Protein AF-0000000077467930 (afdb_homodimer)

Sequence (1572 aa):
MHQNDVQASVYETAEYVPNAPSHGHGEDPEKQPGQSLIQRGPMRLKGYAHIFAPYTNAKWGFPNFYRKPGLGYQKLGHYRHRDCLDREWEGDYDDRYISSWDGKVSKLVVQAVDDIYEHNTGSTYRRTFIRNVSPVYMRIANWPFAHLDYTSNRQPSSQDYMMLGLKWFLASCVITFCISSPSPAETASRNNGNYDGLPYKYFGYPKVAKNMLETSNNTGIVSSQANPVAERILLPRYLCFLRDGGPAVITKVDDWLAQQPSGQPLSYVFVAYTAEQFNTPEDFKVLHQLADDAARRAGVMAYWVGCSCMPDNQLQEDVYRICDVIRGAHSMAIAVGSPSNNKSEINTPELMLQQWGRRVWTFPEVLLAPAGRDISVYVRDSELPQPILVSKNQFPAQVWLDDAHVARQLIDHYEGNLILSQLELVTLALECLHKRDTTQYLPGDHSYALMGLLRIRPQIDPTDSAFQAFARLSLANGSDQLLERLICMLPKSPSQPWHSMDDAYNAKLWDILPQDVGIAGVGEDDSIILDGCRAANIRWKSFTPVAYVRREAWKRLLPKLALRLSGVVWLITIALLVFPGPIRTAGVILLIYSLVLTALSPWLLRLLYLGKFWDQQCWFFGFEGYMDIETIERQIFGARLGRMKWTAAGSPLSRHYRNAKNECTPIDPTSDPAVAALVEKAKSAGPGEQRVFTLVDTGSMTATLFLAERPPVCFLMAGSEGGMKRLIGCSYDWTTETMYRETVLRIGTEFEDKMSRVGRVKIGFKRKQHPFGELAQVGEPVGRQVMHQNDVQASVYETAEYVPNAPSHGHGEDPEKQPGQSLIQRGPMRLKGYAHIFAPYTNAKWGFPNFYRKPGLGYQKLGHYRHRDCLDREWEGDYDDRYISSWDGKVSKLVVQAVDDIYEHNTGSTYRRTFIRNVSPVYMRIANWPFAHLDYTSNRQPSSQDYMMLGLKWFLASCVITFCISSPSPAETASRNNGNYDGLPYKYFGYPKVAKNMLETSNNTGIVSSQANPVAERILLPRYLCFLRDGGPAVITKVDDWLAQQPSGQPLSYVFVAYTAEQFNTPEDFKVLHQLADDAARRAGVMAYWVGCSCMPDNQLQEDVYRICDVIRGAHSMAIAVGSPSNNKSEINTPELMLQQWGRRVWTFPEVLLAPAGRDISVYVRDSELPQPILVSKNQFPAQVWLDDAHVARQLIDHYEGNLILSQLELVTLALECLHKRDTTQYLPGDHSYALMGLLRIRPQIDPTDSAFQAFARLSLANGSDQLLERLICMLPKSPSQPWHSMDDAYNAKLWDILPQDVGIAGVGEDDSIILDGCRAANIRWKSFTPVAYVRREAWKRLLPKLALRLSGVVWLITIALLVFPGPIRTAGVILLIYSLVLTALSPWLLRLLYLGKFWDQQCWFFGFEGYMDIETIERQIFGARLGRMKWTAAGSPLSRHYRNAKNECTPIDPTSDPAVAALVEKAKSAGPGEQRVFTLVDTGSMTATLFLAERPPVCFLMAGSEGGMKRLIGCSYDWTTETMYRETVLRIGTEFEDKMSRVGRVKIGFKRKQHPFGELAQVGEPVGRQV

Radius of gyration: 41.19 Å; Cα contacts (8 Å, |Δi|>4): 3010; chains: 2; bounding box: 100×138×141 Å

Secondary structure (DSSP, 8-state):
----------------------S-S---TT--TT--SS-SS-----GGGGGGSTT-EE-SSSS-EEB--SEEE----EEEEE-TT--EEEEE---EEE-TTT--EEE-EEEE-HHHHHH----SSEEEE----S-HHHHHHHGGGTT--SSS--PPPHHHHHHHHHHHHHHHHHHHHHTTS----SPPPSGGGPPPP------S--SEESSGGGS--SSSS--S-SS-BPPPPSS-SEEEEEETTEEEEEEEHHHHHHHS-TT----EEEEE--TTT--SHHHHHHHHHHHHHHHHHHT-SEEEEHHHHS-GGGHHHHHTTHHHHHHT-SEEEEEE---SS-TTT--SHHHHHHHHHTBTTHHHHHHTSPTT-PEEEEETT---SSPEEE-GGGHHHHH-GGGHHHHHHHHHHHHTSSPPPHHHHHHHHHHHHTTSB---SSTTHHHHHHHTTSS--BPP-TT--HHHHHHHHHHHH-TTSHHHHHTT---SSTT--GGG---TT---GGG-B-TT-EEEEE-SSSEEEEES-EEEE-B-S---PPPEE----HHHHHHHHHHHHHHHHHHHHHHHHHS-THHHHHHHHHHHHHHHHHHHHHHHHHHHH-S--SEE---EEEEES---HHHHHHHHTSS--S--EE-SSSSTT-EEEE-TTS-EEEE-GGGSHHHHHHHHHHTT--TTS-EEEEEEETTTTEEEEEEESS--SEEEEEEEETTEEEEEEEEEETTTTEEEEEEEEEEEGGGGGGSEE---EEEES-PPPPPEEEHHHH----EEE-/------------------------S---TT--TT--SS-SS-----GGGGGGSTT-EE-SSSS-EEB--SEEE-----EEEE-TT--EEEE----EEE-TTT--EEE-EEEE-HHHHHH----SSEEEE----S-HHHHHHHGGGTT--SSS--PPPHHHHHHHHHHHHHHHHHHHHHTTS----SPPPSGGGPPPP------S--SEESSGGGS--TTSS--S-SS-BPPPPSS-SEEEEEETTEEEEEEEHHHHHHHS-TT----EEEEE--TTT--SHHHHHHHHHHHHHHHHHHT-SEEEEHHHHS-GGGHHHHHTTHHHHHHT-SEEEEEE---SS-TTT--SHHHHHHHHHTBTTHHHHHHTSPTT-PEEEEETT---SSPEEE-GGGHHHHH-GGGHHHHHHHHHHHHTSSPPPHHHHHHHHHHHHTTSB---SSTTHHHHHHHTTSS--BPP-TT--HHHHHHHHHHHH-TTSHHHHHTTPPPSSTT--TTS---TT---GGGEE-TT-EEEEE-SSSEEEEES-EEEE-B-S---PPPEE----HHHHHHHHHHHHHHHHHHHHHHHHHS-THHHHHHHHHHHHHHHHHHHHHHHHHHHH-S--SEE---EEEEES---HHHHHHHHTSS--S--EE-SSSSTT-EEEE-TTS-EEEE-GGGSHHHHHHHHHHTT--TTS-EEEEEEETTTTEEEEEEESS--SEEEEEEEETTEEEEEEEEEETTTTEEEEEEEEEEEGGGGGGSEE---EEEES-PPPPPEEEHHHH----EEE-

Structure (mmCIF, N/CA/C/O backbone):
data_AF-0000000077467930-model_v1
#
loop_
_entity.id
_entity.type
_entity.pdbx_description
1 polymer '3-hydroxyisobutyrate dehydrogenase protein'
#
loop_
_atom_site.group_PDB
_atom_site.id
_atom_site.type_symbol
_atom_site.label_atom_id
_atom_site.label_alt_id
_atom_site.label_comp_id
_atom_site.label_asym_id
_atom_site.label_entity_id
_atom_site.label_seq_id
_atom_site.pdbx_PDB_ins_code
_atom_site.Cartn_x
_atom_site.Cartn_y
_atom_site.Cartn_z
_atom_site.occupancy
_atom_site.B_iso_or_equiv
_atom_site.auth_seq_id
_atom_site.auth_comp_id
_atom_site.auth_asym_id
_atom_site.auth_atom_id
_atom_site.pdbx_PDB_model_num
ATOM 1 N N . MET A 1 1 ? 3.875 -32.062 -73.625 1 19.39 1 MET A N 1
ATOM 2 C CA . MET A 1 1 ? 4.867 -30.984 -73.562 1 19.39 1 MET A CA 1
ATOM 3 C C . MET A 1 1 ? 4.254 -29.656 -73.938 1 19.39 1 MET A C 1
ATOM 5 O O . MET A 1 1 ? 4.961 -28.641 -74.062 1 19.39 1 MET A O 1
ATOM 9 N N . HIS A 1 2 ? 3.229 -29.766 -74.5 1 20.22 2 HIS A N 1
ATOM 10 C CA . HIS A 1 2 ? 2.639 -28.641 -75.188 1 20.22 2 HIS A CA 1
ATOM 11 C C . HIS A 1 2 ? 2.498 -27.422 -74.312 1 20.22 2 HIS A C 1
ATOM 13 O O . HIS A 1 2 ? 2.236 -27.578 -73.125 1 20.22 2 HIS A O 1
ATOM 19 N N . GLN A 1 3 ? 3.131 -26.328 -74.625 1 19.59 3 GLN A N 1
ATOM 20 C CA . GLN A 1 3 ? 3.711 -25.094 -74.125 1 19.59 3 GLN A CA 1
ATOM 21 C C . GLN A 1 3 ? 2.625 -24.125 -73.688 1 19.59 3 GLN A C 1
ATOM 23 O O . GLN A 1 3 ? 2.746 -22.906 -73.875 1 19.59 3 GLN A O 1
ATOM 28 N N . ASN A 1 4 ? 1.519 -24.672 -73.5 1 20.61 4 ASN A N 1
ATOM 29 C CA . ASN A 1 4 ? 0.322 -23.844 -73.625 1 20.61 4 ASN A CA 1
ATOM 30 C C . ASN A 1 4 ? 0.352 -22.672 -72.688 1 20.61 4 ASN A C 1
ATOM 32 O O . ASN A 1 4 ? 0.718 -22.828 -71.5 1 20.61 4 ASN A O 1
ATOM 36 N N . ASP A 1 5 ? 0.397 -21.469 -73.125 1 21.08 5 ASP A N 1
ATOM 37 C CA . ASP A 1 5 ? 0.688 -20.062 -72.938 1 21.08 5 ASP A CA 1
ATOM 38 C C . ASP A 1 5 ? -0.285 -19.438 -71.938 1 21.08 5 ASP A C 1
ATOM 40 O O . ASP A 1 5 ? -1.448 -19.188 -72.312 1 21.08 5 ASP A O 1
ATOM 44 N N . VAL A 1 6 ? -0.469 -20.094 -70.938 1 22.36 6 VAL A N 1
ATOM 45 C CA . VAL A 1 6 ? -1.672 -19.875 -70.125 1 22.36 6 VAL A CA 1
ATOM 46 C C . VAL A 1 6 ? -1.763 -18.406 -69.688 1 22.36 6 VAL A C 1
ATOM 48 O O . VAL A 1 6 ? -0.861 -17.875 -69.062 1 22.36 6 VAL A O 1
ATOM 51 N N . GLN A 1 7 ? -2.295 -17.547 -70.5 1 19.28 7 GLN A N 1
ATOM 52 C CA . GLN A 1 7 ? -2.338 -16.094 -70.562 1 19.28 7 GLN A CA 1
ATOM 53 C C . GLN A 1 7 ? -2.916 -15.453 -69.312 1 19.28 7 GLN A C 1
ATOM 55 O O . GLN A 1 7 ? -4.129 -15.25 -69.25 1 19.28 7 GLN A O 1
ATOM 60 N N . ALA A 1 8 ? -2.727 -16.062 -68.25 1 20.75 8 ALA A N 1
ATOM 61 C CA . ALA A 1 8 ? -3.676 -15.805 -67.188 1 20.75 8 ALA A CA 1
ATOM 62 C C . ALA A 1 8 ? -3.814 -14.305 -66.938 1 20.75 8 ALA A C 1
ATOM 64 O O . ALA A 1 8 ? -2.818 -13.578 -66.938 1 20.75 8 ALA A O 1
ATOM 65 N N . SER A 1 9 ? -4.863 -13.742 -67.188 1 20.53 9 SER A N 1
ATOM 66 C CA . SER A 1 9 ? -5.398 -12.383 -67.25 1 20.53 9 SER A CA 1
ATOM 67 C C . SER A 1 9 ? -5.031 -11.609 -65.938 1 20.53 9 SER A C 1
ATOM 69 O O . SER A 1 9 ? -5.141 -12.133 -64.875 1 20.53 9 SER A O 1
ATOM 71 N N . VAL A 1 10 ? -4.066 -10.789 -66 1 21.17 10 VAL A N 1
ATOM 72 C CA . VAL A 1 10 ? -3.277 -9.867 -65.188 1 21.17 10 VAL A CA 1
ATOM 73 C C . VAL A 1 10 ? -4.203 -8.914 -64.438 1 21.17 10 VAL A C 1
ATOM 75 O O . VAL A 1 10 ? -4.781 -8 -65 1 21.17 10 VAL A O 1
ATOM 78 N N . TYR A 1 11 ? -5.316 -9.539 -63.969 1 22.11 11 TYR A N 1
ATOM 79 C CA . TYR A 1 11 ? -6.344 -8.562 -63.625 1 22.11 11 TYR A CA 1
ATOM 80 C C . TYR A 1 11 ? -5.746 -7.387 -62.875 1 22.11 11 TYR A C 1
ATOM 82 O O . TYR A 1 11 ? -4.824 -7.566 -62.062 1 22.11 11 TYR A O 1
ATOM 90 N N . GLU A 1 12 ? -5.801 -6.281 -63.406 1 20.84 12 GLU A N 1
ATOM 91 C CA . GLU A 1 12 ? -5.336 -4.926 -63.125 1 20.84 12 GLU A CA 1
ATOM 92 C C . GLU A 1 12 ? -5.688 -4.504 -61.719 1 20.84 12 GLU A C 1
ATOM 94 O O . GLU A 1 12 ? -6.859 -4.469 -61.344 1 20.84 12 GLU A O 1
ATOM 99 N N . THR A 1 13 ? -5.051 -5.004 -60.75 1 21.73 13 THR A N 1
ATOM 100 C CA . THR A 1 13 ? -5.203 -4.77 -59.312 1 21.73 13 THR A CA 1
ATOM 101 C C . THR A 1 13 ? -5.301 -3.275 -59.031 1 21.73 13 THR A C 1
ATOM 103 O O . THR A 1 13 ? -4.332 -2.537 -59.188 1 21.73 13 THR A O 1
ATOM 106 N N . ALA A 1 14 ? -6.438 -2.674 -59.344 1 22.28 14 ALA A N 1
ATOM 107 C CA . ALA A 1 14 ? -6.676 -1.232 -59.344 1 22.28 14 ALA A CA 1
ATOM 108 C C . ALA A 1 14 ? -6.109 -0.604 -58.062 1 22.28 14 ALA A C 1
ATOM 110 O O . ALA A 1 14 ? -6.188 -1.191 -56.969 1 22.28 14 ALA A O 1
ATOM 111 N N . GLU A 1 15 ? -5.215 0.301 -58.219 1 23.19 15 GLU A N 1
ATOM 112 C CA . GLU A 1 15 ? -4.379 1.095 -57.312 1 23.19 15 GLU A CA 1
ATOM 113 C C . GLU A 1 15 ? -5.223 1.814 -56.25 1 23.19 15 GLU A C 1
ATOM 115 O O . GLU A 1 15 ? -5.883 2.812 -56.562 1 23.19 15 GLU A O 1
ATOM 120 N N . TYR A 1 16 ? -6.199 1.149 -55.688 1 23.84 16 TYR A N 1
ATOM 121 C CA . TYR A 1 16 ? -7.156 1.943 -54.938 1 23.84 16 TYR A CA 1
ATOM 122 C C . TYR A 1 16 ? -6.441 2.93 -54.031 1 23.84 16 TYR A C 1
ATOM 124 O O . TYR A 1 16 ? -5.703 2.525 -53.125 1 23.84 16 TYR A O 1
ATOM 132 N N . VAL A 1 17 ? -6.195 4.102 -54.531 1 26.3 17 VAL A N 1
ATOM 133 C CA . VAL A 1 17 ? -5.508 5.266 -53.969 1 26.3 17 VAL A CA 1
ATOM 134 C C . VAL A 1 17 ? -6.125 5.645 -52.625 1 26.3 17 VAL A C 1
ATOM 136 O O . VAL A 1 17 ? -7.309 5.992 -52.562 1 26.3 17 VAL A O 1
ATOM 139 N N . PRO A 1 18 ? -5.82 4.941 -51.656 1 25.56 18 PRO A N 1
ATOM 140 C CA . PRO A 1 18 ? -6.59 5.043 -50.406 1 25.56 18 PRO A CA 1
ATOM 141 C C . PRO A 1 18 ? -6.871 6.488 -50.031 1 25.56 18 PRO A C 1
ATOM 143 O O . PRO A 1 18 ? -5.98 7.34 -50.094 1 25.56 18 PRO A O 1
ATOM 146 N N . ASN A 1 19 ? -8.062 7.031 -50.344 1 23.72 19 ASN A N 1
ATOM 147 C CA . ASN A 1 19 ? -8.523 8.391 -50.125 1 23.72 19 ASN A CA 1
ATOM 148 C C . ASN A 1 19 ? -8 8.938 -48.781 1 23.72 19 ASN A C 1
ATOM 150 O O . ASN A 1 19 ? -8.172 8.312 -47.75 1 23.72 19 ASN A O 1
ATOM 154 N N . ALA A 1 20 ? -7 9.766 -48.812 1 26.59 20 ALA A N 1
ATOM 155 C CA . ALA A 1 20 ? -6.285 10.656 -47.906 1 26.59 20 ALA A CA 1
ATOM 156 C C . ALA A 1 20 ? -7.262 11.484 -47.062 1 26.59 20 ALA A C 1
ATOM 158 O O . ALA A 1 20 ? -7.926 12.383 -47.594 1 26.59 20 ALA A O 1
ATOM 159 N N . PRO A 1 21 ? -8.172 10.75 -46.375 1 27.09 21 PRO A N 1
ATOM 160 C CA . PRO A 1 21 ? -9.242 11.617 -45.875 1 27.09 21 PRO A CA 1
ATOM 161 C C . PRO A 1 21 ? -8.75 13.023 -45.562 1 27.09 21 PRO A C 1
ATOM 163 O O . PRO A 1 21 ? -7.574 13.211 -45.25 1 27.09 21 PRO A O 1
ATOM 166 N N . SER A 1 22 ? -9.25 14.031 -46.188 1 24.75 22 SER A N 1
ATOM 167 C CA . SER A 1 22 ? -8.992 15.461 -46.031 1 24.75 22 SER A CA 1
ATOM 168 C C . SER A 1 22 ? -8.75 15.82 -44.562 1 24.75 22 SER A C 1
ATOM 170 O O . SER A 1 22 ? -9.547 15.477 -43.688 1 24.75 22 SER A O 1
ATOM 172 N N . HIS A 1 23 ? -7.566 15.914 -44.156 1 27.44 23 HIS A N 1
ATOM 173 C CA . HIS A 1 23 ? -6.828 16.312 -42.969 1 27.44 23 HIS A CA 1
ATOM 174 C C . HIS A 1 23 ? -7.43 17.562 -42.344 1 27.44 23 HIS A C 1
ATOM 176 O O . HIS A 1 23 ? -6.824 18.172 -41.438 1 27.44 23 HIS A O 1
ATOM 182 N N . GLY A 1 24 ? -8.297 18.234 -43.156 1 25.34 24 GLY A N 1
ATOM 183 C CA . GLY A 1 24 ? -8.805 19.547 -42.781 1 25.34 24 GLY A CA 1
ATOM 184 C C . GLY A 1 24 ? -9.633 19.516 -41.5 1 25.34 24 GLY A C 1
ATOM 185 O O . GLY A 1 24 ? -10.43 20.422 -41.25 1 25.34 24 GLY A O 1
ATOM 186 N N . HIS A 1 25 ? -10.031 18.328 -41.188 1 27.84 25 HIS A N 1
ATOM 187 C CA . HIS A 1 25 ? -10.922 18.641 -40.094 1 27.84 25 HIS A CA 1
ATOM 188 C C . HIS A 1 25 ? -10.234 19.562 -39.062 1 27.84 25 HIS A C 1
ATOM 190 O O . HIS A 1 25 ? -9.188 19.203 -38.531 1 27.84 25 HIS A O 1
ATOM 196 N N . GLY A 1 26 ? -10.227 20.812 -39.375 1 27.39 26 GLY A N 1
ATOM 197 C CA . GLY A 1 26 ? -9.742 21.859 -38.5 1 27.39 26 GLY A CA 1
ATOM 198 C C . GLY A 1 26 ? -9.867 21.516 -37.031 1 27.39 26 GLY A C 1
ATOM 199 O O . GLY A 1 26 ? -10.906 21.016 -36.594 1 27.39 26 GLY A O 1
ATOM 200 N N . GLU A 1 27 ? -8.797 20.984 -36.562 1 31.58 27 GLU A N 1
ATOM 201 C CA . GLU A 1 27 ? -8.703 20.938 -35.094 1 31.58 27 GLU A CA 1
ATOM 202 C C . GLU A 1 27 ? -9.5 22.062 -34.469 1 31.58 27 GLU A C 1
ATOM 204 O O . GLU A 1 27 ? -9.211 23.25 -34.688 1 31.58 27 GLU A O 1
ATOM 209 N N . ASP A 1 28 ? -10.773 21.953 -34.625 1 31.95 28 ASP A N 1
ATOM 210 C CA . ASP A 1 28 ? -11.398 23.016 -33.844 1 31.95 28 ASP A CA 1
ATOM 211 C C . ASP A 1 28 ? -10.539 23.422 -32.656 1 31.95 28 ASP A C 1
ATOM 213 O O . ASP A 1 28 ? -10.227 22.594 -31.797 1 31.95 28 ASP A O 1
ATOM 217 N N . PRO A 1 29 ? -9.562 24.328 -32.812 1 34.5 29 PRO A N 1
ATOM 218 C CA . PRO A 1 29 ? -8.594 24.812 -31.828 1 34.5 29 PRO A CA 1
ATOM 219 C C . PRO A 1 29 ? -9.102 24.719 -30.391 1 34.5 29 PRO A C 1
ATOM 221 O O . PRO A 1 29 ? -8.312 24.547 -29.453 1 34.5 29 PRO A O 1
ATOM 224 N N . GLU A 1 30 ? -10.328 25.344 -30.062 1 36.28 30 GLU A N 1
ATOM 225 C CA . GLU A 1 30 ? -10.672 25.828 -28.734 1 36.28 30 GLU A CA 1
ATOM 226 C C . GLU A 1 30 ? -11.109 24.688 -27.812 1 36.28 30 GLU A C 1
ATOM 228 O O . GLU A 1 30 ? -11.648 24.922 -26.734 1 36.28 30 GLU A O 1
ATOM 233 N N . LYS A 1 31 ? -11.43 23.484 -28.219 1 43.56 31 LYS A N 1
ATOM 234 C CA . LYS A 1 31 ? -11.992 22.656 -27.141 1 43.56 31 LYS A CA 1
ATOM 235 C C . LYS A 1 31 ? -10.93 22.344 -26.078 1 43.56 31 LYS A C 1
ATOM 237 O O . LYS A 1 31 ? -9.922 21.703 -26.375 1 43.56 31 LYS A O 1
ATOM 242 N N . GLN A 1 32 ? -10.789 23.062 -25.141 1 54.19 32 GLN A N 1
ATOM 243 C CA . GLN A 1 32 ? -9.977 22.812 -23.953 1 54.19 32 GLN A CA 1
ATOM 244 C C . GLN A 1 32 ? -10.219 21.406 -23.406 1 54.19 32 GLN A C 1
ATOM 246 O O . GLN A 1 32 ? -11.367 20.984 -23.25 1 54.19 32 GLN A O 1
ATOM 251 N N . PRO A 1 33 ? -9.312 20.438 -23.484 1 65.56 33 PRO A N 1
ATOM 252 C CA . PRO A 1 33 ? -9.445 19.109 -22.875 1 65.56 33 PRO A CA 1
ATOM 253 C C . PRO A 1 33 ? -10.07 19.172 -21.484 1 65.56 33 PRO A C 1
ATOM 255 O O . PRO A 1 33 ? -9.758 20.078 -20.703 1 65.56 33 PRO A O 1
ATOM 258 N N . GLY A 1 34 ? -11.391 18.578 -21.312 1 73.62 34 GLY A N 1
ATOM 259 C CA . GLY A 1 34 ? -11.961 18.438 -19.969 1 73.62 34 GLY A CA 1
ATOM 260 C C . GLY A 1 34 ? -13.359 19 -19.859 1 73.62 34 GLY A C 1
ATOM 261 O O . GLY A 1 34 ? -13.938 19.047 -18.766 1 73.62 34 GLY A O 1
ATOM 262 N N . GLN A 1 35 ? -13.844 19.5 -21.078 1 79.81 35 GLN A N 1
ATOM 263 C CA . GLN A 1 35 ? -15.18 20.078 -20.953 1 79.81 35 GLN A CA 1
ATOM 264 C C . GLN A 1 35 ? -16.25 19 -21.031 1 79.81 35 GLN A C 1
ATOM 266 O O . GLN A 1 35 ? -16.172 18.078 -21.844 1 79.81 35 GLN A O 1
ATOM 271 N N . SER A 1 36 ? -17.266 19.172 -20.25 1 87.25 36 SER A N 1
ATOM 272 C CA . SER A 1 36 ? -18.344 18.188 -20.172 1 87.25 36 SER A CA 1
ATOM 273 C C . SER A 1 36 ? -19.172 18.188 -21.438 1 87.25 36 SER A C 1
ATOM 275 O O . SER A 1 36 ? -19.406 19.234 -22.047 1 87.25 36 SER A O 1
ATOM 277 N N . LEU A 1 37 ? -19.609 17.047 -21.906 1 85.38 37 LEU A N 1
ATOM 278 C CA . LEU A 1 37 ? -20.438 16.891 -23.094 1 85.38 37 LEU A CA 1
ATOM 279 C C . LEU A 1 37 ? -21.922 16.969 -22.734 1 85.38 37 LEU A C 1
ATOM 281 O O . LEU A 1 37 ? -22.781 17.031 -23.609 1 85.38 37 LEU A O 1
ATOM 285 N N . ILE A 1 38 ? -22.219 16.969 -21.531 1 84.31 38 ILE A N 1
ATOM 286 C CA . ILE A 1 38 ? -23.609 17.016 -21.078 1 84.31 38 ILE A CA 1
ATOM 287 C C . ILE A 1 38 ? -24.062 18.453 -20.938 1 84.31 38 ILE A C 1
ATOM 289 O O . ILE A 1 38 ? -25.188 18.812 -21.312 1 84.31 38 ILE A O 1
ATOM 293 N N . GLN A 1 39 ? -23.266 19.203 -20.344 1 78.5 39 GLN A N 1
ATOM 294 C CA . GLN A 1 39 ? -23.641 20.594 -20.078 1 78.5 39 GLN A CA 1
ATOM 295 C C . GLN A 1 39 ? -22.422 21.5 -20.156 1 78.5 39 GLN A C 1
ATOM 297 O O . GLN A 1 39 ? -21.344 21.156 -19.688 1 78.5 39 GLN A O 1
ATOM 302 N N . ARG A 1 40 ? -22.828 22.609 -20.906 1 74.69 40 ARG A N 1
ATOM 303 C CA . ARG A 1 40 ? -21.766 23.609 -20.984 1 74.69 40 ARG A CA 1
ATOM 304 C C . ARG A 1 40 ? -21.938 24.688 -19.922 1 74.69 40 ARG A C 1
ATOM 306 O O . ARG A 1 40 ? -22.922 25.422 -19.938 1 74.69 40 ARG A O 1
ATOM 313 N N . GLY A 1 41 ? -21.172 24.688 -18.812 1 72.56 41 GLY A N 1
ATOM 314 C CA . GLY A 1 41 ? -21.188 25.688 -17.766 1 72.56 41 GLY A CA 1
ATOM 315 C C . GLY A 1 41 ? -21.891 25.234 -16.5 1 72.56 41 GLY A C 1
ATOM 316 O O . GLY A 1 41 ? -22.328 24.078 -16.422 1 72.56 41 GLY A O 1
ATOM 317 N N . PRO A 1 42 ? -22.047 26.141 -15.547 1 80.56 42 PRO A N 1
ATOM 318 C CA . PRO A 1 42 ? -22.672 25.781 -14.273 1 80.56 42 PRO A CA 1
ATOM 319 C C . PRO A 1 42 ? -24.188 25.594 -14.383 1 80.56 42 PRO A C 1
ATOM 321 O O . PRO A 1 42 ? -24.844 26.328 -15.133 1 80.56 42 PRO A O 1
ATOM 324 N N . MET A 1 43 ? -24.672 24.641 -13.719 1 83.31 43 MET A N 1
ATOM 325 C CA . MET A 1 43 ? -26.094 24.312 -13.734 1 83.31 43 MET A CA 1
ATOM 326 C C . MET A 1 43 ? -26.859 25.172 -12.75 1 83.31 43 MET A C 1
ATOM 328 O O . MET A 1 43 ? -26.375 25.453 -11.648 1 83.31 43 MET A O 1
ATOM 332 N N . ARG A 1 44 ? -28.016 25.641 -13.203 1 82.25 44 ARG A N 1
ATOM 333 C CA . ARG A 1 44 ? -28.922 26.344 -12.289 1 82.25 44 ARG A CA 1
ATOM 334 C C . ARG A 1 44 ? -29.906 25.359 -11.648 1 82.25 44 ARG A C 1
ATOM 336 O O . ARG A 1 44 ? -30.734 24.766 -12.336 1 82.25 44 ARG A O 1
ATOM 343 N N . LEU A 1 45 ? -29.75 25.234 -10.383 1 90.62 45 LEU A N 1
ATOM 344 C CA . LEU A 1 45 ? -30.609 24.312 -9.648 1 90.62 45 LEU A CA 1
ATOM 345 C C . LEU A 1 45 ? -31.844 25.016 -9.125 1 90.62 45 LEU A C 1
ATOM 347 O O . LEU A 1 45 ? -31.781 26.172 -8.703 1 90.62 45 LEU A O 1
ATOM 351 N N . LYS A 1 46 ? -32.906 24.344 -9.133 1 90.38 46 LYS A N 1
ATOM 352 C CA . LYS A 1 46 ? -34.188 24.906 -8.656 1 90.38 46 LYS A CA 1
ATOM 353 C C . LYS A 1 46 ? -34.219 24.969 -7.137 1 90.38 46 LYS A C 1
ATOM 355 O O . LYS A 1 46 ? -34.844 25.859 -6.562 1 90.38 46 LYS A O 1
ATOM 360 N N . GLY A 1 47 ? -33.594 24.078 -6.48 1 91.75 47 GLY A N 1
ATOM 361 C CA . GLY A 1 47 ? -33.5 24.078 -5.027 1 91.75 47 GLY A CA 1
ATOM 362 C C . GLY A 1 47 ? -34.875 24.062 -4.352 1 91.75 47 GLY A C 1
ATOM 363 O O . GLY A 1 47 ? -35.688 23.188 -4.641 1 91.75 47 GLY A O 1
ATOM 364 N N . TYR A 1 48 ? -35.219 25.109 -3.615 1 91.06 48 TYR A N 1
ATOM 365 C CA . TYR A 1 48 ? -36.438 25.156 -2.816 1 91.06 48 TYR A CA 1
ATOM 366 C C . TYR A 1 48 ? -37.656 25.453 -3.691 1 91.06 48 TYR A C 1
ATOM 368 O O . TYR A 1 48 ? -38.781 25.312 -3.246 1 91.06 48 TYR A O 1
ATOM 376 N N . ALA A 1 49 ? -37.5 25.75 -4.914 1 90.31 49 ALA A N 1
ATOM 377 C CA . ALA A 1 49 ? -38.625 25.969 -5.82 1 90.31 49 ALA A CA 1
ATOM 378 C C . ALA A 1 49 ? -39.438 24.688 -6.027 1 90.31 49 ALA A C 1
ATOM 380 O O . ALA A 1 49 ? -40.594 24.734 -6.426 1 90.31 49 ALA A O 1
ATOM 381 N N . HIS A 1 50 ? -38.812 23.625 -5.723 1 93.44 50 HIS A N 1
ATOM 382 C CA . HIS A 1 50 ? -39.469 22.328 -5.883 1 93.44 50 HIS A CA 1
ATOM 383 C C . HIS A 1 50 ? -40.594 22.156 -4.859 1 93.44 50 HIS A C 1
ATOM 385 O O . HIS A 1 50 ? -41.438 21.266 -5 1 93.44 50 HIS A O 1
ATOM 391 N N . ILE A 1 51 ? -40.656 22.953 -3.852 1 92.88 51 ILE A N 1
ATOM 392 C CA . ILE A 1 51 ? -41.656 22.844 -2.801 1 92.88 51 ILE A CA 1
ATOM 393 C C . ILE A 1 51 ? -43.031 23.062 -3.393 1 92.88 51 ILE A C 1
ATOM 395 O O . ILE A 1 51 ? -44.031 22.5 -2.91 1 92.88 51 ILE A O 1
ATOM 399 N N . PHE A 1 52 ? -43.094 23.766 -4.496 1 92.12 52 PHE A N 1
ATOM 400 C CA . PHE A 1 52 ? -44.375 24.125 -5.09 1 92.12 52 PHE A CA 1
ATOM 401 C C . PHE A 1 52 ? -44.812 23.094 -6.125 1 92.12 52 PHE A C 1
ATOM 403 O O . PHE A 1 52 ? -45.906 23.188 -6.699 1 92.12 52 PHE A O 1
ATOM 410 N N . ALA A 1 53 ? -44 22.141 -6.332 1 92.88 53 ALA A N 1
ATOM 411 C CA . ALA A 1 53 ? -44.375 21.078 -7.258 1 92.88 53 ALA A CA 1
ATOM 412 C C . ALA A 1 53 ? -45.344 20.094 -6.605 1 92.88 53 ALA A C 1
ATOM 414 O O . ALA A 1 53 ? -45.219 19.797 -5.414 1 92.88 53 ALA A O 1
ATOM 415 N N . PRO A 1 54 ? -46.312 19.5 -7.332 1 90.94 54 PRO A N 1
ATOM 416 C CA . PRO A 1 54 ? -47.344 18.641 -6.758 1 90.94 54 PRO A CA 1
ATOM 417 C C . PRO A 1 54 ? -46.781 17.297 -6.281 1 90.94 54 PRO A C 1
ATOM 419 O O . PRO A 1 54 ? -47.406 16.625 -5.449 1 90.94 54 PRO A O 1
ATOM 422 N N . TYR A 1 55 ? -45.719 16.938 -6.777 1 92.06 55 TYR A N 1
ATOM 423 C CA . TYR A 1 55 ? -45.188 15.625 -6.402 1 92.06 55 TYR A CA 1
ATOM 424 C C . TYR A 1 55 ? -44.312 15.727 -5.164 1 92.06 55 TYR A C 1
ATOM 426 O O . TYR A 1 55 ? -43.812 14.711 -4.66 1 92.06 55 TYR A O 1
ATOM 434 N N . THR A 1 56 ? -44.031 16.875 -4.66 1 94.81 56 THR A N 1
ATOM 435 C CA . THR A 1 56 ? -43.219 17.047 -3.463 1 94.81 56 THR A CA 1
ATOM 436 C C . THR A 1 56 ? -44.094 16.969 -2.207 1 94.81 56 THR A C 1
ATOM 438 O O . THR A 1 56 ? -45.094 17.656 -2.102 1 94.81 56 THR A O 1
ATOM 441 N N . ASN A 1 57 ? -43.719 16.094 -1.311 1 94.5 57 ASN A N 1
ATOM 442 C CA . ASN A 1 57 ? -44.406 15.93 -0.034 1 94.5 57 ASN A CA 1
ATOM 443 C C . ASN A 1 57 ? -43.656 16.594 1.104 1 94.5 57 ASN A C 1
ATOM 445 O O . ASN A 1 57 ? -42.438 16.875 0.975 1 94.5 57 ASN A O 1
ATOM 449 N N . ALA A 1 58 ? -44.312 16.828 2.213 1 94.38 58 ALA A N 1
ATOM 450 C CA . ALA A 1 58 ? -43.688 17.469 3.371 1 94.38 58 ALA A CA 1
ATOM 451 C C . ALA A 1 58 ? -43.781 16.578 4.605 1 94.38 58 ALA A C 1
ATOM 453 O O . ALA A 1 58 ? -44.75 15.844 4.777 1 94.38 58 ALA A O 1
ATOM 454 N N . LYS A 1 59 ? -42.75 16.625 5.34 1 91.44 59 LYS A N 1
ATOM 455 C CA . LYS A 1 59 ? -42.719 15.938 6.625 1 91.44 59 LYS A CA 1
ATOM 456 C C . LYS A 1 59 ? -42.031 16.781 7.695 1 91.44 59 LYS A C 1
ATOM 458 O O . LYS A 1 59 ? -41.406 17.781 7.379 1 91.44 59 LYS A O 1
ATOM 463 N N . TRP A 1 60 ? -42.125 16.438 9 1 89.88 60 TRP A N 1
ATOM 464 C CA . TRP A 1 60 ? -41.562 17.203 10.109 1 89.88 60 TRP A CA 1
ATOM 465 C C . TRP A 1 60 ? -40.062 16.922 10.258 1 89.88 60 TRP A C 1
ATOM 467 O O . TRP A 1 60 ? -39.281 17.828 10.602 1 89.88 60 TRP A O 1
ATOM 477 N N . GLY A 1 61 ? -39.625 15.828 9.984 1 89.75 61 GLY A N 1
ATOM 478 C CA . GLY A 1 61 ? -38.188 15.516 10.117 1 89.75 61 GLY A CA 1
ATOM 479 C C . GLY A 1 61 ? -37.375 15.945 8.914 1 89.75 61 GLY A C 1
ATOM 480 O O . GLY A 1 61 ? -37.875 16.016 7.797 1 89.75 61 GLY A O 1
ATOM 481 N N . PHE A 1 62 ? -36.125 16.25 9.172 1 90.69 62 PHE A N 1
ATOM 482 C CA . PHE A 1 62 ? -35.25 16.609 8.07 1 90.69 62 PHE A CA 1
ATOM 483 C C . PHE A 1 62 ? -34.875 15.391 7.242 1 90.69 62 PHE A C 1
ATOM 485 O O . PHE A 1 62 ? -34.562 14.336 7.789 1 90.69 62 PHE A O 1
ATOM 492 N N . PRO A 1 63 ? -34.875 15.5 6.023 1 92.69 63 PRO A N 1
ATOM 493 C CA . PRO A 1 63 ? -35.281 16.625 5.188 1 92.69 63 PRO A CA 1
ATOM 494 C C . PRO A 1 63 ? -36.781 16.812 5.145 1 92.69 63 PRO A C 1
ATOM 496 O O . PRO A 1 63 ? -37.531 15.852 4.949 1 92.69 63 PRO A O 1
ATOM 499 N N . ASN A 1 64 ? -37.25 18.016 5.191 1 93.81 64 ASN A N 1
ATOM 500 C CA . ASN A 1 64 ? -38.688 18.328 5.363 1 93.81 64 ASN A CA 1
ATOM 501 C C . ASN A 1 64 ? -39.469 18.094 4.074 1 93.81 64 ASN A C 1
ATOM 503 O O . ASN A 1 64 ? -40.688 17.875 4.113 1 93.81 64 ASN A O 1
ATOM 507 N N . PHE A 1 65 ? -38.844 18.188 2.992 1 95.62 65 PHE A N 1
ATOM 508 C CA . PHE A 1 65 ? -39.5 18.016 1.704 1 95.62 65 PHE A CA 1
ATOM 509 C C . PHE A 1 65 ? -38.875 16.844 0.933 1 95.62 65 PHE A C 1
ATOM 511 O O . PHE A 1 65 ? -37.656 16.75 0.833 1 95.62 65 PHE A O 1
ATOM 518 N N . TYR A 1 66 ? -39.688 15.969 0.457 1 95.75 66 TYR A N 1
ATOM 519 C CA . TYR A 1 66 ? -39.219 14.789 -0.254 1 95.75 66 TYR A CA 1
ATOM 520 C C . TYR A 1 66 ? -40.25 14.289 -1.245 1 95.75 66 TYR A C 1
ATOM 522 O O . TYR A 1 66 ? -41.406 14.766 -1.246 1 95.75 66 TYR A O 1
ATOM 530 N N . ARG A 1 67 ? -39.812 13.484 -2.162 1 95.44 67 ARG A N 1
ATOM 531 C CA . ARG A 1 67 ? -40.688 12.797 -3.109 1 95.44 67 ARG A CA 1
ATOM 532 C C . ARG A 1 67 ? -40.812 11.32 -2.768 1 95.44 67 ARG A C 1
ATOM 534 O O . ARG A 1 67 ? -39.812 10.633 -2.551 1 95.44 67 ARG A O 1
ATOM 541 N N . LYS A 1 68 ? -42.031 10.844 -2.656 1 94 68 LYS A N 1
ATOM 542 C CA . LYS A 1 68 ? -42.281 9.43 -2.4 1 94 68 LYS A CA 1
ATOM 543 C C . LYS A 1 68 ? -41.781 8.57 -3.559 1 94 68 LYS A C 1
ATOM 545 O O . LYS A 1 68 ? -41.75 9.016 -4.707 1 94 68 LYS A O 1
ATOM 550 N N . PRO A 1 69 ? -41.344 7.395 -3.154 1 94.12 69 PRO A N 1
ATOM 551 C CA . PRO A 1 69 ? -40.875 6.52 -4.23 1 94.12 69 PRO A CA 1
ATOM 552 C C . PRO A 1 69 ? -42 6.102 -5.18 1 94.12 69 PRO A C 1
ATOM 554 O O . PRO A 1 69 ? -43.156 5.969 -4.758 1 94.12 69 PRO A O 1
ATOM 557 N N . GLY A 1 70 ? -41.656 5.934 -6.469 1 92.06 70 GLY A N 1
ATOM 558 C CA . GLY A 1 70 ? -42.656 5.469 -7.438 1 92.06 70 GLY A CA 1
ATOM 559 C C . GLY A 1 70 ? -42.938 3.99 -7.316 1 92.06 70 GLY A C 1
ATOM 560 O O . GLY A 1 70 ? -44 3.529 -7.754 1 92.06 70 GLY A O 1
ATOM 561 N N . LEU A 1 71 ? -42 3.326 -6.789 1 95.25 71 LEU A N 1
ATOM 562 C CA . LEU A 1 71 ? -42.125 1.88 -6.652 1 95.25 71 LEU A CA 1
ATOM 563 C C . LEU A 1 71 ? -41.969 1.452 -5.199 1 95.25 71 LEU A C 1
ATOM 565 O O . LEU A 1 71 ? -41.219 2.074 -4.449 1 95.25 71 LEU A O 1
ATOM 569 N N . GLY A 1 72 ? -42.75 0.459 -4.801 1 94.19 72 GLY A N 1
ATOM 570 C CA . GLY A 1 72 ? -42.688 -0.106 -3.465 1 94.19 72 GLY A CA 1
ATOM 571 C C . GLY A 1 72 ? -42.562 -1.617 -3.463 1 94.19 72 GLY A C 1
ATOM 572 O O . GLY A 1 72 ? -42.906 -2.279 -4.441 1 94.19 72 GLY A O 1
ATOM 573 N N . TYR A 1 73 ? -42 -2.125 -2.373 1 95 73 TYR A N 1
ATOM 574 C CA . TYR A 1 73 ? -41.844 -3.568 -2.248 1 95 73 TYR A CA 1
ATOM 575 C C . TYR A 1 73 ? -43.125 -4.227 -1.824 1 95 73 TYR A C 1
ATOM 577 O O . TYR A 1 73 ? -43.906 -3.652 -1.042 1 95 73 TYR A O 1
ATOM 585 N N . GLN A 1 74 ? -43.25 -5.461 -2.338 1 93.62 74 GLN A N 1
ATOM 586 C CA . GLN A 1 74 ? -44.438 -6.234 -1.925 1 93.62 74 GLN A CA 1
ATOM 587 C C . GLN A 1 74 ? -44.312 -6.633 -0.456 1 93.62 74 GLN A C 1
ATOM 589 O O . GLN A 1 74 ? -43.25 -6.961 0.033 1 93.62 74 GLN A O 1
ATOM 594 N N . LYS A 1 75 ? -45.469 -6.582 0.173 1 92.62 75 LYS A N 1
ATOM 595 C CA . LYS A 1 75 ? -45.5 -6.902 1.597 1 92.62 75 LYS A CA 1
ATOM 596 C C . LYS A 1 75 ? -45.562 -8.414 1.818 1 92.62 75 LYS A C 1
ATOM 598 O O . LYS A 1 75 ? -46.625 -8.984 1.967 1 92.62 75 LYS A O 1
ATOM 603 N N . LEU A 1 76 ? -44.438 -9 1.876 1 87.94 76 LEU A N 1
ATOM 604 C CA . LEU A 1 76 ? -44.344 -10.453 1.998 1 87.94 76 LEU A CA 1
ATOM 605 C C . LEU A 1 76 ? -44.219 -10.867 3.461 1 87.94 76 LEU A C 1
ATOM 607 O O . LEU A 1 76 ? -44.531 -12.016 3.807 1 87.94 76 LEU A O 1
ATOM 611 N N . GLY A 1 77 ? -43.781 -10.016 4.305 1 88.31 77 GLY A N 1
ATOM 612 C CA . GLY A 1 77 ? -43.656 -10.359 5.711 1 88.31 77 GLY A CA 1
ATOM 613 C C . GLY A 1 77 ? -43.25 -9.18 6.578 1 88.31 77 GLY A C 1
ATOM 614 O O . GLY A 1 77 ? -43.125 -8.062 6.086 1 88.31 77 GLY A O 1
ATOM 615 N N . HIS A 1 78 ? -43.156 -9.531 7.891 1 91.75 78 HIS A N 1
ATOM 616 C CA . HIS A 1 78 ? -42.719 -8.57 8.891 1 91.75 78 HIS A CA 1
ATOM 617 C C . HIS A 1 78 ? -41.312 -8.906 9.398 1 91.75 78 HIS A C 1
ATOM 619 O O . HIS A 1 78 ? -41.031 -10.07 9.688 1 91.75 78 HIS A O 1
ATOM 625 N N . TYR A 1 79 ? -40.562 -7.914 9.367 1 95.19 79 TYR A N 1
ATOM 626 C CA . TYR A 1 79 ? -39.156 -8.141 9.703 1 95.19 79 TYR A CA 1
ATOM 627 C C . TYR A 1 79 ? -38.75 -7.34 10.938 1 95.19 79 TYR A C 1
ATOM 629 O O . TYR A 1 79 ? -39.469 -6.438 11.367 1 95.19 79 TYR A O 1
ATOM 637 N N . ARG A 1 80 ? -37.594 -7.75 11.484 1 95.88 80 ARG A N 1
ATOM 638 C CA . ARG A 1 80 ? -37.094 -7.145 12.711 1 95.88 80 ARG A CA 1
ATOM 639 C C . ARG A 1 80 ? -35.625 -6.762 12.57 1 95.88 80 ARG A C 1
ATOM 641 O O . ARG A 1 80 ? -34.844 -7.488 11.945 1 95.88 80 ARG A O 1
ATOM 648 N N . HIS A 1 81 ? -35.312 -5.555 13.148 1 96.12 81 HIS A N 1
ATOM 649 C CA . HIS A 1 81 ? -33.938 -5.078 13.172 1 96.12 81 HIS A CA 1
ATOM 650 C C . HIS A 1 81 ? -33.531 -4.602 14.562 1 96.12 81 HIS A C 1
ATOM 652 O O . HIS A 1 81 ? -34.312 -3.916 15.234 1 96.12 81 HIS A O 1
ATOM 658 N N . ARG A 1 82 ? -32.344 -5.027 15.039 1 95.94 82 ARG A N 1
ATOM 659 C CA . ARG A 1 82 ? -31.766 -4.586 16.297 1 95.94 82 ARG A CA 1
ATOM 660 C C . ARG A 1 82 ? -30.531 -3.725 16.062 1 95.94 82 ARG A C 1
ATOM 662 O O . ARG A 1 82 ? -29.609 -4.145 15.367 1 95.94 82 ARG A O 1
ATOM 669 N N . ASP A 1 83 ? -30.562 -2.531 16.609 1 94.94 83 ASP A N 1
ATOM 670 C CA . ASP A 1 83 ? -29.438 -1.627 16.375 1 94.94 83 ASP A CA 1
ATOM 671 C C . ASP A 1 83 ? -28.359 -1.809 17.438 1 94.94 83 ASP A C 1
ATOM 673 O O . ASP A 1 83 ? -28.438 -2.721 18.25 1 94.94 83 ASP A O 1
ATOM 677 N N . CYS A 1 84 ? -27.297 -1.018 17.391 1 93.12 84 CYS A N 1
ATOM 678 C CA . CYS A 1 84 ? -26.109 -1.18 18.234 1 93.12 84 CYS A CA 1
ATOM 679 C C . CYS A 1 84 ? -26.438 -0.857 19.688 1 93.12 84 CYS A C 1
ATOM 681 O O . CYS A 1 84 ? -25.703 -1.269 20.594 1 93.12 84 CYS A O 1
ATOM 683 N N . LEU A 1 85 ? -27.516 -0.121 19.984 1 94 85 LEU A N 1
ATOM 684 C CA . LEU A 1 85 ? -27.922 0.208 21.344 1 94 85 LEU A CA 1
ATOM 685 C C . LEU A 1 85 ? -29.047 -0.702 21.812 1 94 85 LEU A C 1
ATOM 687 O O . LEU A 1 85 ? -29.719 -0.411 22.812 1 94 85 LEU A O 1
ATOM 691 N N . ASP A 1 86 ? -29.375 -1.647 21.078 1 93.31 86 ASP A N 1
ATOM 692 C CA . ASP A 1 86 ? -30.312 -2.715 21.406 1 93.31 86 ASP A CA 1
ATOM 693 C C . ASP A 1 86 ? -31.75 -2.244 21.234 1 93.31 86 ASP A C 1
ATOM 695 O O . ASP A 1 86 ? -32.656 -2.736 21.906 1 93.31 86 ASP A O 1
ATOM 699 N N . ARG A 1 87 ? -32 -1.294 20.516 1 94.69 87 ARG A N 1
ATOM 700 C CA . ARG A 1 87 ? -33.344 -0.917 20.125 1 94.69 87 ARG A CA 1
ATOM 701 C C . ARG A 1 87 ? -33.844 -1.764 18.969 1 94.69 87 ARG A C 1
ATOM 703 O O . ARG A 1 87 ? -33.094 -2.074 18.047 1 94.69 87 ARG A O 1
ATOM 710 N N . GLU A 1 88 ? -35.125 -1.955 19.016 1 95.88 88 GLU A N 1
ATOM 711 C CA . GLU A 1 88 ? -35.688 -2.846 18 1 95.88 88 GLU A CA 1
ATOM 712 C C . GLU A 1 88 ? -36.719 -2.119 17.125 1 95.88 88 GLU A C 1
ATOM 714 O O . GLU A 1 88 ? -37.5 -1.329 17.625 1 95.88 88 GLU A O 1
ATOM 719 N N . TRP A 1 89 ? -36.531 -2.309 15.828 1 95.88 89 TRP A N 1
ATOM 720 C CA . TRP A 1 89 ? -37.469 -1.805 14.836 1 95.88 89 TRP A CA 1
ATOM 721 C C . TRP A 1 89 ? -38.156 -2.953 14.094 1 95.88 89 TRP A C 1
ATOM 723 O O . TRP A 1 89 ? -37.469 -3.877 13.625 1 95.88 89 TRP A O 1
ATOM 733 N N . GLU A 1 90 ? -39.531 -2.914 14.047 1 96.31 90 GLU A N 1
ATOM 734 C CA . GLU A 1 90 ? -40.312 -3.898 13.297 1 96.31 90 GLU A CA 1
ATOM 735 C C . GLU A 1 90 ? -41.156 -3.23 12.234 1 96.31 90 GLU A C 1
ATOM 737 O O . GLU A 1 90 ? -41.719 -2.156 12.461 1 96.31 90 GLU A O 1
ATOM 742 N N . GLY A 1 91 ? -41.125 -3.865 11.102 1 95.06 91 GLY A N 1
ATOM 743 C CA . GLY A 1 91 ? -41.938 -3.285 10.055 1 95.06 91 GLY A CA 1
ATOM 744 C C . GLY A 1 91 ? -41.844 -4.02 8.734 1 95.06 91 GLY A C 1
ATOM 745 O O . GLY A 1 91 ? -41.312 -5.133 8.672 1 95.06 91 GLY A O 1
ATOM 746 N N . ASP A 1 92 ? -42.531 -3.389 7.734 1 95.19 92 ASP A N 1
ATOM 747 C CA . ASP A 1 92 ? -42.469 -3.9 6.367 1 95.19 92 ASP A CA 1
ATOM 748 C C . ASP A 1 92 ? -41.094 -3.639 5.746 1 95.19 92 ASP A C 1
ATOM 750 O O . ASP A 1 92 ? -40.344 -2.752 6.188 1 95.19 92 ASP A O 1
ATOM 754 N N . TYR A 1 93 ? -40.844 -4.5 4.746 1 94.88 93 TYR A N 1
ATOM 755 C CA . TYR A 1 93 ? -39.562 -4.348 4.07 1 94.88 93 TYR A CA 1
ATOM 756 C C . TYR A 1 93 ? -39.531 -3.039 3.291 1 94.88 93 TYR A C 1
ATOM 758 O O . TYR A 1 93 ? -40.469 -2.678 2.604 1 94.88 93 TYR A O 1
ATOM 766 N N . ASP A 1 94 ? -38.531 -2.195 3.439 1 94.44 94 ASP A N 1
ATOM 767 C CA . ASP A 1 94 ? -38.25 -0.961 2.711 1 94.44 94 ASP A CA 1
ATOM 768 C C . ASP A 1 94 ? -36.781 -0.636 2.732 1 94.44 94 ASP A C 1
ATOM 770 O O . ASP A 1 94 ? -35.969 -1.398 3.279 1 94.44 94 ASP A O 1
ATOM 774 N N . ASP A 1 95 ? -36.375 0.391 1.985 1 95.44 95 ASP A N 1
ATOM 775 C CA . ASP A 1 95 ? -34.969 0.796 1.949 1 95.44 95 ASP A CA 1
ATOM 776 C C . ASP A 1 95 ? -34.625 1.693 3.137 1 95.44 95 ASP A C 1
ATOM 778 O O . ASP A 1 95 ? -35.25 2.754 3.314 1 95.44 95 ASP A O 1
ATOM 782 N N . ARG A 1 96 ? -33.688 1.236 3.951 1 95.75 96 ARG A N 1
ATOM 783 C CA . ARG A 1 96 ? -33.281 1.97 5.148 1 95.75 96 ARG A CA 1
ATOM 784 C C . ARG A 1 96 ? -31.766 2.031 5.277 1 95.75 96 ARG A C 1
ATOM 786 O O . ARG A 1 96 ? -31.047 1.382 4.516 1 95.75 96 ARG A O 1
ATOM 793 N N . TYR A 1 97 ? -31.281 2.928 6.059 1 96.62 97 TYR A N 1
ATOM 794 C CA . TYR A 1 97 ? -29.875 3.035 6.395 1 96.62 97 TYR A CA 1
ATOM 795 C C . TYR A 1 97 ? -29.688 3.277 7.887 1 96.62 97 TYR A C 1
ATOM 797 O O . TYR A 1 97 ? -30.641 3.57 8.602 1 96.62 97 TYR A O 1
ATOM 805 N N . ILE A 1 98 ? -28.469 3.096 8.367 1 96.75 98 ILE A N 1
ATOM 806 C CA . ILE A 1 98 ? -28.125 3.352 9.766 1 96.75 98 ILE A CA 1
ATOM 807 C C . ILE A 1 98 ? -27.625 4.785 9.914 1 96.75 98 ILE A C 1
ATOM 809 O O . ILE A 1 98 ? -26.609 5.16 9.328 1 96.75 98 ILE A O 1
ATOM 813 N N . SER A 1 99 ? -28.281 5.508 10.719 1 95.12 99 SER A N 1
ATOM 814 C CA . SER A 1 99 ? -27.906 6.902 10.922 1 95.12 99 SER A CA 1
ATOM 815 C C . SER A 1 99 ? -26.656 7.016 11.781 1 95.12 99 SER A C 1
ATOM 817 O O . SER A 1 99 ? -26.531 6.336 12.805 1 95.12 99 SER A O 1
ATOM 819 N N . SER A 1 100 ? -25.75 7.887 11.406 1 93.44 100 SER A N 1
ATOM 820 C CA . SER A 1 100 ? -24.531 8.094 12.164 1 93.44 100 SER A CA 1
ATOM 821 C C . SER A 1 100 ? -24.766 8.984 13.383 1 93.44 100 SER A C 1
ATOM 823 O O . SER A 1 100 ? -23.938 9.047 14.289 1 93.44 100 SER A O 1
ATOM 825 N N . TRP A 1 101 ? -25.859 9.602 13.445 1 90.25 101 TRP A N 1
ATOM 826 C CA . TRP A 1 101 ? -26.172 10.555 14.508 1 90.25 101 TRP A CA 1
ATOM 827 C C . TRP A 1 101 ? -26.672 9.82 15.758 1 90.25 101 TRP A C 1
ATOM 829 O O . TRP A 1 101 ? -26.25 10.133 16.875 1 90.25 101 TRP A O 1
ATOM 839 N N . ASP A 1 102 ? -27.547 8.852 15.57 1 92.44 102 ASP A N 1
ATOM 840 C CA . ASP A 1 102 ? -28.141 8.211 16.734 1 92.44 102 ASP A CA 1
ATOM 841 C C . ASP A 1 102 ? -28.062 6.691 16.641 1 92.44 102 ASP A C 1
ATOM 843 O O . ASP A 1 102 ? -28.438 5.98 17.578 1 92.44 102 ASP A O 1
ATOM 847 N N . GLY A 1 103 ? -27.641 6.188 15.531 1 93.56 103 GLY A N 1
ATOM 848 C CA . GLY A 1 103 ? -27.469 4.754 15.398 1 93.56 103 GLY A CA 1
ATOM 849 C C . GLY A 1 103 ? -28.75 4.027 15.031 1 93.56 103 GLY A C 1
ATOM 850 O O . GLY A 1 103 ? -28.766 2.803 14.891 1 93.56 103 GLY A O 1
ATOM 851 N N . LYS A 1 104 ? -29.859 4.797 14.852 1 94.25 104 LYS A N 1
ATOM 852 C CA . LYS A 1 104 ? -31.141 4.191 14.516 1 94.25 104 LYS A CA 1
ATOM 853 C C . LYS A 1 104 ? -31.234 3.896 13.016 1 94.25 104 LYS A C 1
ATOM 855 O O . LYS A 1 104 ? -30.516 4.496 12.219 1 94.25 104 LYS A O 1
ATOM 860 N N . VAL A 1 105 ? -32.062 2.922 12.703 1 95.12 105 VAL A N 1
ATOM 861 C CA . VAL A 1 105 ? -32.344 2.639 11.297 1 95.12 105 VAL A CA 1
ATOM 862 C C . VAL A 1 105 ? -33.438 3.598 10.781 1 95.12 105 VAL A C 1
ATOM 864 O O . VAL A 1 105 ? -34.5 3.693 11.352 1 95.12 105 VAL A O 1
ATOM 867 N N . SER A 1 106 ? -33.062 4.367 9.812 1 94 106 SER A N 1
ATOM 868 C CA . SER A 1 106 ? -33.938 5.375 9.266 1 94 106 SER A CA 1
ATOM 869 C C . SER A 1 106 ? -34.219 5.129 7.781 1 94 106 SER A C 1
ATOM 871 O O . SER A 1 106 ? -33.469 4.406 7.121 1 94 106 SER A O 1
ATOM 873 N N . LYS A 1 107 ? -35.375 5.707 7.285 1 94.88 107 LYS A N 1
ATOM 874 C CA . LYS A 1 107 ? -35.688 5.578 5.867 1 94.88 107 LYS A CA 1
ATOM 875 C C . LYS A 1 107 ? -34.656 6.258 4.992 1 94.88 107 LYS A C 1
ATOM 877 O O . LYS A 1 107 ? -34.156 7.332 5.34 1 94.88 107 LYS A O 1
ATOM 882 N N . LEU A 1 108 ? -34.312 5.598 3.947 1 96.62 108 LEU A N 1
ATOM 883 C CA . LEU A 1 108 ? -33.281 6.109 3.049 1 96.62 108 LEU A CA 1
ATOM 884 C C . LEU A 1 108 ? -33.844 7.207 2.15 1 96.62 108 LEU A C 1
ATOM 886 O O . LEU A 1 108 ? -34.812 6.996 1.435 1 96.62 108 LEU A O 1
ATOM 890 N N . VAL A 1 109 ? -33.344 8.438 2.26 1 97.38 109 VAL A N 1
ATOM 891 C CA . VAL A 1 109 ? -33.688 9.578 1.413 1 97.38 109 VAL A CA 1
ATOM 892 C C . VAL A 1 109 ? -32.438 10.031 0.644 1 97.38 109 VAL A C 1
ATOM 894 O O . VAL A 1 109 ? -31.422 10.344 1.244 1 97.38 109 VAL A O 1
ATOM 897 N N . VAL A 1 110 ? -32.5 10.047 -0.644 1 97.94 110 VAL A N 1
ATOM 898 C CA . VAL A 1 110 ? -31.328 10.359 -1.483 1 97.94 110 VAL A CA 1
ATOM 899 C C . VAL A 1 110 ? -31.578 11.664 -2.238 1 97.94 110 VAL A C 1
ATOM 901 O O . VAL A 1 110 ? -32.625 11.828 -2.883 1 97.94 110 VAL A O 1
ATOM 904 N N . GLN A 1 111 ? -30.688 12.641 -2.137 1 97.94 111 GLN A N 1
ATOM 905 C CA . GLN A 1 111 ? -30.812 13.859 -2.932 1 97.94 111 GLN A CA 1
ATOM 906 C C . GLN A 1 111 ? -30.453 13.602 -4.391 1 97.94 111 GLN A C 1
ATOM 908 O O . GLN A 1 111 ? -29.531 12.828 -4.684 1 97.94 111 GLN A O 1
ATOM 913 N N . ALA A 1 112 ? -31.219 14.164 -5.266 1 97.38 112 ALA A N 1
ATOM 914 C CA . ALA A 1 112 ? -31.031 13.953 -6.699 1 97.38 112 ALA A CA 1
ATOM 915 C C . ALA A 1 112 ? -31.062 15.281 -7.453 1 97.38 112 ALA A C 1
ATOM 917 O O . ALA A 1 112 ? -31.594 16.281 -6.953 1 97.38 112 ALA A O 1
ATOM 918 N N . VAL A 1 113 ? -30.453 15.305 -8.594 1 96.19 113 VAL A N 1
ATOM 919 C CA . VAL A 1 113 ? -30.469 16.484 -9.461 1 96.19 113 VAL A CA 1
ATOM 920 C C . VAL A 1 113 ? -31.875 16.719 -10 1 96.19 113 VAL A C 1
ATOM 922 O O . VAL A 1 113 ? -32.719 15.82 -9.984 1 96.19 113 VAL A O 1
ATOM 925 N N . ASP A 1 114 ? -32.156 17.859 -10.555 1 94.81 114 ASP A N 1
ATOM 926 C CA . ASP A 1 114 ? -33.5 18.297 -10.938 1 94.81 114 ASP A CA 1
ATOM 927 C C . ASP A 1 114 ? -34.094 17.391 -12 1 94.81 114 ASP A C 1
ATOM 929 O O . ASP A 1 114 ? -35.25 17 -11.906 1 94.81 114 ASP A O 1
ATOM 933 N N . ASP A 1 115 ? -33.344 17 -12.984 1 92.88 115 ASP A N 1
ATOM 934 C CA . ASP A 1 115 ? -33.844 16.172 -14.07 1 92.88 115 ASP A CA 1
ATOM 935 C C . ASP A 1 115 ? -34.312 14.82 -13.555 1 92.88 115 ASP A C 1
ATOM 937 O O . ASP A 1 115 ? -35.312 14.281 -14.047 1 92.88 115 ASP A O 1
ATOM 941 N N . ILE A 1 116 ? -33.625 14.266 -12.648 1 95.25 116 ILE A N 1
ATOM 942 C CA . ILE A 1 116 ? -33.969 12.969 -12.086 1 95.25 116 ILE A CA 1
ATOM 943 C C . ILE A 1 116 ? -35.094 13.133 -11.086 1 95.25 116 ILE A C 1
ATOM 945 O O . ILE A 1 116 ? -36.031 12.32 -11.055 1 95.25 116 ILE A O 1
ATOM 949 N N . TYR A 1 117 ? -35.094 14.164 -10.305 1 95.44 117 TYR A N 1
ATOM 950 C CA . TYR A 1 117 ? -36.125 14.422 -9.305 1 95.44 117 TYR A CA 1
ATOM 951 C C . TYR A 1 117 ? -37.469 14.648 -9.961 1 95.44 117 TYR A C 1
ATOM 953 O O . TYR A 1 117 ? -38.5 14.219 -9.438 1 95.44 117 TYR A O 1
ATOM 961 N N . GLU A 1 118 ? -37.531 15.242 -11.133 1 93.88 118 GLU A N 1
ATOM 962 C CA . GLU A 1 118 ? -38.781 15.617 -11.789 1 93.88 118 GLU A CA 1
ATOM 963 C C . GLU A 1 118 ? -39.312 14.484 -12.664 1 93.88 118 GLU A C 1
ATOM 965 O O . GLU A 1 118 ? -40.5 14.25 -12.734 1 93.88 118 GLU A O 1
ATOM 970 N N . HIS A 1 119 ? -38.406 13.734 -13.266 1 90.88 119 HIS A N 1
ATOM 971 C CA . HIS A 1 119 ? -38.875 12.914 -14.383 1 90.88 119 HIS A CA 1
ATOM 972 C C . HIS A 1 119 ? -38.75 11.43 -14.07 1 90.88 119 HIS A C 1
ATOM 974 O O . HIS A 1 119 ? -39.344 10.594 -14.758 1 90.88 119 HIS A O 1
ATOM 980 N N . ASN A 1 120 ? -38 11.062 -13.164 1 88.94 120 ASN A N 1
ATOM 981 C CA . ASN A 1 120 ? -37.75 9.641 -12.93 1 88.94 120 ASN A CA 1
ATOM 982 C C . ASN A 1 120 ? -38.469 9.156 -11.68 1 88.94 120 ASN A C 1
ATOM 984 O O . ASN A 1 120 ? -38.156 9.562 -10.562 1 88.94 120 ASN A O 1
ATOM 988 N N . THR A 1 121 ? -39.375 8.18 -11.844 1 90.25 121 THR A N 1
ATOM 989 C CA . THR A 1 121 ? -40.125 7.609 -10.719 1 90.25 121 THR A CA 1
ATOM 990 C C . THR A 1 121 ? -39.719 6.148 -10.508 1 90.25 121 THR A C 1
ATOM 992 O O . THR A 1 121 ? -40.406 5.422 -9.766 1 90.25 121 THR A O 1
ATOM 995 N N . GLY A 1 122 ? -38.688 5.766 -11.102 1 91.12 122 GLY A N 1
ATOM 996 C CA . GLY A 1 122 ? -38.281 4.363 -11.055 1 91.12 122 GLY A CA 1
ATOM 997 C C . GLY A 1 122 ? -37.406 4.031 -9.867 1 91.12 122 GLY A C 1
ATOM 998 O O . GLY A 1 122 ? -36.438 3.289 -10.008 1 91.12 122 GLY A O 1
ATOM 999 N N . SER A 1 123 ? -37.656 4.586 -8.711 1 93.5 123 SER A N 1
ATOM 1000 C CA . SER A 1 123 ? -36.844 4.289 -7.535 1 93.5 123 SER A CA 1
ATOM 1001 C C . SER A 1 123 ? -37.688 3.672 -6.426 1 93.5 123 SER A C 1
ATOM 1003 O O . SER A 1 123 ? -38.906 3.84 -6.406 1 93.5 123 SER A O 1
ATOM 1005 N N . THR A 1 124 ? -37.062 2.887 -5.555 1 94.81 124 THR A N 1
ATOM 1006 C CA . THR A 1 124 ? -37.719 2.285 -4.406 1 94.81 124 THR A CA 1
ATOM 1007 C C . THR A 1 124 ? -37.438 3.08 -3.137 1 94.81 124 THR A C 1
ATOM 1009 O O . THR A 1 124 ? -38.031 2.822 -2.088 1 94.81 124 THR A O 1
ATOM 1012 N N . TYR A 1 125 ? -36.562 3.986 -3.174 1 95.5 125 TYR A N 1
ATOM 1013 C CA . TYR A 1 125 ? -36.25 4.855 -2.045 1 95.5 125 TYR A CA 1
ATOM 1014 C C . TYR A 1 125 ? -36.75 6.27 -2.285 1 95.5 125 TYR A C 1
ATOM 1016 O O . TYR A 1 125 ? -37.094 6.625 -3.412 1 95.5 125 TYR A O 1
ATOM 1024 N N . ARG A 1 126 ? -36.812 7.059 -1.24 1 96.25 126 ARG A N 1
ATOM 1025 C CA . ARG A 1 126 ? -37.281 8.438 -1.33 1 96.25 126 ARG A CA 1
ATOM 1026 C C . ARG A 1 126 ? -36.188 9.344 -1.903 1 96.25 126 ARG A C 1
ATOM 1028 O O . ARG A 1 126 ? -35 9.086 -1.721 1 96.25 126 ARG A O 1
ATOM 1035 N N . ARG A 1 127 ? -36.625 10.328 -2.654 1 97.12 127 ARG A N 1
ATOM 1036 C CA . ARG A 1 127 ? -35.719 11.305 -3.213 1 97.12 127 ARG A CA 1
ATOM 1037 C C . ARG A 1 127 ? -36 12.703 -2.676 1 97.12 127 ARG A C 1
ATOM 1039 O O . ARG A 1 127 ? -37.125 12.992 -2.254 1 97.12 127 ARG A O 1
ATOM 1046 N N . THR A 1 128 ? -35.031 13.461 -2.555 1 96.94 128 THR A N 1
ATOM 1047 C CA . THR A 1 128 ? -35.125 14.883 -2.244 1 96.94 128 THR A CA 1
ATOM 1048 C C . THR A 1 128 ? -34.281 15.719 -3.191 1 96.94 128 THR A C 1
ATOM 1050 O O . THR A 1 128 ? -33.562 15.172 -4.027 1 96.94 128 THR A O 1
ATOM 1053 N N . PHE A 1 129 ? -34.531 17.047 -3.254 1 96.25 129 PHE A N 1
ATOM 1054 C CA . PHE A 1 129 ? -33.75 17.906 -4.16 1 96.25 129 PHE A CA 1
ATOM 1055 C C . PHE A 1 129 ? -32.531 18.453 -3.471 1 96.25 129 PHE A C 1
ATOM 1057 O O . PHE A 1 129 ? -32.406 18.406 -2.244 1 96.25 129 PHE A O 1
ATOM 1064 N N . ILE A 1 130 ? -31.562 18.922 -4.223 1 96.62 130 ILE A N 1
ATOM 1065 C CA . ILE A 1 130 ? -30.297 19.453 -3.709 1 96.62 130 ILE A CA 1
ATOM 1066 C C . ILE A 1 130 ? -30.5 20.875 -3.219 1 96.62 130 ILE A C 1
ATOM 1068 O O . ILE A 1 130 ? -31.078 21.703 -3.922 1 96.62 130 ILE A O 1
ATOM 1072 N N . ARG A 1 131 ? -30.016 21.109 -2.012 1 94.44 131 ARG A N 1
ATOM 1073 C CA . ARG A 1 131 ? -30.141 22.422 -1.392 1 94.44 131 ARG A CA 1
ATOM 1074 C C . ARG A 1 131 ? -28.797 23.109 -1.287 1 94.44 131 ARG A C 1
ATOM 1076 O O . ARG A 1 131 ? -27.766 22.469 -1.091 1 94.44 131 ARG A O 1
ATOM 1083 N N . ASN A 1 132 ? -28.828 24.422 -1.419 1 91.75 132 ASN A N 1
ATOM 1084 C CA . ASN A 1 132 ? -27.625 25.234 -1.226 1 91.75 132 ASN A CA 1
ATOM 1085 C C . ASN A 1 132 ? -27.328 25.438 0.256 1 91.75 132 ASN A C 1
ATOM 1087 O O . ASN A 1 132 ? -28.125 26.016 0.987 1 91.75 132 ASN A O 1
ATOM 1091 N N . VAL A 1 133 ? -26.203 24.938 0.673 1 92.44 133 VAL A N 1
ATOM 1092 C CA . VAL A 1 133 ? -25.875 25 2.09 1 92.44 133 VAL A CA 1
ATOM 1093 C C . VAL A 1 133 ? -24.703 25.969 2.291 1 92.44 133 VAL A C 1
ATOM 1095 O O . VAL A 1 133 ? -24.078 26 3.357 1 92.44 133 VAL A O 1
ATOM 1098 N N . SER A 1 134 ? -24.391 26.781 1.379 1 89.69 134 SER A N 1
ATOM 1099 C CA . SER A 1 134 ? -23.297 27.75 1.516 1 89.69 134 SER A CA 1
ATOM 1100 C C . SER A 1 134 ? -23.578 28.75 2.643 1 89.69 134 SER A C 1
ATOM 1102 O O . SER A 1 134 ? -24.734 28.969 3.004 1 89.69 134 SER A O 1
ATOM 1104 N N . PRO A 1 135 ? -22.5 29.219 3.225 1 85.62 135 PRO A N 1
ATOM 1105 C CA . PRO A 1 135 ? -22.703 30.188 4.312 1 85.62 135 PRO A CA 1
ATOM 1106 C C . PRO A 1 135 ? -23.562 31.375 3.889 1 85.62 135 PRO A C 1
ATOM 1108 O O . PRO A 1 135 ? -23.391 31.906 2.785 1 85.62 135 PRO A O 1
ATOM 1111 N N . VAL A 1 136 ? -24.406 31.828 4.797 1 83.44 136 VAL A N 1
ATOM 1112 C CA . VAL A 1 136 ? -25.391 32.875 4.504 1 83.44 136 VAL A CA 1
ATOM 1113 C C . VAL A 1 136 ? -24.672 34.188 4.164 1 83.44 136 VAL A C 1
ATOM 1115 O O . VAL A 1 136 ? -25.094 34.906 3.277 1 83.44 136 VAL A O 1
ATOM 1118 N N . TYR A 1 137 ? -23.594 34.438 4.824 1 83 137 TYR A N 1
ATOM 1119 C CA . TYR A 1 137 ? -22.875 35.688 4.578 1 83 137 TYR A CA 1
ATOM 1120 C C . TYR A 1 137 ? -22.266 35.688 3.178 1 83 137 TYR A C 1
ATOM 1122 O O . TYR A 1 137 ? -22.188 36.75 2.537 1 83 137 TYR A O 1
ATOM 1130 N N . MET A 1 138 ? -21.859 34.562 2.738 1 85.25 138 MET A N 1
ATOM 1131 C CA . MET A 1 138 ? -21.328 34.5 1.381 1 85.25 138 MET A CA 1
ATOM 1132 C C . MET A 1 138 ? -22.438 34.625 0.351 1 85.25 138 MET A C 1
ATOM 1134 O O . MET A 1 138 ? -22.219 35.188 -0.732 1 85.25 138 MET A O 1
ATOM 1138 N N . ARG A 1 139 ? -23.547 34.188 0.676 1 85.75 139 ARG A N 1
ATOM 1139 C CA . ARG A 1 139 ? -24.672 34.312 -0.233 1 85.75 139 ARG A CA 1
ATOM 1140 C C . ARG A 1 139 ? -25.109 35.75 -0.374 1 85.75 139 ARG A C 1
ATOM 1142 O O . ARG A 1 139 ? -25.438 36.219 -1.472 1 85.75 139 ARG A O 1
ATOM 1149 N N . ILE A 1 140 ? -25.047 36.438 0.737 1 85.19 140 ILE A N 1
ATOM 1150 C CA . ILE A 1 140 ? -25.422 37.844 0.72 1 85.19 140 ILE A CA 1
ATOM 1151 C C . ILE A 1 140 ? -24.375 38.656 -0.049 1 85.19 140 ILE A C 1
ATOM 1153 O O . ILE A 1 140 ? -24.703 39.562 -0.821 1 85.19 140 ILE A O 1
ATOM 1157 N N . ALA A 1 141 ? -23.156 38.281 0.178 1 85.38 141 ALA A N 1
ATOM 1158 C CA . ALA A 1 141 ? -22.078 39 -0.492 1 85.38 141 ALA A CA 1
ATOM 1159 C C . ALA A 1 141 ? -22.109 38.75 -1.997 1 85.38 141 ALA A C 1
ATOM 1161 O O . ALA A 1 141 ? -21.719 39.625 -2.783 1 85.38 141 ALA A O 1
ATOM 1162 N N . ASN A 1 142 ? -22.547 37.625 -2.42 1 86.12 142 ASN A N 1
ATOM 1163 C CA . ASN A 1 142 ? -22.562 37.25 -3.836 1 86.12 142 ASN A CA 1
ATOM 1164 C C . ASN A 1 142 ? -23.891 37.594 -4.492 1 86.12 142 ASN A C 1
ATOM 1166 O O . ASN A 1 142 ? -24.031 37.531 -5.715 1 86.12 142 ASN A O 1
ATOM 1170 N N . TRP A 1 143 ? -24.828 37.969 -3.785 1 84.69 143 TRP A N 1
ATOM 1171 C CA . TRP A 1 143 ? -26.172 38.219 -4.273 1 84.69 143 TRP A CA 1
ATOM 1172 C C . TRP A 1 143 ? -26.172 39.312 -5.336 1 84.69 143 TRP A C 1
ATOM 1174 O O . TRP A 1 143 ? -26.891 39.25 -6.328 1 84.69 143 TRP A O 1
ATOM 1184 N N . PRO A 1 144 ? -25.312 40.281 -5.195 1 84.88 144 PRO A N 1
ATOM 1185 C CA . PRO A 1 144 ? -25.312 41.312 -6.219 1 84.88 144 PRO A CA 1
ATOM 1186 C C . PRO A 1 144 ? -24.859 40.812 -7.586 1 84.88 144 PRO A C 1
ATOM 1188 O O . PRO A 1 144 ? -25.25 41.375 -8.617 1 84.88 144 PRO A O 1
ATOM 1191 N N . PHE A 1 145 ? -24.125 39.719 -7.605 1 79.88 145 PHE A N 1
ATOM 1192 C CA . PHE A 1 145 ? -23.594 39.188 -8.859 1 79.88 145 PHE A CA 1
ATOM 1193 C C . PHE A 1 145 ? -24.469 38.031 -9.359 1 79.88 145 PHE A C 1
ATOM 1195 O O . PHE A 1 145 ? -24.219 37.5 -10.438 1 79.88 145 PHE A O 1
ATOM 1202 N N . ALA A 1 146 ? -25.453 37.656 -8.688 1 75.75 146 ALA A N 1
ATOM 1203 C CA . ALA A 1 146 ? -26.203 36.438 -8.969 1 75.75 146 ALA A CA 1
ATOM 1204 C C . ALA A 1 146 ? -26.953 36.562 -10.297 1 75.75 146 ALA A C 1
ATOM 1206 O O . ALA A 1 146 ? -27.203 35.531 -10.961 1 75.75 146 ALA A O 1
ATOM 1207 N N . HIS A 1 147 ? -27.234 37.75 -10.695 1 72.38 147 HIS A N 1
ATOM 1208 C CA . HIS A 1 147 ? -28.016 37.906 -11.914 1 72.38 147 HIS A CA 1
ATOM 1209 C C . HIS A 1 147 ? -27.125 37.969 -13.148 1 72.38 147 HIS A C 1
ATOM 1211 O O . HIS A 1 147 ? -27.609 37.812 -14.273 1 72.38 147 HIS A O 1
ATOM 1217 N N . LEU A 1 148 ? -25.812 38.094 -12.852 1 70.31 148 LEU A N 1
ATOM 1218 C CA . LEU A 1 148 ? -24.891 38.188 -13.984 1 70.31 148 LEU A CA 1
ATOM 1219 C C . LEU A 1 148 ? -24.562 36.812 -14.539 1 70.31 148 LEU A C 1
ATOM 1221 O O . LEU A 1 148 ? -24.219 35.906 -13.781 1 70.31 148 LEU A O 1
ATOM 1225 N N . ASP A 1 149 ? -25.125 36.406 -15.641 1 61.31 149 ASP A N 1
ATOM 1226 C CA . ASP A 1 149 ? -24.812 35.156 -16.312 1 61.31 149 ASP A CA 1
ATOM 1227 C C . ASP A 1 149 ? -23.422 35.188 -16.938 1 61.31 149 ASP A C 1
ATOM 1229 O O . ASP A 1 149 ? -23.219 35.844 -17.953 1 61.31 149 ASP A O 1
ATOM 1233 N N . TYR A 1 150 ? -22.391 34.75 -16.203 1 55.44 150 TYR A N 1
ATOM 1234 C CA . TYR A 1 150 ? -21.031 34.812 -16.703 1 55.44 150 TYR A CA 1
ATOM 1235 C C . TYR A 1 150 ? -20.828 33.781 -17.812 1 55.44 150 TYR A C 1
ATOM 1237 O O . TYR A 1 150 ? -19.797 33.781 -18.5 1 55.44 150 TYR A O 1
ATOM 1245 N N . THR A 1 151 ? -21.547 32.75 -17.922 1 54.72 151 THR A N 1
ATOM 1246 C CA . THR A 1 151 ? -21.312 31.766 -18.969 1 54.72 151 THR A CA 1
ATOM 1247 C C . THR A 1 151 ? -21.578 32.344 -20.359 1 54.72 151 THR A C 1
ATOM 1249 O O . THR A 1 151 ? -21.031 31.875 -21.359 1 54.72 151 THR A O 1
ATOM 1252 N N . SER A 1 152 ? -22.641 33.281 -20.438 1 53.28 152 SER A N 1
ATOM 1253 C CA . SER A 1 152 ? -22.953 33.812 -21.766 1 53.28 152 SER A CA 1
ATOM 1254 C C . SER A 1 152 ? -22.031 34.969 -22.141 1 53.28 152 SER A C 1
ATOM 1256 O O . SER A 1 152 ? -21.625 35.75 -21.266 1 53.28 152 SER A O 1
ATOM 1258 N N . ASN A 1 153 ? -21.141 34.75 -23.078 1 51.47 153 ASN A N 1
ATOM 1259 C CA . ASN A 1 153 ? -20.297 35.781 -23.656 1 51.47 153 ASN A CA 1
ATOM 1260 C C . ASN A 1 153 ? -21.016 37.125 -23.75 1 51.47 153 ASN A C 1
ATOM 1262 O O . ASN A 1 153 ? -20.641 38 -24.531 1 51.47 153 ASN A O 1
ATOM 1266 N N . ARG A 1 154 ? -22.125 37.281 -23.219 1 59.06 154 ARG A N 1
ATOM 1267 C CA . ARG A 1 154 ? -22.828 38.531 -23.453 1 59.06 154 ARG A CA 1
ATOM 1268 C C . ARG A 1 154 ? -22.406 39.594 -22.422 1 59.06 154 ARG A C 1
ATOM 1270 O O . ARG A 1 154 ? -22.297 39.312 -21.234 1 59.06 154 ARG A O 1
ATOM 1277 N N . GLN A 1 155 ? -21.766 40.594 -22.859 1 67 155 GLN A N 1
ATOM 1278 C CA . GLN A 1 155 ? -21.406 41.75 -22.047 1 67 155 GLN A CA 1
ATOM 1279 C C . GLN A 1 155 ? -22.594 42.25 -21.219 1 67 155 GLN A C 1
ATOM 1281 O O . GLN A 1 155 ? -23.719 42.281 -21.703 1 67 155 GLN A O 1
ATOM 1286 N N . PRO A 1 156 ? -22.438 42.344 -19.859 1 75.81 156 PRO A N 1
ATOM 1287 C CA . PRO A 1 156 ? -23.531 42.812 -19 1 75.81 156 PRO A CA 1
ATOM 1288 C C . PRO A 1 156 ? -24.188 44.094 -19.516 1 75.81 156 PRO A C 1
ATOM 1290 O O . PRO A 1 156 ? -23.5 44.969 -20 1 75.81 156 PRO A O 1
ATOM 1293 N N . SER A 1 157 ? -25.469 44.219 -19.797 1 79.94 157 SER A N 1
ATOM 1294 C CA . SER A 1 157 ? -26.25 45.344 -20.25 1 79.94 157 SER A CA 1
ATOM 1295 C C . SER A 1 157 ? -26.297 46.438 -19.188 1 79.94 157 SER A C 1
ATOM 1297 O O . SER A 1 157 ? -25.891 46.219 -18.047 1 79.94 157 SER A O 1
ATOM 1299 N N . SER A 1 158 ? -26.562 47.688 -19.578 1 82 158 SER A N 1
ATOM 1300 C CA . SER A 1 158 ? -26.688 48.812 -18.672 1 82 158 SER A CA 1
ATOM 1301 C C . SER A 1 158 ? -27.703 48.531 -17.547 1 82 158 SER A C 1
ATOM 1303 O O . SER A 1 158 ? -27.516 48.969 -16.422 1 82 158 SER A O 1
ATOM 1305 N N . GLN A 1 159 ? -28.703 47.781 -17.844 1 82.81 159 GLN A N 1
ATOM 1306 C CA . GLN A 1 159 ? -29.672 47.406 -16.828 1 82.81 159 GLN A CA 1
ATOM 1307 C C . GLN A 1 159 ? -29.047 46.469 -15.797 1 82.81 159 GLN A C 1
ATOM 1309 O O . GLN A 1 159 ? -29.391 46.5 -14.617 1 82.81 159 GLN A O 1
ATOM 1314 N N . ASP A 1 160 ? -28.156 45.719 -16.25 1 85.69 160 ASP A N 1
ATOM 1315 C CA . ASP A 1 160 ? -27.484 44.781 -15.344 1 85.69 160 ASP A CA 1
ATOM 1316 C C . ASP A 1 160 ? -26.625 45.531 -14.336 1 85.69 160 ASP A C 1
ATOM 1318 O O . ASP A 1 160 ? -26.547 45.156 -13.172 1 85.69 160 ASP A O 1
ATOM 1322 N N . TYR A 1 161 ? -26.094 46.562 -14.781 1 86.06 161 TYR A N 1
ATOM 1323 C CA . TYR A 1 161 ? -25.25 47.344 -13.883 1 86.06 161 TYR A CA 1
ATOM 1324 C C . TYR A 1 161 ? -26.078 48.125 -12.867 1 86.06 161 TYR A C 1
ATOM 1326 O O . TYR A 1 161 ? -25.672 48.281 -11.719 1 86.06 161 TYR A O 1
ATOM 1334 N N . MET A 1 162 ? -27.234 48.625 -13.305 1 85.38 162 MET A N 1
ATOM 1335 C CA . MET A 1 162 ? -28.125 49.312 -12.367 1 85.38 162 MET A CA 1
ATOM 1336 C C . MET A 1 162 ? -28.625 48.344 -11.297 1 85.38 162 MET A C 1
ATOM 1338 O O . MET A 1 162 ? -28.688 48.719 -10.125 1 85.38 162 MET A O 1
ATOM 1342 N N . MET A 1 163 ? -28.922 47.219 -11.789 1 86.81 163 MET A N 1
ATOM 1343 C CA . MET A 1 163 ? -29.391 46.219 -10.828 1 86.81 163 MET A CA 1
ATOM 1344 C C . MET A 1 163 ? -28.266 45.812 -9.883 1 86.81 163 MET A C 1
ATOM 1346 O O . MET A 1 163 ? -28.5 45.562 -8.703 1 86.81 163 MET A O 1
ATOM 1350 N N . LEU A 1 164 ? -27.094 45.75 -10.352 1 87.12 164 LEU A N 1
ATOM 1351 C CA . LEU A 1 164 ? -25.938 45.438 -9.523 1 87.12 164 LEU A CA 1
ATOM 1352 C C . LEU A 1 164 ? -25.75 46.5 -8.438 1 87.12 164 LEU A C 1
ATOM 1354 O O . LEU A 1 164 ? -25.469 46.156 -7.285 1 87.12 164 LEU A O 1
ATOM 1358 N N . GLY A 1 165 ? -25.953 47.719 -8.812 1 87.62 165 GLY A N 1
ATOM 1359 C CA . GLY A 1 165 ? -25.844 48.812 -7.855 1 87.62 165 GLY A CA 1
ATOM 1360 C C . GLY A 1 165 ? -26.906 48.781 -6.773 1 87.62 165 GLY A C 1
ATOM 1361 O O . GLY A 1 165 ? -26.594 48.969 -5.594 1 87.62 165 GLY A O 1
ATOM 1362 N N . LEU A 1 166 ? -28.109 48.5 -7.219 1 88.62 166 LEU A N 1
ATOM 1363 C CA . LEU A 1 166 ? -29.203 48.438 -6.262 1 88.62 166 LEU A CA 1
ATOM 1364 C C . LEU A 1 166 ? -29.016 47.281 -5.289 1 88.62 166 LEU A C 1
ATOM 1366 O O . LEU A 1 166 ? -29.188 47.438 -4.078 1 88.62 166 LEU A O 1
ATOM 1370 N N . LYS A 1 167 ? -28.688 46.188 -5.797 1 90.38 167 LYS A N 1
ATOM 1371 C CA . LYS A 1 167 ? -28.484 45 -4.941 1 90.38 167 LYS A CA 1
ATOM 1372 C C . LYS A 1 167 ? -27.281 45.188 -4.031 1 90.38 167 LYS A C 1
ATOM 1374 O O . LYS A 1 167 ? -27.281 44.719 -2.893 1 90.38 167 LYS A O 1
ATOM 1379 N N . TRP A 1 168 ? -26.297 45.844 -4.543 1 89.94 168 TRP A N 1
ATOM 1380 C CA . TRP A 1 168 ? -25.109 46.125 -3.75 1 89.94 168 TRP A CA 1
ATOM 1381 C C . TRP A 1 168 ? -25.453 47 -2.553 1 89.94 168 TRP A C 1
ATOM 1383 O O . TRP A 1 168 ? -24.969 46.75 -1.441 1 89.94 168 TRP A O 1
ATOM 1393 N N . PHE A 1 169 ? -26.297 48 -2.832 1 88.62 169 PHE A N 1
ATOM 1394 C CA . PHE A 1 169 ? -26.719 48.938 -1.775 1 88.62 169 PHE A CA 1
ATOM 1395 C C . PHE A 1 169 ? -27.5 48.188 -0.699 1 88.62 169 PHE A C 1
ATOM 1397 O O . PHE A 1 169 ? -27.234 48.344 0.493 1 88.62 169 PHE A O 1
ATOM 1404 N N . LEU A 1 170 ? -28.359 47.312 -1.115 1 88 170 LEU A N 1
ATOM 1405 C CA . LEU A 1 170 ? -29.172 46.562 -0.159 1 88 170 LEU A CA 1
ATOM 1406 C C . LEU A 1 170 ? -28.312 45.594 0.628 1 88 170 LEU A C 1
ATOM 1408 O O . LEU A 1 170 ? -28.516 45.406 1.831 1 88 170 LEU A O 1
ATOM 1412 N N . ALA A 1 171 ? -27.422 44.938 -0.055 1 90.19 171 ALA A N 1
ATOM 1413 C CA . ALA A 1 171 ? -26.531 43.969 0.612 1 90.19 171 ALA A CA 1
ATOM 1414 C C . ALA A 1 171 ? -25.656 44.688 1.64 1 90.19 171 ALA A C 1
ATOM 1416 O O . ALA A 1 171 ? -25.422 44.156 2.729 1 90.19 171 ALA A O 1
ATOM 1417 N N . SER A 1 172 ? -25.203 45.844 1.312 1 88.38 172 SER A N 1
ATOM 1418 C CA . SER A 1 172 ? -24.359 46.625 2.223 1 88.38 172 SER A CA 1
ATOM 1419 C C . SER A 1 172 ? -25.109 47 3.492 1 88.38 172 SER A C 1
ATOM 1421 O O . SER A 1 172 ? -24.547 46.969 4.59 1 88.38 172 SER A O 1
ATOM 1423 N N . CYS A 1 173 ? -26.344 47.281 3.338 1 84.19 173 CYS A N 1
ATOM 1424 C CA . CYS A 1 173 ? -27.156 47.625 4.492 1 84.19 173 CYS A CA 1
ATOM 1425 C C . CYS A 1 173 ? -27.391 46.406 5.383 1 84.19 173 CYS A C 1
ATOM 1427 O O . CYS A 1 173 ? -27.297 46.5 6.605 1 84.19 173 CYS A O 1
ATOM 1429 N N . VAL A 1 174 ? -27.594 45.312 4.727 1 85.38 174 VAL A N 1
ATOM 1430 C CA . VAL A 1 174 ? -27.891 44.094 5.48 1 85.38 174 VAL A CA 1
ATOM 1431 C C . VAL A 1 174 ? -26.656 43.625 6.234 1 85.38 174 VAL A C 1
ATOM 1433 O O . VAL A 1 174 ? -26.734 43.219 7.391 1 85.38 174 VAL A O 1
ATOM 1436 N N . ILE A 1 175 ? -25.516 43.719 5.637 1 85.06 175 ILE A N 1
ATOM 1437 C CA . ILE A 1 175 ? -24.266 43.281 6.234 1 85.06 175 ILE A CA 1
ATOM 1438 C C . ILE A 1 175 ? -23.922 44.156 7.449 1 85.06 175 ILE A C 1
ATOM 1440 O O . ILE A 1 175 ? -23.484 43.625 8.477 1 85.06 175 ILE A O 1
ATOM 1444 N N . THR A 1 176 ? -24.109 45.375 7.336 1 76.88 176 THR A N 1
ATOM 1445 C CA . THR A 1 176 ? -23.781 46.281 8.422 1 76.88 176 THR A CA 1
ATOM 1446 C C . THR A 1 176 ? -24.641 45.969 9.656 1 76.88 176 THR A C 1
ATOM 1448 O O . THR A 1 176 ? -24.141 46.031 10.781 1 76.88 176 THR A O 1
ATOM 1451 N N . PHE A 1 177 ? -25.781 45.562 9.422 1 73.44 177 PHE A N 1
ATOM 1452 C CA . PHE A 1 177 ? -26.688 45.312 10.547 1 73.44 177 PHE A CA 1
ATOM 1453 C C . PHE A 1 177 ? -26.5 43.906 11.086 1 73.44 177 PHE A C 1
ATOM 1455 O O . PHE A 1 177 ? -26.641 43.656 12.289 1 73.44 177 PHE A O 1
ATOM 1462 N N . CYS A 1 178 ? -26.078 42.906 10.266 1 74.75 178 CYS A N 1
ATOM 1463 C CA . CYS A 1 178 ? -26.078 41.531 10.664 1 74.75 178 CYS A CA 1
ATOM 1464 C C . CYS A 1 178 ? -24.703 41.094 11.188 1 74.75 178 CYS A C 1
ATOM 1466 O O . CYS A 1 178 ? -24.609 40.25 12.062 1 74.75 178 CYS A O 1
ATOM 1468 N N . ILE A 1 179 ? -23.641 41.562 10.68 1 70.38 179 ILE A N 1
ATOM 1469 C CA . ILE A 1 179 ? -22.328 41.031 10.984 1 70.38 179 ILE A CA 1
ATOM 1470 C C . ILE A 1 179 ? -21.891 41.5 12.375 1 70.38 179 ILE A C 1
ATOM 1472 O O . ILE A 1 179 ? -21.094 40.812 13.039 1 70.38 179 ILE A O 1
ATOM 1476 N N . SER A 1 180 ? -22.438 42.562 12.914 1 63.31 180 SER A N 1
ATOM 1477 C CA . SER A 1 180 ? -22.016 43 14.234 1 63.31 180 SER A CA 1
ATOM 1478 C C . SER A 1 180 ? -22.484 42.031 15.32 1 63.31 180 SER A C 1
ATOM 1480 O O . SER A 1 180 ? -22.062 42.156 16.484 1 63.31 180 SER A O 1
ATOM 1482 N N . SER A 1 181 ? -23.219 41.031 14.891 1 58.75 181 SER A N 1
ATOM 1483 C CA . SER A 1 181 ? -23.641 40.062 15.906 1 58.75 181 SER A CA 1
ATOM 1484 C C . SER A 1 181 ? -22.625 38.969 16.078 1 58.75 181 SER A C 1
ATOM 1486 O O . SER A 1 181 ? -22 38.531 15.109 1 58.75 181 SER A O 1
ATOM 1488 N N . PRO A 1 182 ? -22.109 38.719 17.375 1 57.03 182 PRO A N 1
ATOM 1489 C CA . PRO A 1 182 ? -21.078 37.75 17.703 1 57.03 182 PRO A CA 1
ATOM 1490 C C . PRO A 1 182 ? -21.422 36.312 17.25 1 57.03 182 PRO A C 1
ATOM 1492 O O . PRO A 1 182 ? -21.016 35.344 17.891 1 57.03 182 PRO A O 1
ATOM 1495 N N . SER A 1 183 ? -22.062 36.125 16.281 1 58.19 183 SER A N 1
ATOM 1496 C CA . SER A 1 183 ? -22.375 34.719 15.961 1 58.19 183 SER A CA 1
ATOM 1497 C C . SER A 1 183 ? -21.172 34.031 15.312 1 58.19 183 SER A C 1
ATOM 1499 O O . SER A 1 183 ? -20.438 34.656 14.539 1 58.19 183 SER A O 1
ATOM 1501 N N . PRO A 1 184 ? -20.797 32.906 16.016 1 59.75 184 PRO A N 1
ATOM 1502 C CA . PRO A 1 184 ? -19.672 32.188 15.43 1 59.75 184 PRO A CA 1
ATOM 1503 C C . PRO A 1 184 ? -19.906 31.797 13.977 1 59.75 184 PRO A C 1
ATOM 1505 O O . PRO A 1 184 ? -20.984 31.281 13.633 1 59.75 184 PRO A O 1
ATOM 1508 N N . ALA A 1 185 ? -19.438 32.531 13.07 1 61.97 185 ALA A N 1
ATOM 1509 C CA . ALA A 1 185 ? -19.594 32.281 11.633 1 61.97 185 ALA A CA 1
ATOM 1510 C C . ALA A 1 185 ? -19.141 30.891 11.25 1 61.97 185 ALA A C 1
ATOM 1512 O O . ALA A 1 185 ? -19.531 30.375 10.203 1 61.97 185 ALA A O 1
ATOM 1513 N N . GLU A 1 186 ? -18.344 30.234 12.156 1 68.69 186 GLU A N 1
ATOM 1514 C CA . GLU A 1 186 ? -17.781 28.938 11.75 1 68.69 186 GLU A CA 1
ATOM 1515 C C . GLU A 1 186 ? -18.438 27.797 12.523 1 68.69 186 GLU A C 1
ATOM 1517 O O . GLU A 1 186 ? -18.781 27.938 13.703 1 68.69 186 GLU A O 1
ATOM 1522 N N . THR A 1 187 ? -18.969 26.781 11.719 1 76.75 187 THR A N 1
ATOM 1523 C CA . THR A 1 187 ? -19.531 25.578 12.305 1 76.75 187 THR A CA 1
ATOM 1524 C C . THR A 1 187 ? -18.469 24.781 13.047 1 76.75 187 THR A C 1
ATOM 1526 O O . THR A 1 187 ? -17.297 24.781 12.648 1 76.75 187 THR A O 1
ATOM 1529 N N . ALA A 1 188 ? -18.906 24.219 14.125 1 80 188 ALA A N 1
ATOM 1530 C CA . ALA A 1 188 ? -17.984 23.406 14.93 1 80 188 ALA A CA 1
ATOM 1531 C C . ALA A 1 188 ? -17.656 22.109 14.219 1 80 188 ALA A C 1
ATOM 1533 O O . ALA A 1 188 ? -18.453 21.594 13.438 1 80 188 ALA A O 1
ATOM 1534 N N . SER A 1 189 ? -16.406 21.656 14.445 1 85.62 189 SER A N 1
ATOM 1535 C CA . SER A 1 189 ? -15.977 20.391 13.859 1 85.62 189 SER A CA 1
ATOM 1536 C C . SER A 1 189 ? -16.656 19.203 14.531 1 85.62 189 SER A C 1
ATOM 1538 O O . SER A 1 189 ? -16.953 19.25 15.727 1 85.62 189 SER A O 1
ATOM 1540 N N . ARG A 1 190 ? -16.984 18.266 13.711 1 87.12 190 ARG A N 1
ATOM 1541 C CA . ARG A 1 190 ? -17.578 17.031 14.188 1 87.12 190 ARG A CA 1
ATOM 1542 C C . ARG A 1 190 ? -16.547 15.898 14.195 1 87.12 190 ARG A C 1
ATOM 1544 O O . ARG A 1 190 ? -15.727 15.797 13.281 1 87.12 190 ARG A O 1
ATOM 1551 N N . ASN A 1 191 ? -16.609 14.984 15.211 1 90.12 191 ASN A N 1
ATOM 1552 C CA . ASN A 1 191 ? -15.719 13.836 15.32 1 90.12 191 ASN A CA 1
ATOM 1553 C C . ASN A 1 191 ? -14.258 14.242 15.133 1 90.12 191 ASN A C 1
ATOM 1555 O O . ASN A 1 191 ? -13.508 13.562 14.43 1 90.12 191 ASN A O 1
ATOM 1559 N N . ASN A 1 192 ? -13.875 15.398 15.633 1 86.44 192 ASN A N 1
ATOM 1560 C CA . ASN A 1 192 ? -12.508 15.914 15.547 1 86.44 192 ASN A CA 1
ATOM 1561 C C . ASN A 1 192 ? -12.062 16.062 14.094 1 86.44 192 ASN A C 1
ATOM 1563 O O . ASN A 1 192 ? -10.898 15.789 13.766 1 86.44 192 ASN A O 1
ATOM 1567 N N . GLY A 1 193 ? -13.023 16.344 13.234 1 91.38 193 GLY A N 1
ATOM 1568 C CA . GLY A 1 193 ? -12.68 16.594 11.844 1 91.38 193 GLY A CA 1
ATOM 1569 C C . GLY A 1 193 ? -12.641 15.328 11.008 1 91.38 193 GLY A C 1
ATOM 1570 O O . GLY A 1 193 ? -12.367 15.375 9.805 1 91.38 193 GLY A O 1
ATOM 1571 N N . ASN A 1 194 ? -12.906 14.125 11.586 1 95.12 194 ASN A N 1
ATOM 1572 C CA . ASN A 1 194 ? -12.875 12.844 10.883 1 95.12 194 ASN A CA 1
ATOM 1573 C C . ASN A 1 194 ? -14.227 12.516 10.25 1 95.12 194 ASN A C 1
ATOM 1575 O O . ASN A 1 194 ? -15.203 13.242 10.461 1 95.12 194 ASN A O 1
ATOM 1579 N N . TYR A 1 195 ? -14.25 11.508 9.375 1 97.25 195 TYR A N 1
ATOM 1580 C CA . TYR A 1 195 ? -15.492 11.078 8.75 1 97.25 195 TYR A CA 1
ATOM 1581 C C . TYR A 1 195 ? -16.469 10.547 9.781 1 97.25 195 TYR A C 1
ATOM 1583 O O . TYR A 1 195 ? -16.078 10.117 10.867 1 97.25 195 TYR A O 1
ATOM 1591 N N . ASP A 1 196 ? -17.734 10.539 9.445 1 95.88 196 ASP A N 1
ATOM 1592 C CA . ASP A 1 196 ? -18.75 9.953 10.312 1 95.88 196 ASP A CA 1
ATOM 1593 C C . ASP A 1 196 ? -18.609 8.438 10.383 1 95.88 196 ASP A C 1
ATOM 1595 O O . ASP A 1 196 ? -18.5 7.77 9.352 1 95.88 196 ASP A O 1
ATOM 1599 N N . GLY A 1 197 ? -18.609 7.934 11.555 1 94.81 197 GLY A N 1
ATOM 1600 C CA . GLY A 1 197 ? -18.453 6.496 11.742 1 94.81 197 GLY A CA 1
ATOM 1601 C C . GLY A 1 197 ? -19.719 5.719 11.43 1 94.81 197 GLY A C 1
ATOM 1602 O O . GLY A 1 197 ? -20.781 6.305 11.211 1 94.81 197 GLY A O 1
ATOM 1603 N N . LEU A 1 198 ? -19.609 4.414 11.305 1 96.25 198 LEU A N 1
ATOM 1604 C CA . LEU A 1 198 ? -20.703 3.492 11.062 1 96.25 198 LEU A CA 1
ATOM 1605 C C . LEU A 1 198 ? -21.078 2.736 12.336 1 96.25 198 LEU A C 1
ATOM 1607 O O . LEU A 1 198 ? -20.375 1.801 12.734 1 96.25 198 LEU A O 1
ATOM 1611 N N . PRO A 1 199 ? -22.172 3.121 12.977 1 96.12 199 PRO A N 1
ATOM 1612 C CA . PRO A 1 199 ? -22.609 2.389 14.164 1 96.12 199 PRO A CA 1
ATOM 1613 C C . PRO A 1 199 ? -23.312 1.078 13.828 1 96.12 199 PRO A C 1
ATOM 1615 O O . PRO A 1 199 ? -24.516 0.94 14.062 1 96.12 199 PRO A O 1
ATOM 1618 N N . TYR A 1 200 ? -22.625 0.119 13.312 1 96.69 200 TYR A N 1
ATOM 1619 C CA . TYR A 1 200 ? -23.094 -1.197 12.891 1 96.69 200 TYR A CA 1
ATOM 1620 C C . TYR A 1 200 ? -22.625 -2.277 13.852 1 96.69 200 TYR A C 1
ATOM 1622 O O . TYR A 1 200 ? -21.516 -2.205 14.391 1 96.69 200 TYR A O 1
ATOM 1630 N N . LYS A 1 201 ? -23.516 -3.156 14.234 1 94.19 201 LYS A N 1
ATOM 1631 C CA . LYS A 1 201 ? -23.188 -4.34 15.023 1 94.19 201 LYS A CA 1
ATOM 1632 C C . LYS A 1 201 ? -23.875 -5.582 14.469 1 94.19 201 LYS A C 1
ATOM 1634 O O . LYS A 1 201 ? -25.062 -5.543 14.133 1 94.19 201 LYS A O 1
ATOM 1639 N N . TYR A 1 202 ? -23.125 -6.617 14.273 1 94.5 202 TYR A N 1
ATOM 1640 C CA . TYR A 1 202 ? -23.656 -7.891 13.828 1 94.5 202 TYR A CA 1
ATOM 1641 C C . TYR A 1 202 ? -23.984 -8.797 15.008 1 94.5 202 TYR A C 1
ATOM 1643 O O . TYR A 1 202 ? -23.109 -9.094 15.828 1 94.5 202 TYR A O 1
ATOM 1651 N N . PHE A 1 203 ? -25.219 -9.344 15.078 1 93.31 203 PHE A N 1
ATOM 1652 C CA . PHE A 1 203 ? -25.656 -10.125 16.234 1 93.31 203 PHE A CA 1
ATOM 1653 C C . PHE A 1 203 ? -25.812 -11.594 15.852 1 93.31 203 PHE A C 1
ATOM 1655 O O . PHE A 1 203 ? -26.031 -12.445 16.719 1 93.31 203 PHE A O 1
ATOM 1662 N N . GLY A 1 204 ? -25.609 -11.969 14.641 1 91 204 GLY A N 1
ATOM 1663 C CA . GLY A 1 204 ? -25.922 -13.32 14.195 1 91 204 GLY A CA 1
ATOM 1664 C C . GLY A 1 204 ? -24.734 -14.273 14.305 1 91 204 GLY A C 1
ATOM 1665 O O . GLY A 1 204 ? -23.688 -13.898 14.812 1 91 204 GLY A O 1
ATOM 1666 N N . TYR A 1 205 ? -25.031 -15.633 13.969 1 90.5 205 TYR A N 1
ATOM 1667 C CA . TYR A 1 205 ? -24.016 -16.688 13.898 1 90.5 205 TYR A CA 1
ATOM 1668 C C . TYR A 1 205 ? -23.609 -16.938 12.453 1 90.5 205 TYR A C 1
ATOM 1670 O O . TYR A 1 205 ? -24.438 -16.906 11.547 1 90.5 205 TYR A O 1
ATOM 1678 N N . PRO A 1 206 ? -22.344 -17.094 12.258 1 91.62 206 PRO A N 1
ATOM 1679 C CA . PRO A 1 206 ? -21.938 -17.562 10.93 1 91.62 206 PRO A CA 1
ATOM 1680 C C . PRO A 1 206 ? -22.234 -19.047 10.711 1 91.62 206 PRO A C 1
ATOM 1682 O O . PRO A 1 206 ? -22.453 -19.797 11.672 1 91.62 206 PRO A O 1
ATOM 1685 N N . LYS A 1 207 ? -22.375 -19.469 9.469 1 91 207 LYS A N 1
ATOM 1686 C CA . LYS A 1 207 ? -22.516 -20.891 9.172 1 91 207 LYS A CA 1
ATOM 1687 C C . LYS A 1 207 ? -21.297 -21.672 9.656 1 91 207 LYS A C 1
ATOM 1689 O O . LYS A 1 207 ? -21.438 -22.719 10.273 1 91 207 LYS A O 1
ATOM 1694 N N . VAL A 1 208 ? -20.141 -21.141 9.305 1 91.62 208 VAL A N 1
ATOM 1695 C CA . VAL A 1 208 ? -18.875 -21.688 9.766 1 91.62 208 VAL A CA 1
ATOM 1696 C C . VAL A 1 208 ? -18 -20.562 10.336 1 91.62 208 VAL A C 1
ATOM 1698 O O . VAL A 1 208 ? -17.75 -19.562 9.656 1 91.62 208 VAL A O 1
ATOM 1701 N N . ALA A 1 209 ? -17.625 -20.734 11.586 1 91.5 209 ALA A N 1
ATOM 1702 C CA . ALA A 1 209 ? -16.75 -19.75 12.227 1 91.5 209 ALA A CA 1
ATOM 1703 C C . ALA A 1 209 ? -15.289 -20.141 12.117 1 91.5 209 ALA A C 1
ATOM 1705 O O . ALA A 1 209 ? -14.961 -21.328 12.07 1 91.5 209 ALA A O 1
ATOM 1706 N N . LYS A 1 210 ? -14.477 -19.188 12.016 1 89.88 210 LYS A N 1
ATOM 1707 C CA . LYS A 1 210 ? -13.047 -19.469 11.984 1 89.88 210 LYS A CA 1
ATOM 1708 C C . LYS A 1 210 ? -12.562 -20.016 13.32 1 89.88 210 LYS A C 1
ATOM 1710 O O . LYS A 1 210 ? -11.727 -20.922 13.367 1 89.88 210 LYS A O 1
ATOM 1715 N N . ASN A 1 211 ? -13.102 -19.375 14.422 1 88.31 211 ASN A N 1
ATOM 1716 C CA . ASN A 1 211 ? -12.844 -19.875 15.766 1 88.31 211 ASN A CA 1
ATOM 1717 C C . ASN A 1 211 ? -13.945 -20.828 16.234 1 88.31 211 ASN A C 1
ATOM 1719 O O . ASN A 1 211 ? -15.117 -20.453 16.281 1 88.31 211 ASN A O 1
ATOM 1723 N N . MET A 1 212 ? -13.602 -22.031 16.703 1 85.62 212 MET A N 1
ATOM 1724 C CA . MET A 1 212 ? -14.547 -23.094 17.047 1 85.62 212 MET A CA 1
ATOM 1725 C C . MET A 1 212 ? -15.461 -22.656 18.188 1 85.62 212 MET A C 1
ATOM 1727 O O . MET A 1 212 ? -16.609 -23.094 18.281 1 85.62 212 MET A O 1
ATOM 1731 N N . LEU A 1 213 ? -14.961 -21.75 18.984 1 85.31 213 LEU A N 1
ATOM 1732 C CA . LEU A 1 213 ? -15.734 -21.328 20.141 1 85.31 213 LEU A CA 1
ATOM 1733 C C . LEU A 1 213 ? -16.891 -20.422 19.734 1 85.31 213 LEU A C 1
ATOM 1735 O O . LEU A 1 213 ? -17.812 -20.172 20.516 1 85.31 213 LEU A O 1
ATOM 1739 N N . GLU A 1 214 ? -16.875 -19.984 18.547 1 87.94 214 GLU A N 1
ATOM 1740 C CA . GLU A 1 214 ? -17.906 -19.062 18.062 1 87.94 214 GLU A CA 1
ATOM 1741 C C . GLU A 1 214 ? -18.953 -19.797 17.25 1 87.94 214 GLU A C 1
ATOM 1743 O O . GLU A 1 214 ? -19.906 -19.188 16.75 1 87.94 214 GLU A O 1
ATOM 1748 N N . THR A 1 215 ? -18.766 -21.078 17.125 1 86 215 THR A N 1
ATOM 1749 C CA . THR A 1 215 ? -19.719 -21.891 16.375 1 86 215 THR A CA 1
ATOM 1750 C C . THR A 1 215 ? -20.984 -22.109 17.188 1 86 215 THR A C 1
ATOM 1752 O O . THR A 1 215 ? -20.938 -22.219 18.406 1 86 215 THR A O 1
ATOM 1755 N N . SER A 1 216 ? -22.172 -22.062 16.375 1 82.31 216 SER A N 1
ATOM 1756 C CA . SER A 1 216 ? -23.453 -22.25 17.016 1 82.31 216 SER A CA 1
ATOM 1757 C C . SER A 1 216 ? -23.594 -23.656 17.594 1 82.31 216 SER A C 1
ATOM 1759 O O . SER A 1 216 ? -23.094 -24.625 17 1 82.31 216 SER A O 1
ATOM 1761 N N . ASN A 1 217 ? -23.922 -23.75 18.891 1 73.88 217 ASN A N 1
ATOM 1762 C CA . ASN A 1 217 ? -24.219 -25.047 19.5 1 73.88 217 ASN A CA 1
ATOM 1763 C C . ASN A 1 217 ? -25.656 -25.078 20.047 1 73.88 217 ASN A C 1
ATOM 1765 O O . ASN A 1 217 ? -26.047 -24.188 20.812 1 73.88 217 ASN A O 1
ATOM 1769 N N . ASN A 1 218 ? -26.438 -25.859 19.391 1 64.19 218 ASN A N 1
ATOM 1770 C CA . ASN A 1 218 ? -27.812 -25.953 19.875 1 64.19 218 ASN A CA 1
ATOM 1771 C C . ASN A 1 218 ? -27.875 -26.391 21.328 1 64.19 218 ASN A C 1
ATOM 1773 O O . ASN A 1 218 ? -28.781 -26.031 22.062 1 64.19 218 ASN A O 1
ATOM 1777 N N . THR A 1 219 ? -26.969 -27.375 21.656 1 61.53 219 THR A N 1
ATOM 1778 C CA . THR A 1 219 ? -27.094 -27.922 23 1 61.53 219 THR A CA 1
ATOM 1779 C C . THR A 1 219 ? -26.312 -27.078 24 1 61.53 219 THR A C 1
ATOM 1781 O O . THR A 1 219 ? -26.422 -27.281 25.203 1 61.53 219 THR A O 1
ATOM 1784 N N . GLY A 1 220 ? -25.781 -25.828 23.5 1 61.53 220 GLY A N 1
ATOM 1785 C CA . GLY A 1 220 ? -25.016 -24.953 24.375 1 61.53 220 GLY A CA 1
ATOM 1786 C C . GLY A 1 220 ? -23.625 -25.484 24.672 1 61.53 220 GLY A C 1
ATOM 1787 O O . GLY A 1 220 ? -22.812 -24.812 25.297 1 61.53 220 GLY A O 1
ATOM 1788 N N . ILE A 1 221 ? -23.391 -26.844 24.375 1 58.84 221 ILE A N 1
ATOM 1789 C CA . ILE A 1 221 ? -22.094 -27.438 24.656 1 58.84 221 ILE A CA 1
ATOM 1790 C C . ILE A 1 221 ? -21.172 -27.281 23.453 1 58.84 221 ILE A C 1
ATOM 1792 O O . ILE A 1 221 ? -21.641 -27.234 22.312 1 58.84 221 ILE A O 1
ATOM 1796 N N . VAL A 1 222 ? -19.875 -26.953 23.734 1 59.59 222 VAL A N 1
ATOM 1797 C CA . VAL A 1 222 ? -18.844 -26.609 22.766 1 59.59 222 VAL A CA 1
ATOM 1798 C C . VAL A 1 222 ? -18.844 -27.625 21.625 1 59.59 222 VAL A C 1
ATOM 1800 O O . VAL A 1 222 ? -18.891 -28.828 21.859 1 59.59 222 VAL A O 1
ATOM 1803 N N . SER A 1 223 ? -19.297 -27.141 20.422 1 61.12 223 SER A N 1
ATOM 1804 C CA . SER A 1 223 ? -19.234 -27.953 19.203 1 61.12 223 SER A CA 1
ATOM 1805 C C . SER A 1 223 ? -17.828 -28.516 18.984 1 61.12 223 SER A C 1
ATOM 1807 O O . SER A 1 223 ? -16.844 -27.891 19.375 1 61.12 223 SER A O 1
ATOM 1809 N N . SER A 1 224 ? -17.688 -29.719 18.641 1 62.03 224 SER A N 1
ATOM 1810 C CA . SER A 1 224 ? -16.422 -30.438 18.516 1 62.03 224 SER A CA 1
ATOM 1811 C C . SER A 1 224 ? -15.594 -29.875 17.359 1 62.03 224 SER A C 1
ATOM 1813 O O . SER A 1 224 ? -14.367 -29.844 17.438 1 62.03 224 SER A O 1
ATOM 1815 N N . GLN A 1 225 ? -16.266 -29.391 16.188 1 70.94 225 GLN A N 1
ATOM 1816 C CA . GLN A 1 225 ? -15.375 -28.859 15.156 1 70.94 225 GLN A CA 1
ATOM 1817 C C . GLN A 1 225 ? -16.078 -27.781 14.336 1 70.94 225 GLN A C 1
ATOM 1819 O O . GLN A 1 225 ? -17.25 -27.906 14.008 1 70.94 225 GLN A O 1
ATOM 1824 N N . ALA A 1 226 ? -15.555 -26.625 14.188 1 74.5 226 ALA A N 1
ATOM 1825 C CA . ALA A 1 226 ? -16.094 -25.531 13.383 1 74.5 226 ALA A CA 1
ATOM 1826 C C . ALA A 1 226 ? -16.047 -25.875 11.898 1 74.5 226 ALA A C 1
ATOM 1828 O O . ALA A 1 226 ? -17.047 -25.75 11.195 1 74.5 226 ALA A O 1
ATOM 1829 N N . ASN A 1 227 ? -14.992 -26.297 11.367 1 81.81 227 ASN A N 1
ATOM 1830 C CA . ASN A 1 227 ? -14.758 -26.719 9.984 1 81.81 227 ASN A CA 1
ATOM 1831 C C . ASN A 1 227 ? -14.055 -28.078 9.922 1 81.81 227 ASN A C 1
ATOM 1833 O O . ASN A 1 227 ? -12.852 -28.141 9.68 1 81.81 227 ASN A O 1
ATOM 1837 N N . PRO A 1 228 ? -14.914 -29.125 10.078 1 82.12 228 PRO A N 1
ATOM 1838 C CA . PRO A 1 228 ? -14.281 -30.438 10.148 1 82.12 228 PRO A CA 1
ATOM 1839 C C . PRO A 1 228 ? -13.406 -30.734 8.938 1 82.12 228 PRO A C 1
ATOM 1841 O O . PRO A 1 228 ? -13.734 -30.344 7.816 1 82.12 228 PRO A O 1
ATOM 1844 N N . VAL A 1 229 ? -12.297 -31.438 9.172 1 84.31 229 VAL A N 1
ATOM 1845 C CA . VAL A 1 229 ? -11.297 -31.703 8.148 1 84.31 229 VAL A CA 1
ATOM 1846 C C . VAL A 1 229 ? -11.266 -33.188 7.816 1 84.31 229 VAL A C 1
ATOM 1848 O O . VAL A 1 229 ? -11.352 -34.031 8.719 1 84.31 229 VAL A O 1
ATOM 1851 N N . ALA A 1 230 ? -11.227 -33.469 6.512 1 81.88 230 ALA A N 1
ATOM 1852 C CA . ALA A 1 230 ? -11.086 -34.844 6.039 1 81.88 230 ALA A CA 1
ATOM 1853 C C . ALA A 1 230 ? -9.625 -35.281 6.008 1 81.88 230 ALA A C 1
ATOM 1855 O O . ALA A 1 230 ? -8.766 -34.562 5.496 1 81.88 230 ALA A O 1
ATOM 1856 N N . GLU A 1 231 ? -9.391 -36.438 6.609 1 82.25 231 GLU A N 1
ATOM 1857 C CA . GLU A 1 231 ? -8.008 -36.938 6.656 1 82.25 231 GLU A CA 1
ATOM 1858 C C . GLU A 1 231 ? -7.578 -37.5 5.309 1 82.25 231 GLU A C 1
ATOM 1860 O O . GLU A 1 231 ? -8.406 -38.031 4.562 1 82.25 231 GLU A O 1
ATOM 1865 N N . ARG A 1 232 ? -6.324 -37.406 4.984 1 85.12 232 ARG A N 1
ATOM 1866 C CA . ARG A 1 232 ? -5.742 -37.969 3.768 1 85.12 232 ARG A CA 1
ATOM 1867 C C . ARG A 1 232 ? -5.516 -39.469 3.9 1 85.12 232 ARG A C 1
ATOM 1869 O O . ARG A 1 232 ? -5.219 -39.969 4.988 1 85.12 232 ARG A O 1
ATOM 1876 N N . ILE A 1 233 ? -5.68 -40.125 2.783 1 84.69 233 ILE A N 1
ATOM 1877 C CA . ILE A 1 233 ? -5.445 -41.594 2.822 1 84.69 233 ILE A CA 1
ATOM 1878 C C . ILE A 1 233 ? -3.998 -41.875 2.43 1 84.69 233 ILE A C 1
ATOM 1880 O O . ILE A 1 233 ? -3.438 -41.219 1.557 1 84.69 233 ILE A O 1
ATOM 1884 N N . LEU A 1 234 ? -3.471 -42.812 3.043 1 84.88 234 LEU A N 1
ATOM 1885 C CA . LEU A 1 234 ? -2.084 -43.188 2.781 1 84.88 234 LEU A CA 1
ATOM 1886 C C . LEU A 1 234 ? -1.994 -44.219 1.646 1 84.88 234 LEU A C 1
ATOM 1888 O O . LEU A 1 234 ? -1.071 -44.156 0.831 1 84.88 234 LEU A O 1
ATOM 1892 N N . LEU A 1 235 ? -2.945 -45.125 1.578 1 88 235 LEU A N 1
ATOM 1893 C CA . LEU A 1 235 ? -3.035 -46.125 0.536 1 88 235 LEU A CA 1
ATOM 1894 C C . LEU A 1 235 ? -4.465 -46.25 0.016 1 88 235 LEU A C 1
ATOM 1896 O O . LEU A 1 235 ? -5.422 -45.969 0.747 1 88 235 LEU A O 1
ATOM 1900 N N . PRO A 1 236 ? -4.484 -46.594 -1.312 1 90.94 236 PRO A N 1
ATOM 1901 C CA . PRO A 1 236 ? -5.848 -46.812 -1.81 1 90.94 236 PRO A CA 1
ATOM 1902 C C . PRO A 1 236 ? -6.57 -47.938 -1.085 1 90.94 236 PRO A C 1
ATOM 1904 O O . PRO A 1 236 ? -5.93 -48.875 -0.596 1 90.94 236 PRO A O 1
ATOM 1907 N N . ARG A 1 237 ? -7.82 -47.812 -0.977 1 89.81 237 ARG A N 1
ATOM 1908 C CA . ARG A 1 237 ? -8.609 -48.844 -0.292 1 89.81 237 ARG A CA 1
ATOM 1909 C C . ARG A 1 237 ? -8.609 -50.125 -1.077 1 89.81 237 ARG A C 1
ATOM 1911 O O . ARG A 1 237 ? -8.523 -51.219 -0.491 1 89.81 237 ARG A O 1
ATOM 1918 N N . TYR A 1 238 ? -8.773 -50 -2.393 1 92.19 238 TYR A N 1
ATOM 1919 C CA . TYR A 1 238 ? -8.812 -51.156 -3.273 1 92.19 238 TYR A CA 1
ATOM 1920 C C . TYR A 1 238 ? -7.812 -51 -4.418 1 92.19 238 TYR A C 1
ATOM 1922 O O . TYR A 1 238 ? -7.512 -49.875 -4.84 1 92.19 238 TYR A O 1
ATOM 1930 N N . LEU A 1 239 ? -7.273 -52.125 -4.844 1 95.12 239 LEU A N 1
ATOM 1931 C CA . LEU A 1 239 ? -6.422 -52.188 -6.027 1 95.12 239 LEU A CA 1
ATOM 1932 C C . LEU A 1 239 ? -6.715 -53.438 -6.832 1 95.12 239 LEU A C 1
ATOM 1934 O O . LEU A 1 239 ? -7.273 -54.406 -6.301 1 95.12 239 LEU A O 1
ATOM 1938 N N . CYS A 1 240 ? -6.5 -53.344 -8.078 1 96.38 240 CYS A N 1
ATOM 1939 C CA . CYS A 1 240 ? -6.562 -54.531 -8.938 1 96.38 240 CYS A CA 1
ATOM 1940 C C . CYS A 1 240 ? -5.191 -55.188 -9.07 1 96.38 240 CYS A C 1
ATOM 1942 O O . CYS A 1 240 ? -4.324 -54.688 -9.789 1 96.38 240 CYS A O 1
ATOM 1944 N N . PHE A 1 241 ? -5.039 -56.344 -8.453 1 95 241 PHE A N 1
ATOM 1945 C CA . PHE A 1 241 ? -3.75 -57 -8.438 1 95 241 PHE A CA 1
ATOM 1946 C C . PHE A 1 241 ? -3.631 -57.969 -9.625 1 95 241 PHE A C 1
ATOM 1948 O O . PHE A 1 241 ? -4.562 -58.719 -9.922 1 95 241 PHE A O 1
ATOM 1955 N N . LEU A 1 242 ? -2.484 -57.875 -10.25 1 94.62 242 LEU A N 1
ATOM 1956 C CA . LEU A 1 242 ? -2.234 -58.688 -11.438 1 94.62 242 LEU A CA 1
ATOM 1957 C C . LEU A 1 242 ? -2.076 -60.156 -11.062 1 94.62 242 LEU A C 1
ATOM 1959 O O . LEU A 1 242 ? -1.572 -60.469 -9.984 1 94.62 242 LEU A O 1
ATOM 1963 N N . ARG A 1 243 ? -2.639 -61 -11.922 1 90 243 ARG A N 1
ATOM 1964 C CA . ARG A 1 243 ? -2.486 -62.438 -11.789 1 90 243 ARG A CA 1
ATOM 1965 C C . ARG A 1 243 ? -1.871 -63.031 -13.047 1 90 243 ARG A C 1
ATOM 1967 O O . ARG A 1 243 ? -2.031 -62.5 -14.141 1 90 243 ARG A O 1
ATOM 1974 N N . ASP A 1 244 ? -1.016 -64.125 -12.734 1 84.75 244 ASP A N 1
ATOM 1975 C CA . ASP A 1 244 ? -0.435 -64.812 -13.883 1 84.75 244 ASP A CA 1
ATOM 1976 C C . ASP A 1 244 ? -1.509 -65.562 -14.672 1 84.75 244 ASP A C 1
ATOM 1978 O O . ASP A 1 244 ? -2.227 -66.375 -14.125 1 84.75 244 ASP A O 1
ATOM 1982 N N . GLY A 1 245 ? -1.699 -65.312 -15.875 1 76.75 245 GLY A N 1
ATOM 1983 C CA . GLY A 1 245 ? -2.545 -66.062 -16.797 1 76.75 245 GLY A CA 1
ATOM 1984 C C . GLY A 1 245 ? -4.016 -65.688 -16.672 1 76.75 245 GLY A C 1
ATOM 1985 O O . GLY A 1 245 ? -4.875 -66.375 -17.234 1 76.75 245 GLY A O 1
ATOM 1986 N N . GLY A 1 246 ? -4.48 -64.688 -15.852 1 80.19 246 GLY A N 1
ATOM 1987 C CA . GLY A 1 246 ? -5.879 -64.312 -15.688 1 80.19 246 GLY A CA 1
ATOM 1988 C C . GLY A 1 246 ? -6.098 -62.844 -15.43 1 80.19 246 GLY A C 1
ATOM 1989 O O . GLY A 1 246 ? -5.145 -62.062 -15.453 1 80.19 246 GLY A O 1
ATOM 1990 N N . PRO A 1 247 ? -7.48 -62.5 -15.406 1 85.62 247 PRO A N 1
ATOM 1991 C CA . PRO A 1 247 ? -7.801 -61.094 -15.133 1 85.62 247 PRO A CA 1
ATOM 1992 C C . PRO A 1 247 ? -7.406 -60.656 -13.727 1 85.62 247 PRO A C 1
ATOM 1994 O O . PRO A 1 247 ? -7.309 -61.5 -12.82 1 85.62 247 PRO A O 1
ATOM 1997 N N . ALA A 1 248 ? -7.059 -59.406 -13.531 1 91.5 248 ALA A N 1
ATOM 1998 C CA . ALA A 1 248 ? -6.672 -58.844 -12.234 1 91.5 248 ALA A CA 1
ATOM 1999 C C . ALA A 1 248 ? -7.777 -59.062 -11.195 1 91.5 248 ALA A C 1
ATOM 2001 O O . ALA A 1 248 ? -8.953 -59.156 -11.555 1 91.5 248 ALA A O 1
ATOM 2002 N N . VAL A 1 249 ? -7.469 -59.219 -9.984 1 92.25 249 VAL A N 1
ATOM 2003 C CA . VAL A 1 249 ? -8.422 -59.438 -8.898 1 92.25 249 VAL A CA 1
ATOM 2004 C C . VAL A 1 249 ? -8.492 -58.188 -8.039 1 92.25 249 VAL A C 1
ATOM 2006 O O . VAL A 1 249 ? -7.465 -57.656 -7.613 1 92.25 249 VAL A O 1
ATOM 2009 N N . ILE A 1 250 ? -9.672 -57.719 -7.898 1 93.69 250 ILE A N 1
ATOM 2010 C CA . ILE A 1 250 ? -9.898 -56.562 -7.027 1 93.69 250 ILE A CA 1
ATOM 2011 C C . ILE A 1 250 ? -9.766 -57 -5.566 1 93.69 250 ILE A C 1
ATOM 2013 O O . ILE A 1 250 ? -10.508 -57.875 -5.098 1 93.69 250 ILE A O 1
ATOM 2017 N N . THR A 1 251 ? -8.812 -56.438 -4.871 1 92.75 251 THR A N 1
ATOM 2018 C CA . THR A 1 251 ? -8.562 -56.781 -3.482 1 92.75 251 THR A CA 1
ATOM 2019 C C . THR A 1 251 ? -8.438 -55.562 -2.604 1 92.75 251 THR A C 1
ATOM 2021 O O . THR A 1 251 ? -7.957 -54.5 -3.057 1 92.75 251 THR A O 1
ATOM 2024 N N . LYS A 1 252 ? -8.906 -55.75 -1.438 1 92.12 252 LYS A N 1
ATOM 2025 C CA . LYS A 1 252 ? -8.672 -54.719 -0.444 1 92.12 252 LYS A CA 1
ATOM 2026 C C . LYS A 1 252 ? -7.195 -54.625 -0.064 1 92.12 252 LYS A C 1
ATOM 2028 O O . LYS A 1 252 ? -6.586 -55.656 0.277 1 92.12 252 LYS A O 1
ATOM 2033 N N . VAL A 1 253 ? -6.668 -53.469 -0.175 1 92 253 VAL A N 1
ATOM 2034 C CA . VAL A 1 253 ? -5.234 -53.281 0.02 1 92 253 VAL A CA 1
ATOM 2035 C C . VAL A 1 253 ? -4.844 -53.719 1.434 1 92 253 VAL A C 1
ATOM 2037 O O . VAL A 1 253 ? -3.803 -54.344 1.634 1 92 253 VAL A O 1
ATOM 2040 N N . ASP A 1 254 ? -5.699 -53.438 2.422 1 88.06 254 ASP A N 1
ATOM 2041 C CA . ASP A 1 254 ? -5.418 -53.812 3.805 1 88.06 254 ASP A CA 1
ATOM 2042 C C . ASP A 1 254 ? -5.332 -55.344 3.951 1 88.06 254 ASP A C 1
ATOM 2044 O O . ASP A 1 254 ? -4.484 -55.844 4.695 1 88.06 254 ASP A O 1
ATOM 2048 N N . ASP A 1 255 ? -6.184 -55.969 3.258 1 88.62 255 ASP A N 1
ATOM 2049 C CA . ASP A 1 255 ? -6.184 -57.438 3.291 1 88.62 255 ASP A CA 1
ATOM 2050 C C . ASP A 1 255 ? -4.945 -58 2.594 1 88.62 255 ASP A C 1
ATOM 2052 O O . ASP A 1 255 ? -4.363 -59 3.055 1 88.62 255 ASP A O 1
ATOM 2056 N N . TRP A 1 256 ? -4.652 -57.375 1.541 1 88.62 256 TRP A N 1
ATOM 2057 C CA . TRP A 1 256 ? -3.467 -57.812 0.808 1 88.62 256 TRP A CA 1
ATOM 2058 C C . TRP A 1 256 ? -2.207 -57.625 1.645 1 88.62 256 TRP A C 1
ATOM 2060 O O . TRP A 1 256 ? -1.335 -58.5 1.68 1 88.62 256 TRP A O 1
ATOM 2070 N N . LEU A 1 257 ? -2.068 -56.562 2.326 1 87.56 257 LEU A N 1
ATOM 2071 C CA . LEU A 1 257 ? -0.901 -56.25 3.146 1 87.56 257 LEU A CA 1
ATOM 2072 C C . LEU A 1 257 ? -0.778 -57.25 4.301 1 87.56 257 LEU A C 1
ATOM 2074 O O . LEU A 1 257 ? 0.332 -57.594 4.707 1 87.56 257 LEU A O 1
ATOM 2078 N N . ALA A 1 258 ? -1.913 -57.625 4.785 1 85.81 258 ALA A N 1
ATOM 2079 C CA . ALA A 1 258 ? -1.925 -58.562 5.898 1 85.81 258 ALA A CA 1
ATOM 2080 C C . ALA A 1 258 ? -1.44 -59.938 5.453 1 85.81 258 ALA A C 1
ATOM 2082 O O . ALA A 1 258 ? -0.86 -60.688 6.246 1 85.81 258 ALA A O 1
ATOM 2083 N N . GLN A 1 259 ? -1.639 -60.281 4.211 1 84.81 259 GLN A N 1
ATOM 2084 C CA . GLN A 1 259 ? -1.305 -61.594 3.699 1 84.81 259 GLN A CA 1
ATOM 2085 C C . GLN A 1 259 ? 0.123 -61.625 3.16 1 84.81 259 GLN A C 1
ATOM 2087 O O . GLN A 1 259 ? 0.71 -62.719 3.02 1 84.81 259 GLN A O 1
ATOM 2092 N N . GLN A 1 260 ? 0.657 -60.531 2.711 1 75.94 260 GLN A N 1
ATOM 2093 C CA . GLN A 1 260 ? 1.971 -60.5 2.078 1 75.94 260 GLN A CA 1
ATOM 2094 C C . GLN A 1 260 ? 3.084 -60.5 3.121 1 75.94 260 GLN A C 1
ATOM 2096 O O . GLN A 1 260 ? 2.938 -59.875 4.188 1 75.94 260 GLN A O 1
ATOM 2101 N N . PRO A 1 261 ? 4.074 -61.438 2.939 1 65.19 261 PRO A N 1
ATOM 2102 C CA . PRO A 1 261 ? 5.234 -61.406 3.834 1 65.19 261 PRO A CA 1
ATOM 2103 C C . PRO A 1 261 ? 5.883 -60.031 3.902 1 65.19 261 PRO A C 1
ATOM 2105 O O . PRO A 1 261 ? 5.73 -59.219 2.98 1 65.19 261 PRO A O 1
ATOM 2108 N N . SER A 1 262 ? 6.59 -59.656 5.023 1 60.38 262 SER A N 1
ATOM 2109 C CA . SER A 1 262 ? 7.238 -58.406 5.398 1 60.38 262 SER A CA 1
ATOM 2110 C C . SER A 1 262 ? 8.234 -57.938 4.332 1 60.38 262 SER A C 1
ATOM 2112 O O . SER A 1 262 ? 9.031 -58.75 3.848 1 60.38 262 SER A O 1
ATOM 2114 N N . GLY A 1 263 ? 8.016 -56.875 3.531 1 62.91 263 GLY A N 1
ATOM 2115 C CA . GLY A 1 263 ? 9.133 -56.281 2.816 1 62.91 263 GLY A CA 1
ATOM 2116 C C . GLY A 1 263 ? 8.773 -55.844 1.405 1 62.91 263 GLY A C 1
ATOM 2117 O O . GLY A 1 263 ? 9.562 -55.188 0.729 1 62.91 263 GLY A O 1
ATOM 2118 N N . GLN A 1 264 ? 7.625 -56.469 0.77 1 66.62 264 GLN A N 1
ATOM 2119 C CA . GLN A 1 264 ? 7.484 -56.062 -0.625 1 66.62 264 GLN A CA 1
ATOM 2120 C C . GLN A 1 264 ? 6.785 -54.719 -0.737 1 66.62 264 GLN A C 1
ATOM 2122 O O . GLN A 1 264 ? 5.68 -54.562 -0.22 1 66.62 264 GLN A O 1
ATOM 2127 N N . PRO A 1 265 ? 7.492 -53.781 -1.275 1 79.94 265 PRO A N 1
ATOM 2128 C CA . PRO A 1 265 ? 6.875 -52.469 -1.407 1 79.94 265 PRO A CA 1
ATOM 2129 C C . PRO A 1 265 ? 5.738 -52.438 -2.43 1 79.94 265 PRO A C 1
ATOM 2131 O O . PRO A 1 265 ? 5.852 -53.031 -3.494 1 79.94 265 PRO A O 1
ATOM 2134 N N . LEU A 1 266 ? 4.523 -52 -2.037 1 88.62 266 LEU A N 1
ATOM 2135 C CA . LEU A 1 266 ? 3.346 -51.906 -2.891 1 88.62 266 LEU A CA 1
ATOM 2136 C C . LEU A 1 266 ? 3.488 -50.781 -3.889 1 88.62 266 LEU A C 1
ATOM 2138 O O . LEU A 1 266 ? 3.781 -49.625 -3.502 1 88.62 266 LEU A O 1
ATOM 2142 N N . SER A 1 267 ? 3.613 -51.094 -5.168 1 92.62 267 SER A N 1
ATOM 2143 C CA . SER A 1 267 ? 3.629 -50.125 -6.254 1 92.62 267 SER A CA 1
ATOM 2144 C C . SER A 1 267 ? 2.506 -50.406 -7.25 1 92.62 267 SER A C 1
ATOM 2146 O O . SER A 1 267 ? 2.15 -51.531 -7.5 1 92.62 267 SER A O 1
ATOM 2148 N N . TYR A 1 268 ? 1.854 -49.375 -7.645 1 95.88 268 TYR A N 1
ATOM 2149 C CA . TYR A 1 268 ? 0.721 -49.531 -8.555 1 95.88 268 TYR A CA 1
ATOM 2150 C C . TYR A 1 268 ? 0.703 -48.406 -9.586 1 95.88 268 TYR A C 1
ATOM 2152 O O . TYR A 1 268 ? 1.387 -47.375 -9.422 1 95.88 268 TYR A O 1
ATOM 2160 N N . VAL A 1 269 ? -0.027 -48.625 -10.688 1 97.25 269 VAL A N 1
ATOM 2161 C CA . VAL A 1 269 ? -0.252 -47.625 -11.719 1 97.25 269 VAL A CA 1
ATOM 2162 C C . VAL A 1 269 ? -1.666 -47.062 -11.594 1 97.25 269 VAL A C 1
ATOM 2164 O O . VAL A 1 269 ? -2.613 -47.781 -11.312 1 97.25 269 VAL A O 1
ATOM 2167 N N . PHE A 1 270 ? -1.756 -45.75 -11.617 1 97.5 270 PHE A N 1
ATOM 2168 C CA . PHE A 1 270 ? -3.053 -45.094 -11.641 1 97.5 270 PHE A CA 1
ATOM 2169 C C . PHE A 1 270 ? -3.586 -44.969 -13.07 1 97.5 270 PHE A C 1
ATOM 2171 O O . PHE A 1 270 ? -2.951 -44.375 -13.93 1 97.5 270 PHE A O 1
ATOM 2178 N N . VAL A 1 271 ? -4.762 -45.531 -13.336 1 97.56 271 VAL A N 1
ATOM 2179 C CA . VAL A 1 271 ? -5.336 -45.531 -14.672 1 97.56 271 VAL A CA 1
ATOM 2180 C C . VAL A 1 271 ? -6.547 -44.594 -14.719 1 97.56 271 VAL A C 1
ATOM 2182 O O . VAL A 1 271 ? -7.539 -44.812 -14.023 1 97.56 271 VAL A O 1
ATOM 2185 N N . ALA A 1 272 ? -6.406 -43.531 -15.523 1 97 272 ALA A N 1
ATOM 2186 C CA . ALA A 1 272 ? -7.48 -42.562 -15.68 1 97 272 ALA A CA 1
ATOM 2187 C C . ALA A 1 272 ? -8.281 -42.844 -16.953 1 97 272 ALA A C 1
ATOM 2189 O O . ALA A 1 272 ? -7.746 -43.344 -17.938 1 97 272 ALA A O 1
ATOM 2190 N N . TYR A 1 273 ? -9.555 -42.531 -16.891 1 95.62 273 TYR A N 1
ATOM 2191 C CA . TYR A 1 273 ? -10.461 -42.688 -18.031 1 95.62 273 TYR A CA 1
ATOM 2192 C C . TYR A 1 273 ? -11.656 -41.75 -17.875 1 95.62 273 TYR A C 1
ATOM 2194 O O . TYR A 1 273 ? -11.789 -41.031 -16.875 1 95.62 273 TYR A O 1
ATOM 2202 N N . THR A 1 274 ? -12.43 -41.562 -18.906 1 93 274 THR A N 1
ATOM 2203 C CA . THR A 1 274 ? -13.656 -40.75 -18.828 1 93 274 THR A CA 1
ATOM 2204 C C . THR A 1 274 ? -14.867 -41.625 -19.203 1 93 274 THR A C 1
ATOM 2206 O O . THR A 1 274 ? -14.781 -42.469 -20.078 1 93 274 THR A O 1
ATOM 2209 N N . ALA A 1 275 ? -15.961 -41.312 -18.547 1 89.06 275 ALA A N 1
ATOM 2210 C CA . ALA A 1 275 ? -17.203 -42.062 -18.766 1 89.06 275 ALA A CA 1
ATOM 2211 C C . ALA A 1 275 ? -17.766 -41.781 -20.156 1 89.06 275 ALA A C 1
ATOM 2213 O O . ALA A 1 275 ? -18.531 -42.594 -20.688 1 89.06 275 ALA A O 1
ATOM 2214 N N . GLU A 1 276 ? -17.375 -40.719 -20.734 1 89.81 276 GLU A N 1
ATOM 2215 C CA . GLU A 1 276 ? -17.875 -40.406 -22.078 1 89.81 276 GLU A CA 1
ATOM 2216 C C . GLU A 1 276 ? -17.328 -41.375 -23.125 1 89.81 276 GLU A C 1
ATOM 2218 O O . GLU A 1 276 ? -17.984 -41.625 -24.125 1 89.81 276 GLU A O 1
ATOM 2223 N N . GLN A 1 277 ? -16.172 -41.906 -22.797 1 93.75 277 GLN A N 1
ATOM 2224 C CA . GLN A 1 277 ? -15.508 -42.781 -23.75 1 93.75 277 GLN A CA 1
ATOM 2225 C C . GLN A 1 277 ? -15.648 -44.25 -23.344 1 93.75 277 GLN A C 1
ATOM 2227 O O . GLN A 1 277 ? -15.648 -45.156 -24.203 1 93.75 277 GLN A O 1
ATOM 2232 N N . PHE A 1 278 ? -15.781 -44.531 -22.031 1 93.62 278 PHE A N 1
ATOM 2233 C CA . PHE A 1 278 ? -15.961 -45.875 -21.484 1 93.62 278 PHE A CA 1
ATOM 2234 C C . PHE A 1 278 ? -17.188 -45.938 -20.578 1 93.62 278 PHE A C 1
ATOM 2236 O O . PHE A 1 278 ? -17.141 -45.438 -19.453 1 93.62 278 PHE A O 1
ATOM 2243 N N . ASN A 1 279 ? -18.266 -46.5 -20.938 1 89.88 279 ASN A N 1
ATOM 2244 C CA . ASN A 1 279 ? -19.469 -46.469 -20.109 1 89.88 279 ASN A CA 1
ATOM 2245 C C . ASN A 1 279 ? -20.203 -47.812 -20.141 1 89.88 279 ASN A C 1
ATOM 2247 O O . ASN A 1 279 ? -21.125 -48.031 -19.359 1 89.88 279 ASN A O 1
ATOM 2251 N N . THR A 1 280 ? -19.812 -48.781 -21 1 90.62 280 THR A N 1
ATOM 2252 C CA . THR A 1 280 ? -20.484 -50.062 -21.109 1 90.62 280 THR A CA 1
ATOM 2253 C C . THR A 1 280 ? -19.641 -51.188 -20.5 1 90.62 280 THR A C 1
ATOM 2255 O O . THR A 1 280 ? -18.422 -51.031 -20.328 1 90.62 280 THR A O 1
ATOM 2258 N N . PRO A 1 281 ? -20.312 -52.25 -20.172 1 91 281 PRO A N 1
ATOM 2259 C CA . PRO A 1 281 ? -19.547 -53.375 -19.609 1 91 281 PRO A CA 1
ATOM 2260 C C . PRO A 1 281 ? -18.438 -53.875 -20.531 1 91 281 PRO A C 1
ATOM 2262 O O . PRO A 1 281 ? -17.375 -54.281 -20.078 1 91 281 PRO A O 1
ATOM 2265 N N . GLU A 1 282 ? -18.75 -53.844 -21.734 1 91 282 GLU A N 1
ATOM 2266 C CA . GLU A 1 282 ? -17.703 -54.219 -22.703 1 91 282 GLU A CA 1
ATOM 2267 C C . GLU A 1 282 ? -16.547 -53.219 -22.656 1 91 282 GLU A C 1
ATOM 2269 O O . GLU A 1 282 ? -15.383 -53.625 -22.781 1 91 282 GLU A O 1
ATOM 2274 N N . ASP A 1 283 ? -16.984 -52 -22.453 1 92.56 283 ASP A N 1
ATOM 2275 C CA . ASP A 1 283 ? -15.953 -50.969 -22.344 1 92.56 283 ASP A CA 1
ATOM 2276 C C . ASP A 1 283 ? -15.07 -51.219 -21.125 1 92.56 283 ASP A C 1
ATOM 2278 O O . ASP A 1 283 ? -13.852 -51.031 -21.188 1 92.56 283 ASP A O 1
ATOM 2282 N N . PHE A 1 284 ? -15.633 -51.688 -20.078 1 93.19 284 PHE A N 1
ATOM 2283 C CA . PHE A 1 284 ? -14.891 -51.875 -18.844 1 93.19 284 PHE A CA 1
ATOM 2284 C C . PHE A 1 284 ? -13.953 -53.094 -18.969 1 93.19 284 PHE A C 1
ATOM 2286 O O . PHE A 1 284 ? -12.867 -53.094 -18.375 1 93.19 284 PHE A O 1
ATOM 2293 N N . LYS A 1 285 ? -14.336 -54 -19.75 1 91.56 285 LYS A N 1
ATOM 2294 C CA . LYS A 1 285 ? -13.445 -55.125 -20 1 91.56 285 LYS A CA 1
ATOM 2295 C C . LYS A 1 285 ? -12.188 -54.688 -20.75 1 91.56 285 LYS A C 1
ATOM 2297 O O . LYS A 1 285 ? -11.078 -55.062 -20.391 1 91.56 285 LYS A O 1
ATOM 2302 N N . VAL A 1 286 ? -12.484 -53.906 -21.75 1 92.69 286 VAL A N 1
ATOM 2303 C CA . VAL A 1 286 ? -11.375 -53.375 -22.531 1 92.69 286 VAL A CA 1
ATOM 2304 C C . VAL A 1 286 ? -10.5 -52.5 -21.656 1 92.69 286 VAL A C 1
ATOM 2306 O O . VAL A 1 286 ? -9.273 -52.531 -21.75 1 92.69 286 VAL A O 1
ATOM 2309 N N . LEU A 1 287 ? -11.125 -51.719 -20.859 1 94.75 287 LEU A N 1
ATOM 2310 C CA . LEU A 1 287 ? -10.406 -50.812 -19.953 1 94.75 287 LEU A CA 1
ATOM 2311 C C . LEU A 1 287 ? -9.484 -51.625 -19.031 1 94.75 287 LEU A C 1
ATOM 2313 O O . LEU A 1 287 ? -8.336 -51.219 -18.797 1 94.75 287 LEU A O 1
ATOM 2317 N N . HIS A 1 288 ? -9.938 -52.688 -18.5 1 94.38 288 HIS A N 1
ATOM 2318 C CA . HIS A 1 288 ? -9.141 -53.5 -17.609 1 94.38 288 HIS A CA 1
ATOM 2319 C C . HIS A 1 288 ? -7.977 -54.156 -18.359 1 94.38 288 HIS A C 1
ATOM 2321 O O . HIS A 1 288 ? -6.898 -54.344 -17.797 1 94.38 288 HIS A O 1
ATOM 2327 N N . GLN A 1 289 ? -8.211 -54.469 -19.625 1 92.44 289 GLN A N 1
ATOM 2328 C CA . GLN A 1 289 ? -7.129 -55.031 -20.438 1 92.44 289 GLN A CA 1
ATOM 2329 C C . GLN A 1 289 ? -6.02 -54 -20.625 1 92.44 289 GLN A C 1
ATOM 2331 O O . GLN A 1 289 ? -4.836 -54.312 -20.516 1 92.44 289 GLN A O 1
ATOM 2336 N N . LEU A 1 290 ? -6.473 -52.844 -20.953 1 94.06 290 LEU A N 1
ATOM 2337 C CA . LEU A 1 290 ? -5.504 -51.781 -21.125 1 94.06 290 LEU A CA 1
ATOM 2338 C C . LEU A 1 290 ? -4.766 -51.5 -19.828 1 94.06 290 LEU A C 1
ATOM 2340 O O . LEU A 1 290 ? -3.555 -51.25 -19.828 1 94.06 290 LEU A O 1
ATOM 2344 N N . ALA A 1 291 ? -5.496 -51.5 -18.719 1 95.75 291 ALA A N 1
ATOM 2345 C CA . ALA A 1 291 ? -4.914 -51.219 -17.406 1 95.75 291 ALA A CA 1
ATOM 2346 C C . ALA A 1 291 ? -3.904 -52.312 -17.031 1 95.75 291 ALA A C 1
ATOM 2348 O O . ALA A 1 291 ? -2.854 -52 -16.453 1 95.75 291 ALA A O 1
ATOM 2349 N N . ASP A 1 292 ? -4.262 -53.562 -17.328 1 94.25 292 ASP A N 1
ATOM 2350 C CA . ASP A 1 292 ? -3.363 -54.688 -17.078 1 94.25 292 ASP A CA 1
ATOM 2351 C C . ASP A 1 292 ? -2.057 -54.531 -17.859 1 94.25 292 ASP A C 1
ATOM 2353 O O . ASP A 1 292 ? -0.974 -54.719 -17.297 1 94.25 292 ASP A O 1
ATOM 2357 N N . ASP A 1 293 ? -2.215 -54.156 -19.078 1 93 293 ASP A N 1
ATOM 2358 C CA . ASP A 1 293 ? -1.047 -53.938 -19.922 1 93 293 ASP A CA 1
ATOM 2359 C C . ASP A 1 293 ? -0.173 -52.812 -19.375 1 93 293 ASP A C 1
ATOM 2361 O O . ASP A 1 293 ? 1.056 -52.906 -19.391 1 93 293 ASP A O 1
ATOM 2365 N N . ALA A 1 294 ? -0.773 -51.75 -18.938 1 95.25 294 ALA A N 1
ATOM 2366 C CA . ALA A 1 294 ? -0.047 -50.625 -18.391 1 95.25 294 ALA A CA 1
ATOM 2367 C C . ALA A 1 294 ? 0.74 -51.031 -17.156 1 95.25 294 ALA A C 1
ATOM 2369 O O . ALA A 1 294 ? 1.893 -50.625 -16.984 1 95.25 294 ALA A O 1
ATOM 2370 N N . ALA A 1 295 ? 0.147 -51.75 -16.234 1 95.75 295 ALA A N 1
ATOM 2371 C CA . ALA A 1 295 ? 0.805 -52.188 -15.016 1 95.75 295 ALA A CA 1
ATOM 2372 C C . ALA A 1 295 ? 1.979 -53.125 -15.32 1 95.75 295 ALA A C 1
ATOM 2374 O O . ALA A 1 295 ? 3.047 -53 -14.719 1 95.75 295 ALA A O 1
ATOM 2375 N N . ARG A 1 296 ? 1.85 -54.031 -16.234 1 94 296 ARG A N 1
ATOM 2376 C CA . ARG A 1 296 ? 2.91 -54.938 -16.609 1 94 296 ARG A CA 1
ATOM 2377 C C . ARG A 1 296 ? 4.086 -54.219 -17.234 1 94 296 ARG A C 1
ATOM 2379 O O . ARG A 1 296 ? 5.246 -54.531 -16.953 1 94 296 ARG A O 1
ATOM 2386 N N . ARG A 1 297 ? 3.758 -53.312 -18.094 1 92.12 297 ARG A N 1
ATOM 2387 C CA . ARG A 1 297 ? 4.812 -52.562 -18.75 1 92.12 297 ARG A CA 1
ATOM 2388 C C . ARG A 1 297 ? 5.582 -51.719 -17.75 1 92.12 297 ARG A C 1
ATOM 2390 O O . ARG A 1 297 ? 6.789 -51.5 -17.891 1 92.12 297 ARG A O 1
ATOM 2397 N N . ALA A 1 298 ? 4.852 -51.188 -16.797 1 93.19 298 ALA A N 1
ATOM 2398 C CA . ALA A 1 298 ? 5.477 -50.344 -15.773 1 93.19 298 ALA A CA 1
ATOM 2399 C C . ALA A 1 298 ? 6.242 -51.188 -14.766 1 93.19 298 ALA A C 1
ATOM 2401 O O . ALA A 1 298 ? 7.051 -50.688 -13.992 1 93.19 298 ALA A O 1
ATOM 2402 N N . GLY A 1 299 ? 6 -52.469 -14.734 1 91.31 299 GLY A N 1
ATOM 2403 C CA . GLY A 1 299 ? 6.691 -53.406 -13.844 1 91.31 299 GLY A CA 1
ATOM 2404 C C . GLY A 1 299 ? 6.133 -53.375 -12.43 1 91.31 299 GLY A C 1
ATOM 2405 O O . GLY A 1 299 ? 6.883 -53.531 -11.461 1 91.31 299 GLY A O 1
ATOM 2406 N N . VAL A 1 300 ? 4.863 -53.031 -12.328 1 94.31 300 VAL A N 1
ATOM 2407 C CA . VAL A 1 300 ? 4.262 -53 -11 1 94.31 300 VAL A CA 1
ATOM 2408 C C . VAL A 1 300 ? 3.246 -54.125 -10.844 1 94.31 300 VAL A C 1
ATOM 2410 O O . VAL A 1 300 ? 2.84 -54.75 -11.828 1 94.31 300 VAL A O 1
ATOM 2413 N N . MET A 1 301 ? 2.807 -54.344 -9.602 1 91.38 301 MET A N 1
ATOM 2414 C CA . MET A 1 301 ? 2.031 -55.562 -9.305 1 91.38 301 MET A CA 1
ATOM 2415 C C . MET A 1 301 ? 0.535 -55.25 -9.367 1 91.38 301 MET A C 1
ATOM 2417 O O . MET A 1 301 ? -0.278 -56.188 -9.43 1 91.38 301 MET A O 1
ATOM 2421 N N . ALA A 1 302 ? 0.22 -53.969 -9.367 1 95.88 302 ALA A N 1
ATOM 2422 C CA . ALA A 1 302 ? -1.2 -53.656 -9.281 1 95.88 302 ALA A CA 1
ATOM 2423 C C . ALA A 1 302 ? -1.508 -52.344 -10.031 1 95.88 302 ALA A C 1
ATOM 2425 O O . ALA A 1 302 ? -0.594 -51.625 -10.43 1 95.88 302 ALA A O 1
ATOM 2426 N N . TYR A 1 303 ? -2.783 -52.156 -10.328 1 97.31 303 TYR A N 1
ATOM 2427 C CA . TYR A 1 303 ? -3.248 -50.875 -10.891 1 97.31 303 TYR A CA 1
ATOM 2428 C C . TYR A 1 303 ? -4.539 -50.438 -10.219 1 97.31 303 TYR A C 1
ATOM 2430 O O . TYR A 1 303 ? -5.25 -51.25 -9.617 1 97.31 303 TYR A O 1
ATOM 2438 N N . TRP A 1 304 ? -4.73 -49.125 -10.141 1 96.69 304 TRP A N 1
ATOM 2439 C CA . TRP A 1 304 ? -5.949 -48.5 -9.633 1 96.69 304 TRP A CA 1
ATOM 2440 C C . TRP A 1 304 ? -6.805 -47.969 -10.773 1 96.69 304 TRP A C 1
ATOM 2442 O O . TRP A 1 304 ? -6.297 -47.281 -11.656 1 96.69 304 TRP A O 1
ATOM 2452 N N . VAL A 1 305 ? -8.062 -48.281 -10.852 1 95.31 305 VAL A N 1
ATOM 2453 C CA . VAL A 1 305 ? -9.016 -47.75 -11.828 1 95.31 305 VAL A CA 1
ATOM 2454 C C . VAL A 1 305 ? -10.336 -47.406 -11.133 1 95.31 305 VAL A C 1
ATOM 2456 O O . VAL A 1 305 ? -10.828 -48.188 -10.312 1 95.31 305 VAL A O 1
ATOM 2459 N N . GLY A 1 306 ? -10.977 -46.312 -11.445 1 91.19 306 GLY A N 1
ATOM 2460 C CA . GLY A 1 306 ? -12.125 -45.781 -10.727 1 91.19 306 GLY A CA 1
ATOM 2461 C C . GLY A 1 306 ? -13.336 -46.719 -10.766 1 91.19 306 GLY A C 1
ATOM 2462 O O . GLY A 1 306 ? -14.055 -46.844 -9.773 1 91.19 306 GLY A O 1
ATOM 2463 N N . CYS A 1 307 ? -13.594 -47.344 -11.844 1 89.06 307 CYS A N 1
ATOM 2464 C CA . CYS A 1 307 ? -14.797 -48.156 -12.008 1 89.06 307 CYS A CA 1
ATOM 2465 C C . CYS A 1 307 ? -14.781 -49.375 -11.086 1 89.06 307 CYS A C 1
ATOM 2467 O O . CYS A 1 307 ? -15.836 -49.875 -10.695 1 89.06 307 CYS A O 1
ATOM 2469 N N . SER A 1 308 ? -13.609 -49.812 -10.656 1 89.06 308 SER A N 1
ATOM 2470 C CA . SER A 1 308 ? -13.523 -51.031 -9.883 1 89.06 308 SER A CA 1
ATOM 2471 C C . SER A 1 308 ? -13.008 -50.75 -8.469 1 89.06 308 SER A C 1
ATOM 2473 O O . SER A 1 308 ? -13.242 -51.562 -7.551 1 89.06 308 SER A O 1
ATOM 2475 N N . CYS A 1 309 ? -12.336 -49.719 -8.328 1 89.56 309 CYS A N 1
ATOM 2476 C CA . CYS A 1 309 ? -11.68 -49.5 -7.051 1 89.56 309 CYS A CA 1
ATOM 2477 C C . CYS A 1 309 ? -12.461 -48.5 -6.199 1 89.56 309 CYS A C 1
ATOM 2479 O O . CYS A 1 309 ? -11.992 -48.062 -5.145 1 89.56 309 CYS A O 1
ATOM 2481 N N . MET A 1 310 ? -13.547 -48.062 -6.648 1 85.56 310 MET A N 1
ATOM 2482 C CA . MET A 1 310 ? -14.445 -47.188 -5.875 1 85.56 310 MET A CA 1
ATOM 2483 C C . MET A 1 310 ? -15.836 -47.812 -5.77 1 85.56 310 MET A C 1
ATOM 2485 O O . MET A 1 310 ? -16.719 -47.5 -6.562 1 85.56 310 MET A O 1
ATOM 2489 N N . PRO A 1 311 ? -15.984 -48.562 -4.805 1 77.44 311 PRO A N 1
ATOM 2490 C CA . PRO A 1 311 ? -17.297 -49.219 -4.668 1 77.44 311 PRO A CA 1
ATOM 2491 C C . PRO A 1 311 ? -18.422 -48.188 -4.398 1 77.44 311 PRO A C 1
ATOM 2493 O O . PRO A 1 311 ? -18.156 -47.125 -3.852 1 77.44 311 PRO A O 1
ATOM 2496 N N . ASP A 1 312 ? -19.625 -48.469 -4.82 1 68.75 312 ASP A N 1
ATOM 2497 C CA . ASP A 1 312 ? -20.797 -47.594 -4.855 1 68.75 312 ASP A CA 1
ATOM 2498 C C . ASP A 1 312 ? -21.172 -47.125 -3.455 1 68.75 312 ASP A C 1
ATOM 2500 O O . ASP A 1 312 ? -21.641 -46 -3.285 1 68.75 312 ASP A O 1
ATOM 2504 N N . ASN A 1 313 ? -20.969 -47.844 -2.473 1 65 313 ASN A N 1
ATOM 2505 C CA . ASN A 1 313 ? -21.453 -47.5 -1.142 1 65 313 ASN A CA 1
ATOM 2506 C C . ASN A 1 313 ? -20.594 -46.406 -0.521 1 65 313 ASN A C 1
ATOM 2508 O O . ASN A 1 313 ? -21 -45.75 0.456 1 65 313 ASN A O 1
ATOM 2512 N N . GLN A 1 314 ? -19.453 -46.094 -1.068 1 68.12 314 GLN A N 1
ATOM 2513 C CA . GLN A 1 314 ? -18.547 -45.094 -0.48 1 68.12 314 GLN A CA 1
ATOM 2514 C C . GLN A 1 314 ? -18.016 -44.156 -1.539 1 68.12 314 GLN A C 1
ATOM 2516 O O . GLN A 1 314 ? -16.922 -43.594 -1.406 1 68.12 314 GLN A O 1
ATOM 2521 N N . LEU A 1 315 ? -18.812 -44 -2.514 1 66.94 315 LEU A N 1
ATOM 2522 C CA . LEU A 1 315 ? -18.375 -43.219 -3.672 1 66.94 315 LEU A CA 1
ATOM 2523 C C . LEU A 1 315 ? -18.016 -41.812 -3.275 1 66.94 315 LEU A C 1
ATOM 2525 O O . LEU A 1 315 ? -17.016 -41.25 -3.725 1 66.94 315 LEU A O 1
ATOM 2529 N N . GLN A 1 316 ? -18.797 -41.25 -2.387 1 67.25 316 GLN A N 1
ATOM 2530 C CA . GLN A 1 316 ? -18.578 -39.844 -2.02 1 67.25 316 GLN A CA 1
ATOM 2531 C C . GLN A 1 316 ? -17.25 -39.656 -1.275 1 67.25 316 GLN A C 1
ATOM 2533 O O . GLN A 1 316 ? -16.531 -38.688 -1.492 1 67.25 316 GLN A O 1
ATOM 2538 N N . GLU A 1 317 ? -16.953 -40.625 -0.542 1 69.81 317 GLU A N 1
ATOM 2539 C CA . GLU A 1 317 ? -15.727 -40.531 0.242 1 69.81 317 GLU A CA 1
ATOM 2540 C C . GLU A 1 317 ? -14.492 -40.781 -0.626 1 69.81 317 GLU A C 1
ATOM 2542 O O . GLU A 1 317 ? -13.453 -40.156 -0.422 1 69.81 317 GLU A O 1
ATOM 2547 N N . ASP A 1 318 ? -14.703 -41.594 -1.626 1 76.75 318 ASP A N 1
ATOM 2548 C CA . ASP A 1 318 ? -13.539 -42 -2.406 1 76.75 318 ASP A CA 1
ATOM 2549 C C . ASP A 1 318 ? -13.242 -41 -3.518 1 76.75 318 ASP A C 1
ATOM 2551 O O . ASP A 1 318 ? -12.078 -40.781 -3.852 1 76.75 318 ASP A O 1
ATOM 2555 N N . VAL A 1 319 ? -14.266 -40.469 -3.996 1 75.44 319 VAL A N 1
ATOM 2556 C CA . VAL A 1 319 ? -14.086 -39.562 -5.145 1 75.44 319 VAL A CA 1
ATOM 2557 C C . VAL A 1 319 ? -13.203 -38.375 -4.754 1 75.44 319 VAL A C 1
ATOM 2559 O O . VAL A 1 319 ? -12.336 -37.969 -5.527 1 75.44 319 VAL A O 1
ATOM 2562 N N . TYR A 1 320 ? -13.398 -37.938 -3.572 1 79.38 320 TYR A N 1
ATOM 2563 C CA . TYR A 1 320 ? -12.688 -36.75 -3.162 1 79.38 320 TYR A CA 1
ATOM 2564 C C . TYR A 1 320 ? -11.32 -37.062 -2.588 1 79.38 320 TYR A C 1
ATOM 2566 O O . TYR A 1 320 ? -10.562 -36.188 -2.211 1 79.38 320 TYR A O 1
ATOM 2574 N N . ARG A 1 321 ? -10.945 -38.344 -2.623 1 85.25 321 ARG A N 1
ATOM 2575 C CA . ARG A 1 321 ? -9.648 -38.781 -2.121 1 85.25 321 ARG A CA 1
ATOM 2576 C C . ARG A 1 321 ? -8.789 -39.375 -3.242 1 85.25 321 ARG A C 1
ATOM 2578 O O . ARG A 1 321 ? -7.715 -39.906 -2.99 1 85.25 321 ARG A O 1
ATOM 2585 N N . ILE A 1 322 ? -9.305 -39.25 -4.418 1 89.44 322 ILE A N 1
ATOM 2586 C CA . ILE A 1 322 ? -8.57 -39.75 -5.574 1 89.44 322 ILE A CA 1
ATOM 2587 C C . ILE A 1 322 ? -7.215 -39.062 -5.676 1 89.44 322 ILE A C 1
ATOM 2589 O O . ILE A 1 322 ? -6.238 -39.656 -6.145 1 89.44 322 ILE A O 1
ATOM 2593 N N . CYS A 1 323 ? -7.188 -37.812 -5.246 1 90.88 323 CYS A N 1
ATOM 2594 C CA . CYS A 1 323 ? -5.953 -37.031 -5.297 1 90.88 323 CYS A CA 1
ATOM 2595 C C . CYS A 1 323 ? -4.859 -37.688 -4.473 1 90.88 323 CYS A C 1
ATOM 2597 O O . CYS A 1 323 ? -3.686 -37.656 -4.852 1 90.88 323 CYS A O 1
ATOM 2599 N N . ASP A 1 324 ? -5.207 -38.344 -3.406 1 92.31 324 ASP A N 1
ATOM 2600 C CA . ASP A 1 324 ? -4.227 -39.031 -2.57 1 92.31 324 ASP A CA 1
ATOM 2601 C C . ASP A 1 324 ? -3.734 -40.312 -3.242 1 92.31 324 ASP A C 1
ATOM 2603 O O . ASP A 1 324 ? -2.568 -40.688 -3.1 1 92.31 324 ASP A O 1
ATOM 2607 N N . VAL A 1 325 ? -4.648 -40.969 -3.943 1 93.12 325 VAL A N 1
ATOM 2608 C CA . VAL A 1 325 ? -4.309 -42.188 -4.648 1 93.12 325 VAL A CA 1
ATOM 2609 C C . VAL A 1 325 ? -3.293 -41.906 -5.75 1 93.12 325 VAL A C 1
ATOM 2611 O O . VAL A 1 325 ? -2.316 -42.625 -5.914 1 93.12 325 VAL A O 1
ATOM 2614 N N . ILE A 1 326 ? -3.518 -40.875 -6.41 1 94.31 326 ILE A N 1
ATOM 2615 C CA . ILE A 1 326 ? -2.635 -40.531 -7.52 1 94.31 326 ILE A CA 1
ATOM 2616 C C . ILE A 1 326 ? -1.271 -40.125 -6.984 1 94.31 326 ILE A C 1
ATOM 2618 O O . ILE A 1 326 ? -0.239 -40.406 -7.602 1 94.31 326 ILE A O 1
ATOM 2622 N N . ARG A 1 327 ? -1.174 -39.375 -5.883 1 92 327 ARG A N 1
ATOM 2623 C CA . ARG A 1 327 ? 0.079 -38.938 -5.281 1 92 327 ARG A CA 1
ATOM 2624 C C . ARG A 1 327 ? 0.96 -40.125 -4.906 1 92 327 ARG A C 1
ATOM 2626 O O . ARG A 1 327 ? 2.189 -40.031 -4.949 1 92 327 ARG A O 1
ATOM 2633 N N . GLY A 1 328 ? 0.311 -41.156 -4.57 1 91.31 328 GLY A N 1
ATOM 2634 C CA . GLY A 1 328 ? 1.051 -42.344 -4.137 1 91.31 328 GLY A CA 1
ATOM 2635 C C . GLY A 1 328 ? 1.338 -43.312 -5.266 1 91.31 328 GLY A C 1
ATOM 2636 O O . GLY A 1 328 ? 2.02 -44.312 -5.066 1 91.31 328 GLY A O 1
ATOM 2637 N N . ALA A 1 329 ? 0.949 -43.062 -6.449 1 95.38 329 ALA A N 1
ATOM 2638 C CA . ALA A 1 329 ? 1.068 -43.969 -7.578 1 95.38 329 ALA A CA 1
ATOM 2639 C C . ALA A 1 329 ? 2.471 -43.938 -8.18 1 95.38 329 ALA A C 1
ATOM 2641 O O . ALA A 1 329 ? 3.152 -42.906 -8.094 1 95.38 329 ALA A O 1
ATOM 2642 N N . HIS A 1 330 ? 2.889 -45.031 -8.727 1 95 330 HIS A N 1
ATOM 2643 C CA . HIS A 1 330 ? 4.16 -45.125 -9.438 1 95 330 HIS A CA 1
ATOM 2644 C C . HIS A 1 330 ? 4.137 -44.312 -10.727 1 95 330 HIS A C 1
ATOM 2646 O O . HIS A 1 330 ? 5.109 -43.625 -11.055 1 95 330 HIS A O 1
ATOM 2652 N N . SER A 1 331 ? 3.166 -44.438 -11.477 1 95.94 331 SER A N 1
ATOM 2653 C CA . SER A 1 331 ? 2.977 -43.719 -12.742 1 95.94 331 SER A CA 1
ATOM 2654 C C . SER A 1 331 ? 1.497 -43.625 -13.094 1 95.94 331 SER A C 1
ATOM 2656 O O . SER A 1 331 ? 0.643 -44.188 -12.406 1 95.94 331 SER A O 1
ATOM 2658 N N . MET A 1 332 ? 1.254 -42.75 -14.039 1 97.06 332 MET A N 1
ATOM 2659 C CA . MET A 1 332 ? -0.12 -42.531 -14.484 1 97.06 332 MET A CA 1
ATOM 2660 C C . MET A 1 332 ? -0.306 -42.969 -15.93 1 97.06 332 MET A C 1
ATOM 2662 O O . MET A 1 332 ? 0.568 -42.719 -16.766 1 97.06 332 MET A O 1
ATOM 2666 N N . ALA A 1 333 ? -1.341 -43.688 -16.172 1 97.44 333 ALA A N 1
ATOM 2667 C CA . ALA A 1 333 ? -1.761 -44.094 -17.516 1 97.44 333 ALA A CA 1
ATOM 2668 C C . ALA A 1 333 ? -3.158 -43.562 -17.828 1 97.44 333 ALA A C 1
ATOM 2670 O O . ALA A 1 333 ? -4.012 -43.469 -16.938 1 97.44 333 ALA A O 1
ATOM 2671 N N . ILE A 1 334 ? -3.355 -43.094 -19.062 1 97.5 334 ILE A N 1
ATOM 2672 C CA . ILE A 1 334 ? -4.66 -42.625 -19.5 1 97.5 334 ILE A CA 1
ATOM 2673 C C . ILE A 1 334 ? -5.195 -43.531 -20.609 1 97.5 334 ILE A C 1
ATOM 2675 O O . ILE A 1 334 ? -4.512 -43.781 -21.609 1 97.5 334 ILE A O 1
ATOM 2679 N N . ALA A 1 335 ? -6.348 -44.062 -20.359 1 96.56 335 ALA A N 1
ATOM 2680 C CA . ALA A 1 335 ? -7.031 -44.844 -21.391 1 96.56 335 ALA A CA 1
ATOM 2681 C C . ALA A 1 335 ? -8.023 -44 -22.172 1 96.56 335 ALA A C 1
ATOM 2683 O O . ALA A 1 335 ? -8.883 -43.344 -21.578 1 96.56 335 ALA A O 1
ATOM 2684 N N . VAL A 1 336 ? -7.832 -43.969 -23.5 1 95.19 336 VAL A N 1
ATOM 2685 C CA . VAL A 1 336 ? -8.742 -43.188 -24.328 1 95.19 336 VAL A CA 1
ATOM 2686 C C . VAL A 1 336 ? -9.352 -44.094 -25.422 1 95.19 336 VAL A C 1
ATOM 2688 O O . VAL A 1 336 ? -8.797 -45.125 -25.766 1 95.19 336 VAL A O 1
ATOM 2691 N N . GLY A 1 337 ? -10.57 -43.688 -25.781 1 92.31 337 GLY A N 1
ATOM 2692 C CA . GLY A 1 337 ? -11.305 -44.375 -26.844 1 92.31 337 GLY A CA 1
ATOM 2693 C C . GLY A 1 337 ? -12.328 -43.469 -27.516 1 92.31 337 GLY A C 1
ATOM 2694 O O . GLY A 1 337 ? -12.672 -42.406 -27 1 92.31 337 GLY A O 1
ATOM 2695 N N . SER A 1 338 ? -12.688 -43.875 -28.703 1 90.94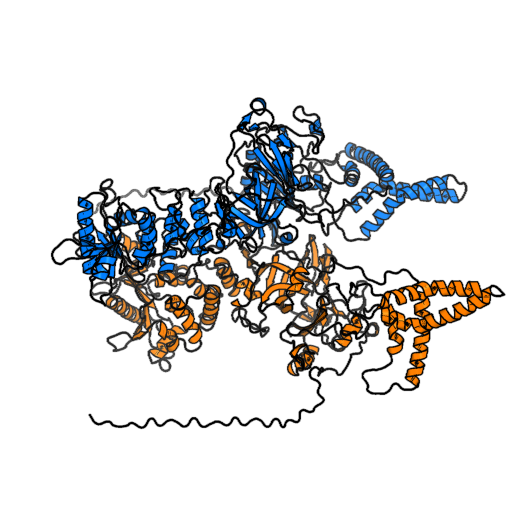 338 SER A N 1
ATOM 2696 C CA . SER A 1 338 ? -13.703 -43.125 -29.406 1 90.94 338 SER A CA 1
ATOM 2697 C C . SER A 1 338 ? -15.047 -43.188 -28.688 1 90.94 338 SER A C 1
ATOM 2699 O O . SER A 1 338 ? -15.539 -44.281 -28.406 1 90.94 338 SER A O 1
ATOM 2701 N N . PRO A 1 339 ? -15.555 -42 -28.406 1 89.62 339 PRO A N 1
ATOM 2702 C CA . PRO A 1 339 ? -16.859 -42 -27.734 1 89.62 339 PRO A CA 1
ATOM 2703 C C . PRO A 1 339 ? -17.969 -42.594 -28.609 1 89.62 339 PRO A C 1
ATOM 2705 O O . PRO A 1 339 ? -17.938 -42.469 -29.828 1 89.62 339 PRO A O 1
ATOM 2708 N N . SER A 1 340 ? -18.969 -43.188 -28 1 82.31 340 SER A N 1
ATOM 2709 C CA . SER A 1 340 ? -20.047 -43.844 -28.734 1 82.31 340 SER A CA 1
ATOM 2710 C C . SER A 1 340 ? -20.922 -42.812 -29.469 1 82.31 340 SER A C 1
ATOM 2712 O O . SER A 1 340 ? -21.391 -43.094 -30.578 1 82.31 340 SER A O 1
ATOM 2714 N N . ASN A 1 341 ? -21.094 -41.719 -28.891 1 79.88 341 ASN A N 1
ATOM 2715 C CA . ASN A 1 341 ? -22.016 -40.719 -29.438 1 79.88 341 ASN A CA 1
ATOM 2716 C C . ASN A 1 341 ? -21.375 -39.875 -30.516 1 79.88 341 ASN A C 1
ATOM 2718 O O . ASN A 1 341 ? -22.062 -39.188 -31.281 1 79.88 341 ASN A O 1
ATOM 2722 N N . ASN A 1 342 ? -20.109 -39.75 -30.609 1 80.38 342 ASN A N 1
ATOM 2723 C CA . ASN A 1 342 ? -19.438 -38.844 -31.531 1 80.38 342 ASN A CA 1
ATOM 2724 C C . ASN A 1 342 ? -18.203 -39.469 -32.125 1 80.38 342 ASN A C 1
ATOM 2726 O O . ASN A 1 342 ? -17.141 -38.844 -32.219 1 80.38 342 ASN A O 1
ATOM 2730 N N . LYS A 1 343 ? -18.297 -40.688 -32.625 1 80.81 343 LYS A N 1
ATOM 2731 C CA . LYS A 1 343 ? -17.172 -41.438 -33.125 1 80.81 343 LYS A CA 1
ATOM 2732 C C . LYS A 1 343 ? -16.594 -40.812 -34.375 1 80.81 343 LYS A C 1
ATOM 2734 O O . LYS A 1 343 ? -15.383 -40.875 -34.625 1 80.81 343 LYS A O 1
ATOM 2739 N N . SER A 1 344 ? -17.422 -40.156 -35.094 1 81.06 344 SER A N 1
ATOM 2740 C CA . SER A 1 344 ? -17 -39.594 -36.375 1 81.06 344 SER A CA 1
ATOM 2741 C C . SER A 1 344 ? -16.188 -38.312 -36.156 1 81.06 344 SER A C 1
ATOM 2743 O O . SER A 1 344 ? -15.266 -38.031 -36.906 1 81.06 344 SER A O 1
ATOM 2745 N N . GLU A 1 345 ? -16.547 -37.594 -35.062 1 85 345 GLU A N 1
ATOM 2746 C CA . GLU A 1 345 ? -15.875 -36.312 -34.844 1 85 345 GLU A CA 1
ATOM 2747 C C . GLU A 1 345 ? -14.594 -36.5 -34.031 1 85 345 GLU A C 1
ATOM 2749 O O . GLU A 1 345 ? -13.594 -35.812 -34.281 1 85 345 GLU A O 1
ATOM 2754 N N . ILE A 1 346 ? -14.602 -37.438 -33.094 1 89.81 346 ILE A N 1
ATOM 2755 C CA . ILE A 1 346 ? -13.445 -37.719 -32.25 1 89.81 346 ILE A CA 1
ATOM 2756 C C . ILE A 1 346 ? -12.844 -39.062 -32.625 1 89.81 346 ILE A C 1
ATOM 2758 O O . ILE A 1 346 ? -13.219 -40.094 -32.062 1 89.81 346 ILE A O 1
ATOM 2762 N N . ASN A 1 347 ? -11.898 -39.062 -33.594 1 86.25 347 ASN A N 1
ATOM 2763 C CA . ASN A 1 347 ? -11.406 -40.312 -34.156 1 86.25 347 ASN A CA 1
ATOM 2764 C C . ASN A 1 347 ? -9.891 -40.406 -34.062 1 86.25 347 ASN A C 1
ATOM 2766 O O . ASN A 1 347 ? -9.305 -41.406 -34.5 1 86.25 347 ASN A O 1
ATOM 2770 N N . THR A 1 348 ? -9.234 -39.406 -33.562 1 87.06 348 THR A N 1
ATOM 2771 C CA . THR A 1 348 ? -7.789 -39.438 -33.375 1 87.06 348 THR A CA 1
ATOM 2772 C C . THR A 1 348 ? -7.441 -39.469 -31.891 1 87.06 348 THR A C 1
ATOM 2774 O O . THR A 1 348 ? -8.195 -38.969 -31.062 1 87.06 348 THR A O 1
ATOM 2777 N N . PRO A 1 349 ? -6.383 -40.094 -31.547 1 88.25 349 PRO A N 1
ATOM 2778 C CA . PRO A 1 349 ? -5.977 -40.156 -30.141 1 88.25 349 PRO A CA 1
ATOM 2779 C C . PRO A 1 349 ? -5.844 -38.781 -29.516 1 88.25 349 PRO A C 1
ATOM 2781 O O . PRO A 1 349 ? -6.137 -38.594 -28.328 1 88.25 349 PRO A O 1
ATOM 2784 N N . GLU A 1 350 ? -5.453 -37.844 -30.312 1 88.56 350 GLU A N 1
ATOM 2785 C CA . GLU A 1 350 ? -5.293 -36.469 -29.812 1 88.56 350 GLU A CA 1
ATOM 2786 C C . GLU A 1 350 ? -6.641 -35.875 -29.422 1 88.56 350 GLU A C 1
ATOM 2788 O O . GLU A 1 350 ? -6.758 -35.25 -28.359 1 88.56 350 GLU A O 1
ATOM 2793 N N . LEU A 1 351 ? -7.609 -36.031 -30.281 1 91.5 351 LEU A N 1
ATOM 2794 C CA . LEU A 1 351 ? -8.938 -35.5 -30 1 91.5 351 LEU A CA 1
ATOM 2795 C C . LEU A 1 351 ? -9.57 -36.25 -28.828 1 91.5 351 LEU A C 1
ATOM 2797 O O . LEU A 1 351 ? -10.305 -35.625 -28.031 1 91.5 351 LEU A O 1
ATOM 2801 N N . MET A 1 352 ? -9.297 -37.594 -28.75 1 94.06 352 MET A N 1
ATOM 2802 C CA . MET A 1 352 ? -9.805 -38.375 -27.625 1 94.06 352 MET A CA 1
ATOM 2803 C C . MET A 1 352 ? -9.203 -37.875 -26.312 1 94.06 352 MET A C 1
ATOM 2805 O O . MET A 1 352 ? -9.906 -37.75 -25.312 1 94.06 352 MET A O 1
ATOM 2809 N N . LEU A 1 353 ? -7.934 -37.656 -26.359 1 94.06 353 LEU A N 1
ATOM 2810 C CA . LEU A 1 353 ? -7.227 -37.156 -25.172 1 94.06 353 LEU A CA 1
ATOM 2811 C C . LEU A 1 353 ? -7.711 -35.781 -24.781 1 94.06 353 LEU A C 1
ATOM 2813 O O . LEU A 1 353 ? -7.824 -35.469 -23.594 1 94.06 353 LEU A O 1
ATOM 2817 N N . GLN A 1 354 ? -8.008 -34.906 -25.75 1 93.69 354 GLN A N 1
ATOM 2818 C CA . GLN A 1 354 ? -8.523 -33.562 -25.5 1 93.69 354 GLN A CA 1
ATOM 2819 C C . GLN A 1 354 ? -9.914 -33.625 -24.875 1 93.69 354 GLN A C 1
ATOM 2821 O O . GLN A 1 354 ? -10.234 -32.844 -23.984 1 93.69 354 GLN A O 1
ATOM 2826 N N . GLN A 1 355 ? -10.688 -34.5 -25.375 1 93.75 355 GLN A N 1
ATOM 2827 C CA . GLN A 1 355 ? -12.008 -34.688 -24.766 1 93.75 355 GLN A CA 1
ATOM 2828 C C . GLN A 1 355 ? -11.891 -35.125 -23.312 1 93.75 355 GLN A C 1
ATOM 2830 O O . GLN A 1 355 ? -12.625 -34.656 -22.453 1 93.75 355 GLN A O 1
ATOM 2835 N N . TRP A 1 356 ? -10.992 -36.094 -23.078 1 95 356 TRP A N 1
ATOM 2836 C CA . TRP A 1 356 ? -10.734 -36.531 -21.719 1 95 356 TRP A CA 1
ATOM 2837 C C . TRP A 1 356 ? -10.273 -35.344 -20.844 1 95 356 TRP A C 1
ATOM 2839 O O . TRP A 1 356 ? -10.727 -35.188 -19.703 1 95 356 TRP A O 1
ATOM 2849 N N . GLY A 1 357 ? -9.43 -34.562 -21.344 1 95.06 357 GLY A N 1
ATOM 2850 C CA . GLY A 1 357 ? -8.82 -33.469 -20.609 1 95.06 357 GLY A CA 1
ATOM 2851 C C . GLY A 1 357 ? -9.781 -32.312 -20.328 1 95.06 357 GLY A C 1
ATOM 2852 O O . GLY A 1 357 ? -9.5 -31.453 -19.5 1 95.06 357 GLY A O 1
ATOM 2853 N N . ARG A 1 358 ? -10.93 -32.281 -20.938 1 93.69 358 ARG A N 1
ATOM 2854 C CA . ARG A 1 358 ? -11.898 -31.203 -20.781 1 93.69 358 ARG A CA 1
ATOM 2855 C C . ARG A 1 358 ? -12.719 -31.391 -19.5 1 93.69 358 ARG A C 1
ATOM 2857 O O . ARG A 1 358 ? -13.406 -30.453 -19.062 1 93.69 358 ARG A O 1
ATOM 2864 N N . ARG A 1 359 ? -12.5 -32.438 -18.859 1 92.25 359 ARG A N 1
ATOM 2865 C CA . ARG A 1 359 ? -13.281 -32.719 -17.656 1 92.25 359 ARG A CA 1
ATOM 2866 C C . ARG A 1 359 ? -12.602 -32.125 -16.406 1 92.25 359 ARG A C 1
ATOM 2868 O O . ARG A 1 359 ? -11.375 -32.156 -16.312 1 92.25 359 ARG A O 1
ATOM 2875 N N . VAL A 1 360 ? -13.422 -31.734 -15.422 1 92.56 360 VAL A N 1
ATOM 2876 C CA . VAL A 1 360 ? -12.953 -31.016 -14.25 1 92.56 360 VAL A CA 1
ATOM 2877 C C . VAL A 1 360 ? -12.086 -31.938 -13.391 1 92.56 360 VAL A C 1
ATOM 2879 O O . VAL A 1 360 ? -11.055 -31.5 -12.859 1 92.56 360 VAL A O 1
ATOM 2882 N N . TRP A 1 361 ? -12.375 -33.219 -13.281 1 90.44 361 TRP A N 1
ATOM 2883 C CA . TRP A 1 361 ? -11.703 -34.094 -12.344 1 90.44 361 TRP A CA 1
ATOM 2884 C C . TRP A 1 361 ? -10.391 -34.625 -12.922 1 90.44 361 TRP A C 1
ATOM 2886 O O . TRP A 1 361 ? -9.516 -35.094 -12.188 1 90.44 361 TRP A O 1
ATOM 2896 N N . THR A 1 362 ? -10.234 -34.625 -14.219 1 93.75 362 THR A N 1
ATOM 2897 C CA . THR A 1 362 ? -9.023 -35.125 -14.852 1 93.75 362 THR A CA 1
ATOM 2898 C C . THR A 1 362 ? -7.883 -34.125 -14.734 1 93.75 362 THR A C 1
ATOM 2900 O O . THR A 1 362 ? -6.711 -34.469 -14.836 1 93.75 362 THR A O 1
ATOM 2903 N N . PHE A 1 363 ? -8.281 -32.906 -14.477 1 95.12 363 PHE A N 1
ATOM 2904 C CA . PHE A 1 363 ? -7.289 -31.828 -14.398 1 95.12 363 PHE A CA 1
ATOM 2905 C C . PHE A 1 363 ? -6.352 -32.031 -13.219 1 95.12 363 PHE A C 1
ATOM 2907 O O . PHE A 1 363 ? -5.133 -32.094 -13.391 1 95.12 363 PHE A O 1
ATOM 2914 N N . PRO A 1 364 ? -6.898 -32.219 -11.977 1 94.69 364 PRO A N 1
ATOM 2915 C CA . PRO A 1 364 ? -6 -32.469 -10.844 1 94.69 364 PRO A CA 1
ATOM 2916 C C . PRO A 1 364 ? -5.227 -33.781 -10.984 1 94.69 364 PRO A C 1
ATOM 2918 O O . PRO A 1 364 ? -4.121 -33.906 -10.445 1 94.69 364 PRO A O 1
ATOM 2921 N N . GLU A 1 365 ? -5.758 -34.719 -11.719 1 94.62 365 GLU A N 1
ATOM 2922 C CA . GLU A 1 365 ? -5.078 -36 -11.898 1 94.62 365 GLU A CA 1
ATOM 2923 C C . GLU A 1 365 ? -3.746 -35.812 -12.625 1 94.62 365 GLU A C 1
ATOM 2925 O O . GLU A 1 365 ? -2.73 -36.406 -12.219 1 94.62 365 GLU A O 1
ATOM 2930 N N . VAL A 1 366 ? -3.791 -35 -13.633 1 95.69 366 VAL A N 1
ATOM 2931 C CA . VAL A 1 366 ? -2.572 -34.781 -14.398 1 95.69 366 VAL A CA 1
ATOM 2932 C C . VAL A 1 366 ? -1.591 -33.938 -13.57 1 95.69 366 VAL A C 1
ATOM 2934 O O . VAL A 1 366 ? -0.387 -34.219 -13.578 1 95.69 366 VAL A O 1
ATOM 2937 N N . LEU A 1 367 ? -2.084 -32.938 -12.906 1 95.69 367 LEU A N 1
ATOM 2938 C CA . LEU A 1 367 ? -1.224 -32.062 -12.109 1 95.69 367 LEU A CA 1
ATOM 2939 C C . LEU A 1 367 ? -0.485 -32.844 -11.039 1 95.69 367 LEU A C 1
ATOM 2941 O O . LEU A 1 367 ? 0.684 -32.594 -10.758 1 95.69 367 LEU A O 1
ATOM 2945 N N . LEU A 1 368 ? -1.169 -33.875 -10.477 1 95.38 368 LEU A N 1
ATOM 2946 C CA . LEU A 1 368 ? -0.632 -34.594 -9.32 1 95.38 368 LEU A CA 1
ATOM 2947 C C . LEU A 1 368 ? 0.085 -35.875 -9.766 1 95.38 368 LEU A C 1
ATOM 2949 O O . LEU A 1 368 ? 0.608 -36.625 -8.93 1 95.38 368 LEU A O 1
ATOM 2953 N N . ALA A 1 369 ? 0.089 -36.156 -11.07 1 95.25 369 ALA A N 1
ATOM 2954 C CA . ALA A 1 369 ? 0.862 -37.281 -11.57 1 95.25 369 ALA A CA 1
ATOM 2955 C C . ALA A 1 369 ? 2.324 -37.188 -11.141 1 95.25 369 ALA A C 1
ATOM 2957 O O . ALA A 1 369 ? 2.836 -36.062 -10.922 1 95.25 369 ALA A O 1
ATOM 2958 N N . PRO A 1 370 ? 2.969 -38.312 -10.969 1 91.69 370 PRO A N 1
ATOM 2959 C CA . PRO A 1 370 ? 4.352 -38.312 -10.492 1 91.69 370 PRO A CA 1
ATOM 2960 C C . PRO A 1 370 ? 5.25 -37.406 -11.336 1 91.69 370 PRO A C 1
ATOM 2962 O O . PRO A 1 370 ? 5.188 -37.438 -12.562 1 91.69 370 PRO A O 1
ATOM 2965 N N . ALA A 1 371 ? 6.082 -36.656 -10.633 1 86.69 371 ALA A N 1
ATOM 2966 C CA . ALA A 1 371 ? 6.969 -35.688 -11.266 1 86.69 371 ALA A CA 1
ATOM 2967 C C . ALA A 1 371 ? 8.102 -36.375 -12.016 1 86.69 371 ALA A C 1
ATOM 2969 O O . ALA A 1 371 ? 8.656 -37.375 -11.531 1 86.69 371 ALA A O 1
ATOM 2970 N N . GLY A 1 372 ? 8.469 -35.844 -13.133 1 81 372 GLY A N 1
ATOM 2971 C CA . GLY A 1 372 ? 9.609 -36.344 -13.891 1 81 372 GLY A CA 1
ATOM 2972 C C . GLY A 1 372 ? 9.297 -37.562 -14.711 1 81 372 GLY A C 1
ATOM 2973 O O . GLY A 1 372 ? 10.18 -38.156 -15.344 1 81 372 GLY A O 1
ATOM 2974 N N . ARG A 1 373 ? 8.016 -38.031 -14.641 1 86.75 373 ARG A N 1
ATOM 2975 C CA . ARG A 1 373 ? 7.633 -39.219 -15.398 1 86.75 373 ARG A CA 1
ATOM 2976 C C . ARG A 1 373 ? 6.637 -38.875 -16.5 1 86.75 373 ARG A C 1
ATOM 2978 O O . ARG A 1 373 ? 5.793 -38 -16.328 1 86.75 373 ARG A O 1
ATOM 2985 N N . ASP A 1 374 ? 6.777 -39.562 -17.578 1 89.44 374 ASP A N 1
ATOM 2986 C CA . ASP A 1 374 ? 5.844 -39.344 -18.688 1 89.44 374 ASP A CA 1
ATOM 2987 C C . ASP A 1 374 ? 4.504 -40.031 -18.406 1 89.44 374 ASP A C 1
ATOM 2989 O O . ASP A 1 374 ? 4.445 -41 -17.656 1 89.44 374 ASP A O 1
ATOM 2993 N N . ILE A 1 375 ? 3.508 -39.5 -18.969 1 93.62 375 ILE A N 1
ATOM 2994 C CA . ILE A 1 375 ? 2.172 -40.062 -18.906 1 93.62 375 ILE A CA 1
ATOM 2995 C C . ILE A 1 375 ? 1.939 -40.969 -20.109 1 93.62 375 ILE A C 1
ATOM 2997 O O . ILE A 1 375 ? 2.146 -40.562 -21.25 1 93.62 375 ILE A O 1
ATOM 3001 N N . SER A 1 376 ? 1.539 -42.219 -19.828 1 94.31 376 SER A N 1
ATOM 3002 C CA . SER A 1 376 ? 1.3 -43.188 -20.891 1 94.31 376 SER A CA 1
ATOM 3003 C C . SER A 1 376 ? -0.16 -43.156 -21.344 1 94.31 376 SER A C 1
ATOM 3005 O O . SER A 1 376 ? -1.062 -43.375 -20.531 1 94.31 376 SER A O 1
ATOM 3007 N N . VAL A 1 377 ? -0.34 -42.906 -22.641 1 94.25 377 VAL A N 1
ATOM 3008 C CA . VAL A 1 377 ? -1.694 -42.875 -23.188 1 94.25 377 VAL A CA 1
ATOM 3009 C C . VAL A 1 377 ? -1.967 -44.156 -23.984 1 94.25 377 VAL A C 1
ATOM 3011 O O . VAL A 1 377 ? -1.284 -44.438 -24.969 1 94.25 377 VAL A O 1
ATOM 3014 N N . TYR A 1 378 ? -2.936 -44.938 -23.5 1 94.88 378 TYR A N 1
ATOM 3015 C CA . TYR A 1 378 ? -3.354 -46.156 -24.156 1 94.88 378 TYR A CA 1
ATOM 3016 C C . TYR A 1 378 ? -4.625 -45.938 -24.969 1 94.88 378 TYR A C 1
ATOM 3018 O O . TYR A 1 378 ? -5.637 -45.5 -24.438 1 94.88 378 TYR A O 1
ATOM 3026 N N . VAL A 1 379 ? -4.527 -46.219 -26.25 1 92.69 379 VAL A N 1
ATOM 3027 C CA . VAL A 1 379 ? -5.66 -46.031 -27.141 1 92.69 379 VAL A CA 1
ATOM 3028 C C . VAL A 1 379 ? -6.367 -47.344 -27.406 1 92.69 379 VAL A C 1
ATOM 3030 O O . VAL A 1 379 ? -5.723 -48.344 -27.734 1 92.69 379 VAL A O 1
ATOM 3033 N N . ARG A 1 380 ? -7.688 -47.219 -27.266 1 91.12 380 ARG A N 1
ATOM 3034 C CA . ARG A 1 380 ? -8.508 -48.406 -27.531 1 91.12 380 ARG A CA 1
ATOM 3035 C C . ARG A 1 380 ? -8.336 -48.875 -28.969 1 91.12 380 ARG A C 1
ATOM 3037 O O . ARG A 1 380 ? -8.344 -48.062 -29.906 1 91.12 380 ARG A O 1
ATOM 3044 N N . ASP A 1 381 ? -8.195 -50.188 -29.234 1 79.06 381 ASP A N 1
ATOM 3045 C CA . ASP A 1 381 ? -8.172 -50.844 -30.531 1 79.06 381 ASP A CA 1
ATOM 3046 C C . ASP A 1 381 ? -6.98 -50.375 -31.359 1 79.06 381 ASP A C 1
ATOM 3048 O O . ASP A 1 381 ? -7.035 -50.406 -32.594 1 79.06 381 ASP A O 1
ATOM 3052 N N . SER A 1 382 ? -6.074 -49.656 -30.656 1 75.44 382 SER A N 1
ATOM 3053 C CA . SER A 1 382 ? -4.922 -49.188 -31.422 1 75.44 382 SER A CA 1
ATOM 3054 C C . SER A 1 382 ? -3.91 -50.312 -31.641 1 75.44 382 SER A C 1
ATOM 3056 O O . SER A 1 382 ? -3.736 -51.188 -30.781 1 75.44 382 SER A O 1
ATOM 3058 N N . GLU A 1 383 ? -3.551 -50.562 -32.875 1 63.94 383 GLU A N 1
ATOM 3059 C CA . GLU A 1 383 ? -2.531 -51.531 -33.281 1 63.94 383 GLU A CA 1
ATOM 3060 C C . GLU A 1 383 ? -1.144 -51.094 -32.812 1 63.94 383 GLU A C 1
ATOM 3062 O O . GLU A 1 383 ? -0.149 -51.75 -33.094 1 63.94 383 GLU A O 1
ATOM 3067 N N . LEU A 1 384 ? -1.069 -50.031 -32.094 1 60.91 384 LEU A N 1
ATOM 3068 C CA . LEU A 1 384 ? 0.251 -49.531 -31.703 1 60.91 384 LEU A CA 1
ATOM 3069 C C . LEU A 1 384 ? 0.875 -50.438 -30.641 1 60.91 384 LEU A C 1
ATOM 3071 O O . LEU A 1 384 ? 0.229 -50.75 -29.641 1 60.91 384 LEU A O 1
ATOM 3075 N N . PRO A 1 385 ? 2.014 -51 -30.906 1 64.88 385 PRO A N 1
ATOM 3076 C CA . PRO A 1 385 ? 2.672 -51.875 -29.922 1 64.88 385 PRO A CA 1
ATOM 3077 C C . PRO A 1 385 ? 3.041 -51.125 -28.641 1 64.88 385 PRO A C 1
ATOM 3079 O O . PRO A 1 385 ? 3.139 -51.75 -27.578 1 64.88 385 PRO A O 1
ATOM 3082 N N . GLN A 1 386 ? 3.189 -49.75 -28.719 1 81.5 386 GLN A N 1
ATOM 3083 C CA . GLN A 1 386 ? 3.604 -48.969 -27.547 1 81.5 386 GLN A CA 1
ATOM 3084 C C . GLN A 1 386 ? 2.652 -47.812 -27.297 1 81.5 386 GLN A C 1
ATOM 3086 O O . GLN A 1 386 ? 2.078 -47.25 -28.234 1 81.5 386 GLN A O 1
ATOM 3091 N N . PRO A 1 387 ? 2.41 -47.625 -25.984 1 90.12 387 PRO A N 1
ATOM 3092 C CA . PRO A 1 387 ? 1.575 -46.5 -25.641 1 90.12 387 PRO A CA 1
ATOM 3093 C C . PRO A 1 387 ? 2.213 -45.156 -26.047 1 90.12 387 PRO A C 1
ATOM 3095 O O . PRO A 1 387 ? 3.42 -45.094 -26.281 1 90.12 387 PRO A O 1
ATOM 3098 N N . ILE A 1 388 ? 1.402 -44.188 -26.297 1 87.81 388 ILE A N 1
ATOM 3099 C CA . ILE A 1 388 ? 1.888 -42.844 -26.594 1 87.81 388 ILE A CA 1
ATOM 3100 C C . ILE A 1 388 ? 2.406 -42.188 -25.312 1 87.81 388 ILE A C 1
ATOM 3102 O O . ILE A 1 388 ? 1.684 -42.094 -24.312 1 87.81 388 ILE A O 1
ATOM 3106 N N . LEU A 1 389 ? 3.639 -41.844 -25.234 1 88.31 389 LEU A N 1
ATOM 3107 C CA . LEU A 1 389 ? 4.227 -41.219 -24.062 1 88.31 389 LEU A CA 1
ATOM 3108 C C . LEU A 1 389 ? 4.141 -39.688 -24.188 1 88.31 389 LEU A C 1
ATOM 3110 O O . LEU A 1 389 ? 4.617 -39.125 -25.172 1 88.31 389 LEU A O 1
ATOM 3114 N N . VAL A 1 390 ? 3.447 -39.031 -23.266 1 87.25 390 VAL A N 1
ATOM 3115 C CA . VAL A 1 390 ? 3.311 -37.594 -23.234 1 87.25 390 VAL A CA 1
ATOM 3116 C C . VAL A 1 390 ? 3.992 -37.031 -21.984 1 87.25 390 VAL A C 1
ATOM 3118 O O . VAL A 1 390 ? 3.633 -37.406 -20.859 1 87.25 390 VAL A O 1
ATOM 3121 N N . SER A 1 391 ? 4.965 -36.188 -22.234 1 86.12 391 SER A N 1
ATOM 3122 C CA . SER A 1 391 ? 5.59 -35.531 -21.078 1 86.12 391 SER A CA 1
ATOM 3123 C C . SER A 1 391 ? 4.625 -34.594 -20.391 1 86.12 391 SER A C 1
ATOM 3125 O O . SER A 1 391 ? 3.863 -33.875 -21.047 1 86.12 391 SER A O 1
ATOM 3127 N N . LYS A 1 392 ? 4.676 -34.562 -19.094 1 88.88 392 LYS A N 1
ATOM 3128 C CA . LYS A 1 392 ? 3.785 -33.719 -18.281 1 88.88 392 LYS A CA 1
ATOM 3129 C C . LYS A 1 392 ? 3.908 -32.25 -18.672 1 88.88 392 LYS A C 1
ATOM 3131 O O . LYS A 1 392 ? 2.912 -31.531 -18.703 1 88.88 392 LYS A O 1
ATOM 3136 N N . ASN A 1 393 ? 5.121 -31.781 -19.031 1 85.12 393 ASN A N 1
ATOM 3137 C CA . ASN A 1 393 ? 5.363 -30.391 -19.359 1 85.12 393 ASN A CA 1
ATOM 3138 C C . ASN A 1 393 ? 4.773 -30.016 -20.719 1 85.12 393 ASN A C 1
ATOM 3140 O O . ASN A 1 393 ? 4.539 -28.844 -21 1 85.12 393 ASN A O 1
ATOM 3144 N N . GLN A 1 394 ? 4.496 -31 -21.531 1 83.69 394 GLN A N 1
ATOM 3145 C CA . GLN A 1 394 ? 3.955 -30.734 -22.859 1 83.69 394 GLN A CA 1
ATOM 3146 C C . GLN A 1 394 ? 2.451 -31 -22.906 1 83.69 394 GLN A C 1
ATOM 3148 O O . GLN A 1 394 ? 1.797 -30.719 -23.906 1 83.69 394 GLN A O 1
ATOM 3153 N N . PHE A 1 395 ? 1.982 -31.469 -21.828 1 89.5 395 PHE A N 1
ATOM 3154 C CA . PHE A 1 395 ? 0.585 -31.875 -21.766 1 89.5 395 PHE A CA 1
ATOM 3155 C C . PHE A 1 395 ? -0.338 -30.703 -22.047 1 89.5 395 PHE A C 1
ATOM 3157 O O . PHE A 1 395 ? -1.309 -30.828 -22.797 1 89.5 395 PHE A O 1
ATOM 3164 N N . PRO A 1 396 ? -0.077 -29.5 -21.516 1 91.06 396 PRO A N 1
ATOM 3165 C CA . PRO A 1 396 ? -0.988 -28.375 -21.734 1 91.06 396 PRO A CA 1
ATOM 3166 C C . PRO A 1 396 ? -1.086 -27.984 -23.219 1 91.06 396 PRO A C 1
ATOM 3168 O O . PRO A 1 396 ? -2.178 -27.703 -23.703 1 91.06 396 PRO A O 1
ATOM 3171 N N . ALA A 1 397 ? -0.005 -28.016 -23.922 1 86.12 397 ALA A N 1
ATOM 3172 C CA . ALA A 1 397 ? 0.018 -27.594 -25.328 1 86.12 397 ALA A CA 1
ATOM 3173 C C . ALA A 1 397 ? -0.742 -28.594 -26.203 1 86.12 397 ALA A C 1
ATOM 3175 O O . ALA A 1 397 ? -1.293 -28.219 -27.234 1 86.12 397 ALA A O 1
ATOM 3176 N N . GLN A 1 398 ? -0.857 -29.797 -25.75 1 86.94 398 GLN A N 1
ATOM 3177 C CA . GLN A 1 398 ? -1.461 -30.828 -26.562 1 86.94 398 GLN A CA 1
ATOM 3178 C C . GLN A 1 398 ? -2.924 -31.047 -26.188 1 86.94 398 GLN A C 1
ATOM 3180 O O . GLN A 1 398 ? -3.75 -31.359 -27.047 1 86.94 398 GLN A O 1
ATOM 3185 N N . VAL A 1 399 ? -3.199 -30.906 -24.953 1 92.25 399 VAL A N 1
ATOM 3186 C CA . VAL A 1 399 ? -4.5 -31.359 -24.469 1 92.25 399 VAL A CA 1
ATOM 3187 C C . VAL A 1 399 ? -5.363 -30.156 -24.094 1 92.25 399 VAL A C 1
ATOM 3189 O O . VAL A 1 399 ? -6.555 -30.125 -24.406 1 92.25 399 VAL A O 1
ATOM 3192 N N . TRP A 1 400 ? -4.812 -29.219 -23.375 1 93.81 400 TRP A N 1
ATOM 3193 C CA . TRP A 1 400 ? -5.582 -28.094 -22.859 1 93.81 400 TRP A CA 1
ATOM 3194 C C . TRP A 1 400 ? -5.367 -26.844 -23.703 1 93.81 400 TRP A C 1
ATOM 3196 O O . TRP A 1 400 ? -4.844 -25.844 -23.219 1 93.81 400 TRP A O 1
ATOM 3206 N N . LEU A 1 401 ? -5.922 -26.719 -24.828 1 89.25 401 LEU A N 1
ATOM 3207 C CA . LEU A 1 401 ? -5.629 -25.703 -25.828 1 89.25 401 LEU A CA 1
ATOM 3208 C C . LEU A 1 401 ? -6.172 -24.344 -25.406 1 89.25 401 LEU A C 1
ATOM 3210 O O . LEU A 1 401 ? -5.531 -23.312 -25.641 1 89.25 401 LEU A O 1
ATOM 3214 N N . ASP A 1 402 ? -7.281 -24.25 -24.734 1 88.62 402 ASP A N 1
ATOM 3215 C CA . ASP A 1 402 ? -7.949 -22.984 -24.406 1 88.62 402 ASP A CA 1
ATOM 3216 C C . ASP A 1 402 ? -7.195 -22.234 -23.328 1 88.62 402 ASP A C 1
ATOM 3218 O O . ASP A 1 402 ? -7.18 -21 -23.312 1 88.62 402 ASP A O 1
ATOM 3222 N N . ASP A 1 403 ? -6.633 -22.953 -22.375 1 93.19 403 ASP A N 1
ATOM 3223 C CA . ASP A 1 403 ? -5.93 -22.312 -21.266 1 93.19 403 ASP A CA 1
ATOM 3224 C C . ASP A 1 403 ? -4.543 -22.922 -21.078 1 93.19 403 ASP A C 1
ATOM 3226 O O . ASP A 1 403 ? -4.086 -23.078 -19.938 1 93.19 403 ASP A O 1
ATOM 3230 N N . ALA A 1 404 ? -3.879 -23.219 -22.125 1 92.81 404 ALA A N 1
ATOM 3231 C CA . ALA A 1 404 ? -2.592 -23.906 -22.109 1 92.81 404 ALA A CA 1
ATOM 3232 C C . ALA A 1 404 ? -1.541 -23.094 -21.359 1 92.81 404 ALA A C 1
ATOM 3234 O O . ALA A 1 404 ? -0.755 -23.641 -20.594 1 92.81 404 ALA A O 1
ATOM 3235 N N . HIS A 1 405 ? -1.58 -21.797 -21.562 1 91.06 405 HIS A N 1
ATOM 3236 C CA . HIS A 1 405 ? -0.558 -20.938 -20.969 1 91.06 405 HIS A CA 1
ATOM 3237 C C . HIS A 1 405 ? -0.679 -20.906 -19.453 1 91.06 405 HIS A C 1
ATOM 3239 O O . HIS A 1 405 ? 0.331 -20.922 -18.75 1 91.06 405 HIS A O 1
ATOM 3245 N N . VAL A 1 406 ? -1.858 -20.828 -18.984 1 92.25 406 VAL A N 1
ATOM 3246 C CA . VAL A 1 406 ? -2.076 -20.797 -17.547 1 92.25 406 VAL A CA 1
ATOM 3247 C C . VAL A 1 406 ? -1.843 -22.188 -16.953 1 92.25 406 VAL A C 1
ATOM 3249 O O . VAL A 1 406 ? -1.211 -22.328 -15.906 1 92.25 406 VAL A O 1
ATOM 3252 N N . ALA A 1 407 ? -2.279 -23.234 -17.625 1 95.12 407 ALA A N 1
ATOM 3253 C CA . ALA A 1 407 ? -2.123 -24.594 -17.156 1 95.12 407 ALA A CA 1
ATOM 3254 C C . ALA A 1 407 ? -0.65 -24.984 -17.078 1 95.12 407 ALA A C 1
ATOM 3256 O O . ALA A 1 407 ? -0.249 -25.75 -16.188 1 95.12 407 ALA A O 1
ATOM 3257 N N . ARG A 1 408 ? 0.144 -24.484 -18 1 93.06 408 ARG A N 1
ATOM 3258 C CA . ARG A 1 408 ? 1.572 -24.781 -18.016 1 93.06 408 ARG A CA 1
ATOM 3259 C C . ARG A 1 408 ? 2.236 -24.281 -16.734 1 93.06 408 ARG A C 1
ATOM 3261 O O . ARG A 1 408 ? 3.145 -24.922 -16.203 1 93.06 408 ARG A O 1
ATOM 3268 N N . GLN A 1 409 ? 1.809 -23.172 -16.25 1 92.06 409 GLN A N 1
ATOM 3269 C CA . GLN A 1 409 ? 2.369 -22.641 -15.023 1 92.06 409 GLN A CA 1
ATOM 3270 C C . GLN A 1 409 ? 2.08 -23.562 -13.844 1 92.06 409 GLN A C 1
ATOM 3272 O O . GLN A 1 409 ? 2.924 -23.734 -12.961 1 92.06 409 GLN A O 1
ATOM 3277 N N . LEU A 1 410 ? 0.906 -24.109 -13.836 1 94.75 410 LEU A N 1
ATOM 3278 C CA . LEU A 1 410 ? 0.56 -25.047 -12.773 1 94.75 410 LEU A CA 1
ATOM 3279 C C . LEU A 1 410 ? 1.39 -26.312 -12.883 1 94.75 410 LEU A C 1
ATOM 3281 O O . LEU A 1 410 ? 1.847 -26.859 -11.867 1 94.75 410 LEU A O 1
ATOM 3285 N N . ILE A 1 411 ? 1.586 -26.797 -14.117 1 93.38 411 ILE A N 1
ATOM 3286 C CA . ILE A 1 411 ? 2.414 -27.984 -14.336 1 93.38 411 ILE A CA 1
ATOM 3287 C C . ILE A 1 411 ? 3.836 -27.703 -13.852 1 93.38 411 ILE A C 1
ATOM 3289 O O . ILE A 1 411 ? 4.43 -28.531 -13.156 1 93.38 411 ILE A O 1
ATOM 3293 N N . ASP A 1 412 ? 4.359 -26.531 -14.188 1 89.81 412 ASP A N 1
ATOM 3294 C CA . ASP A 1 412 ? 5.719 -26.172 -13.789 1 89.81 412 ASP A CA 1
ATOM 3295 C C . ASP A 1 412 ? 5.844 -26.094 -12.266 1 89.81 412 ASP A C 1
ATOM 3297 O O . ASP A 1 412 ? 6.898 -26.406 -11.711 1 89.81 412 ASP A O 1
ATOM 3301 N N . HIS A 1 413 ? 4.773 -25.688 -11.633 1 91.56 413 HIS A N 1
ATOM 3302 C CA . HIS A 1 413 ? 4.758 -25.656 -10.172 1 91.56 413 HIS A CA 1
ATOM 3303 C C . HIS A 1 413 ? 4.934 -27.062 -9.602 1 91.56 413 HIS A C 1
ATOM 3305 O O . HIS A 1 413 ? 5.746 -27.281 -8.695 1 91.56 413 HIS A O 1
ATOM 3311 N N . TYR A 1 414 ? 4.184 -28.016 -10.102 1 91.12 414 TYR A N 1
ATOM 3312 C CA . TYR A 1 414 ? 4.215 -29.375 -9.57 1 91.12 414 TYR A CA 1
ATOM 3313 C C . TYR A 1 414 ? 5.469 -30.109 -10.023 1 91.12 414 TYR A C 1
ATOM 3315 O O . TYR A 1 414 ? 5.855 -31.109 -9.422 1 91.12 414 TYR A O 1
ATOM 3323 N N . GLU A 1 415 ? 6.109 -29.625 -11.133 1 87.69 415 GLU A N 1
ATOM 3324 C CA . GLU A 1 415 ? 7.383 -30.188 -11.57 1 87.69 415 GLU A CA 1
ATOM 3325 C C . GLU A 1 415 ? 8.547 -29.562 -10.812 1 87.69 415 GLU A C 1
ATOM 3327 O O . GLU A 1 415 ? 9.68 -30.062 -10.883 1 87.69 415 GLU A O 1
ATOM 3332 N N . GLY A 1 416 ? 8.297 -28.438 -10.094 1 83.06 416 GLY A N 1
ATOM 3333 C CA . GLY A 1 416 ? 9.32 -27.812 -9.258 1 83.06 416 GLY A CA 1
ATOM 3334 C C . GLY A 1 416 ? 10.125 -26.766 -9.992 1 83.06 416 GLY A C 1
ATOM 3335 O O . GLY A 1 416 ? 11.102 -26.234 -9.453 1 83.06 416 GLY A O 1
ATOM 3336 N N . ASN A 1 417 ? 9.781 -26.422 -11.211 1 85.75 417 ASN A N 1
ATOM 3337 C CA . ASN A 1 417 ? 10.531 -25.453 -12.016 1 85.75 417 ASN A CA 1
ATOM 3338 C C . ASN A 1 417 ? 10.023 -24.031 -11.789 1 85.75 417 ASN A C 1
ATOM 3340 O O . ASN A 1 417 ? 10.695 -23.062 -12.156 1 85.75 417 ASN A O 1
ATOM 3344 N N . LEU A 1 418 ? 8.898 -23.922 -11.297 1 86.25 418 LEU A N 1
ATOM 3345 C CA . LEU A 1 418 ? 8.289 -22.641 -10.969 1 86.25 418 LEU A CA 1
ATOM 3346 C C . LEU A 1 418 ? 7.379 -22.766 -9.75 1 86.25 418 LEU A C 1
ATOM 3348 O O . LEU A 1 418 ? 6.262 -23.266 -9.852 1 86.25 418 LEU A O 1
ATOM 3352 N N . ILE A 1 419 ? 7.84 -22.344 -8.727 1 86.44 419 ILE A N 1
ATOM 3353 C CA . ILE A 1 419 ? 7.047 -22.5 -7.508 1 86.44 419 ILE A CA 1
ATOM 3354 C C . ILE A 1 419 ? 6.121 -21.297 -7.34 1 86.44 419 ILE A C 1
ATOM 3356 O O . ILE A 1 419 ? 6.582 -20.156 -7.242 1 86.44 419 ILE A O 1
ATOM 3360 N N . LEU A 1 420 ? 4.848 -21.594 -7.363 1 89.94 420 LEU A N 1
ATOM 3361 C CA . LEU A 1 420 ? 3.834 -20.562 -7.191 1 89.94 420 LEU A CA 1
ATOM 3362 C C . LEU A 1 420 ? 3.506 -20.359 -5.715 1 89.94 420 LEU A C 1
ATOM 3364 O O . LEU A 1 420 ? 3.604 -21.297 -4.922 1 89.94 420 LEU A O 1
ATOM 3368 N N . SER A 1 421 ? 3.178 -19.109 -5.371 1 87.94 421 SER A N 1
ATOM 3369 C CA . SER A 1 421 ? 2.621 -18.859 -4.043 1 87.94 421 SER A CA 1
ATOM 3370 C C . SER A 1 421 ? 1.241 -19.5 -3.9 1 87.94 421 SER A C 1
ATOM 3372 O O . SER A 1 421 ? 0.616 -19.875 -4.898 1 87.94 421 SER A O 1
ATOM 3374 N N . GLN A 1 422 ? 0.809 -19.672 -2.668 1 89.38 422 GLN A N 1
ATOM 3375 C CA . GLN A 1 422 ? -0.5 -20.281 -2.445 1 89.38 422 GLN A CA 1
ATOM 3376 C C . GLN A 1 422 ? -1.604 -19.453 -3.115 1 89.38 422 GLN A C 1
ATOM 3378 O O . GLN A 1 422 ? -2.539 -20.031 -3.686 1 89.38 422 GLN A O 1
ATOM 3383 N N . LEU A 1 423 ? -1.52 -18.203 -3.02 1 90.06 423 LEU A N 1
ATOM 3384 C CA . LEU A 1 423 ? -2.514 -17.328 -3.641 1 90.06 423 LEU A CA 1
ATOM 3385 C C . LEU A 1 423 ? -2.535 -17.516 -5.152 1 90.06 423 LEU A C 1
ATOM 3387 O O . LEU A 1 423 ? -3.607 -17.609 -5.754 1 90.06 423 LEU A O 1
ATOM 3391 N N . GLU A 1 424 ? -1.398 -17.562 -5.742 1 90.81 424 GLU A N 1
ATOM 3392 C CA . GLU A 1 424 ? -1.311 -17.766 -7.188 1 90.81 424 GLU A CA 1
ATOM 3393 C C . GLU A 1 424 ? -1.817 -19.141 -7.582 1 90.81 424 GLU A C 1
ATOM 3395 O O . GLU A 1 424 ? -2.525 -19.297 -8.578 1 90.81 424 GLU A O 1
ATOM 3400 N N . LEU A 1 425 ? -1.403 -20.109 -6.793 1 93.5 425 LEU A N 1
ATOM 3401 C CA . LEU A 1 425 ? -1.802 -21.484 -7.07 1 93.5 425 LEU A CA 1
ATOM 3402 C C . LEU A 1 425 ? -3.32 -21.625 -7.07 1 93.5 425 LEU A C 1
ATOM 3404 O O . LEU A 1 425 ? -3.902 -22.141 -8.023 1 93.5 425 LEU A O 1
ATOM 3408 N N . VAL A 1 426 ? -3.965 -21.094 -6.047 1 93.06 426 VAL A N 1
ATOM 3409 C CA . VAL A 1 426 ? -5.41 -21.266 -5.902 1 93.06 426 VAL A CA 1
ATOM 3410 C C . VAL A 1 426 ? -6.129 -20.453 -6.984 1 93.06 426 VAL A C 1
ATOM 3412 O O . VAL A 1 426 ? -7.098 -20.938 -7.578 1 93.06 426 VAL A O 1
ATOM 3415 N N . THR A 1 427 ? -5.672 -19.297 -7.27 1 91.62 427 THR A N 1
ATOM 3416 C CA . THR A 1 427 ? -6.324 -18.422 -8.25 1 91.62 427 THR A CA 1
ATOM 3417 C C . THR A 1 427 ? -6.215 -19.031 -9.648 1 91.62 427 THR A C 1
ATOM 3419 O O . THR A 1 427 ? -7.203 -19.078 -10.383 1 91.62 427 THR A O 1
ATOM 3422 N N . LEU A 1 428 ? -5.051 -19.469 -10.062 1 93.44 428 LEU A N 1
ATOM 3423 C CA . LEU A 1 428 ? -4.84 -20.047 -11.383 1 93.44 428 LEU A CA 1
ATOM 3424 C C . LEU A 1 428 ? -5.566 -21.375 -11.516 1 93.44 428 LEU A C 1
ATOM 3426 O O . LEU A 1 428 ? -6.141 -21.672 -12.57 1 93.44 428 LEU A O 1
ATOM 3430 N N . ALA A 1 429 ? -5.496 -22.172 -10.461 1 95.44 429 ALA A N 1
ATOM 3431 C CA . ALA A 1 429 ? -6.184 -23.453 -10.492 1 95.44 429 ALA A CA 1
ATOM 3432 C C . ALA A 1 429 ? -7.691 -23.266 -10.633 1 95.44 429 ALA A C 1
ATOM 3434 O O . ALA A 1 429 ? -8.336 -23.969 -11.414 1 95.44 429 ALA A O 1
ATOM 3435 N N . LEU A 1 430 ? -8.203 -22.312 -9.883 1 93 430 LEU A N 1
ATOM 3436 C CA . LEU A 1 430 ? -9.641 -22.062 -9.953 1 93 430 LEU A CA 1
ATOM 3437 C C . LEU A 1 430 ? -10.039 -21.578 -11.344 1 93 430 LEU A C 1
ATOM 3439 O O . LEU A 1 430 ? -11.078 -21.969 -11.867 1 93 430 LEU A O 1
ATOM 3443 N N . GLU A 1 431 ? -9.266 -20.75 -11.938 1 91.75 431 GLU A N 1
ATOM 3444 C CA . GLU A 1 431 ? -9.516 -20.266 -13.297 1 91.75 431 GLU A CA 1
ATOM 3445 C C . GLU A 1 431 ? -9.555 -21.406 -14.297 1 91.75 431 GLU A C 1
ATOM 3447 O O . GLU A 1 431 ? -10.438 -21.469 -15.156 1 91.75 431 GLU A O 1
ATOM 3452 N N . CYS A 1 432 ? -8.625 -22.312 -14.188 1 94.88 432 CYS A N 1
ATOM 3453 C CA . CYS A 1 432 ? -8.562 -23.438 -15.102 1 94.88 432 CYS A CA 1
ATOM 3454 C C . CYS A 1 432 ? -9.727 -24.391 -14.859 1 94.88 432 CYS A C 1
ATOM 3456 O O . CYS A 1 432 ? -10.305 -24.922 -15.812 1 94.88 432 CYS A O 1
ATOM 3458 N N . LEU A 1 433 ? -10.117 -24.625 -13.609 1 94.56 433 LEU A N 1
ATOM 3459 C CA . LEU A 1 433 ? -11.18 -25.562 -13.266 1 94.56 433 LEU A CA 1
ATOM 3460 C C . LEU A 1 433 ? -12.531 -25.047 -13.773 1 94.56 433 LEU A C 1
ATOM 3462 O O . LEU A 1 433 ? -13.359 -25.844 -14.227 1 94.56 433 LEU A O 1
ATOM 3466 N N . HIS A 1 434 ? -12.734 -23.797 -13.727 1 91.69 434 HIS A N 1
ATOM 3467 C CA . HIS A 1 434 ? -14.023 -23.25 -14.156 1 91.69 434 HIS A CA 1
ATOM 3468 C C . HIS A 1 434 ? -14.117 -23.203 -15.68 1 91.69 434 HIS A C 1
ATOM 3470 O O . HIS A 1 434 ? -15.195 -22.969 -16.234 1 91.69 434 HIS A O 1
ATOM 3476 N N . LYS A 1 435 ? -13.039 -23.453 -16.391 1 90.5 435 LYS A N 1
ATOM 3477 C CA . LYS A 1 435 ? -13.07 -23.547 -17.844 1 90.5 435 LYS A CA 1
ATOM 3478 C C . LYS A 1 435 ? -13.32 -24.984 -18.312 1 90.5 435 LYS A C 1
ATOM 3480 O O . LYS A 1 435 ? -13.438 -25.25 -19.5 1 90.5 435 LYS A O 1
ATOM 3485 N N . ARG A 1 436 ? -13.5 -25.828 -17.406 1 93.5 436 ARG A N 1
ATOM 3486 C CA . ARG A 1 436 ? -13.703 -27.234 -17.703 1 93.5 436 ARG A CA 1
ATOM 3487 C C . ARG A 1 436 ? -15.164 -27.641 -17.516 1 93.5 436 ARG A C 1
ATOM 3489 O O . ARG A 1 436 ? -15.906 -26.953 -16.812 1 93.5 436 ARG A O 1
ATOM 3496 N N . ASP A 1 437 ? -15.461 -28.688 -18.109 1 88.12 437 ASP A N 1
ATOM 3497 C CA . ASP A 1 437 ? -16.844 -29.172 -18.047 1 88.12 437 ASP A CA 1
ATOM 3498 C C . ASP A 1 437 ? -17.047 -30.062 -16.828 1 88.12 437 ASP A C 1
ATOM 3500 O O . ASP A 1 437 ? -16.109 -30.719 -16.359 1 88.12 437 ASP A O 1
ATOM 3504 N N . THR A 1 438 ? -18.188 -29.812 -16.234 1 83.88 438 THR A N 1
ATOM 3505 C CA . THR A 1 438 ? -18.516 -30.672 -15.109 1 83.88 438 THR A CA 1
ATOM 3506 C C . THR A 1 438 ? -19.984 -31.094 -15.172 1 83.88 438 THR A C 1
ATOM 3508 O O . THR A 1 438 ? -20.828 -30.344 -15.633 1 83.88 438 THR A O 1
ATOM 3511 N N . THR A 1 439 ? -20.188 -32.375 -14.992 1 82.06 439 THR A N 1
ATOM 3512 C CA . THR A 1 439 ? -21.531 -32.812 -14.656 1 82.06 439 THR A CA 1
ATOM 3513 C C . THR A 1 439 ? -21.812 -32.594 -13.172 1 82.06 439 THR A C 1
ATOM 3515 O O . THR A 1 439 ? -21.234 -33.281 -12.32 1 82.06 439 THR A O 1
ATOM 3518 N N . GLN A 1 440 ? -22.609 -31.625 -12.883 1 83.06 440 GLN A N 1
ATOM 3519 C CA . GLN A 1 440 ? -22.797 -31.141 -11.523 1 83.06 440 GLN A CA 1
ATOM 3520 C C . GLN A 1 440 ? -23.453 -32.188 -10.648 1 83.06 440 GLN A C 1
ATOM 3522 O O . GLN A 1 440 ? -24.562 -32.656 -10.945 1 83.06 440 GLN A O 1
ATOM 3527 N N . TYR A 1 441 ? -22.766 -32.719 -9.75 1 82.5 441 TYR A N 1
ATOM 3528 C CA . TYR A 1 441 ? -23.312 -33.562 -8.695 1 82.5 441 TYR A CA 1
ATOM 3529 C C . TYR A 1 441 ? -23.641 -32.75 -7.453 1 82.5 441 TYR A C 1
ATOM 3531 O O . TYR A 1 441 ? -24.734 -32.875 -6.898 1 82.5 441 TYR A O 1
ATOM 3539 N N . LEU A 1 442 ? -22.75 -31.906 -7.051 1 87.94 442 LEU A N 1
ATOM 3540 C CA . LEU A 1 442 ? -22.938 -30.922 -5.992 1 87.94 442 LEU A CA 1
ATOM 3541 C C . LEU A 1 442 ? -22.594 -29.531 -6.48 1 87.94 442 LEU A C 1
ATOM 3543 O O . LEU A 1 442 ? -21.766 -29.375 -7.383 1 87.94 442 LEU A O 1
ATOM 3547 N N . PRO A 1 443 ? -23.203 -28.547 -5.887 1 88.75 443 PRO A N 1
ATOM 3548 C CA . PRO A 1 443 ? -22.891 -27.188 -6.312 1 88.75 443 PRO A CA 1
ATOM 3549 C C . PRO A 1 443 ? -21.422 -26.812 -6.082 1 88.75 443 PRO A C 1
ATOM 3551 O O . PRO A 1 443 ? -20.875 -25.969 -6.793 1 88.75 443 PRO A O 1
ATOM 3554 N N . GLY A 1 444 ? -20.812 -27.469 -5.176 1 89.06 444 GLY A N 1
ATOM 3555 C CA . GLY A 1 444 ? -19.438 -27.141 -4.824 1 89.06 444 GLY A CA 1
ATOM 3556 C C . GLY A 1 444 ? -18.406 -28 -5.531 1 89.06 444 GLY A C 1
ATOM 3557 O O . GLY A 1 444 ? -17.266 -28.094 -5.094 1 89.06 444 GLY A O 1
ATOM 3558 N N . ASP A 1 445 ? -18.688 -28.578 -6.645 1 88.62 445 ASP A N 1
ATOM 3559 C CA . ASP A 1 445 ? -17.812 -29.547 -7.312 1 88.62 445 ASP A CA 1
ATOM 3560 C C . ASP A 1 445 ? -16.484 -28.906 -7.723 1 88.62 445 ASP A C 1
ATOM 3562 O O . ASP A 1 445 ? -15.43 -29.5 -7.566 1 88.62 445 ASP A O 1
ATOM 3566 N N . HIS A 1 446 ? -16.594 -27.719 -8.227 1 91.31 446 HIS A N 1
ATOM 3567 C CA . HIS A 1 446 ? -15.367 -27.031 -8.633 1 91.31 446 HIS A CA 1
ATOM 3568 C C . HIS A 1 446 ? -14.438 -26.828 -7.438 1 91.31 446 HIS A C 1
ATOM 3570 O O . HIS A 1 446 ? -13.227 -27 -7.551 1 91.31 446 HIS A O 1
ATOM 3576 N N . SER A 1 447 ? -15.008 -26.469 -6.309 1 91.62 447 SER A N 1
ATOM 3577 C CA . SER A 1 447 ? -14.219 -26.266 -5.098 1 91.62 447 SER A CA 1
ATOM 3578 C C . SER A 1 447 ? -13.672 -27.578 -4.555 1 91.62 447 SER A C 1
ATOM 3580 O O . SER A 1 447 ? -12.57 -27.625 -4.012 1 91.62 447 SER A O 1
ATOM 3582 N N . TYR A 1 448 ? -14.438 -28.578 -4.695 1 90.19 448 TYR A N 1
ATOM 3583 C CA . TYR A 1 448 ? -14 -29.875 -4.203 1 90.19 448 TYR A CA 1
ATOM 3584 C C . TYR A 1 448 ? -12.875 -30.438 -5.066 1 90.19 448 TYR A C 1
ATOM 3586 O O . TYR A 1 448 ? -11.992 -31.141 -4.574 1 90.19 448 TYR A O 1
ATOM 3594 N N . ALA A 1 449 ? -12.938 -30.172 -6.352 1 91.44 449 ALA A N 1
ATOM 3595 C CA . ALA A 1 449 ? -11.812 -30.547 -7.211 1 91.44 449 ALA A CA 1
ATOM 3596 C C . ALA A 1 449 ? -10.555 -29.781 -6.82 1 91.44 449 ALA A C 1
ATOM 3598 O O . ALA A 1 449 ? -9.453 -30.328 -6.855 1 91.44 449 ALA A O 1
ATOM 3599 N N . LEU A 1 450 ? -10.727 -28.516 -6.473 1 92.81 450 LEU A N 1
ATOM 3600 C CA . LEU A 1 450 ? -9.617 -27.672 -6.039 1 92.81 450 LEU A CA 1
ATOM 3601 C C . LEU A 1 450 ? -9.055 -28.172 -4.711 1 92.81 450 LEU A C 1
ATOM 3603 O O . LEU A 1 450 ? -7.848 -28.078 -4.469 1 92.81 450 LEU A O 1
ATOM 3607 N N . MET A 1 451 ? -9.867 -28.688 -3.895 1 92.06 451 MET A N 1
ATOM 3608 C CA . MET A 1 451 ? -9.5 -29.156 -2.562 1 92.06 451 MET A CA 1
ATOM 3609 C C . MET A 1 451 ? -8.391 -30.203 -2.637 1 92.06 451 MET A C 1
ATOM 3611 O O . MET A 1 451 ? -7.52 -30.25 -1.767 1 92.06 451 MET A O 1
ATOM 3615 N N . GLY A 1 452 ? -8.344 -30.984 -3.627 1 90.5 452 GLY A N 1
ATOM 3616 C CA . GLY A 1 452 ? -7.32 -32 -3.797 1 90.5 452 GLY A CA 1
ATOM 3617 C C . GLY A 1 452 ? -5.93 -31.422 -3.998 1 90.5 452 GLY A C 1
ATOM 3618 O O . GLY A 1 452 ? -4.93 -32.094 -3.732 1 90.5 452 GLY A O 1
ATOM 3619 N N . LEU A 1 453 ? -5.867 -30.219 -4.418 1 92.56 453 LEU A N 1
ATOM 3620 C CA . LEU A 1 453 ? -4.59 -29.578 -4.715 1 92.56 453 LEU A CA 1
ATOM 3621 C C . LEU A 1 453 ? -4.043 -28.859 -3.488 1 92.56 453 LEU A C 1
ATOM 3623 O O . LEU A 1 453 ? -2.891 -28.422 -3.484 1 92.56 453 LEU A O 1
ATOM 3627 N N . LEU A 1 454 ? -4.867 -28.797 -2.418 1 92.06 454 LEU A N 1
ATOM 3628 C CA . LEU A 1 454 ? -4.473 -28.031 -1.237 1 92.06 454 LEU A CA 1
ATOM 3629 C C . LEU A 1 454 ? -4.188 -28.969 -0.063 1 92.06 454 LEU A C 1
ATOM 3631 O O . LEU A 1 454 ? -4.418 -30.172 -0.152 1 92.06 454 LEU A O 1
ATOM 3635 N N . ARG A 1 455 ? -3.693 -28.406 1 1 88.62 455 ARG A N 1
ATOM 3636 C CA . ARG A 1 455 ? -3.223 -29.188 2.135 1 88.62 455 ARG A CA 1
ATOM 3637 C C . ARG A 1 455 ? -4.387 -29.641 3.01 1 88.62 455 ARG A C 1
ATOM 3639 O O . ARG A 1 455 ? -4.5 -30.828 3.348 1 88.62 455 ARG A O 1
ATOM 3646 N N . ILE A 1 456 ? -5.246 -28.656 3.379 1 90.38 456 ILE A N 1
ATOM 3647 C CA . ILE A 1 456 ? -6.355 -28.938 4.285 1 90.38 456 ILE A CA 1
ATOM 3648 C C . ILE A 1 456 ? -7.648 -29.094 3.484 1 90.38 456 ILE A C 1
ATOM 3650 O O . ILE A 1 456 ? -7.965 -28.234 2.646 1 90.38 456 ILE A O 1
ATOM 3654 N N . ARG A 1 457 ? -8.359 -30.156 3.764 1 90.12 457 ARG A N 1
ATOM 3655 C CA . ARG A 1 457 ? -9.602 -30.438 3.057 1 90.12 457 ARG A CA 1
ATOM 3656 C C . ARG A 1 457 ? -10.781 -30.484 4.02 1 90.12 457 ARG A C 1
ATOM 3658 O O . ARG A 1 457 ? -10.953 -31.453 4.758 1 90.12 457 ARG A O 1
ATOM 3665 N N . PRO A 1 458 ? -11.617 -29.484 3.928 1 90.19 458 PRO A N 1
ATOM 3666 C CA . PRO A 1 458 ? -12.836 -29.547 4.734 1 90.19 458 PRO A CA 1
ATOM 3667 C C . PRO A 1 458 ? -13.758 -30.703 4.312 1 90.19 458 PRO A C 1
ATOM 3669 O O . PRO A 1 458 ? -13.789 -31.062 3.137 1 90.19 458 PRO A O 1
ATOM 3672 N N . GLN A 1 459 ? -14.523 -31.203 5.258 1 89.31 459 GLN A N 1
ATOM 3673 C CA . GLN A 1 459 ? -15.492 -32.25 4.934 1 89.31 459 GLN A CA 1
ATOM 3674 C C . GLN A 1 459 ? -16.594 -31.719 4.02 1 89.31 459 GLN A C 1
ATOM 3676 O O . GLN A 1 459 ? -17.031 -30.578 4.18 1 89.31 459 GLN A O 1
ATOM 3681 N N . ILE A 1 460 ? -17 -32.562 3.15 1 88.88 460 ILE A N 1
ATOM 3682 C CA . ILE A 1 460 ? -17.984 -32.156 2.164 1 88.88 460 ILE A CA 1
ATOM 3683 C C . ILE A 1 460 ? -19.328 -31.906 2.857 1 88.88 460 ILE A C 1
ATOM 3685 O O . ILE A 1 460 ? -19.766 -32.688 3.695 1 88.88 460 ILE A O 1
ATOM 3689 N N . ASP A 1 461 ? -19.875 -30.734 2.646 1 87.88 461 ASP A N 1
ATOM 3690 C CA . ASP A 1 461 ? -21.219 -30.359 3.066 1 87.88 461 ASP A CA 1
ATOM 3691 C C . ASP A 1 461 ? -22.141 -30.172 1.86 1 87.88 461 ASP A C 1
ATOM 3693 O O . ASP A 1 461 ? -22.016 -29.188 1.122 1 87.88 461 ASP A O 1
ATOM 3697 N N . PRO A 1 462 ? -23.047 -31.094 1.604 1 87.94 462 PRO A N 1
ATOM 3698 C CA . PRO A 1 462 ? -23.922 -31.031 0.422 1 87.94 462 PRO A CA 1
ATOM 3699 C C . PRO A 1 462 ? -24.828 -29.812 0.425 1 87.94 462 PRO A C 1
ATOM 3701 O O . PRO A 1 462 ? -25.375 -29.438 -0.616 1 87.94 462 PRO A O 1
ATOM 3704 N N . THR A 1 463 ? -24.938 -29.141 1.562 1 89.12 463 THR A N 1
ATOM 3705 C CA . THR A 1 463 ? -25.828 -27.984 1.637 1 89.12 463 THR A CA 1
ATOM 3706 C C . THR A 1 463 ? -25.094 -26.719 1.186 1 89.12 463 THR A C 1
ATOM 3708 O O . THR A 1 463 ? -25.719 -25.672 0.987 1 89.12 463 THR A O 1
ATOM 3711 N N . ASP A 1 464 ? -23.859 -26.875 0.927 1 91.62 464 ASP A N 1
ATOM 3712 C CA . ASP A 1 464 ? -23.047 -25.703 0.572 1 91.62 464 ASP A CA 1
ATOM 3713 C C . ASP A 1 464 ? -23.359 -25.234 -0.846 1 91.62 464 ASP A C 1
ATOM 3715 O O . ASP A 1 464 ? -23.562 -26.047 -1.747 1 91.62 464 ASP A O 1
ATOM 3719 N N . SER A 1 465 ? -23.5 -23.906 -0.926 1 92.38 465 SER A N 1
ATOM 3720 C CA . SER A 1 465 ? -23.422 -23.328 -2.266 1 92.38 465 SER A CA 1
ATOM 3721 C C . SER A 1 465 ? -22 -23.391 -2.818 1 92.38 465 SER A C 1
ATOM 3723 O O . SER A 1 465 ? -21.078 -23.766 -2.105 1 92.38 465 SER A O 1
ATOM 3725 N N . ALA A 1 466 ? -21.859 -23.094 -4.141 1 91.88 466 ALA A N 1
ATOM 3726 C CA . ALA A 1 466 ? -20.531 -23.078 -4.754 1 91.88 466 ALA A CA 1
ATOM 3727 C C . ALA A 1 466 ? -19.594 -22.125 -4.02 1 91.88 466 ALA A C 1
ATOM 3729 O O . ALA A 1 466 ? -18.422 -22.453 -3.791 1 91.88 466 ALA A O 1
ATOM 3730 N N . PHE A 1 467 ? -20.141 -21.016 -3.645 1 93.56 467 PHE A N 1
ATOM 3731 C CA . PHE A 1 467 ? -19.312 -20.031 -2.959 1 93.56 467 PHE A CA 1
ATOM 3732 C C . PHE A 1 467 ? -18.984 -20.484 -1.541 1 93.56 467 PHE A C 1
ATOM 3734 O O . PHE A 1 467 ? -17.859 -20.312 -1.066 1 93.56 467 PHE A O 1
ATOM 3741 N N . GLN A 1 468 ? -19.953 -20.969 -0.856 1 93.88 468 GLN A N 1
ATOM 3742 C CA . GLN A 1 468 ? -19.734 -21.406 0.515 1 93.88 468 GLN A CA 1
ATOM 3743 C C . GLN A 1 468 ? -18.656 -22.5 0.573 1 93.88 468 GLN A C 1
ATOM 3745 O O . GLN A 1 468 ? -17.812 -22.5 1.471 1 93.88 468 GLN A O 1
ATOM 3750 N N . ALA A 1 469 ? -18.719 -23.422 -0.358 1 93.44 469 ALA A N 1
ATOM 3751 C CA . ALA A 1 469 ? -17.703 -24.469 -0.413 1 93.44 469 ALA A CA 1
ATOM 3752 C C . ALA A 1 469 ? -16.312 -23.891 -0.622 1 93.44 469 ALA A C 1
ATOM 3754 O O . ALA A 1 469 ? -15.352 -24.312 0.024 1 93.44 469 ALA A O 1
ATOM 3755 N N . PHE A 1 470 ? -16.297 -22.938 -1.47 1 93.19 470 PHE A N 1
ATOM 3756 C CA . PHE A 1 470 ? -15.016 -22.281 -1.736 1 93.19 470 PHE A CA 1
ATOM 3757 C C . PHE A 1 470 ? -14.547 -21.516 -0.515 1 93.19 470 PHE A C 1
ATOM 3759 O O . PHE A 1 470 ? -13.359 -21.531 -0.184 1 93.19 470 PHE A O 1
ATOM 3766 N N . ALA A 1 471 ? -15.43 -20.797 0.06 1 94.5 471 ALA A N 1
ATOM 3767 C CA . ALA A 1 471 ? -15.094 -20 1.229 1 94.5 471 ALA A CA 1
ATOM 3768 C C . ALA A 1 471 ? -14.586 -20.875 2.371 1 94.5 471 ALA A C 1
ATOM 3770 O O . ALA A 1 471 ? -13.625 -20.516 3.062 1 94.5 471 ALA A O 1
ATOM 3771 N N . ARG A 1 472 ? -15.203 -21.938 2.6 1 93.12 472 ARG A N 1
ATOM 3772 C CA . ARG A 1 472 ? -14.773 -22.859 3.639 1 93.12 472 ARG A CA 1
ATOM 3773 C C . ARG A 1 472 ? -13.375 -23.391 3.342 1 93.12 472 ARG A C 1
ATOM 3775 O O . ARG A 1 472 ? -12.555 -23.562 4.254 1 93.12 472 ARG A O 1
ATOM 3782 N N . LEU A 1 473 ? -13.18 -23.703 2.105 1 92.5 473 LEU A N 1
ATOM 3783 C CA . LEU A 1 473 ? -11.867 -24.188 1.682 1 92.5 473 LEU A CA 1
ATOM 3784 C C . LEU A 1 473 ? -10.805 -23.125 1.912 1 92.5 473 LEU A C 1
ATOM 3786 O O . LEU A 1 473 ? -9.711 -23.422 2.406 1 92.5 473 LEU A O 1
ATOM 3790 N N . SER A 1 474 ? -11.109 -21.906 1.537 1 92.31 474 SER A N 1
ATOM 3791 C CA . SER A 1 474 ? -10.18 -20.812 1.717 1 92.31 474 SER A CA 1
ATOM 3792 C C . SER A 1 474 ? -9.891 -20.562 3.193 1 92.31 474 SER A C 1
ATOM 3794 O O . SER A 1 474 ? -8.758 -20.266 3.572 1 92.31 474 SER A O 1
ATOM 3796 N N . LEU A 1 475 ? -10.883 -20.641 4.008 1 91.44 475 LEU A N 1
ATOM 3797 C CA . LEU A 1 475 ? -10.734 -20.422 5.441 1 91.44 475 LEU A CA 1
ATOM 3798 C C . LEU A 1 475 ? -9.844 -21.469 6.074 1 91.44 475 LEU A C 1
ATOM 3800 O O . LEU A 1 475 ? -9.07 -21.172 6.988 1 91.44 475 LEU A O 1
ATOM 3804 N N . ALA A 1 476 ? -9.938 -22.641 5.633 1 89.81 476 ALA A N 1
ATOM 3805 C CA . ALA A 1 476 ? -9.172 -23.75 6.199 1 89.81 476 ALA A CA 1
ATOM 3806 C C . ALA A 1 476 ? -7.699 -23.656 5.816 1 89.81 476 ALA A C 1
ATOM 3808 O O . ALA A 1 476 ? -6.824 -23.984 6.617 1 89.81 476 ALA A O 1
ATOM 3809 N N . ASN A 1 477 ? -7.387 -23.203 4.648 1 87.81 477 ASN A N 1
ATOM 3810 C CA . ASN A 1 477 ? -6.012 -23.219 4.156 1 87.81 477 ASN A CA 1
ATOM 3811 C C . ASN A 1 477 ? -5.348 -21.859 4.332 1 87.81 477 ASN A C 1
ATOM 3813 O O . ASN A 1 477 ? -4.137 -21.719 4.152 1 87.81 477 ASN A O 1
ATOM 3817 N N . GLY A 1 478 ? -5.957 -20.797 4.918 1 76.44 478 GLY A N 1
ATOM 3818 C CA . GLY A 1 478 ? -5.352 -19.484 5.078 1 76.44 478 GLY A CA 1
ATOM 3819 C C . GLY A 1 478 ? -4.977 -18.844 3.756 1 76.44 478 GLY A C 1
ATOM 3820 O O . GLY A 1 478 ? -4.387 -17.766 3.736 1 76.44 478 GLY A O 1
ATOM 3821 N N . SER A 1 479 ? -5.09 -19.391 2.586 1 69.81 479 SER A N 1
ATOM 3822 C CA . SER A 1 479 ? -4.75 -19.047 1.205 1 69.81 479 SER A CA 1
ATOM 3823 C C . SER A 1 479 ? -4.379 -17.578 1.07 1 69.81 479 SER A C 1
ATOM 3825 O O . SER A 1 479 ? -4.863 -16.891 0.169 1 69.81 479 SER A O 1
ATOM 3827 N N . ASP A 1 480 ? -3.445 -17.016 1.962 1 78.56 480 ASP A N 1
ATOM 3828 C CA . ASP A 1 480 ? -2.957 -15.641 1.943 1 78.56 480 ASP A CA 1
ATOM 3829 C C . ASP A 1 480 ? -4.113 -14.648 1.886 1 78.56 480 ASP A C 1
ATOM 3831 O O . ASP A 1 480 ? -4.102 -13.719 1.073 1 78.56 480 ASP A O 1
ATOM 3835 N N . GLN A 1 481 ? -5.121 -14.922 2.631 1 90.75 481 GLN A N 1
ATOM 3836 C CA . GLN A 1 481 ? -6.25 -14.008 2.768 1 90.75 481 GLN A CA 1
ATOM 3837 C C . GLN A 1 481 ? -6.945 -13.789 1.428 1 90.75 481 GLN A C 1
ATOM 3839 O O . GLN A 1 481 ? -7.203 -12.648 1.036 1 90.75 481 GLN A O 1
ATOM 3844 N N . LEU A 1 482 ? -7.23 -14.867 0.767 1 91.69 482 LEU A N 1
ATOM 3845 C CA . LEU A 1 482 ? -7.805 -14.805 -0.572 1 91.69 482 LEU A CA 1
ATOM 3846 C C . LEU A 1 482 ? -9.195 -14.18 -0.538 1 91.69 482 LEU A C 1
ATOM 3848 O O . LEU A 1 482 ? -9.523 -13.344 -1.377 1 91.69 482 LEU A O 1
ATOM 3852 N N . LEU A 1 483 ? -10.047 -14.547 0.414 1 92.38 483 LEU A N 1
ATOM 3853 C CA . LEU A 1 483 ? -11.414 -14.039 0.473 1 92.38 483 LEU A CA 1
ATOM 3854 C C . LEU A 1 483 ? -11.422 -12.539 0.772 1 92.38 483 LEU A C 1
ATOM 3856 O O . LEU A 1 483 ? -12.25 -11.805 0.236 1 92.38 483 LEU A O 1
ATOM 3860 N N . GLU A 1 484 ? -10.555 -12.125 1.663 1 93.69 484 GLU A N 1
ATOM 3861 C CA . GLU A 1 484 ? -10.43 -10.703 1.975 1 93.69 484 GLU A CA 1
ATOM 3862 C C . GLU A 1 484 ? -10.078 -9.898 0.729 1 93.69 484 GLU A C 1
ATOM 3864 O O . GLU A 1 484 ? -10.555 -8.773 0.558 1 93.69 484 GLU A O 1
ATOM 3869 N N . ARG A 1 485 ? -9.227 -10.461 -0.115 1 94.56 485 ARG A N 1
ATOM 3870 C CA . ARG A 1 485 ? -8.828 -9.812 -1.356 1 94.56 485 ARG A CA 1
ATOM 3871 C C . ARG A 1 485 ? -9.961 -9.828 -2.377 1 94.56 485 ARG A C 1
ATOM 3873 O O . ARG A 1 485 ? -10.172 -8.852 -3.092 1 94.56 485 ARG A O 1
ATOM 3880 N N . LEU A 1 486 ? -10.672 -10.906 -2.406 1 94.12 486 LEU A N 1
ATOM 3881 C CA . LEU A 1 486 ? -11.727 -11.102 -3.391 1 94.12 486 LEU A CA 1
ATOM 3882 C C . LEU A 1 486 ? -12.859 -10.102 -3.178 1 94.12 486 LEU A C 1
ATOM 3884 O O . LEU A 1 486 ? -13.422 -9.578 -4.141 1 94.12 486 LEU A O 1
ATOM 3888 N N . ILE A 1 487 ? -13.18 -9.805 -1.946 1 93.94 487 ILE A N 1
ATOM 3889 C CA . ILE A 1 487 ? -14.305 -8.922 -1.657 1 93.94 487 ILE A CA 1
ATOM 3890 C C . ILE A 1 487 ? -13.961 -7.492 -2.072 1 93.94 487 ILE A C 1
ATOM 3892 O O . ILE A 1 487 ? -14.852 -6.664 -2.266 1 93.94 487 ILE A O 1
ATOM 3896 N N . CYS A 1 488 ? -12.711 -7.176 -2.215 1 95.5 488 CYS A N 1
ATOM 3897 C CA . CYS A 1 488 ? -12.258 -5.836 -2.578 1 95.5 488 CYS A CA 1
ATOM 3898 C C . CYS A 1 488 ? -12.297 -5.637 -4.09 1 95.5 488 CYS A C 1
ATOM 3900 O O . CYS A 1 488 ? -12.055 -4.535 -4.578 1 95.5 488 CYS A O 1
ATOM 3902 N N . MET A 1 489 ? -12.625 -6.629 -4.863 1 95.19 489 MET A N 1
ATOM 3903 C CA . MET A 1 489 ? -12.648 -6.523 -6.32 1 95.19 489 MET A CA 1
ATOM 3904 C C . MET A 1 489 ? -13.992 -5.973 -6.801 1 95.19 489 MET A C 1
ATOM 3906 O O . MET A 1 489 ? -15.031 -6.23 -6.191 1 95.19 489 MET A O 1
ATOM 3910 N N . LEU A 1 490 ? -13.898 -5.125 -7.773 1 96.12 490 LEU A N 1
ATOM 3911 C CA . LEU A 1 490 ? -15.094 -4.633 -8.461 1 96.12 490 LEU A CA 1
ATOM 3912 C C . LEU A 1 490 ? -15.305 -5.371 -9.773 1 96.12 490 LEU A C 1
ATOM 3914 O O . LEU A 1 490 ? -14.484 -5.273 -10.688 1 96.12 490 LEU A O 1
ATOM 3918 N N . PRO A 1 491 ? -16.406 -6.121 -9.891 1 94.69 491 PRO A N 1
ATOM 3919 C CA . PRO A 1 491 ? -16.672 -6.812 -11.156 1 94.69 491 PRO A CA 1
ATOM 3920 C C . PRO A 1 491 ? -16.828 -5.855 -12.336 1 94.69 491 PRO A C 1
ATOM 3922 O O . PRO A 1 491 ? -17.328 -4.742 -12.172 1 94.69 491 PRO A O 1
ATOM 3925 N N . LYS A 1 492 ? -16.484 -6.266 -13.516 1 93.19 492 LYS A N 1
ATOM 3926 C CA . LYS A 1 492 ? -16.609 -5.457 -14.719 1 93.19 492 LYS A CA 1
ATOM 3927 C C . LYS A 1 492 ? -18.078 -5.266 -15.109 1 93.19 492 LYS A C 1
ATOM 3929 O O . LYS A 1 492 ? -18.453 -4.207 -15.617 1 93.19 492 LYS A O 1
ATOM 3934 N N . SER A 1 493 ? -18.812 -6.27 -14.852 1 91.75 493 SER A N 1
ATOM 3935 C CA . SER A 1 493 ? -20.25 -6.227 -15.031 1 91.75 493 SER A CA 1
ATOM 3936 C C . SER A 1 493 ? -20.984 -6.723 -13.789 1 91.75 493 SER A C 1
ATOM 3938 O O . SER A 1 493 ? -20.453 -7.539 -13.031 1 91.75 493 SER A O 1
ATOM 3940 N N . PRO A 1 494 ? -22.109 -6.148 -13.594 1 88.62 494 PRO A N 1
ATOM 3941 C CA . PRO A 1 494 ? -22.828 -6.539 -12.383 1 88.62 494 PRO A CA 1
ATOM 3942 C C . PRO A 1 494 ? -23.172 -8.023 -12.352 1 88.62 494 PRO A C 1
ATOM 3944 O O . PRO A 1 494 ? -23.375 -8.602 -11.281 1 88.62 494 PRO A O 1
ATOM 3947 N N . SER A 1 495 ? -23.203 -8.719 -13.508 1 88.5 495 SER A N 1
ATOM 3948 C CA . SER A 1 495 ? -23.594 -10.125 -13.57 1 88.5 495 SER A CA 1
ATOM 3949 C C . SER A 1 495 ? -22.375 -11.031 -13.578 1 88.5 495 SER A C 1
ATOM 3951 O O . SER A 1 495 ? -22.5 -12.258 -13.664 1 88.5 495 SER A O 1
ATOM 3953 N N . GLN A 1 496 ? -21.234 -10.477 -13.414 1 91.12 496 GLN A N 1
ATOM 3954 C CA . GLN A 1 496 ? -20.016 -11.266 -13.391 1 91.12 496 GLN A CA 1
ATOM 3955 C C . GLN A 1 496 ? -19.984 -12.188 -12.172 1 91.12 496 GLN A C 1
ATOM 3957 O O . GLN A 1 496 ? -20.219 -11.742 -11.047 1 91.12 496 GLN A O 1
ATOM 3962 N N . PRO A 1 497 ? -19.75 -13.422 -12.453 1 90.12 497 PRO A N 1
ATOM 3963 C CA . PRO A 1 497 ? -19.656 -14.328 -11.305 1 90.12 497 PRO A CA 1
ATOM 3964 C C . PRO A 1 497 ? -18.438 -14.062 -10.445 1 90.12 497 PRO A C 1
ATOM 3966 O O . PRO A 1 497 ? -17.438 -13.508 -10.922 1 90.12 497 PRO A O 1
ATOM 3969 N N . TRP A 1 498 ? -18.469 -14.516 -9.18 1 87.94 498 TRP A N 1
ATOM 3970 C CA . TRP A 1 498 ? -17.406 -14.234 -8.219 1 87.94 498 TRP A CA 1
ATOM 3971 C C . TRP A 1 498 ? -16.125 -14.961 -8.609 1 87.94 498 TRP A C 1
ATOM 3973 O O . TRP A 1 498 ? -15.023 -14.508 -8.273 1 87.94 498 TRP A O 1
ATOM 3983 N N . HIS A 1 499 ? -16.141 -16.109 -9.32 1 87.81 499 H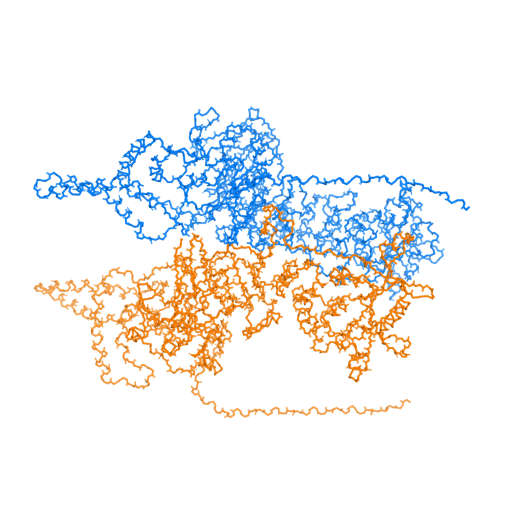IS A N 1
ATOM 3984 C CA . HIS A 1 499 ? -14.977 -16.922 -9.594 1 87.81 499 HIS A CA 1
ATOM 3985 C C . HIS A 1 499 ? -14.172 -16.375 -10.766 1 87.81 499 HIS A C 1
ATOM 3987 O O . HIS A 1 499 ? -13.039 -16.781 -11 1 87.81 499 HIS A O 1
ATOM 3993 N N . SER A 1 500 ? -14.695 -15.445 -11.609 1 84.19 500 SER A N 1
ATOM 3994 C CA . SER A 1 500 ? -13.938 -14.844 -12.703 1 84.19 500 SER A CA 1
ATOM 3995 C C . SER A 1 500 ? -12.812 -13.961 -12.172 1 84.19 500 SER A C 1
ATOM 3997 O O . SER A 1 500 ? -11.719 -13.922 -12.75 1 84.19 500 SER A O 1
ATOM 3999 N N . MET A 1 501 ? -12.906 -13.453 -11.078 1 83.69 501 MET A N 1
ATOM 4000 C CA . MET A 1 501 ? -11.93 -12.656 -10.344 1 83.69 501 MET A CA 1
ATOM 4001 C C . MET A 1 501 ? -11.367 -11.539 -11.219 1 83.69 501 MET A C 1
ATOM 4003 O O . MET A 1 501 ? -10.234 -11.094 -11.023 1 83.69 501 MET A O 1
ATOM 4007 N N . ASP A 1 502 ? -12.102 -11.109 -12.258 1 89.25 502 ASP A N 1
ATOM 4008 C CA . ASP A 1 502 ? -11.734 -9.93 -13.039 1 89.25 502 ASP A CA 1
ATOM 4009 C C . ASP A 1 502 ? -12.117 -8.648 -12.305 1 89.25 502 ASP A C 1
ATOM 4011 O O . ASP A 1 502 ? -13.195 -8.562 -11.719 1 89.25 502 ASP A O 1
ATOM 4015 N N . ASP A 1 503 ? -11.234 -7.766 -12.32 1 93.94 503 ASP A N 1
ATOM 4016 C CA . ASP A 1 503 ? -11.422 -6.504 -11.609 1 93.94 503 ASP A CA 1
ATOM 4017 C C . ASP A 1 503 ? -11.617 -5.348 -12.586 1 93.94 503 ASP A C 1
ATOM 4019 O O . ASP A 1 503 ? -10.914 -5.258 -13.602 1 93.94 503 ASP A O 1
ATOM 4023 N N . ALA A 1 504 ? -12.562 -4.484 -12.312 1 94.56 504 ALA A N 1
ATOM 4024 C CA . ALA A 1 504 ? -12.828 -3.318 -13.156 1 94.56 504 ALA A CA 1
ATOM 4025 C C . ALA A 1 504 ? -11.617 -2.395 -13.203 1 94.56 504 ALA A C 1
ATOM 4027 O O . ALA A 1 504 ? -11.445 -1.629 -14.156 1 94.56 504 ALA A O 1
ATOM 4028 N N . TYR A 1 505 ? -10.789 -2.406 -12.18 1 93.75 505 TYR A N 1
ATOM 4029 C CA . TYR A 1 505 ? -9.57 -1.611 -12.141 1 93.75 505 TYR A CA 1
ATOM 4030 C C . TYR A 1 505 ? -8.406 -2.365 -12.781 1 93.75 505 TYR A C 1
ATOM 4032 O O . TYR A 1 505 ? -7.266 -1.901 -12.75 1 93.75 505 TYR A O 1
ATOM 4040 N N . ASN A 1 506 ? -8.602 -3.631 -13.312 1 89.5 506 ASN A N 1
ATOM 4041 C CA . ASN A 1 506 ? -7.629 -4.492 -13.969 1 89.5 506 ASN A CA 1
ATOM 4042 C C . ASN A 1 506 ? -6.512 -4.902 -13.016 1 89.5 506 ASN A C 1
ATOM 4044 O O . ASN A 1 506 ? -5.344 -4.961 -13.414 1 89.5 506 ASN A O 1
ATOM 4048 N N . ALA A 1 507 ? -6.816 -4.945 -11.812 1 91.06 507 ALA A N 1
ATOM 4049 C CA . ALA A 1 507 ? -5.895 -5.469 -10.812 1 91.06 507 ALA A CA 1
ATOM 4050 C C . ALA A 1 507 ? -6.113 -6.961 -10.594 1 91.06 507 ALA A C 1
ATOM 4052 O O . ALA A 1 507 ? -7.199 -7.484 -10.852 1 91.06 507 ALA A O 1
ATOM 4053 N N . LYS A 1 508 ? -5.039 -7.637 -10.273 1 89.81 508 LYS A N 1
ATOM 4054 C CA . LYS A 1 508 ? -5.145 -9.047 -9.898 1 89.81 508 LYS A CA 1
ATOM 4055 C C . LYS A 1 508 ? -5.273 -9.203 -8.383 1 89.81 508 LYS A C 1
ATOM 4057 O O . LYS A 1 508 ? -5.035 -8.258 -7.633 1 89.81 508 LYS A O 1
ATOM 4062 N N . LEU A 1 509 ? -5.625 -10.344 -7.938 1 90.88 509 LEU A N 1
ATOM 4063 C CA . LEU A 1 509 ? -5.852 -10.586 -6.516 1 90.88 509 LEU A CA 1
ATOM 4064 C C . LEU A 1 509 ? -4.566 -10.375 -5.719 1 90.88 509 LEU A C 1
ATOM 4066 O O . LEU A 1 509 ? -4.609 -9.883 -4.586 1 90.88 509 LEU A O 1
ATOM 4070 N N . TRP A 1 510 ? -3.457 -10.695 -6.32 1 88.44 510 TRP A N 1
ATOM 4071 C CA . TRP A 1 510 ? -2.203 -10.586 -5.582 1 88.44 510 TRP A CA 1
ATOM 4072 C C . TRP A 1 510 ? -1.732 -9.141 -5.52 1 88.44 510 TRP A C 1
ATOM 4074 O O . TRP A 1 510 ? -0.791 -8.82 -4.793 1 88.44 510 TRP A O 1
ATOM 4084 N N . ASP A 1 511 ? -2.381 -8.234 -6.234 1 89.88 511 ASP A N 1
ATOM 4085 C CA . ASP A 1 511 ? -2.055 -6.809 -6.168 1 89.88 511 ASP A CA 1
ATOM 4086 C C . ASP A 1 511 ? -2.736 -6.145 -4.977 1 89.88 511 ASP A C 1
ATOM 4088 O O . ASP A 1 511 ? -2.379 -5.031 -4.59 1 89.88 511 ASP A O 1
ATOM 4092 N N . ILE A 1 512 ? -3.695 -6.785 -4.43 1 92.62 512 ILE A N 1
ATOM 4093 C CA . ILE A 1 512 ? -4.469 -6.219 -3.332 1 92.62 512 ILE A CA 1
ATOM 4094 C C . ILE A 1 512 ? -3.943 -6.75 -2.002 1 92.62 512 ILE A C 1
ATOM 4096 O O . ILE A 1 512 ? -3.77 -7.961 -1.836 1 92.62 512 ILE A O 1
ATOM 4100 N N . LEU A 1 513 ? -3.654 -5.848 -1.071 1 90.94 513 LEU A N 1
ATOM 4101 C CA . LEU A 1 513 ? -3.189 -6.215 0.263 1 90.94 513 LEU A CA 1
ATOM 4102 C C . LEU A 1 513 ? -4.238 -5.875 1.315 1 90.94 513 LEU A C 1
ATOM 4104 O O . LEU A 1 513 ? -4.52 -4.699 1.562 1 90.94 513 LEU A O 1
ATOM 4108 N N . PRO A 1 514 ? -4.922 -6.793 2.006 1 90.56 514 PRO A N 1
ATOM 4109 C CA . PRO A 1 514 ? -5.961 -6.52 3 1 90.56 514 PRO A CA 1
ATOM 4110 C C . PRO A 1 514 ? -5.395 -5.977 4.312 1 90.56 514 PRO A C 1
ATOM 4112 O O . PRO A 1 514 ? -6.121 -5.352 5.09 1 90.56 514 PRO A O 1
ATOM 4115 N N . GLN A 1 515 ? -4.133 -6.105 4.676 1 82.44 515 GLN A N 1
ATOM 4116 C CA . GLN A 1 515 ? -3.439 -5.578 5.848 1 82.44 515 GLN A CA 1
ATOM 4117 C C . GLN A 1 515 ? -4.113 -6.035 7.141 1 82.44 515 GLN A C 1
ATOM 4119 O O . GLN A 1 515 ? -4.102 -7.223 7.465 1 82.44 515 GLN A O 1
ATOM 4124 N N . ASP A 1 516 ? -5.051 -5.156 7.801 1 85.25 516 ASP A N 1
ATOM 4125 C CA . ASP A 1 516 ? -5.59 -5.445 9.125 1 85.25 516 ASP A CA 1
ATOM 4126 C C . ASP A 1 516 ? -6.996 -6.035 9.031 1 85.25 516 ASP A C 1
ATOM 4128 O O . ASP A 1 516 ? -7.66 -6.242 10.047 1 85.25 516 ASP A O 1
ATOM 4132 N N . VAL A 1 517 ? -7.434 -6.355 7.91 1 93.25 517 VAL A N 1
ATOM 4133 C CA . VAL A 1 517 ? -8.781 -6.895 7.73 1 93.25 517 VAL A CA 1
ATOM 4134 C C . VAL A 1 517 ? -8.727 -8.414 7.668 1 93.25 517 VAL A C 1
ATOM 4136 O O . VAL A 1 517 ? -7.855 -8.984 7 1 93.25 517 VAL A O 1
ATOM 4139 N N . GLY A 1 518 ? -9.516 -9.117 8.477 1 92.56 518 GLY A N 1
ATOM 4140 C CA . GLY A 1 518 ? -9.586 -10.57 8.492 1 92.56 518 GLY A CA 1
ATOM 4141 C C . GLY A 1 518 ? -11.008 -11.094 8.406 1 92.56 518 GLY A C 1
ATOM 4142 O O . GLY A 1 518 ? -11.969 -10.32 8.445 1 92.56 518 GLY A O 1
ATOM 4143 N N . ILE A 1 519 ? -11.148 -12.359 8.195 1 93.94 519 ILE A N 1
ATOM 4144 C CA . ILE A 1 519 ? -12.453 -13.023 8.117 1 93.94 519 ILE A CA 1
ATOM 4145 C C . ILE A 1 519 ? -12.742 -13.742 9.43 1 93.94 519 ILE A C 1
ATOM 4147 O O . ILE A 1 519 ? -11.898 -14.484 9.945 1 93.94 519 ILE A O 1
ATOM 4151 N N . ALA A 1 520 ? -13.922 -13.531 9.938 1 93.69 520 ALA A N 1
ATOM 4152 C CA . ALA A 1 520 ? -14.359 -14.18 11.172 1 93.69 520 ALA A CA 1
ATOM 4153 C C . ALA A 1 520 ? -15.172 -15.438 10.875 1 93.69 520 ALA A C 1
ATOM 4155 O O . ALA A 1 520 ? -15.234 -16.344 11.703 1 93.69 520 ALA A O 1
ATOM 4156 N N . GLY A 1 521 ? -15.789 -15.453 9.734 1 93.62 521 GLY A N 1
ATOM 4157 C CA . GLY A 1 521 ? -16.594 -16.609 9.391 1 93.62 521 GLY A CA 1
ATOM 4158 C C . GLY A 1 521 ? -17.297 -16.469 8.047 1 93.62 521 GLY A C 1
ATOM 4159 O O . GLY A 1 521 ? -17.141 -15.453 7.367 1 93.62 521 GLY A O 1
ATOM 4160 N N . VAL A 1 522 ? -17.969 -17.594 7.641 1 94 522 VAL A N 1
ATOM 4161 C CA . VAL A 1 522 ? -18.75 -17.656 6.414 1 94 522 VAL A CA 1
ATOM 4162 C C . VAL A 1 522 ? -20.25 -17.672 6.758 1 94 522 VAL A C 1
ATOM 4164 O O . VAL A 1 522 ? -20.672 -18.375 7.668 1 94 522 VAL A O 1
ATOM 4167 N N . GLY A 1 523 ? -20.969 -16.781 6.062 1 92.5 523 GLY A N 1
ATOM 4168 C CA . GLY A 1 523 ? -22.391 -16.672 6.34 1 92.5 523 GLY A CA 1
ATOM 4169 C C . GLY A 1 523 ? -23.219 -17.703 5.605 1 92.5 523 GLY A C 1
ATOM 4170 O O . GLY A 1 523 ? -22.703 -18.453 4.789 1 92.5 523 GLY A O 1
ATOM 4171 N N . GLU A 1 524 ? -24.594 -17.766 5.832 1 88.62 524 GLU A N 1
ATOM 4172 C CA . GLU A 1 524 ? -25.531 -18.734 5.254 1 88.62 524 GLU A CA 1
ATOM 4173 C C . GLU A 1 524 ? -26 -18.281 3.873 1 88.62 524 GLU A C 1
ATOM 4175 O O . GLU A 1 524 ? -26.406 -19.109 3.053 1 88.62 524 GLU A O 1
ATOM 4180 N N . ASP A 1 525 ? -25.938 -17.062 3.545 1 89.44 525 ASP A N 1
ATOM 4181 C CA . ASP A 1 525 ? -26.438 -16.516 2.287 1 89.44 525 ASP A CA 1
ATOM 4182 C C . ASP A 1 525 ? -25.281 -16.016 1.413 1 89.44 525 ASP A C 1
ATOM 4184 O O . ASP A 1 525 ? -25.312 -14.891 0.916 1 89.44 525 ASP A O 1
ATOM 4188 N N . ASP A 1 526 ? -24.25 -16.828 1.122 1 90.56 526 ASP A N 1
ATOM 4189 C CA . ASP A 1 526 ? -23.094 -16.469 0.311 1 90.56 526 ASP A CA 1
ATOM 4190 C C . ASP A 1 526 ? -22.484 -15.148 0.768 1 90.56 526 ASP A C 1
ATOM 4192 O O . ASP A 1 526 ? -22.25 -14.25 -0.045 1 90.56 526 ASP A O 1
ATOM 4196 N N . SER A 1 527 ? -22.453 -14.984 2.041 1 94.75 527 SER A N 1
ATOM 4197 C CA . SER A 1 527 ? -21.844 -13.812 2.668 1 94.75 527 SER A CA 1
ATOM 4198 C C . SER A 1 527 ? -20.656 -14.203 3.525 1 94.75 527 SER A C 1
ATOM 4200 O O . SER A 1 527 ? -20.406 -15.383 3.766 1 94.75 527 SER A O 1
ATOM 4202 N N . ILE A 1 528 ? -19.922 -13.258 3.768 1 95.5 528 ILE A N 1
ATOM 4203 C CA . ILE A 1 528 ? -18.766 -13.438 4.652 1 95.5 528 ILE A CA 1
ATOM 4204 C C . ILE A 1 528 ? -18.812 -12.414 5.777 1 95.5 528 ILE A C 1
ATOM 4206 O O . ILE A 1 528 ? -19.469 -11.367 5.645 1 95.5 528 ILE A O 1
ATOM 4210 N N . ILE A 1 529 ? -18.25 -12.734 6.887 1 96.62 529 ILE A N 1
ATOM 4211 C CA . ILE A 1 529 ? -18.172 -11.82 8.023 1 96.62 529 ILE A CA 1
ATOM 4212 C C . ILE A 1 529 ? -16.75 -11.266 8.125 1 96.62 529 ILE A C 1
ATOM 4214 O O . ILE A 1 529 ? -15.828 -11.969 8.531 1 96.62 529 ILE A O 1
ATOM 4218 N N . LEU A 1 530 ? -16.641 -10.031 7.789 1 95.5 530 LEU A N 1
ATOM 4219 C CA . LEU A 1 530 ? -15.367 -9.336 7.836 1 95.5 530 LEU A CA 1
ATOM 4220 C C . LEU A 1 530 ? -15.133 -8.719 9.211 1 95.5 530 LEU A C 1
ATOM 4222 O O . LEU A 1 530 ? -16.078 -8.375 9.914 1 95.5 530 LEU A O 1
ATOM 4226 N N . ASP A 1 531 ? -13.852 -8.586 9.547 1 94.75 531 ASP A N 1
ATOM 4227 C CA . ASP A 1 531 ? -13.5 -7.945 10.812 1 94.75 531 ASP A CA 1
ATOM 4228 C C . ASP A 1 531 ? -12.32 -6.988 10.641 1 94.75 531 ASP A C 1
ATOM 4230 O O . ASP A 1 531 ? -11.375 -7.285 9.898 1 94.75 531 ASP A O 1
ATOM 4234 N N . GLY A 1 532 ? -12.469 -5.836 11.336 1 93 532 GLY A N 1
ATOM 4235 C CA . GLY A 1 532 ? -11.344 -4.914 11.391 1 93 532 GLY A CA 1
ATOM 4236 C C . GLY A 1 532 ? -11.352 -3.893 10.273 1 93 532 GLY A C 1
ATOM 4237 O O . GLY A 1 532 ? -10.375 -3.176 10.07 1 93 532 GLY A O 1
ATOM 4238 N N . CYS A 1 533 ? -12.391 -3.729 9.508 1 94.94 533 CYS A N 1
ATOM 4239 C CA . CYS A 1 533 ? -12.477 -2.732 8.445 1 94.94 533 CYS A CA 1
ATOM 4240 C C . CYS A 1 533 ? -12.695 -1.339 9.023 1 94.94 533 CYS A C 1
ATOM 4242 O O . CYS A 1 533 ? -13.227 -1.195 10.125 1 94.94 533 CYS A O 1
ATOM 4244 N N . ARG A 1 534 ? -12.141 -0.378 8.383 1 96.88 534 ARG A N 1
ATOM 4245 C CA . ARG A 1 534 ? -12.523 1.001 8.664 1 96.88 534 ARG A CA 1
ATOM 4246 C C . ARG A 1 534 ? -13.734 1.41 7.828 1 96.88 534 ARG A C 1
ATOM 4248 O O . ARG A 1 534 ? -13.906 0.938 6.703 1 96.88 534 ARG A O 1
ATOM 4255 N N . ALA A 1 535 ? -14.586 2.166 8.398 1 97.5 535 ALA A N 1
ATOM 4256 C CA . ALA A 1 535 ? -15.828 2.469 7.695 1 97.5 535 ALA A CA 1
ATOM 4257 C C . ALA A 1 535 ? -16.234 3.93 7.887 1 97.5 535 ALA A C 1
ATOM 4259 O O . ALA A 1 535 ? -15.812 4.57 8.852 1 97.5 535 ALA A O 1
ATOM 4260 N N . ALA A 1 536 ? -16.953 4.449 6.906 1 97.69 536 ALA A N 1
ATOM 4261 C CA . ALA A 1 536 ? -17.516 5.793 6.934 1 97.69 536 ALA A CA 1
ATOM 4262 C C . ALA A 1 536 ? -18.906 5.812 6.277 1 97.69 536 ALA A C 1
ATOM 4264 O O . ALA A 1 536 ? -19.125 5.137 5.273 1 97.69 536 ALA A O 1
ATOM 4265 N N . ASN A 1 537 ? -19.781 6.562 6.906 1 97.69 537 ASN A N 1
ATOM 4266 C CA . ASN A 1 537 ? -21.141 6.703 6.371 1 97.69 537 ASN A CA 1
ATOM 4267 C C . ASN A 1 537 ? -21.203 7.777 5.293 1 97.69 537 ASN A C 1
ATOM 4269 O O . ASN A 1 537 ? -20.406 8.727 5.305 1 97.69 537 ASN A O 1
ATOM 4273 N N . ILE A 1 538 ? -22.094 7.605 4.41 1 97.88 538 ILE A N 1
ATOM 4274 C CA . ILE A 1 538 ? -22.359 8.602 3.381 1 97.88 538 ILE A CA 1
ATOM 4275 C C . ILE A 1 538 ? -23.609 9.391 3.744 1 97.88 538 ILE A C 1
ATOM 4277 O O . ILE A 1 538 ? -24.625 8.812 4.137 1 97.88 538 ILE A O 1
ATOM 4281 N N . ARG A 1 539 ? -23.547 10.68 3.656 1 97.31 539 ARG A N 1
ATOM 4282 C CA . ARG A 1 539 ? -24.719 11.523 3.861 1 97.31 539 ARG A CA 1
ATOM 4283 C C . ARG A 1 539 ? -25.453 11.766 2.549 1 97.31 539 ARG A C 1
ATOM 4285 O O . ARG A 1 539 ? -25.016 12.57 1.726 1 97.31 539 ARG A O 1
ATOM 4292 N N . TRP A 1 540 ? -26.641 11.227 2.432 1 97.56 540 TRP A N 1
ATOM 4293 C CA . TRP A 1 540 ? -27.406 11.297 1.2 1 97.56 540 TRP A CA 1
ATOM 4294 C C . TRP A 1 540 ? -28.484 12.367 1.301 1 97.56 540 TRP A C 1
ATOM 4296 O O . TRP A 1 540 ? -29.016 12.836 0.283 1 97.56 540 TRP A O 1
ATOM 4306 N N . LYS A 1 541 ? -28.875 12.766 2.438 1 95.19 541 LYS A N 1
ATOM 4307 C CA . LYS A 1 541 ? -30.062 13.609 2.633 1 95.19 541 LYS A CA 1
ATOM 4308 C C . LYS A 1 541 ? -29.781 15.047 2.207 1 95.19 541 LYS A C 1
ATOM 4310 O O . LYS A 1 541 ? -30.672 15.75 1.745 1 95.19 541 LYS A O 1
ATOM 4315 N N . SER A 1 542 ? -28.609 15.562 2.531 1 95.69 542 SER A N 1
ATOM 4316 C CA . SER A 1 542 ? -28.266 16.922 2.164 1 95.69 542 SER A CA 1
ATOM 4317 C C . SER A 1 542 ? -26.781 17.188 2.352 1 95.69 542 SER A C 1
ATOM 4319 O O . SER A 1 542 ? -26.094 16.422 3.029 1 95.69 542 SER A O 1
ATOM 4321 N N . PHE A 1 543 ? -26.391 18.234 1.681 1 96.06 543 PHE A N 1
ATOM 4322 C CA . PHE A 1 543 ? -25.094 18.781 2.049 1 96.06 543 PHE A CA 1
ATOM 4323 C C . PHE A 1 543 ? -25.156 19.484 3.395 1 96.06 543 PHE A C 1
ATOM 4325 O O . PHE A 1 543 ? -26.25 19.766 3.898 1 96.06 543 PHE A O 1
ATOM 4332 N N . THR A 1 544 ? -24.094 19.594 4.043 1 93.19 544 THR A N 1
ATOM 4333 C CA . THR A 1 544 ? -23.969 20.375 5.27 1 93.19 544 THR A CA 1
ATOM 4334 C C . THR A 1 544 ? -22.75 21.297 5.207 1 93.19 544 THR A C 1
ATOM 4336 O O . THR A 1 544 ? -21.797 21.016 4.477 1 93.19 544 THR A O 1
ATOM 4339 N N . PRO A 1 545 ? -22.906 22.453 5.855 1 91.56 545 PRO A N 1
ATOM 4340 C CA . PRO A 1 545 ? -21.734 23.328 5.859 1 91.56 545 PRO A CA 1
ATOM 4341 C C . PRO A 1 545 ? -20.484 22.641 6.418 1 91.56 545 PRO A C 1
ATOM 4343 O O . PRO A 1 545 ? -20.578 21.875 7.387 1 91.56 545 PRO A O 1
ATOM 4346 N N . VAL A 1 546 ? -19.375 22.938 5.793 1 92.25 546 VAL A N 1
ATOM 4347 C CA . VAL A 1 546 ? -18.125 22.25 6.117 1 92.25 546 VAL A CA 1
ATOM 4348 C C . VAL A 1 546 ? -17.266 23.141 7.012 1 92.25 546 VAL A C 1
ATOM 4350 O O . VAL A 1 546 ? -16.984 24.297 6.668 1 92.25 546 VAL A O 1
ATOM 4353 N N . ALA A 1 547 ? -16.922 22.594 8.148 1 91.44 547 ALA A N 1
ATOM 4354 C CA . ALA A 1 547 ? -15.992 23.297 9.023 1 91.44 547 ALA A CA 1
ATOM 4355 C C . ALA A 1 547 ? -14.578 23.281 8.445 1 91.44 547 ALA A C 1
ATOM 4357 O O . ALA A 1 547 ? -14.156 22.297 7.84 1 91.44 547 ALA A O 1
ATOM 4358 N N . TYR A 1 548 ? -13.883 24.344 8.555 1 88.06 548 TYR A N 1
ATOM 4359 C CA . TYR A 1 548 ? -12.531 24.438 8.016 1 88.06 548 TYR A CA 1
ATOM 4360 C C . TYR A 1 548 ? -11.617 25.203 8.961 1 88.06 548 TYR A C 1
ATOM 4362 O O . TYR A 1 548 ? -12.094 25.906 9.859 1 88.06 548 TYR A O 1
ATOM 4370 N N . VAL A 1 549 ? -10.32 24.906 8.875 1 82.81 549 VAL A N 1
ATOM 4371 C CA . VAL A 1 549 ? -9.289 25.609 9.625 1 82.81 549 VAL A CA 1
ATOM 4372 C C . VAL A 1 549 ? -8.406 26.391 8.664 1 82.81 549 VAL A C 1
ATOM 4374 O O . VAL A 1 549 ? -8.008 25.891 7.609 1 82.81 549 VAL A O 1
ATOM 4377 N N . ARG A 1 550 ? -8.234 27.703 9.031 1 80.44 550 ARG A N 1
ATOM 4378 C CA . ARG A 1 550 ? -7.352 28.562 8.25 1 80.44 550 ARG A CA 1
ATOM 4379 C C . ARG A 1 550 ? -6.266 29.172 9.133 1 80.44 550 ARG A C 1
ATOM 4381 O O . ARG A 1 550 ? -6.477 29.391 10.328 1 80.44 550 ARG A O 1
ATOM 4388 N N . ARG A 1 551 ? -5.184 29.375 8.492 1 76.94 551 ARG A N 1
ATOM 4389 C CA . ARG A 1 551 ? -4.121 30.078 9.203 1 76.94 551 ARG A CA 1
ATOM 4390 C C . ARG A 1 551 ? -4.359 31.594 9.188 1 76.94 551 ARG A C 1
ATOM 4392 O O . ARG A 1 551 ? -4.887 32.125 8.211 1 76.94 551 ARG A O 1
ATOM 4399 N N . GLU A 1 552 ? -4.004 32.281 10.219 1 78.38 552 GLU A N 1
ATOM 4400 C CA . GLU A 1 552 ? -4.246 33.719 10.352 1 78.38 552 GLU A CA 1
ATOM 4401 C C . GLU A 1 552 ? -3.305 34.5 9.461 1 78.38 552 GLU A C 1
ATOM 4403 O O . GLU A 1 552 ? -2.123 34.188 9.336 1 78.38 552 GLU A O 1
ATOM 4408 N N . ALA A 1 553 ? -3.922 35.281 8.555 1 78.5 553 ALA A N 1
ATOM 4409 C CA . ALA A 1 553 ? -3.166 36.219 7.715 1 78.5 553 ALA A CA 1
ATOM 4410 C C . ALA A 1 553 ? -3.602 37.656 7.953 1 78.5 553 ALA A C 1
ATOM 4412 O O . ALA A 1 553 ? -4.754 37.906 8.32 1 78.5 553 ALA A O 1
ATOM 4413 N N . TRP A 1 554 ? -2.766 38.562 7.773 1 80.44 554 TRP A N 1
ATOM 4414 C CA . TRP A 1 554 ? -3.047 40 7.996 1 80.44 554 TRP A CA 1
ATOM 4415 C C . TRP A 1 554 ? -4.113 40.5 7.027 1 80.44 554 TRP A C 1
ATOM 4417 O O . TRP A 1 554 ? -4.934 41.344 7.379 1 80.44 554 TRP A O 1
ATOM 4427 N N . LYS A 1 555 ? -4.059 39.938 5.824 1 80.75 555 LYS A N 1
ATOM 4428 C CA . LYS A 1 555 ? -5.008 40.375 4.805 1 80.75 555 LYS A CA 1
ATOM 4429 C C . LYS A 1 555 ? -6.441 40.031 5.215 1 80.75 555 LYS A C 1
ATOM 4431 O O . LYS A 1 555 ? -7.387 40.688 4.762 1 80.75 555 LYS A O 1
ATOM 4436 N N . ARG A 1 556 ? -6.562 39.094 6.051 1 84.38 556 ARG A N 1
ATOM 4437 C CA . ARG A 1 556 ? -7.895 38.719 6.492 1 84.38 556 ARG A CA 1
ATOM 4438 C C . ARG A 1 556 ? -8.219 39.281 7.859 1 84.38 556 ARG A C 1
ATOM 4440 O O . ARG A 1 556 ? -9.383 39.562 8.172 1 84.38 556 ARG A O 1
ATOM 4447 N N . LEU A 1 557 ? -7.258 39.531 8.68 1 85.38 557 LEU A N 1
ATOM 4448 C CA . LEU A 1 557 ? -7.473 40.062 10.023 1 85.38 557 LEU A CA 1
ATOM 4449 C C . LEU A 1 557 ? -7.98 41.5 9.977 1 85.38 557 LEU A C 1
ATOM 4451 O O . LEU A 1 557 ? -8.852 41.875 10.758 1 85.38 557 LEU A O 1
ATOM 4455 N N . LEU A 1 558 ? -7.543 42.25 9.031 1 85.62 558 LEU A N 1
ATOM 4456 C CA . LEU A 1 558 ? -7.91 43.656 8.953 1 85.62 558 LEU A CA 1
ATOM 4457 C C . LEU A 1 558 ? -9.375 43.812 8.562 1 85.62 558 LEU A C 1
ATOM 4459 O O . LEU A 1 558 ? -10.133 44.531 9.234 1 85.62 558 LEU A O 1
ATOM 4463 N N . PRO A 1 559 ? -9.758 43.125 7.445 1 84.81 559 PRO A N 1
ATOM 4464 C CA . PRO A 1 559 ? -11.18 43.219 7.125 1 84.81 559 PRO A CA 1
ATOM 4465 C C . PRO A 1 559 ? -12.07 42.656 8.234 1 84.81 559 PRO A C 1
ATOM 4467 O O . PRO A 1 559 ? -13.18 43.156 8.453 1 84.81 559 PRO A O 1
ATOM 4470 N N . LYS A 1 560 ? -11.664 41.656 8.867 1 84.69 560 LYS A N 1
ATOM 4471 C CA . LYS A 1 560 ? -12.453 41.094 9.961 1 84.69 560 LYS A CA 1
ATOM 4472 C C . LYS A 1 560 ? -12.656 42.094 11.078 1 84.69 560 LYS A C 1
ATOM 4474 O O . LYS A 1 560 ? -13.766 42.281 11.57 1 84.69 560 LYS A O 1
ATOM 4479 N N . LEU A 1 561 ? -11.68 42.812 11.445 1 84.88 561 LEU A N 1
ATOM 4480 C CA . LEU A 1 561 ? -11.758 43.812 12.5 1 84.88 561 LEU A CA 1
ATOM 4481 C C . LEU A 1 561 ? -12.578 45.031 12.039 1 84.88 561 LEU A C 1
ATOM 4483 O O . LEU A 1 561 ? -13.367 45.562 12.812 1 84.88 561 LEU A O 1
ATOM 4487 N N . ALA A 1 562 ? -12.375 45.344 10.781 1 84.69 562 ALA A N 1
ATOM 4488 C CA . ALA A 1 562 ? -13.094 46.5 10.234 1 84.69 562 ALA A CA 1
ATOM 4489 C C . ALA A 1 562 ? -14.602 46.219 10.203 1 84.69 562 ALA A C 1
ATOM 4491 O O . ALA A 1 562 ? -15.391 47.094 10.562 1 84.69 562 ALA A O 1
ATOM 4492 N N . LEU A 1 563 ? -14.938 45.031 9.805 1 84.44 563 LEU A N 1
ATOM 4493 C CA . LEU A 1 563 ? -16.344 44.719 9.672 1 84.44 563 LEU A CA 1
ATOM 4494 C C . LEU A 1 563 ? -17 44.531 11.039 1 84.44 563 LEU A C 1
ATOM 4496 O O . LEU A 1 563 ? -18.156 44.906 11.242 1 84.44 563 LEU A O 1
ATOM 4500 N N . ARG A 1 564 ? -16.281 43.969 11.914 1 83.12 564 ARG A N 1
ATOM 4501 C CA . ARG A 1 564 ? -16.844 43.75 13.242 1 83.12 564 ARG A CA 1
ATOM 4502 C C . ARG A 1 564 ? -17.016 45.062 14 1 83.12 564 ARG A C 1
ATOM 4504 O O . ARG A 1 564 ? -17.953 45.219 14.789 1 83.12 564 ARG A O 1
ATOM 4511 N N . LEU A 1 565 ? -16.188 46 13.734 1 82.56 565 LEU A N 1
ATOM 4512 C CA . LEU A 1 565 ? -16.234 47.281 14.438 1 82.56 565 LEU A CA 1
ATOM 4513 C C . LEU A 1 565 ? -17.125 48.281 13.719 1 82.56 565 LEU A C 1
ATOM 4515 O O . LEU A 1 565 ? -17.422 49.344 14.25 1 82.56 565 LEU A O 1
ATOM 4519 N N . SER A 1 566 ? -17.594 47.875 12.578 1 82.94 566 SER A N 1
ATOM 4520 C CA . SER A 1 566 ? -18.375 48.812 11.766 1 82.94 566 SER A CA 1
ATOM 4521 C C . SER A 1 566 ? -19.641 49.25 12.5 1 82.94 566 SER A C 1
ATOM 4523 O O . SER A 1 566 ? -20.031 50.406 12.453 1 82.94 566 SER A O 1
ATOM 4525 N N . GLY A 1 567 ? -20.297 48.281 13.141 1 78.75 567 GLY A N 1
ATOM 4526 C CA . GLY A 1 567 ? -21.5 48.656 13.883 1 78.75 567 GLY A CA 1
ATOM 4527 C C . GLY A 1 567 ? -21.219 49.594 15.047 1 78.75 567 GLY A C 1
ATOM 4528 O O . GLY A 1 567 ? -21.984 50.531 15.273 1 78.75 567 GLY A O 1
ATOM 4529 N N . VAL A 1 568 ? -20.125 49.375 15.633 1 81.56 568 VAL A N 1
ATOM 4530 C CA . VAL A 1 568 ? -19.766 50.188 16.781 1 81.56 568 VAL A CA 1
ATOM 4531 C C . VAL A 1 568 ? -19.375 51.594 16.297 1 81.56 568 VAL A C 1
ATOM 4533 O O . VAL A 1 568 ? -19.734 52.594 16.938 1 81.56 568 VAL A O 1
ATOM 4536 N N . VAL A 1 569 ? -18.703 51.656 15.219 1 85.12 569 VAL A N 1
ATOM 4537 C CA . VAL A 1 569 ? -18.281 52.938 14.68 1 85.12 569 VAL A CA 1
ATOM 4538 C C . VAL A 1 569 ? -19.5 53.75 14.242 1 85.12 569 VAL A C 1
ATOM 4540 O O . VAL A 1 569 ? -19.547 54.969 14.414 1 85.12 569 VAL A O 1
ATOM 4543 N N . TRP A 1 570 ? -20.516 53.062 13.711 1 85.81 570 TRP A N 1
ATOM 4544 C CA . TRP A 1 570 ? -21.75 53.719 13.289 1 85.81 570 TRP A CA 1
ATOM 4545 C C . TRP A 1 570 ? -22.469 54.344 14.484 1 85.81 570 TRP A C 1
ATOM 4547 O O . TRP A 1 570 ? -22.984 55.469 14.406 1 85.81 570 TRP A O 1
ATOM 4557 N N . LEU A 1 571 ? -22.453 53.688 15.578 1 84.69 571 LEU A N 1
ATOM 4558 C CA . LEU A 1 571 ? -23.109 54.188 16.781 1 84.69 571 LEU A CA 1
ATOM 4559 C C . LEU A 1 571 ? -22.359 55.375 17.359 1 84.69 571 LEU A C 1
ATOM 4561 O O . LEU A 1 571 ? -22.984 56.344 17.797 1 84.69 571 LEU A O 1
ATOM 4565 N N . ILE A 1 572 ? -21.094 55.188 17.312 1 87.94 572 ILE A N 1
ATOM 4566 C CA . ILE A 1 572 ? -20.266 56.281 17.812 1 87.94 572 ILE A CA 1
ATOM 4567 C C . ILE A 1 572 ? -20.438 57.531 16.938 1 87.94 572 ILE A C 1
ATOM 4569 O O . ILE A 1 572 ? -20.5 58.656 17.422 1 87.94 572 ILE A O 1
ATOM 4573 N N . THR A 1 573 ? -20.547 57.281 15.648 1 89.12 573 THR A N 1
ATOM 4574 C CA . THR A 1 573 ? -20.734 58.375 14.688 1 89.12 573 THR A CA 1
ATOM 4575 C C . THR A 1 573 ? -22.031 59.094 14.953 1 89.12 573 THR A C 1
ATOM 4577 O O . THR A 1 573 ? -22.062 60.344 14.969 1 89.12 573 THR A O 1
ATOM 4580 N N . ILE A 1 574 ? -23.078 58.375 15.203 1 87.31 574 ILE A N 1
ATOM 4581 C CA . ILE A 1 574 ? -24.391 58.969 15.453 1 87.31 574 ILE A CA 1
ATOM 4582 C C . ILE A 1 574 ? -24.344 59.781 16.75 1 87.31 574 ILE A C 1
ATOM 4584 O O . ILE A 1 574 ? -24.891 60.875 16.812 1 87.31 574 ILE A O 1
ATOM 4588 N N . ALA A 1 575 ? -23.609 59.281 17.688 1 89.69 575 ALA A N 1
ATOM 4589 C CA . ALA A 1 575 ? -23.516 59.969 18.969 1 89.69 575 ALA A CA 1
ATOM 4590 C C . ALA A 1 575 ? -22.719 61.25 18.859 1 89.69 575 ALA A C 1
ATOM 4592 O O . ALA A 1 575 ? -23.062 62.25 19.469 1 89.69 575 ALA A O 1
ATOM 4593 N N . LEU A 1 576 ? -21.734 61.25 18.016 1 90.25 576 LEU A N 1
ATOM 4594 C CA . LEU A 1 576 ? -20.875 62.406 17.891 1 90.25 576 LEU A CA 1
ATOM 4595 C C . LEU A 1 576 ? -21.547 63.5 17.062 1 90.25 576 LEU A C 1
ATOM 4597 O O . LEU A 1 576 ? -21.297 64.688 17.25 1 90.25 576 LEU A O 1
ATOM 4601 N N . LEU A 1 577 ? -22.438 63.125 16.188 1 88.75 577 LEU A N 1
ATOM 4602 C CA . LEU A 1 577 ? -23.078 64.062 15.289 1 88.75 577 LEU A CA 1
ATOM 4603 C C . LEU A 1 577 ? -24.125 64.938 16.031 1 88.75 577 LEU A C 1
ATOM 4605 O O . LEU A 1 577 ? -24.484 66 15.602 1 88.75 577 LEU A O 1
ATOM 4609 N N . VAL A 1 578 ? -24.531 64.438 17.203 1 87.38 578 VAL A N 1
ATOM 4610 C CA . VAL A 1 578 ? -25.547 65.125 17.984 1 87.38 578 VAL A CA 1
ATOM 4611 C C . VAL A 1 578 ? -24.922 66.25 18.734 1 87.38 578 VAL A C 1
ATOM 4613 O O . VAL A 1 578 ? -25.594 67.25 19.047 1 87.38 578 VAL A O 1
ATOM 4616 N N . PHE A 1 579 ? -23.672 66.25 18.938 1 87.19 579 PHE A N 1
ATOM 4617 C CA . PHE A 1 579 ? -23.016 67.25 19.719 1 87.19 579 PHE A CA 1
ATOM 4618 C C . PHE A 1 579 ? -22.5 68.375 18.812 1 87.19 579 PHE A C 1
ATOM 4620 O O . PHE A 1 579 ? -22.031 68.125 17.703 1 87.19 579 PHE A O 1
ATOM 4627 N N . PRO A 1 580 ? -22.766 69.625 19.219 1 82.81 580 PRO A N 1
ATOM 4628 C CA . PRO A 1 580 ? -22.312 70.75 18.391 1 82.81 580 PRO A CA 1
ATOM 4629 C C . PRO A 1 580 ? -20.812 71.062 18.5 1 82.81 580 PRO A C 1
ATOM 4631 O O . PRO A 1 580 ? -20.156 70.5 19.391 1 82.81 580 PRO A O 1
ATOM 4634 N N . GLY A 1 581 ? -20.203 71.812 17.484 1 86.38 581 GLY A N 1
ATOM 4635 C CA . GLY A 1 581 ? -18.812 72.25 17.531 1 86.38 581 GLY A CA 1
ATOM 4636 C C . GLY A 1 581 ? -17.844 71.312 16.875 1 86.38 581 GLY A C 1
ATOM 4637 O O . GLY A 1 581 ? -18.203 70.625 15.93 1 86.38 581 GLY A O 1
ATOM 4638 N N . PRO A 1 582 ? -16.641 71.188 17.344 1 87.38 582 PRO A N 1
ATOM 4639 C CA . PRO A 1 582 ? -15.594 70.375 16.781 1 87.38 582 PRO A CA 1
ATOM 4640 C C . PRO A 1 582 ? -15.898 68.875 16.922 1 87.38 582 PRO A C 1
ATOM 4642 O O . PRO A 1 582 ? -15.422 68.062 16.125 1 87.38 582 PRO A O 1
ATOM 4645 N N . ILE A 1 583 ? -16.641 68.562 17.859 1 88.62 583 ILE A N 1
ATOM 4646 C CA . ILE A 1 583 ? -17.047 67.188 18.047 1 88.62 583 ILE A CA 1
ATOM 4647 C C . ILE A 1 583 ? -17.938 66.688 16.891 1 88.62 583 ILE A C 1
ATOM 4649 O O . ILE A 1 583 ? -17.859 65.562 16.453 1 88.62 583 ILE A O 1
ATOM 4653 N N . ARG A 1 584 ? -18.594 67.562 16.312 1 88.5 584 ARG A N 1
ATOM 4654 C CA . ARG A 1 584 ? -19.422 67.25 15.156 1 88.5 584 ARG A CA 1
ATOM 4655 C C . ARG A 1 584 ? -18.578 67 13.914 1 88.5 584 ARG A C 1
ATOM 4657 O O . ARG A 1 584 ? -18.922 66.188 13.086 1 88.5 584 ARG A O 1
ATOM 4664 N N . THR A 1 585 ? -17.5 67.812 13.852 1 89.38 585 THR A N 1
ATOM 4665 C CA . THR A 1 585 ? -16.609 67.625 12.727 1 89.38 585 THR A CA 1
ATOM 4666 C C . THR A 1 585 ? -16 66.188 12.781 1 89.38 585 THR A C 1
ATOM 4668 O O . THR A 1 585 ? -15.844 65.562 11.75 1 89.38 585 THR A O 1
ATOM 4671 N N . ALA A 1 586 ? -15.625 65.875 13.961 1 90 586 ALA A N 1
ATOM 4672 C CA . ALA A 1 586 ? -15.125 64.5 14.125 1 90 586 ALA A CA 1
ATOM 4673 C C . ALA A 1 586 ? -16.203 63.5 13.773 1 90 586 ALA A C 1
ATOM 4675 O O . ALA A 1 586 ? -15.906 62.438 13.188 1 90 586 ALA A O 1
ATOM 4676 N N . GLY A 1 587 ? -17.328 63.75 14.086 1 88.81 587 GLY A N 1
ATOM 4677 C CA . GLY A 1 587 ? -18.453 62.906 13.727 1 88.81 587 GLY A CA 1
ATOM 4678 C C . GLY A 1 587 ? -18.672 62.781 12.227 1 88.81 587 GLY A C 1
ATOM 4679 O O . GLY A 1 587 ? -18.984 61.719 11.711 1 88.81 587 GLY A O 1
ATOM 4680 N N . VAL A 1 588 ? -18.453 63.875 11.539 1 90.12 588 VAL A N 1
ATOM 4681 C CA . VAL A 1 588 ? -18.625 63.875 10.086 1 90.12 588 VAL A CA 1
ATOM 4682 C C . VAL A 1 588 ? -17.531 63.062 9.43 1 90.12 588 VAL A C 1
ATOM 4684 O O . VAL A 1 588 ? -17.797 62.312 8.469 1 90.12 588 VAL A O 1
ATOM 4687 N N . ILE A 1 589 ? -16.422 63.188 9.93 1 90.38 589 ILE A N 1
ATOM 4688 C CA . ILE A 1 589 ? -15.336 62.406 9.391 1 90.38 589 ILE A CA 1
ATOM 4689 C C . ILE A 1 589 ? -15.617 60.906 9.609 1 90.38 589 ILE A C 1
ATOM 4691 O O . ILE A 1 589 ? -15.414 60.094 8.711 1 90.38 589 ILE A O 1
ATOM 4695 N N . LEU A 1 590 ? -16.016 60.594 10.789 1 90.69 590 LEU A N 1
ATOM 4696 C CA . LEU A 1 590 ? -16.328 59.188 11.094 1 90.69 590 LEU A CA 1
ATOM 4697 C C . LEU A 1 590 ? -17.531 58.719 10.273 1 90.69 590 LEU A C 1
ATOM 4699 O O . LEU A 1 590 ? -17.625 57.531 9.938 1 90.69 590 LEU A O 1
ATOM 4703 N N . LEU A 1 591 ? -18.359 59.656 9.953 1 90.19 591 LEU A N 1
ATOM 4704 C CA . LEU A 1 591 ? -19.5 59.312 9.109 1 90.19 591 LEU A CA 1
ATOM 4705 C C . LEU A 1 591 ? -19.031 58.938 7.703 1 90.19 591 LEU A C 1
ATOM 4707 O O . LEU A 1 591 ? -19.516 57.969 7.117 1 90.19 591 LEU A O 1
ATOM 4711 N N . ILE A 1 592 ? -18.172 59.719 7.18 1 90.38 592 ILE A N 1
ATOM 4712 C CA . ILE A 1 592 ? -17.625 59.438 5.859 1 90.38 592 ILE A CA 1
ATOM 4713 C C . ILE A 1 592 ? -16.922 58.094 5.887 1 90.38 592 ILE A C 1
ATOM 4715 O O . ILE A 1 592 ? -17.094 57.281 4.973 1 90.38 592 ILE A O 1
ATOM 4719 N N . TYR A 1 593 ? -16.203 57.875 6.938 1 88.75 593 TYR A N 1
ATOM 4720 C CA . TYR A 1 593 ? -15.516 56.625 7.109 1 88.75 593 TYR A CA 1
ATOM 4721 C C . TYR A 1 593 ? -16.516 55.469 7.176 1 88.75 593 TYR A C 1
ATOM 4723 O O . TYR A 1 593 ? -16.312 54.438 6.543 1 88.75 593 TYR A O 1
ATOM 4731 N N . SER A 1 594 ? -17.484 55.656 7.906 1 87.62 594 SER A N 1
ATOM 4732 C CA . SER A 1 594 ? -18.469 54.594 8.062 1 87.62 594 SER A CA 1
ATOM 4733 C C . SER A 1 594 ? -19.219 54.344 6.754 1 87.62 594 SER A C 1
ATOM 4735 O O . SER A 1 594 ? -19.547 53.188 6.441 1 87.62 594 SER A O 1
ATOM 4737 N N . LEU A 1 595 ? -19.453 55.344 6.035 1 88.75 595 LEU A N 1
ATOM 4738 C CA . LEU A 1 595 ? -20.156 55.188 4.762 1 88.75 595 LEU A CA 1
ATOM 4739 C C . LEU A 1 595 ? -19.281 54.469 3.752 1 88.75 595 LEU A C 1
ATOM 4741 O O . LEU A 1 595 ? -19.766 53.625 2.982 1 88.75 595 LEU A O 1
ATOM 4745 N N . VAL A 1 596 ? -18.078 54.75 3.766 1 89.81 596 VAL A N 1
ATOM 4746 C CA . VAL A 1 596 ? -17.141 54.062 2.873 1 89.81 596 VAL A CA 1
ATOM 4747 C C . VAL A 1 596 ? -17.031 52.594 3.26 1 89.81 596 VAL A C 1
ATOM 4749 O O . VAL A 1 596 ? -17.031 51.719 2.393 1 89.81 596 VAL A O 1
ATOM 4752 N N . LEU A 1 597 ? -16.953 52.344 4.488 1 87.81 597 LEU A N 1
ATOM 4753 C CA . LEU A 1 597 ? -16.859 50.969 4.957 1 87.81 597 LEU A CA 1
ATOM 4754 C C . LEU A 1 597 ? -18.125 50.188 4.633 1 87.81 597 LEU A C 1
ATOM 4756 O O . LEU A 1 597 ? -18.062 49 4.293 1 87.81 597 LEU A O 1
ATOM 4760 N N . THR A 1 598 ? -19.188 50.844 4.793 1 87.5 598 THR A N 1
ATOM 4761 C CA . THR A 1 598 ? -20.453 50.188 4.465 1 87.5 598 THR A CA 1
ATOM 4762 C C . THR A 1 598 ? -20.531 49.906 2.967 1 87.5 598 THR A C 1
ATOM 4764 O O . THR A 1 598 ? -21.016 48.844 2.561 1 87.5 598 THR A O 1
ATOM 4767 N N . ALA A 1 599 ? -20.031 50.812 2.24 1 88.19 599 ALA A N 1
ATOM 4768 C CA . ALA A 1 599 ? -20.047 50.625 0.792 1 88.19 599 ALA A CA 1
ATOM 4769 C C . ALA A 1 599 ? -19.109 49.469 0.377 1 88.19 599 ALA A C 1
ATOM 4771 O O . ALA A 1 599 ? -19.391 48.75 -0.589 1 88.19 599 ALA A O 1
ATOM 4772 N N . LEU A 1 600 ? -18.062 49.25 1.113 1 89.38 600 LEU A N 1
ATOM 4773 C CA . LEU A 1 600 ? -17.078 48.219 0.772 1 89.38 600 LEU A CA 1
ATOM 4774 C C . LEU A 1 600 ? -17.375 46.906 1.481 1 89.38 600 LEU A C 1
ATOM 4776 O O . LEU A 1 600 ? -16.688 45.906 1.27 1 89.38 600 LEU A O 1
ATOM 4780 N N . SER A 1 601 ? -18.391 46.875 2.217 1 87.25 601 SER A N 1
ATOM 4781 C CA . SER A 1 601 ? -18.641 45.75 3.113 1 87.25 601 SER A CA 1
ATOM 4782 C C . SER A 1 601 ? -18.828 44.469 2.336 1 87.25 601 SER A C 1
ATOM 4784 O O . SER A 1 601 ? -18.312 43.406 2.727 1 87.25 601 SER A O 1
ATOM 4786 N N . PRO A 1 602 ? -19.531 44.438 1.187 1 86.94 602 PRO A N 1
ATOM 4787 C CA . PRO A 1 602 ? -19.656 43.188 0.479 1 86.94 602 PRO A CA 1
ATOM 4788 C C . PRO A 1 602 ? -18.328 42.656 -0.055 1 86.94 602 PRO A C 1
ATOM 4790 O O . PRO A 1 602 ? -18.078 41.438 -0.057 1 86.94 602 PRO A O 1
ATOM 4793 N N . TRP A 1 603 ? -17.547 43.5 -0.392 1 87.19 603 TRP A N 1
ATOM 4794 C CA . TRP A 1 603 ? -16.234 43.125 -0.887 1 87.19 603 TRP A CA 1
ATOM 4795 C C . TRP A 1 603 ? -15.352 42.594 0.249 1 87.19 603 TRP A C 1
ATOM 4797 O O . TRP A 1 603 ? -14.641 41.625 0.091 1 87.19 603 TRP A O 1
ATOM 4807 N N . LEU A 1 604 ? -15.398 43.25 1.28 1 87.25 604 LEU A N 1
ATOM 4808 C CA . LEU A 1 604 ? -14.609 42.844 2.436 1 87.25 604 LEU A CA 1
ATOM 4809 C C . LEU A 1 604 ? -15.102 41.5 2.973 1 87.25 604 LEU A C 1
ATOM 4811 O O . LEU A 1 604 ? -14.297 40.688 3.42 1 87.25 604 LEU A O 1
ATOM 4815 N N . LEU A 1 605 ? -16.328 41.375 2.938 1 84.06 605 LEU A N 1
ATOM 4816 C CA . LEU A 1 605 ? -16.875 40.094 3.387 1 84.06 605 LEU A CA 1
ATOM 4817 C C . LEU A 1 605 ? -16.453 38.969 2.463 1 84.06 605 LEU A C 1
ATOM 4819 O O . LEU A 1 605 ? -16.188 37.844 2.922 1 84.06 605 LEU A O 1
ATOM 4823 N N . ARG A 1 606 ? -16.391 39.188 1.243 1 85.06 606 ARG A N 1
ATOM 4824 C CA . ARG A 1 606 ? -15.93 38.188 0.29 1 85.06 606 ARG A CA 1
ATOM 4825 C C . ARG A 1 606 ? -14.461 37.844 0.525 1 85.06 606 ARG A C 1
ATOM 4827 O O . ARG A 1 606 ? -14.055 36.688 0.4 1 85.06 606 ARG A O 1
ATOM 4834 N N . LEU A 1 607 ? -13.734 38.812 0.888 1 84.44 607 LEU A N 1
ATOM 4835 C CA . LEU A 1 607 ? -12.312 38.594 1.134 1 84.44 607 LEU A CA 1
ATOM 4836 C C . LEU A 1 607 ? -12.102 37.719 2.352 1 84.44 607 LEU A C 1
ATOM 4838 O O . LEU A 1 607 ? -11.117 36.969 2.418 1 84.44 607 LEU A O 1
ATOM 4842 N N . LEU A 1 608 ? -13 37.781 3.221 1 82.25 608 LEU A N 1
ATOM 4843 C CA . LEU A 1 608 ? -12.891 36.969 4.426 1 82.25 608 LEU A CA 1
ATOM 4844 C C . LEU A 1 608 ? -13.094 35.5 4.109 1 82.25 608 LEU A C 1
ATOM 4846 O O . LEU A 1 608 ? -12.547 34.625 4.793 1 82.25 608 LEU A O 1
ATOM 4850 N N . TYR A 1 609 ? -13.844 35.281 3.098 1 80.94 609 TYR A N 1
ATOM 4851 C CA . TYR A 1 609 ? -14.188 33.875 2.824 1 80.94 609 TYR A CA 1
ATOM 4852 C C . TYR A 1 609 ? -13.352 33.312 1.673 1 80.94 609 TYR A C 1
ATOM 4854 O O . TYR A 1 609 ? -13.414 32.125 1.367 1 80.94 609 TYR A O 1
ATOM 4862 N N . LEU A 1 610 ? -12.531 34.156 1.164 1 79.31 610 LEU A N 1
ATOM 4863 C CA . LEU A 1 610 ? -11.641 33.719 0.108 1 79.31 610 LEU A CA 1
ATOM 4864 C C . LEU A 1 610 ? -10.375 33.094 0.696 1 79.31 610 LEU A C 1
ATOM 4866 O O . LEU A 1 610 ? -10.125 33.188 1.897 1 79.31 610 LEU A O 1
ATOM 4870 N N . GLY A 1 611 ? -9.75 32.25 -0.057 1 78.25 611 GLY A N 1
ATOM 4871 C CA . GLY A 1 611 ? -8.5 31.641 0.389 1 78.25 611 GLY A CA 1
ATOM 4872 C C . GLY A 1 611 ? -8.555 30.125 0.441 1 78.25 611 GLY A C 1
ATOM 4873 O O . GLY A 1 611 ? -9.633 29.547 0.32 1 78.25 611 GLY A O 1
ATOM 4874 N N . LYS A 1 612 ? -7.371 29.641 0.706 1 82.19 612 LYS A N 1
ATOM 4875 C CA . LYS A 1 612 ? -7.238 28.188 0.726 1 82.19 612 LYS A CA 1
ATOM 4876 C C . LYS A 1 612 ? -7.352 27.641 2.146 1 82.19 612 LYS A C 1
ATOM 4878 O O . LYS A 1 612 ? -7.047 28.344 3.113 1 82.19 612 LYS A O 1
ATOM 4883 N N . PHE A 1 613 ? -7.93 26.453 2.236 1 86.5 613 PHE A N 1
ATOM 4884 C CA . PHE A 1 613 ? -8.109 25.812 3.533 1 86.5 613 PHE A CA 1
ATOM 4885 C C . PHE A 1 613 ? -6.883 25 3.914 1 86.5 613 PHE A C 1
ATOM 4887 O O . PHE A 1 613 ? -6.277 24.344 3.062 1 86.5 613 PHE A O 1
ATOM 4894 N N . TRP A 1 614 ? -6.484 25.078 5.172 1 84.62 614 TRP A N 1
ATOM 4895 C CA . TRP A 1 614 ? -5.406 24.234 5.691 1 84.62 614 TRP A CA 1
ATOM 4896 C C . TRP A 1 614 ? -5.926 22.844 6.051 1 84.62 614 TRP A C 1
ATOM 4898 O O . TRP A 1 614 ? -5.234 21.844 5.836 1 84.62 614 TRP A O 1
ATOM 4908 N N . ASP A 1 615 ? -7.105 22.766 6.664 1 86.56 615 ASP A N 1
ATOM 4909 C CA . ASP A 1 615 ? -7.777 21.516 7.027 1 86.56 615 ASP A CA 1
ATOM 4910 C C . ASP A 1 615 ? -9.297 21.688 7.012 1 86.56 615 ASP A C 1
ATOM 4912 O O . ASP A 1 615 ? -9.805 22.797 7.145 1 86.56 615 ASP A O 1
ATOM 4916 N N . GLN A 1 616 ? -9.906 20.641 6.672 1 91.44 616 GLN A N 1
ATOM 4917 C CA . GLN A 1 616 ? -11.367 20.688 6.617 1 91.44 616 GLN A CA 1
ATOM 4918 C C . GLN A 1 616 ? -11.977 19.438 7.25 1 91.44 616 GLN A C 1
ATOM 4920 O O . GLN A 1 616 ? -11.305 18.406 7.383 1 91.44 616 GLN A O 1
ATOM 4925 N N . GLN A 1 617 ? -13.211 19.641 7.629 1 94.25 617 GLN A N 1
ATOM 4926 C CA . GLN A 1 617 ? -13.992 18.5 8.109 1 94.25 617 GLN A CA 1
ATOM 4927 C C . GLN A 1 617 ? -14.25 17.5 6.988 1 94.25 617 GLN A C 1
ATOM 4929 O O . GLN A 1 617 ? -14.633 17.891 5.883 1 94.25 617 GLN A O 1
ATOM 4934 N N . CYS A 1 618 ? -14 16.219 7.309 1 96 618 CYS A N 1
ATOM 4935 C CA . CYS A 1 618 ? -14.211 15.172 6.309 1 96 618 CYS A CA 1
ATOM 4936 C C . CYS A 1 618 ? -15.664 14.734 6.277 1 96 618 CYS A C 1
ATOM 4938 O O . CYS A 1 618 ? -16.219 14.336 7.305 1 96 618 CYS A O 1
ATOM 4940 N N . TRP A 1 619 ? -16.266 14.883 5.109 1 96.5 619 TRP A N 1
ATOM 4941 C CA . TRP A 1 619 ? -17.625 14.406 4.844 1 96.5 619 TRP A CA 1
ATOM 4942 C C . TRP A 1 619 ? -17.672 13.586 3.555 1 96.5 619 TRP A C 1
ATOM 4944 O O . TRP A 1 619 ? -16.969 13.906 2.586 1 96.5 619 TRP A O 1
ATOM 4954 N N . PHE A 1 620 ? -18.453 12.516 3.59 1 98 620 PHE A N 1
ATOM 4955 C CA . PHE A 1 620 ? -18.906 11.906 2.348 1 98 620 PHE A CA 1
ATOM 4956 C C . PHE A 1 620 ? -20.344 12.344 2.023 1 98 620 PHE A C 1
ATOM 4958 O O . PHE A 1 620 ? -21.297 11.891 2.66 1 98 620 PHE A O 1
ATOM 4965 N N . PHE A 1 621 ? -20.438 13.258 1.028 1 98.31 621 PHE A N 1
ATOM 4966 C CA . PHE A 1 621 ? -21.75 13.641 0.509 1 98.31 621 PHE A CA 1
ATOM 4967 C C . PHE A 1 621 ? -22.062 12.891 -0.775 1 98.31 621 PHE A C 1
ATOM 4969 O O . PHE A 1 621 ? -21.203 12.727 -1.638 1 98.31 621 PHE A O 1
ATOM 4976 N N . GLY A 1 622 ? -23.203 12.352 -0.848 1 98.31 622 GLY A N 1
ATOM 4977 C CA . GLY A 1 622 ? -23.625 11.695 -2.074 1 98.31 622 GLY A CA 1
ATOM 4978 C C . GLY A 1 622 ? -24.891 12.281 -2.666 1 98.31 622 GLY A C 1
ATOM 4979 O O . GLY A 1 622 ? -25.734 12.828 -1.942 1 98.31 622 GLY A O 1
ATOM 4980 N N . PHE A 1 623 ? -25.031 12.328 -3.963 1 98.25 623 PHE A N 1
ATOM 4981 C CA . PHE A 1 623 ? -26.266 12.641 -4.656 1 98.25 623 PHE A CA 1
ATOM 4982 C C . PHE A 1 623 ? -26.391 11.82 -5.938 1 98.25 623 PHE A C 1
ATOM 4984 O O . PHE A 1 623 ? -25.406 11.297 -6.445 1 98.25 623 PHE A O 1
ATOM 4991 N N . GLU A 1 624 ? -27.609 11.641 -6.344 1 98.12 624 GLU A N 1
ATOM 4992 C CA . GLU A 1 624 ? -27.891 10.875 -7.551 1 98.12 624 GLU A CA 1
ATOM 4993 C C . GLU A 1 624 ? -27.859 11.758 -8.789 1 98.12 624 GLU A C 1
ATOM 4995 O O . GLU A 1 624 ? -28.578 12.766 -8.859 1 98.12 624 GLU A O 1
ATOM 5000 N N . GLY A 1 625 ? -26.984 11.398 -9.68 1 96.88 625 GLY A N 1
ATOM 5001 C CA . GLY A 1 625 ? -26.859 12.148 -10.914 1 96.88 625 GLY A CA 1
ATOM 5002 C C . GLY A 1 625 ? -25.531 12.859 -11.062 1 96.88 625 GLY A C 1
ATOM 5003 O O . GLY A 1 625 ? -24.562 12.531 -10.375 1 96.88 625 GLY A O 1
ATOM 5004 N N . TYR A 1 626 ? -25.516 13.719 -12.102 1 96.12 626 TYR A N 1
ATOM 5005 C CA . TYR A 1 626 ? -24.297 14.422 -12.445 1 96.12 626 TYR A CA 1
ATOM 5006 C C . TYR A 1 626 ? -24.469 15.93 -12.328 1 96.12 626 TYR A C 1
ATOM 5008 O O . TYR A 1 626 ? -25.547 16.453 -12.656 1 96.12 626 TYR A O 1
ATOM 5016 N N . MET A 1 627 ? -23.531 16.578 -11.734 1 94.56 627 MET A N 1
ATOM 5017 C CA . MET A 1 627 ? -23.375 18.016 -11.719 1 94.56 627 MET A CA 1
ATOM 5018 C C . MET A 1 627 ? -21.922 18.422 -11.977 1 94.56 627 MET A C 1
ATOM 5020 O O . MET A 1 627 ? -21 17.688 -11.594 1 94.56 627 MET A O 1
ATOM 5024 N N . ASP A 1 628 ? -21.766 19.516 -12.609 1 93.12 628 ASP A N 1
ATOM 5025 C CA . ASP A 1 628 ? -20.406 20 -12.812 1 93.12 628 ASP A CA 1
ATOM 5026 C C . ASP A 1 628 ? -19.766 20.422 -11.492 1 93.12 628 ASP A C 1
ATOM 5028 O O . ASP A 1 628 ? -20.469 20.719 -10.523 1 93.12 628 ASP A O 1
ATOM 5032 N N . ILE A 1 629 ? -18.469 20.422 -11.484 1 94 629 ILE A N 1
ATOM 5033 C CA . ILE A 1 629 ? -17.703 20.656 -10.258 1 94 629 ILE A CA 1
ATOM 5034 C C . ILE A 1 629 ? -17.953 22.078 -9.766 1 94 629 ILE A C 1
ATOM 5036 O O . ILE A 1 629 ? -17.984 22.328 -8.555 1 94 629 ILE A O 1
ATOM 5040 N N . GLU A 1 630 ? -18.078 23.078 -10.641 1 91.62 630 GLU A N 1
ATOM 5041 C CA . GLU A 1 630 ? -18.344 24.453 -10.242 1 91.62 630 GLU A CA 1
ATOM 5042 C C . GLU A 1 630 ? -19.688 24.578 -9.539 1 91.62 630 GLU A C 1
ATOM 5044 O O . GLU A 1 630 ? -19.812 25.312 -8.562 1 91.62 630 GLU A O 1
ATOM 5049 N N . THR A 1 631 ? -20.672 23.875 -10.047 1 93.06 631 THR A N 1
ATOM 5050 C CA . THR A 1 631 ? -21.984 23.891 -9.422 1 93.06 631 THR A CA 1
ATOM 5051 C C . THR A 1 631 ? -21.922 23.297 -8.023 1 93.06 631 THR A C 1
ATOM 5053 O O . THR A 1 631 ? -22.562 23.797 -7.098 1 93.06 631 THR A O 1
ATOM 5056 N N . ILE A 1 632 ? -21.188 22.219 -7.867 1 95.25 632 ILE A N 1
ATOM 5057 C CA . ILE A 1 632 ? -21.062 21.578 -6.562 1 95.25 632 ILE A CA 1
ATOM 5058 C C . ILE A 1 632 ? -20.406 22.547 -5.578 1 95.25 632 ILE A C 1
ATOM 5060 O O . ILE A 1 632 ? -20.859 22.688 -4.445 1 95.25 632 ILE A O 1
ATOM 5064 N N . GLU A 1 633 ? -19.359 23.188 -5.996 1 93.38 633 GLU A N 1
ATOM 5065 C CA . GLU A 1 633 ? -18.656 24.125 -5.129 1 93.38 633 GLU A CA 1
ATOM 5066 C C . GLU A 1 633 ? -19.547 25.297 -4.734 1 93.38 633 GLU A C 1
ATOM 5068 O O . GLU A 1 633 ? -19.484 25.781 -3.605 1 93.38 633 GLU A O 1
ATOM 5073 N N . ARG A 1 634 ? -20.359 25.75 -5.613 1 90.69 634 ARG A N 1
ATOM 5074 C CA . ARG A 1 634 ? -21.266 26.859 -5.332 1 90.69 634 ARG A CA 1
ATOM 5075 C C . ARG A 1 634 ? -22.328 26.469 -4.312 1 90.69 634 ARG A C 1
ATOM 5077 O O . ARG A 1 634 ? -22.75 27.281 -3.494 1 90.69 634 ARG A O 1
ATOM 5084 N N . GLN A 1 635 ? -22.734 25.25 -4.414 1 92.81 635 GLN A N 1
ATOM 5085 C CA . GLN A 1 635 ? -23.781 24.781 -3.506 1 92.81 635 GLN A CA 1
ATOM 5086 C C . GLN A 1 635 ? -23.234 24.562 -2.098 1 92.81 635 GLN A C 1
ATOM 5088 O O . GLN A 1 635 ? -23.969 24.641 -1.118 1 92.81 635 GLN A O 1
ATOM 5093 N N . ILE A 1 636 ? -21.953 24.297 -1.944 1 93.31 636 ILE A N 1
ATOM 5094 C CA . ILE A 1 636 ? -21.391 23.969 -0.639 1 93.31 636 ILE A CA 1
ATOM 5095 C C . ILE A 1 636 ? -20.641 25.172 -0.081 1 93.31 636 ILE A C 1
ATOM 5097 O O . ILE A 1 636 ? -20.781 25.516 1.099 1 93.31 636 ILE A O 1
ATOM 5101 N N . PHE A 1 637 ? -19.844 25.859 -0.98 1 90.31 637 PHE A N 1
ATOM 5102 C CA . PHE A 1 637 ? -18.984 26.922 -0.482 1 90.31 637 PHE A CA 1
ATOM 5103 C C . PHE A 1 637 ? -19.438 28.281 -0.98 1 90.31 637 PHE A C 1
ATOM 5105 O O . PHE A 1 637 ? -18.922 29.328 -0.563 1 90.31 637 PHE A O 1
ATOM 5112 N N . GLY A 1 638 ? -20.375 28.375 -1.919 1 86.69 638 GLY A N 1
ATOM 5113 C CA . GLY A 1 638 ? -21 29.625 -2.309 1 86.69 638 GLY A CA 1
ATOM 5114 C C . GLY A 1 638 ? -20.484 30.172 -3.621 1 86.69 638 GLY A C 1
ATOM 5115 O O . GLY A 1 638 ? -21.125 31.016 -4.25 1 86.69 638 GLY A O 1
ATOM 5116 N N . ALA A 1 639 ? -19.234 29.891 -3.996 1 84.56 639 ALA A N 1
ATOM 5117 C CA . ALA A 1 639 ? -18.656 30.391 -5.238 1 84.56 639 ALA A CA 1
ATOM 5118 C C . ALA A 1 639 ? -17.609 29.422 -5.785 1 84.56 639 ALA A C 1
ATOM 5120 O O . ALA A 1 639 ? -17.297 28.406 -5.148 1 84.56 639 ALA A O 1
ATOM 5121 N N . ARG A 1 640 ? -17.297 29.766 -7.102 1 83.62 640 ARG A N 1
ATOM 5122 C CA . ARG A 1 640 ? -16.203 28.969 -7.68 1 83.62 640 ARG A CA 1
ATOM 5123 C C . ARG A 1 640 ? -14.852 29.422 -7.145 1 83.62 640 ARG A C 1
ATOM 5125 O O . ARG A 1 640 ? -14.289 30.406 -7.629 1 83.62 640 ARG A O 1
ATOM 5132 N N . LEU A 1 641 ? -14.375 28.797 -6.246 1 82.69 641 LEU A N 1
ATOM 5133 C CA . LEU A 1 641 ? -13.133 29.172 -5.578 1 82.69 641 LEU A CA 1
ATOM 5134 C C . LEU A 1 641 ? -11.984 28.266 -6.008 1 82.69 641 LEU A C 1
ATOM 5136 O O . LEU A 1 641 ? -10.836 28.484 -5.629 1 82.69 641 LEU A O 1
ATOM 5140 N N . GLY A 1 642 ? -12.305 27.219 -6.812 1 85.75 642 GLY A N 1
ATOM 5141 C CA . GLY A 1 642 ? -11.273 26.312 -7.285 1 85.75 642 GLY A CA 1
ATOM 5142 C C . GLY A 1 642 ? -10.75 25.391 -6.203 1 85.75 642 GLY A C 1
ATOM 5143 O O . GLY A 1 642 ? -9.586 25 -6.227 1 85.75 642 GLY A O 1
ATOM 5144 N N . ARG A 1 643 ? -11.523 25.109 -5.266 1 89.44 643 ARG A N 1
ATOM 5145 C CA . ARG A 1 643 ? -11.117 24.266 -4.152 1 89.44 643 ARG A CA 1
ATOM 5146 C C . ARG A 1 643 ? -11.32 22.781 -4.488 1 89.44 643 ARG A C 1
ATOM 5148 O O . ARG A 1 643 ? -10.523 21.938 -4.086 1 89.44 643 ARG A O 1
ATOM 5155 N N . MET A 1 644 ? -12.336 22.531 -5.219 1 93.19 644 MET A N 1
ATOM 5156 C CA . MET A 1 644 ? -12.688 21.141 -5.488 1 93.19 644 MET A CA 1
ATOM 5157 C C . MET A 1 644 ? -12.242 20.734 -6.891 1 93.19 644 MET A C 1
ATOM 5159 O O . MET A 1 644 ? -12.242 21.547 -7.812 1 93.19 644 MET A O 1
ATOM 5163 N N . LYS A 1 645 ? -11.859 19.516 -7.023 1 94.31 645 LYS A N 1
ATOM 5164 C CA . LYS A 1 645 ? -11.469 18.922 -8.297 1 94.31 645 LYS A CA 1
ATOM 5165 C C . LYS A 1 645 ? -12.047 17.516 -8.438 1 94.31 645 LYS A C 1
ATOM 5167 O O . LYS A 1 645 ? -12.5 16.922 -7.457 1 94.31 645 LYS A O 1
ATOM 5172 N N . TRP A 1 646 ? -12.117 17.062 -9.641 1 96 646 TRP A N 1
ATOM 5173 C CA . TRP A 1 646 ? -12.477 15.672 -9.859 1 96 646 TRP A CA 1
ATOM 5174 C C . TRP A 1 646 ? -11.344 14.742 -9.461 1 96 646 TRP A C 1
ATOM 5176 O O . TRP A 1 646 ? -10.195 15.172 -9.336 1 96 646 TRP A O 1
ATOM 5186 N N . THR A 1 647 ? -11.656 13.508 -9.18 1 95.75 647 THR A N 1
ATOM 5187 C CA . THR A 1 647 ? -10.617 12.531 -8.883 1 95.75 647 THR A CA 1
ATOM 5188 C C . THR A 1 647 ? -10.016 11.977 -10.172 1 95.75 647 THR A C 1
ATOM 5190 O O . THR A 1 647 ? -10.727 11.797 -11.164 1 95.75 647 THR A O 1
ATOM 5193 N N . ALA A 1 648 ? -8.789 11.711 -10.141 1 92.62 648 ALA A N 1
ATOM 5194 C CA . ALA A 1 648 ? -8.094 11.188 -11.312 1 92.62 648 ALA A CA 1
ATOM 5195 C C . ALA A 1 648 ? -8.258 9.68 -11.43 1 92.62 648 ALA A C 1
ATOM 5197 O O . ALA A 1 648 ? -8.281 9.133 -12.531 1 92.62 648 ALA A O 1
ATOM 5198 N N . ALA A 1 649 ? -8.289 8.984 -10.32 1 93.12 649 ALA A N 1
ATOM 5199 C CA . ALA A 1 649 ? -8.328 7.52 -10.352 1 93.12 649 ALA A CA 1
ATOM 5200 C C . ALA A 1 649 ? -9.172 6.969 -9.211 1 93.12 649 ALA A C 1
ATOM 5202 O O . ALA A 1 649 ? -8.852 5.926 -8.641 1 93.12 649 ALA A O 1
ATOM 5203 N N . GLY A 1 650 ? -10.219 7.641 -8.875 1 95.38 650 GLY A N 1
ATOM 5204 C CA . GLY A 1 650 ? -11.062 7.199 -7.77 1 95.38 650 GLY A CA 1
ATOM 5205 C C . GLY A 1 650 ? -12.086 6.152 -8.18 1 95.38 650 GLY A C 1
ATOM 5206 O O . GLY A 1 650 ? -12.531 5.355 -7.355 1 95.38 650 GLY A O 1
ATOM 5207 N N . SER A 1 651 ? -12.508 6.211 -9.32 1 97 651 SER A N 1
ATOM 5208 C CA . SER A 1 651 ? -13.453 5.262 -9.906 1 97 651 SER A CA 1
ATOM 5209 C C . SER A 1 651 ? -13.031 4.867 -11.32 1 97 651 SER A C 1
ATOM 5211 O O . SER A 1 651 ? -12.172 5.516 -11.922 1 97 651 SER A O 1
ATOM 5213 N N . PRO A 1 652 ? -13.617 3.709 -11.82 1 94.62 652 PRO A N 1
ATOM 5214 C CA . PRO A 1 652 ? -13.297 3.338 -13.203 1 94.62 652 PRO A CA 1
ATOM 5215 C C . PRO A 1 652 ? -13.766 4.375 -14.219 1 94.62 652 PRO A C 1
ATOM 5217 O O . PRO A 1 652 ? -13.328 4.359 -15.367 1 94.62 652 PRO A O 1
ATOM 5220 N N . LEU A 1 653 ? -14.633 5.367 -13.781 1 95.75 653 LEU A N 1
ATOM 5221 C CA . LEU A 1 653 ? -15.156 6.391 -14.68 1 95.75 653 LEU A CA 1
ATOM 5222 C C . LEU A 1 653 ? -14.266 7.633 -14.664 1 95.75 653 LEU A C 1
ATOM 5224 O O . LEU A 1 653 ? -14.422 8.523 -15.5 1 95.75 653 LEU A O 1
ATOM 5228 N N . SER A 1 654 ? -13.328 7.695 -13.734 1 94.69 654 SER A N 1
ATOM 5229 C CA . SER A 1 654 ? -12.469 8.867 -13.617 1 94.69 654 SER A CA 1
ATOM 5230 C C . SER A 1 654 ? -11.562 9.008 -14.836 1 94.69 654 SER A C 1
ATOM 5232 O O . SER A 1 654 ? -11.172 8.008 -15.445 1 94.69 654 SER A O 1
ATOM 5234 N N . ARG A 1 655 ? -11.32 10.242 -15.234 1 92.31 655 ARG A N 1
ATOM 5235 C CA . ARG A 1 655 ? -10.453 10.555 -16.375 1 92.31 655 ARG A CA 1
ATOM 5236 C C . ARG A 1 655 ? -9.406 11.594 -16 1 92.31 655 ARG A C 1
ATOM 5238 O O . ARG A 1 655 ? -9.648 12.445 -15.141 1 92.31 655 ARG A O 1
ATOM 5245 N N . HIS A 1 656 ? -8.227 11.477 -16.547 1 92.19 656 HIS A N 1
ATOM 5246 C CA . HIS A 1 656 ? -7.133 12.414 -16.328 1 92.19 656 HIS A CA 1
ATOM 5247 C C . HIS A 1 656 ? -6.254 12.547 -17.562 1 92.19 656 HIS A C 1
ATOM 5249 O O . HIS A 1 656 ? -6.359 11.742 -18.484 1 92.19 656 HIS A O 1
ATOM 5255 N N . TYR A 1 657 ? -5.504 13.578 -17.656 1 89.38 657 TYR A N 1
ATOM 5256 C CA . TYR A 1 657 ? -4.574 13.766 -18.766 1 89.38 657 TYR A CA 1
ATOM 5257 C C . TYR A 1 657 ? -3.291 14.438 -18.297 1 89.38 657 TYR A C 1
ATOM 5259 O O . TYR A 1 657 ? -3.236 14.977 -17.188 1 89.38 657 TYR A O 1
ATOM 5267 N N . ARG A 1 658 ? -2.248 14.297 -19.078 1 89.94 658 ARG A N 1
ATOM 5268 C CA . ARG A 1 658 ? -0.959 14.938 -18.828 1 89.94 658 ARG A CA 1
ATOM 5269 C C . ARG A 1 658 ? -0.939 16.359 -19.359 1 89.94 658 ARG A C 1
ATOM 5271 O O . ARG A 1 658 ? -1.106 16.578 -20.562 1 89.94 658 ARG A O 1
ATOM 5278 N N . ASN A 1 659 ? -0.727 17.297 -18.469 1 88.56 659 ASN A N 1
ATOM 5279 C CA . ASN A 1 659 ? -0.694 18.688 -18.906 1 88.56 659 ASN A CA 1
ATOM 5280 C C . ASN A 1 659 ? 0.67 19.062 -19.469 1 88.56 659 ASN A C 1
ATOM 5282 O O . ASN A 1 659 ? 1.568 18.219 -19.547 1 88.56 659 ASN A O 1
ATOM 5286 N N . ALA A 1 660 ? 0.771 20.297 -19.938 1 86.5 660 ALA A N 1
ATOM 5287 C CA . ALA A 1 660 ? 1.997 20.781 -20.562 1 86.5 660 ALA A CA 1
ATOM 5288 C C . ALA A 1 660 ? 3.164 20.75 -19.578 1 86.5 660 ALA A C 1
ATOM 5290 O O . ALA A 1 660 ? 4.324 20.625 -19.984 1 86.5 660 ALA A O 1
ATOM 5291 N N . LYS A 1 661 ? 2.834 20.797 -18.344 1 88.75 661 LYS A N 1
ATOM 5292 C CA . LYS A 1 661 ? 3.875 20.781 -17.328 1 88.75 661 LYS A CA 1
ATOM 5293 C C . LYS A 1 661 ? 4.125 19.359 -16.828 1 88.75 661 LYS A C 1
ATOM 5295 O O . LYS A 1 661 ? 4.738 19.172 -15.766 1 88.75 661 LYS A O 1
ATOM 5300 N N . ASN A 1 662 ? 3.672 18.297 -17.359 1 87.75 662 ASN A N 1
ATOM 5301 C CA . ASN A 1 662 ? 3.848 16.875 -17.047 1 87.75 662 ASN A CA 1
ATOM 5302 C C . ASN A 1 662 ? 3.203 16.516 -15.711 1 87.75 662 ASN A C 1
ATOM 5304 O O . ASN A 1 662 ? 3.768 15.742 -14.938 1 87.75 662 ASN A O 1
ATOM 5308 N N . GLU A 1 663 ? 2.162 17.203 -15.453 1 91.62 663 GLU A N 1
ATOM 5309 C CA . GLU A 1 663 ? 1.406 16.906 -14.234 1 91.62 663 GLU A CA 1
ATOM 5310 C C . GLU A 1 663 ? 0.108 16.172 -14.555 1 91.62 663 GLU A C 1
ATOM 5312 O O . GLU A 1 663 ? -0.431 16.312 -15.656 1 91.62 663 GLU A O 1
ATOM 5317 N N . CYS A 1 664 ? -0.267 15.312 -13.664 1 91.06 664 CYS A N 1
ATOM 5318 C CA . CYS A 1 664 ? -1.541 14.617 -13.797 1 91.06 664 CYS A CA 1
ATOM 5319 C C . CYS A 1 664 ? -2.703 15.523 -13.414 1 91.06 664 CYS A C 1
ATOM 5321 O O . CYS A 1 664 ? -2.801 15.961 -12.273 1 91.06 664 CYS A O 1
ATOM 5323 N N . THR A 1 665 ? -3.57 15.875 -14.352 1 91.44 665 THR A N 1
ATOM 5324 C CA . THR A 1 665 ? -4.719 16.734 -14.102 1 91.44 665 THR A CA 1
ATOM 5325 C C . THR A 1 665 ? -6.023 15.977 -14.305 1 91.44 665 THR A C 1
ATOM 5327 O O . THR A 1 665 ? -6.301 15.492 -15.398 1 91.44 665 THR A O 1
ATOM 5330 N N . PRO A 1 666 ? -6.773 15.875 -13.25 1 93.19 666 PRO A N 1
ATOM 5331 C CA . PRO A 1 666 ? -8.086 15.25 -13.406 1 93.19 666 PRO A CA 1
ATOM 5332 C C . PRO A 1 666 ? -9.055 16.109 -14.227 1 93.19 666 PRO A C 1
ATOM 5334 O O . PRO A 1 666 ? -9.016 17.328 -14.148 1 93.19 666 PRO A O 1
ATOM 5337 N N . ILE A 1 667 ? -9.844 15.5 -15.016 1 92 667 ILE A N 1
ATOM 5338 C CA . ILE A 1 667 ? -10.836 16.203 -15.82 1 92 667 ILE A CA 1
ATOM 5339 C C . ILE A 1 667 ? -12.227 15.641 -15.523 1 92 667 ILE A C 1
ATOM 5341 O O . ILE A 1 667 ? -12.359 14.609 -14.867 1 92 667 ILE A O 1
ATOM 5345 N N . ASP A 1 668 ? -13.188 16.391 -15.961 1 94.12 668 ASP A N 1
ATOM 5346 C CA . ASP A 1 668 ? -14.57 15.938 -15.812 1 94.12 668 ASP A CA 1
ATOM 5347 C C . ASP A 1 668 ? -14.797 14.617 -16.562 1 94.12 668 ASP A C 1
ATOM 5349 O O . ASP A 1 668 ? -14.531 14.523 -17.75 1 94.12 668 ASP A O 1
ATOM 5353 N N . PRO A 1 669 ? -15.242 13.602 -15.875 1 94.38 669 PRO A N 1
ATOM 5354 C CA . PRO A 1 669 ? -15.43 12.289 -16.5 1 94.38 669 PRO A CA 1
ATOM 5355 C C . PRO A 1 669 ? -16.359 12.344 -17.703 1 94.38 669 PRO A C 1
ATOM 5357 O O . PRO A 1 669 ? -16.266 11.508 -18.609 1 94.38 669 PRO A O 1
ATOM 5360 N N . THR A 1 670 ? -17.281 13.273 -17.766 1 94.56 670 THR A N 1
ATOM 5361 C CA . THR A 1 670 ? -18.281 13.336 -18.828 1 94.56 670 THR A CA 1
ATOM 5362 C C . THR A 1 670 ? -17.672 13.953 -20.094 1 94.56 670 THR A C 1
ATOM 5364 O O . THR A 1 670 ? -18.359 14.102 -21.094 1 94.56 670 THR A O 1
ATOM 5367 N N . SER A 1 671 ? -16.438 14.375 -20 1 92.06 671 SER A N 1
ATOM 5368 C CA . SER A 1 671 ? -15.742 14.766 -21.219 1 92.06 671 SER A CA 1
ATOM 5369 C C . SER A 1 671 ? -15.539 13.57 -22.156 1 92.06 671 SER A C 1
ATOM 5371 O O . SER A 1 671 ? -15.344 13.742 -23.359 1 92.06 671 SER A O 1
ATOM 5373 N N . ASP A 1 672 ? -15.523 12.375 -21.625 1 90.75 672 ASP A N 1
ATOM 5374 C CA . ASP A 1 672 ? -15.516 11.133 -22.391 1 90.75 672 ASP A CA 1
ATOM 5375 C C . ASP A 1 672 ? -16.922 10.781 -22.875 1 90.75 672 ASP A C 1
ATOM 5377 O O . ASP A 1 672 ? -17.859 10.664 -22.078 1 90.75 672 ASP A O 1
ATOM 5381 N N . PRO A 1 673 ? -17.078 10.625 -24.156 1 91.5 673 PRO A N 1
ATOM 5382 C CA . PRO A 1 673 ? -18.406 10.336 -24.719 1 91.5 673 PRO A CA 1
ATOM 5383 C C . PRO A 1 673 ? -19.016 9.055 -24.156 1 91.5 673 PRO A C 1
ATOM 5385 O O . PRO A 1 673 ? -20.234 8.969 -24 1 91.5 673 PRO A O 1
ATOM 5388 N N . ALA A 1 674 ? -18.172 8.055 -23.859 1 92.38 674 ALA A N 1
ATOM 5389 C CA . ALA A 1 674 ? -18.703 6.816 -23.312 1 92.38 674 ALA A CA 1
ATOM 5390 C C . ALA A 1 674 ? -19.328 7.055 -21.938 1 92.38 674 ALA A C 1
ATOM 5392 O O . ALA A 1 674 ? -20.375 6.477 -21.609 1 92.38 674 ALA A O 1
ATOM 5393 N N . VAL A 1 675 ? -18.688 7.887 -21.141 1 94.19 675 VAL A N 1
ATOM 5394 C CA . VAL A 1 675 ? -19.203 8.195 -19.812 1 94.19 675 VAL A CA 1
ATOM 5395 C C . VAL A 1 675 ? -20.438 9.086 -19.922 1 94.19 675 VAL A C 1
ATOM 5397 O O . VAL A 1 675 ? -21.406 8.93 -19.172 1 94.19 675 VAL A O 1
ATOM 5400 N N . ALA A 1 676 ? -20.406 10.039 -20.828 1 95.12 676 ALA A N 1
ATOM 5401 C CA . ALA A 1 676 ? -21.562 10.906 -21.047 1 95.12 676 ALA A CA 1
ATOM 5402 C C . ALA A 1 676 ? -22.797 10.086 -21.422 1 95.12 676 ALA A C 1
ATOM 5404 O O . ALA A 1 676 ? -23.906 10.383 -20.969 1 95.12 676 ALA A O 1
ATOM 5405 N N . ALA A 1 677 ? -22.578 9.102 -22.234 1 95.06 677 ALA A N 1
ATOM 5406 C CA . ALA A 1 677 ? -23.688 8.242 -22.656 1 95.06 677 ALA A CA 1
ATOM 5407 C C . ALA A 1 677 ? -24.234 7.449 -21.469 1 95.06 677 ALA A C 1
ATOM 5409 O O . ALA A 1 677 ? -25.438 7.211 -21.375 1 95.06 677 ALA A O 1
ATOM 5410 N N . LEU A 1 678 ? -23.359 7.055 -20.625 1 95.06 678 LEU A N 1
ATOM 5411 C CA . LEU A 1 678 ? -23.781 6.324 -19.438 1 95.06 678 LEU A CA 1
ATOM 5412 C C . LEU A 1 678 ? -24.625 7.203 -18.531 1 95.06 678 LEU A C 1
ATOM 5414 O O . LEU A 1 678 ? -25.594 6.734 -17.922 1 95.06 678 LEU A O 1
ATOM 5418 N N . VAL A 1 679 ? -24.25 8.445 -18.359 1 95.81 679 VAL A N 1
ATOM 5419 C CA . VAL A 1 679 ? -24.984 9.383 -17.516 1 95.81 679 VAL A CA 1
ATOM 5420 C C . VAL A 1 679 ? -26.375 9.625 -18.094 1 95.81 679 VAL A C 1
ATOM 5422 O O . VAL A 1 679 ? -27.359 9.68 -17.359 1 95.81 679 VAL A O 1
ATOM 5425 N N . GLU A 1 680 ? -26.484 9.75 -19.375 1 95 680 GLU A N 1
ATOM 5426 C CA . GLU A 1 680 ? -27.781 9.969 -20.031 1 95 680 GLU A CA 1
ATOM 5427 C C . GLU A 1 680 ? -28.688 8.75 -19.891 1 95 680 GLU A C 1
ATOM 5429 O O . GLU A 1 680 ? -29.875 8.883 -19.625 1 95 680 GLU A O 1
ATOM 5434 N N . LYS A 1 681 ? -28.109 7.66 -20.031 1 94.12 681 LYS A N 1
ATOM 5435 C CA . LYS A 1 681 ? -28.875 6.426 -19.906 1 94.12 681 LYS A CA 1
ATOM 5436 C C . LYS A 1 681 ? -29.359 6.219 -18.469 1 94.12 681 LYS A C 1
ATOM 5438 O O . LYS A 1 681 ? -30.453 5.703 -18.25 1 94.12 681 LYS A O 1
ATOM 5443 N N . ALA A 1 682 ? -28.609 6.59 -17.531 1 95 682 ALA A N 1
ATOM 5444 C CA . ALA A 1 682 ? -28.891 6.359 -16.109 1 95 682 ALA A CA 1
ATOM 5445 C C . ALA A 1 682 ? -30.031 7.258 -15.625 1 95 682 ALA A C 1
ATOM 5447 O O . ALA A 1 682 ? -30.609 7.012 -14.57 1 95 682 ALA A O 1
ATOM 5448 N N . LYS A 1 683 ? -30.469 8.25 -16.406 1 94.25 683 LYS A N 1
ATOM 5449 C CA . LYS A 1 683 ? -31.531 9.164 -16.016 1 94.25 683 LYS A CA 1
ATOM 5450 C C . LYS A 1 683 ? -32.875 8.445 -15.945 1 94.25 683 LYS A C 1
ATOM 5452 O O . LYS A 1 683 ? -33.781 8.844 -15.188 1 94.25 683 LYS A O 1
ATOM 5457 N N . SER A 1 684 ? -32.969 7.402 -16.672 1 93.5 684 SER A N 1
ATOM 5458 C CA . SER A 1 684 ? -34.25 6.668 -16.703 1 93.5 684 SER A CA 1
ATOM 5459 C C . SER A 1 684 ? -34.062 5.258 -16.141 1 93.5 684 SER A C 1
ATOM 5461 O O . SER A 1 684 ? -34.844 4.363 -16.453 1 93.5 684 SER A O 1
ATOM 5463 N N . ALA A 1 685 ? -33.125 5.031 -15.344 1 94.12 685 ALA A N 1
ATOM 5464 C CA . ALA A 1 685 ? -32.844 3.703 -14.812 1 94.12 685 ALA A CA 1
ATOM 5465 C C . ALA A 1 685 ? -33.906 3.258 -13.812 1 94.12 685 ALA A C 1
ATOM 5467 O O . ALA A 1 685 ? -34.406 4.066 -13.031 1 94.12 685 ALA A O 1
ATOM 5468 N N . GLY A 1 686 ? -34.312 1.999 -13.883 1 91.69 686 GLY A N 1
ATOM 5469 C CA . GLY A 1 686 ? -35.25 1.389 -12.938 1 91.69 686 GLY A CA 1
ATOM 5470 C C . GLY A 1 686 ? -34.562 0.457 -11.953 1 91.69 686 GLY A C 1
ATOM 5471 O O . GLY A 1 686 ? -33.344 0.396 -11.898 1 91.69 686 GLY A O 1
ATOM 5472 N N . PRO A 1 687 ? -35.438 -0.171 -11.125 1 91.81 687 PRO A N 1
ATOM 5473 C CA . PRO A 1 687 ? -34.844 -1.096 -10.156 1 91.81 687 PRO A CA 1
ATOM 5474 C C . PRO A 1 687 ? -34.062 -2.229 -10.828 1 91.81 687 PRO A C 1
ATOM 5476 O O . PRO A 1 687 ? -34.531 -2.824 -11.797 1 91.81 687 PRO A O 1
ATOM 5479 N N . GLY A 1 688 ? -32.812 -2.451 -10.305 1 89.88 688 GLY A N 1
ATOM 5480 C CA . GLY A 1 688 ? -31.953 -3.498 -10.875 1 89.88 688 GLY A CA 1
ATOM 5481 C C . GLY A 1 688 ? -30.969 -2.982 -11.898 1 89.88 688 GLY A C 1
ATOM 5482 O O . GLY A 1 688 ? -30.016 -3.674 -12.242 1 89.88 688 GLY A O 1
ATOM 5483 N N . GLU A 1 689 ? -31.172 -1.834 -12.328 1 93.62 689 GLU A N 1
ATOM 5484 C CA . GLU A 1 689 ? -30.281 -1.236 -13.312 1 93.62 689 GLU A CA 1
ATOM 5485 C C . GLU A 1 689 ? -29.25 -0.341 -12.641 1 93.62 689 GLU A C 1
ATOM 5487 O O . GLU A 1 689 ? -29.453 0.121 -11.516 1 93.62 689 GLU A O 1
ATOM 5492 N N . GLN A 1 690 ? -28.188 -0.189 -13.359 1 95.19 690 GLN A N 1
ATOM 5493 C CA . GLN A 1 690 ? -27.125 0.655 -12.844 1 95.19 690 GLN A CA 1
ATOM 5494 C C . GLN A 1 690 ? -27.5 2.133 -12.938 1 95.19 690 GLN A C 1
ATOM 5496 O O . GLN A 1 690 ? -28.062 2.572 -13.938 1 95.19 690 GLN A O 1
ATOM 5501 N N . ARG A 1 691 ? -27.203 2.84 -11.867 1 97.12 691 ARG A N 1
ATOM 5502 C CA . ARG A 1 691 ? -27.422 4.281 -11.789 1 97.12 691 ARG A CA 1
ATOM 5503 C C . ARG A 1 691 ? -26.094 5.02 -11.602 1 97.12 691 ARG A C 1
ATOM 5505 O O . ARG A 1 691 ? -25.078 4.406 -11.289 1 97.12 691 ARG A O 1
ATOM 5512 N N . VAL A 1 692 ? -26.156 6.32 -11.906 1 97.62 692 VAL A N 1
ATOM 5513 C CA . VAL A 1 692 ? -24.969 7.148 -11.727 1 97.62 692 VAL A CA 1
ATOM 5514 C C . VAL A 1 692 ? -25.094 7.988 -10.461 1 97.62 692 VAL A C 1
ATOM 5516 O O . VAL A 1 692 ? -26.109 8.664 -10.258 1 97.62 692 VAL A O 1
ATOM 5519 N N . PHE A 1 693 ? -24.15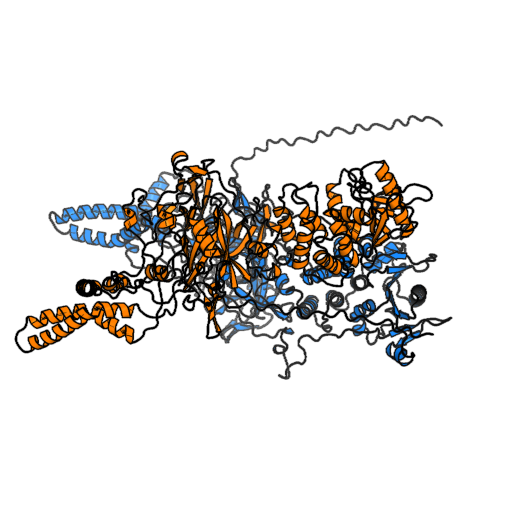6 7.855 -9.594 1 98.44 693 PHE A N 1
ATOM 5520 C CA . PHE A 1 693 ? -24.078 8.648 -8.375 1 98.44 693 PHE A CA 1
ATOM 5521 C C . PHE A 1 693 ? -22.781 9.469 -8.352 1 98.44 693 PHE A C 1
ATOM 5523 O O . PHE A 1 693 ? -21.828 9.148 -9.047 1 98.44 693 PHE A O 1
ATOM 5530 N N . THR A 1 694 ? -22.766 10.562 -7.641 1 98.5 694 THR A N 1
ATOM 5531 C CA . THR A 1 694 ? -21.578 11.375 -7.426 1 98.5 694 THR A CA 1
ATOM 5532 C C . THR A 1 694 ? -21.25 11.469 -5.938 1 98.5 694 THR A C 1
ATOM 5534 O O . THR A 1 694 ? -22.125 11.789 -5.125 1 98.5 694 THR A O 1
ATOM 5537 N N . LEU A 1 695 ? -20.094 11.117 -5.598 1 98.62 695 LEU A N 1
ATOM 5538 C CA . LEU A 1 695 ? -19.594 11.242 -4.23 1 98.62 695 LEU A CA 1
ATOM 5539 C C . LEU A 1 695 ? -18.734 12.5 -4.07 1 98.62 695 LEU A C 1
ATOM 5541 O O . LEU A 1 695 ? -17.766 12.695 -4.805 1 98.62 695 LEU A O 1
ATOM 5545 N N . VAL A 1 696 ? -19.172 13.383 -3.205 1 98.38 696 VAL A N 1
ATOM 5546 C CA . VAL A 1 696 ? -18.391 14.57 -2.865 1 98.38 696 VAL A CA 1
ATOM 5547 C C . VAL A 1 696 ? -17.641 14.344 -1.554 1 98.38 696 VAL A C 1
ATOM 5549 O O . VAL A 1 696 ? -18.266 14.227 -0.492 1 98.38 696 VAL A O 1
ATOM 5552 N N . ASP A 1 697 ? -16.391 14.258 -1.646 1 97.88 697 ASP A N 1
ATOM 5553 C CA . ASP A 1 697 ? -15.531 14.078 -0.479 1 97.88 697 ASP A CA 1
ATOM 5554 C C . ASP A 1 697 ? -14.883 15.398 -0.065 1 97.88 697 ASP A C 1
ATOM 5556 O O . ASP A 1 697 ? -13.977 15.891 -0.744 1 97.88 697 ASP A O 1
ATOM 5560 N N . THR A 1 698 ? -15.227 15.938 1.063 1 96.38 698 THR A N 1
ATOM 5561 C CA . THR A 1 698 ? -14.688 17.219 1.497 1 96.38 698 THR A CA 1
ATOM 5562 C C . THR A 1 698 ? -13.328 17.031 2.166 1 96.38 698 THR A C 1
ATOM 5564 O O . THR A 1 698 ? -12.602 18 2.375 1 96.38 698 THR A O 1
ATOM 5567 N N . GLY A 1 699 ? -13.047 15.812 2.564 1 93.44 699 GLY A N 1
ATOM 5568 C CA . GLY A 1 699 ? -11.711 15.57 3.074 1 93.44 699 GLY A CA 1
ATOM 5569 C C . GLY A 1 699 ? -10.625 15.805 2.041 1 93.44 699 GLY A C 1
ATOM 5570 O O . GLY A 1 699 ? -9.719 16.609 2.252 1 93.44 699 GLY A O 1
ATOM 5571 N N . SER A 1 700 ? -10.797 15.148 0.974 1 92.62 700 SER A N 1
ATOM 5572 C CA . SER A 1 700 ? -9.852 15.32 -0.125 1 92.62 700 SER A CA 1
ATOM 5573 C C . SER A 1 700 ? -10.281 16.453 -1.056 1 92.62 700 SER A C 1
ATOM 5575 O O . SER A 1 700 ? -9.555 16.797 -1.988 1 92.62 700 SER A O 1
ATOM 5577 N N . MET A 1 701 ? -11.367 17.094 -0.867 1 94.88 701 MET A N 1
ATOM 5578 C CA . MET A 1 701 ? -11.93 18.156 -1.712 1 94.88 701 MET A CA 1
ATOM 5579 C C . MET A 1 701 ? -12.023 17.688 -3.162 1 94.88 701 MET A C 1
ATOM 5581 O O . MET A 1 701 ? -11.57 18.391 -4.07 1 94.88 701 MET A O 1
ATOM 5585 N N . THR A 1 702 ? -12.578 16.469 -3.291 1 96.69 702 THR A N 1
ATOM 5586 C CA . THR A 1 702 ? -12.742 15.891 -4.621 1 96.69 702 THR A CA 1
ATOM 5587 C C . THR A 1 702 ? -14.156 15.336 -4.801 1 96.69 702 THR A C 1
ATOM 5589 O O . THR A 1 702 ? -14.883 15.156 -3.826 1 96.69 702 THR A O 1
ATOM 5592 N N . ALA A 1 703 ? -14.508 15.242 -6.055 1 98 703 ALA A N 1
ATOM 5593 C CA . ALA A 1 703 ? -15.758 14.586 -6.434 1 98 703 ALA A CA 1
ATOM 5594 C C . ALA A 1 703 ? -15.492 13.367 -7.309 1 98 703 ALA A C 1
ATOM 5596 O O . ALA A 1 703 ? -14.586 13.383 -8.148 1 98 703 ALA A O 1
ATOM 5597 N N . THR A 1 704 ? -16.234 12.281 -7.07 1 98.31 704 THR A N 1
ATOM 5598 C CA . THR A 1 704 ? -16.047 11.039 -7.809 1 98.31 704 THR A CA 1
ATOM 5599 C C . THR A 1 704 ? -17.375 10.547 -8.375 1 98.31 704 THR A C 1
ATOM 5601 O O . THR A 1 704 ? -18.344 10.359 -7.629 1 98.31 704 THR A O 1
ATOM 5604 N N . LEU A 1 705 ? -17.422 10.398 -9.664 1 98 705 LEU A N 1
ATOM 5605 C CA . LEU A 1 705 ? -18.562 9.797 -10.336 1 98 705 LEU A CA 1
ATOM 5606 C C . LEU A 1 705 ? -18.453 8.273 -10.344 1 98 705 LEU A C 1
ATOM 5608 O O . LEU A 1 705 ? -17.375 7.73 -10.609 1 98 705 LEU A O 1
ATOM 5612 N N . PHE A 1 706 ? -19.531 7.547 -9.992 1 98.12 706 PHE A N 1
ATOM 5613 C CA . PHE A 1 706 ? -19.438 6.09 -9.977 1 98.12 706 PHE A CA 1
ATOM 5614 C C . PHE A 1 706 ? -20.797 5.465 -10.305 1 98.12 706 PHE A C 1
ATOM 5616 O O . PHE A 1 706 ? -21.812 6.156 -10.328 1 98.12 706 PHE A O 1
ATOM 5623 N N . LEU A 1 707 ? -20.781 4.207 -10.602 1 97.62 707 LEU A N 1
ATOM 5624 C CA . LEU A 1 707 ? -21.969 3.428 -10.922 1 97.62 707 LEU A CA 1
ATOM 5625 C C . LEU A 1 707 ? -22.344 2.49 -9.781 1 97.62 707 LEU A C 1
ATOM 5627 O O . LEU A 1 707 ? -21.453 1.92 -9.133 1 97.62 707 LEU A O 1
ATOM 5631 N N . ALA A 1 708 ? -23.562 2.381 -9.484 1 97.19 708 ALA A N 1
ATOM 5632 C CA . ALA A 1 708 ? -24.109 1.433 -8.516 1 97.19 708 ALA A CA 1
ATOM 5633 C C . ALA A 1 708 ? -25.578 1.166 -8.781 1 97.19 708 ALA A C 1
ATOM 5635 O O . ALA A 1 708 ? -26.266 1.991 -9.391 1 97.19 708 ALA A O 1
ATOM 5636 N N . GLU A 1 709 ? -26.047 0.023 -8.438 1 95.81 709 GLU A N 1
ATOM 5637 C CA . GLU A 1 709 ? -27.469 -0.301 -8.578 1 95.81 709 GLU A CA 1
ATOM 5638 C C . GLU A 1 709 ? -28.297 0.407 -7.512 1 95.81 709 GLU A C 1
ATOM 5640 O O . GLU A 1 709 ? -29.375 0.933 -7.805 1 95.81 709 GLU A O 1
ATOM 5645 N N . ARG A 1 710 ? -27.844 0.378 -6.312 1 96.5 710 ARG A N 1
ATOM 5646 C CA . ARG A 1 710 ? -28.438 1.05 -5.16 1 96.5 710 ARG A CA 1
ATOM 5647 C C . ARG A 1 710 ? -27.453 2.027 -4.527 1 96.5 710 ARG A C 1
ATOM 5649 O O . ARG A 1 710 ? -26.234 1.833 -4.613 1 96.5 710 ARG A O 1
ATOM 5656 N N . PRO A 1 711 ? -27.938 3.125 -3.988 1 97.5 711 PRO A N 1
ATOM 5657 C CA . PRO A 1 711 ? -27.016 4.039 -3.326 1 97.5 711 PRO A CA 1
ATOM 5658 C C . PRO A 1 711 ? -26.297 3.395 -2.139 1 97.5 711 PRO A C 1
ATOM 5660 O O . PRO A 1 711 ? -26.953 2.928 -1.201 1 97.5 711 PRO A O 1
ATOM 5663 N N . PRO A 1 712 ? -25 3.359 -2.197 1 98.19 712 PRO A N 1
ATOM 5664 C CA . PRO A 1 712 ? -24.266 2.828 -1.045 1 98.19 712 PRO A CA 1
ATOM 5665 C C . PRO A 1 712 ? -24.453 3.676 0.212 1 98.19 712 PRO A C 1
ATOM 5667 O O . PRO A 1 712 ? -24.312 4.898 0.161 1 98.19 712 PRO A O 1
ATOM 5670 N N . VAL A 1 713 ? -24.75 3.076 1.312 1 97.88 713 VAL A N 1
ATOM 5671 C CA . VAL A 1 713 ? -25.031 3.818 2.535 1 97.88 713 VAL A CA 1
ATOM 5672 C C . VAL A 1 713 ? -23.734 4.035 3.322 1 97.88 713 VAL A C 1
ATOM 5674 O O . VAL A 1 713 ? -23.656 4.949 4.148 1 97.88 713 VAL A O 1
ATOM 5677 N N . CYS A 1 714 ? -22.797 3.188 3.096 1 98 714 CYS A N 1
ATOM 5678 C CA . CYS A 1 714 ? -21.516 3.32 3.773 1 98 714 CYS A CA 1
ATOM 5679 C C . CYS A 1 714 ? -20.375 2.834 2.883 1 98 714 CYS A C 1
ATOM 5681 O O . CYS A 1 714 ? -20.609 2.188 1.862 1 98 714 CYS A O 1
ATOM 5683 N N . PHE A 1 715 ? -19.203 3.23 3.199 1 98.25 715 PHE A N 1
ATOM 5684 C CA . PHE A 1 715 ? -17.984 2.727 2.584 1 98.25 715 PHE A CA 1
ATOM 5685 C C . PHE A 1 715 ? -17.141 1.959 3.598 1 98.25 715 PHE A C 1
ATOM 5687 O O . PHE A 1 715 ? -16.906 2.436 4.711 1 98.25 715 PHE A O 1
ATOM 5694 N N . LEU A 1 716 ? -16.766 0.768 3.24 1 97.69 716 LEU A N 1
ATOM 5695 C CA . LEU A 1 716 ? -15.867 -0.055 4.035 1 97.69 716 LEU A CA 1
ATOM 5696 C C . LEU A 1 716 ? -14.477 -0.097 3.408 1 97.69 716 LEU A C 1
ATOM 5698 O O . LEU A 1 716 ? -14.328 -0.505 2.254 1 97.69 716 LEU A O 1
ATOM 5702 N N . MET A 1 717 ? -13.508 0.376 4.148 1 96.62 717 MET A N 1
ATOM 5703 C CA . MET A 1 717 ? -12.125 0.304 3.686 1 96.62 717 MET A CA 1
ATOM 5704 C C . MET A 1 717 ? -11.516 -1.061 3.99 1 96.62 717 MET A C 1
ATOM 5706 O O . MET A 1 717 ? -11.344 -1.421 5.156 1 96.62 717 MET A O 1
ATOM 5710 N N . ALA A 1 718 ? -11.141 -1.864 2.98 1 93 718 ALA A N 1
ATOM 5711 C CA . ALA A 1 718 ? -10.773 -3.25 3.262 1 93 718 ALA A CA 1
ATOM 5712 C C . ALA A 1 718 ? -9.422 -3.596 2.639 1 93 718 ALA A C 1
ATOM 5714 O O . ALA A 1 718 ? -8.797 -4.59 3.014 1 93 718 ALA A O 1
ATOM 5715 N N . GLY A 1 719 ? -8.867 -2.898 1.715 1 92.75 719 GLY A N 1
ATOM 5716 C CA . GLY A 1 719 ? -7.617 -3.301 1.099 1 92.75 719 GLY A CA 1
ATOM 5717 C C . GLY A 1 719 ? -6.844 -2.139 0.506 1 92.75 719 GLY A C 1
ATOM 5718 O O . GLY A 1 719 ? -7.402 -1.064 0.279 1 92.75 719 GLY A O 1
ATOM 5719 N N . SER A 1 720 ? -5.531 -2.352 0.336 1 93.19 720 SER A N 1
ATOM 5720 C CA . SER A 1 720 ? -4.637 -1.407 -0.328 1 93.19 720 SER A CA 1
ATOM 5721 C C . SER A 1 720 ? -4.195 -1.931 -1.69 1 93.19 720 SER A C 1
ATOM 5723 O O . SER A 1 720 ? -3.926 -3.123 -1.846 1 93.19 720 SER A O 1
ATOM 5725 N N . GLU A 1 721 ? -4.262 -1.085 -2.686 1 91.62 721 GLU A N 1
ATOM 5726 C CA . GLU A 1 721 ? -3.877 -1.472 -4.039 1 91.62 721 GLU A CA 1
ATOM 5727 C C . GLU A 1 721 ? -3.248 -0.301 -4.789 1 91.62 721 GLU A C 1
ATOM 5729 O O . GLU A 1 721 ? -3.85 0.769 -4.902 1 91.62 721 GLU A O 1
ATOM 5734 N N . GLY A 1 722 ? -2.115 -0.463 -5.348 1 88.19 722 GLY A N 1
ATOM 5735 C CA . GLY A 1 722 ? -1.474 0.521 -6.203 1 88.19 722 GLY A CA 1
ATOM 5736 C C . GLY A 1 722 ? -1.295 1.87 -5.535 1 88.19 722 GLY A C 1
ATOM 5737 O O . GLY A 1 722 ? -1.539 2.91 -6.152 1 88.19 722 GLY A O 1
ATOM 5738 N N . GLY A 1 723 ? -1.141 1.942 -4.379 1 88.12 723 GLY A N 1
ATOM 5739 C CA . GLY A 1 723 ? -0.911 3.189 -3.668 1 88.12 723 GLY A CA 1
ATOM 5740 C C . GLY A 1 723 ? -2.193 3.881 -3.246 1 88.12 723 GLY A C 1
ATOM 5741 O O . GLY A 1 723 ? -2.209 5.098 -3.035 1 88.12 723 GLY A O 1
ATOM 5742 N N . MET A 1 724 ? -3.225 3.23 -3.303 1 94.19 724 MET A N 1
ATOM 5743 C CA . MET A 1 724 ? -4.516 3.736 -2.84 1 94.19 724 MET A CA 1
ATOM 5744 C C . MET A 1 724 ? -5.25 2.682 -2.021 1 94.19 724 MET A C 1
ATOM 5746 O O . MET A 1 724 ? -4.797 1.541 -1.917 1 94.19 724 MET A O 1
ATOM 5750 N N . LYS A 1 725 ? -6.281 3.117 -1.371 1 95.56 725 LYS A N 1
ATOM 5751 C CA . LYS A 1 725 ? -7.109 2.209 -0.583 1 95.56 725 LYS A CA 1
ATOM 5752 C C . LYS A 1 725 ? -8.43 1.921 -1.285 1 95.56 725 LYS A C 1
ATOM 5754 O O . LYS A 1 725 ? -9.008 2.807 -1.919 1 95.56 725 LYS A O 1
ATOM 5759 N N . ARG A 1 726 ? -8.852 0.655 -1.228 1 96.94 726 ARG A N 1
ATOM 5760 C CA . ARG A 1 726 ? -10.133 0.252 -1.806 1 96.94 726 ARG A CA 1
ATOM 5761 C C . ARG A 1 726 ? -11.273 0.473 -0.819 1 96.94 726 ARG A C 1
ATOM 5763 O O . ARG A 1 726 ? -11.227 -0.02 0.31 1 96.94 726 ARG A O 1
ATOM 5770 N N . LEU A 1 727 ? -12.281 1.22 -1.227 1 97.75 727 LEU A N 1
ATOM 5771 C CA . LEU A 1 727 ? -13.5 1.477 -0.468 1 97.75 727 LEU A CA 1
ATOM 5772 C C . LEU A 1 727 ? -14.68 0.696 -1.048 1 97.75 727 LEU A C 1
ATOM 5774 O O . LEU A 1 727 ? -15.117 0.973 -2.164 1 97.75 727 LEU A O 1
ATOM 5778 N N . ILE A 1 728 ? -15.172 -0.2 -0.277 1 98 728 ILE A N 1
ATOM 5779 C CA . ILE A 1 728 ? -16.328 -0.975 -0.729 1 98 728 ILE A CA 1
ATOM 5780 C C . ILE A 1 728 ? -17.609 -0.242 -0.368 1 98 728 ILE A C 1
ATOM 5782 O O . ILE A 1 728 ? -17.922 -0.06 0.812 1 98 728 ILE A O 1
ATOM 5786 N N . GLY A 1 729 ? -18.312 0.248 -1.393 1 98.19 729 GLY A N 1
ATOM 5787 C CA . GLY A 1 729 ? -19.641 0.819 -1.163 1 98.19 729 GLY A CA 1
ATOM 5788 C C . GLY A 1 729 ? -20.719 -0.229 -1.019 1 98.19 729 GLY A C 1
ATOM 5789 O O . GLY A 1 729 ? -20.922 -1.054 -1.912 1 98.19 729 GLY A O 1
ATOM 5790 N N . CYS A 1 730 ? -21.453 -0.124 0.129 1 98.06 730 CYS A N 1
ATOM 5791 C CA . CYS A 1 730 ? -22.406 -1.195 0.42 1 98.06 730 CYS A CA 1
ATOM 5792 C C . CYS A 1 730 ? -23.797 -0.64 0.638 1 98.06 730 CYS A C 1
ATOM 5794 O O . CYS A 1 730 ? -23.969 0.436 1.217 1 98.06 730 CYS A O 1
ATOM 5796 N N . SER A 1 731 ? -24.781 -1.354 0.105 1 97.38 731 SER A N 1
ATOM 5797 C CA . SER A 1 731 ? -26.156 -1.154 0.506 1 97.38 731 SER A CA 1
ATOM 5798 C C . SER A 1 731 ? -26.516 -1.989 1.734 1 97.38 731 SER A C 1
ATOM 5800 O O . SER A 1 731 ? -25.812 -2.953 2.053 1 97.38 731 SER A O 1
ATOM 5802 N N . TYR A 1 732 ? -27.5 -1.596 2.465 1 97.56 732 TYR A N 1
ATOM 5803 C CA . TYR A 1 732 ? -27.781 -2.246 3.736 1 97.56 732 TYR A CA 1
ATOM 5804 C C . TYR A 1 732 ? -29.141 -2.945 3.695 1 97.56 732 TYR A C 1
ATOM 5806 O O . TYR A 1 732 ? -30.172 -2.314 3.416 1 97.56 732 TYR A O 1
ATOM 5814 N N . ASP A 1 733 ? -29.109 -4.25 3.861 1 96.25 733 ASP A N 1
ATOM 5815 C CA . ASP A 1 733 ? -30.328 -5.004 4.141 1 96.25 733 ASP A CA 1
ATOM 5816 C C . ASP A 1 733 ? -30.562 -5.148 5.641 1 96.25 733 ASP A C 1
ATOM 5818 O O . ASP A 1 733 ? -30 -6.043 6.277 1 96.25 733 ASP A O 1
ATOM 5822 N N . TRP A 1 734 ? -31.5 -4.383 6.191 1 95.19 734 TRP A N 1
ATOM 5823 C CA . TRP A 1 734 ? -31.672 -4.273 7.637 1 95.19 734 TRP A CA 1
ATOM 5824 C C . TRP A 1 734 ? -32.375 -5.516 8.195 1 95.19 734 TRP A C 1
ATOM 5826 O O . TRP A 1 734 ? -32.312 -5.781 9.398 1 95.19 734 TRP A O 1
ATOM 5836 N N . THR A 1 735 ? -32.969 -6.34 7.375 1 93.69 735 THR A N 1
ATOM 5837 C CA . THR A 1 735 ? -33.688 -7.527 7.844 1 93.69 735 THR A CA 1
ATOM 5838 C C . THR A 1 735 ? -32.688 -8.625 8.219 1 93.69 735 THR A C 1
ATOM 5840 O O . THR A 1 735 ? -32.969 -9.43 9.117 1 93.69 735 THR A O 1
ATOM 5843 N N . THR A 1 736 ? -31.578 -8.703 7.508 1 93 736 THR A N 1
ATOM 5844 C CA . THR A 1 736 ? -30.578 -9.719 7.773 1 93 736 THR A CA 1
ATOM 5845 C C . THR A 1 736 ? -29.281 -9.086 8.297 1 93 736 THR A C 1
ATOM 5847 O O . THR A 1 736 ? -28.281 -9.773 8.492 1 93 736 THR A O 1
ATOM 5850 N N . GLU A 1 737 ? -29.312 -7.816 8.531 1 94.31 737 GLU A N 1
ATOM 5851 C CA . GLU A 1 737 ? -28.125 -7.074 8.977 1 94.31 737 GLU A CA 1
ATOM 5852 C C . GLU A 1 737 ? -26.938 -7.324 8.055 1 94.31 737 GLU A C 1
ATOM 5854 O O . GLU A 1 737 ? -25.828 -7.578 8.516 1 94.31 737 GLU A O 1
ATOM 5859 N N . THR A 1 738 ? -27.156 -7.391 6.75 1 96.56 738 THR A N 1
ATOM 5860 C CA . THR A 1 738 ? -26.109 -7.719 5.785 1 96.56 738 THR A CA 1
ATOM 5861 C C . THR A 1 738 ? -25.797 -6.52 4.895 1 96.56 738 THR A C 1
ATOM 5863 O O . THR A 1 738 ? -26.719 -5.859 4.395 1 96.56 738 THR A O 1
ATOM 5866 N N . MET A 1 739 ? -24.562 -6.191 4.824 1 97.25 739 MET A N 1
ATOM 5867 C CA . MET A 1 739 ? -24.094 -5.203 3.855 1 97.25 739 MET A CA 1
ATOM 5868 C C . MET A 1 739 ? -23.797 -5.863 2.512 1 97.25 739 MET A C 1
ATOM 5870 O O . MET A 1 739 ? -23.156 -6.922 2.461 1 97.25 739 MET A O 1
ATOM 5874 N N . TYR A 1 740 ? -24.281 -5.266 1.451 1 96.94 740 TYR A N 1
ATOM 5875 C CA . TYR A 1 740 ? -24.031 -5.82 0.125 1 96.94 740 TYR A CA 1
ATOM 5876 C C . TYR A 1 740 ? -23.172 -4.875 -0.708 1 96.94 740 TYR A C 1
ATOM 5878 O O . TYR A 1 740 ? -23.422 -3.668 -0.745 1 96.94 740 TYR A O 1
ATOM 5886 N N . ARG A 1 741 ? -22.172 -5.375 -1.356 1 96.56 741 ARG A N 1
ATOM 5887 C CA . ARG A 1 741 ? -21.266 -4.574 -2.18 1 96.56 741 ARG A CA 1
ATOM 5888 C C . ARG A 1 741 ? -21.984 -4.043 -3.416 1 96.56 741 ARG A C 1
ATOM 5890 O O . ARG A 1 741 ? -22.531 -4.812 -4.199 1 96.56 741 ARG A O 1
ATOM 5897 N N . GLU A 1 742 ? -22.016 -2.762 -3.604 1 97 742 GLU A N 1
ATOM 5898 C CA . GLU A 1 742 ? -22.594 -2.117 -4.773 1 97 742 GLU A CA 1
ATOM 5899 C C . GLU A 1 742 ? -21.516 -1.589 -5.715 1 97 742 GLU A C 1
ATOM 5901 O O . GLU A 1 742 ? -21.688 -1.578 -6.934 1 97 742 GLU A O 1
ATOM 5906 N N . THR A 1 743 ? -20.469 -1.123 -5.133 1 97.5 743 THR A N 1
ATOM 5907 C CA . THR A 1 743 ? -19.344 -0.558 -5.883 1 97.5 743 THR A CA 1
ATOM 5908 C C . THR A 1 743 ? -18.078 -0.566 -5.047 1 97.5 743 THR A C 1
ATOM 5910 O O . THR A 1 743 ? -18.094 -0.921 -3.865 1 97.5 743 THR A O 1
ATOM 5913 N N . VAL A 1 744 ? -16.984 -0.419 -5.723 1 97.94 744 VAL A N 1
ATOM 5914 C CA . VAL A 1 744 ? -15.688 -0.272 -5.059 1 97.94 744 VAL A CA 1
ATOM 5915 C C . VAL A 1 744 ? -14.977 0.97 -5.586 1 97.94 744 VAL A C 1
ATOM 5917 O O . VAL A 1 744 ? -14.75 1.103 -6.793 1 97.94 744 VAL A O 1
ATOM 5920 N N . LEU A 1 745 ? -14.711 1.891 -4.699 1 98.19 745 LEU A N 1
ATOM 5921 C CA . LEU A 1 745 ? -13.984 3.104 -5.051 1 98.19 745 LEU A CA 1
ATOM 5922 C C . LEU A 1 745 ? -12.578 3.084 -4.453 1 98.19 745 LEU A C 1
ATOM 5924 O O . LEU A 1 745 ? -12.242 2.193 -3.67 1 98.19 745 LEU A O 1
ATOM 5928 N N . ARG A 1 746 ? -11.758 3.992 -4.926 1 96.75 746 ARG A N 1
ATOM 5929 C CA . ARG A 1 746 ? -10.398 4.141 -4.414 1 96.75 746 ARG A CA 1
ATOM 5930 C C . ARG A 1 746 ? -10.211 5.508 -3.764 1 96.75 746 ARG A C 1
ATOM 5932 O O . ARG A 1 746 ? -10.742 6.512 -4.242 1 96.75 746 ARG A O 1
ATOM 5939 N N . ILE A 1 747 ? -9.5 5.574 -2.66 1 96.12 747 ILE A N 1
ATOM 5940 C CA . ILE A 1 747 ? -9.211 6.816 -1.955 1 96.12 747 ILE A CA 1
ATOM 5941 C C . ILE A 1 747 ? -7.742 6.844 -1.538 1 96.12 747 ILE A C 1
ATOM 5943 O O . ILE A 1 747 ? -7.094 5.797 -1.472 1 96.12 747 ILE A O 1
ATOM 5947 N N . GLY A 1 748 ? -7.227 8.039 -1.387 1 93.81 748 GLY A N 1
ATOM 5948 C CA . GLY A 1 748 ? -5.844 8.164 -0.961 1 93.81 748 GLY A CA 1
ATOM 5949 C C . GLY A 1 748 ? -5.574 7.52 0.387 1 93.81 748 GLY A C 1
ATOM 5950 O O . GLY A 1 748 ? -6.426 7.555 1.277 1 93.81 748 GLY A O 1
ATOM 5951 N N . THR A 1 749 ? -4.387 7.023 0.575 1 93.25 749 THR A N 1
ATOM 5952 C CA . THR A 1 749 ? -4.012 6.289 1.778 1 93.25 749 THR A CA 1
ATOM 5953 C C . THR A 1 749 ? -3.953 7.223 2.984 1 93.25 749 THR A C 1
ATOM 5955 O O . THR A 1 749 ? -4.059 6.773 4.129 1 93.25 749 THR A O 1
ATOM 5958 N N . GLU A 1 750 ? -3.779 8.5 2.797 1 91.5 750 GLU A N 1
ATOM 5959 C CA . GLU A 1 750 ? -3.67 9.461 3.887 1 91.5 750 GLU A CA 1
ATOM 5960 C C . GLU A 1 750 ? -4.973 9.555 4.676 1 91.5 750 GLU A C 1
ATOM 5962 O O . GLU A 1 750 ? -4.977 10 5.828 1 91.5 750 GLU A O 1
ATOM 5967 N N . PHE A 1 751 ? -6.035 9.07 4.152 1 93.06 751 PHE A N 1
ATOM 5968 C CA . PHE A 1 751 ? -7.328 9.219 4.812 1 93.06 751 PHE A CA 1
ATOM 5969 C C . PHE A 1 751 ? -7.664 7.969 5.621 1 93.06 751 PHE A C 1
ATOM 5971 O O . PHE A 1 751 ? -8.758 7.863 6.188 1 93.06 751 PHE A O 1
ATOM 5978 N N . GLU A 1 752 ? -6.77 7.051 5.645 1 92.06 752 GLU A N 1
ATOM 5979 C CA . GLU A 1 752 ? -6.973 5.844 6.441 1 92.06 752 GLU A CA 1
ATOM 5980 C C . GLU A 1 752 ? -7.164 6.184 7.918 1 92.06 752 GLU A C 1
ATOM 5982 O O . GLU A 1 752 ? -8.016 5.602 8.586 1 92.06 752 GLU A O 1
ATOM 5987 N N . ASP A 1 753 ? -6.434 7.191 8.422 1 90.06 753 ASP A N 1
ATOM 5988 C CA . ASP A 1 753 ? -6.484 7.551 9.836 1 90.06 753 ASP A CA 1
ATOM 5989 C C . ASP A 1 753 ? -7.699 8.422 10.141 1 90.06 753 ASP A C 1
ATOM 5991 O O . ASP A 1 753 ? -8 8.695 11.305 1 90.06 753 ASP A O 1
ATOM 5995 N N . LYS A 1 754 ? -8.398 8.82 9.109 1 94.75 754 LYS A N 1
ATOM 5996 C CA . LYS A 1 754 ? -9.555 9.695 9.305 1 94.75 754 LYS A CA 1
ATOM 5997 C C . LYS A 1 754 ? -10.852 8.891 9.352 1 94.75 754 LYS A C 1
ATOM 5999 O O . LYS A 1 754 ? -11.938 9.461 9.453 1 94.75 754 LYS A O 1
ATOM 6004 N N . MET A 1 755 ? -10.766 7.609 9.258 1 95.44 755 MET A N 1
ATOM 6005 C CA . MET A 1 755 ? -11.922 6.73 9.367 1 95.44 755 MET A CA 1
ATOM 6006 C C . MET A 1 755 ? -11.805 5.824 10.586 1 95.44 755 MET A C 1
ATOM 6008 O O . MET A 1 755 ? -10.719 5.352 10.914 1 95.44 755 MET A O 1
ATOM 6012 N N . SER A 1 756 ? -12.898 5.555 11.172 1 94.44 756 SER A N 1
ATOM 6013 C CA . SER A 1 756 ? -12.898 4.73 12.375 1 94.44 756 SER A CA 1
ATOM 6014 C C . SER A 1 756 ? -13.086 3.256 12.039 1 94.44 756 SER A C 1
ATOM 6016 O O . SER A 1 756 ? -13.695 2.92 11.023 1 94.44 756 SER A O 1
ATOM 6018 N N . ARG A 1 757 ? -12.609 2.387 12.914 1 95.06 757 ARG A N 1
ATOM 6019 C CA . ARG A 1 757 ? -12.719 0.942 12.742 1 95.06 757 ARG A CA 1
ATOM 6020 C C . ARG A 1 757 ? -14.086 0.443 13.195 1 95.06 757 ARG A C 1
ATOM 6022 O O . ARG A 1 757 ? -14.688 0.999 14.117 1 95.06 757 ARG A O 1
ATOM 6029 N N . VAL A 1 758 ? -14.5 -0.572 12.492 1 94.69 758 VAL A N 1
ATOM 6030 C CA . VAL A 1 758 ? -15.758 -1.229 12.844 1 94.69 758 VAL A CA 1
ATOM 6031 C C . VAL A 1 758 ? -15.5 -2.699 13.156 1 94.69 758 VAL A C 1
ATOM 6033 O O . VAL A 1 758 ? -14.578 -3.311 12.602 1 94.69 758 VAL A O 1
ATOM 6036 N N . GLY A 1 759 ? -16.234 -3.262 14.117 1 93.25 759 GLY A N 1
ATOM 6037 C CA . GLY A 1 759 ? -16.109 -4.672 14.438 1 93.25 759 GLY A CA 1
ATOM 6038 C C . GLY A 1 759 ? -16.547 -5.59 13.312 1 93.25 759 GLY A C 1
ATOM 6039 O O . GLY A 1 759 ? -16.312 -5.301 12.141 1 93.25 759 GLY A O 1
ATOM 6040 N N . ARG A 1 760 ? -17.188 -6.629 13.57 1 95.75 760 ARG A N 1
ATOM 6041 C CA . ARG A 1 760 ? -17.625 -7.633 12.602 1 95.75 760 ARG A CA 1
ATOM 6042 C C . ARG A 1 760 ? -18.719 -7.078 11.688 1 95.75 760 ARG A C 1
ATOM 6044 O O . ARG A 1 760 ? -19.672 -6.453 12.164 1 95.75 760 ARG A O 1
ATOM 6051 N N . VAL A 1 761 ? -18.484 -7.234 10.438 1 96.88 761 VAL A N 1
ATOM 6052 C CA . VAL A 1 761 ? -19.469 -6.793 9.453 1 96.88 761 VAL A CA 1
ATOM 6053 C C . VAL A 1 761 ? -19.797 -7.938 8.5 1 96.88 761 VAL A C 1
ATOM 6055 O O . VAL A 1 761 ? -18.906 -8.523 7.879 1 96.88 761 VAL A O 1
ATOM 6058 N N . LYS A 1 762 ? -21.047 -8.312 8.438 1 97.5 762 LYS A N 1
ATOM 6059 C CA . LYS A 1 762 ? -21.516 -9.297 7.469 1 97.5 762 LYS A CA 1
ATOM 6060 C C . LYS A 1 762 ? -21.672 -8.68 6.082 1 97.5 762 LYS A C 1
ATOM 6062 O O . LYS A 1 762 ? -22.422 -7.711 5.91 1 97.5 762 LYS A O 1
ATOM 6067 N N . ILE A 1 763 ? -20.969 -9.172 5.07 1 96.94 763 ILE A N 1
ATOM 6068 C CA . ILE A 1 763 ? -20.969 -8.562 3.742 1 96.94 763 ILE A CA 1
ATOM 6069 C C . ILE A 1 763 ? -21.234 -9.633 2.686 1 96.94 763 ILE A C 1
ATOM 6071 O O . ILE A 1 763 ? -20.734 -10.758 2.801 1 96.94 763 ILE A O 1
ATOM 6075 N N . GLY A 1 764 ? -22.031 -9.312 1.72 1 94.69 764 GLY A N 1
ATOM 6076 C CA . GLY A 1 764 ? -22.328 -10.18 0.589 1 94.69 764 GLY A CA 1
ATOM 6077 C C . GLY A 1 764 ? -21.953 -9.57 -0.747 1 94.69 764 GLY A C 1
ATOM 6078 O O . GLY A 1 764 ? -21.672 -8.367 -0.827 1 94.69 764 GLY A O 1
ATOM 6079 N N . PHE A 1 765 ? -22 -10.359 -1.877 1 90.25 765 PHE A N 1
ATOM 6080 C CA . PHE A 1 765 ? -21.578 -9.898 -3.195 1 90.25 765 PHE A CA 1
ATOM 6081 C C . PHE A 1 765 ? -22.75 -9.289 -3.957 1 90.25 765 PHE A C 1
ATOM 6083 O O . PHE A 1 765 ? -22.625 -8.227 -4.57 1 90.25 765 PHE A O 1
ATOM 6090 N N . LYS A 1 766 ? -23.844 -9.992 -3.959 1 87.75 766 LYS A N 1
ATOM 6091 C CA . LYS A 1 766 ? -24.984 -9.516 -4.727 1 87.75 766 LYS A CA 1
ATOM 6092 C C . LYS A 1 766 ? -26.266 -9.555 -3.896 1 87.75 766 LYS A C 1
ATOM 6094 O O . LYS A 1 766 ? -26.609 -10.586 -3.318 1 87.75 766 LYS A O 1
ATOM 6099 N N . ARG A 1 767 ? -26.844 -8.445 -3.881 1 90.44 767 ARG A N 1
ATOM 6100 C CA . ARG A 1 767 ? -28.125 -8.344 -3.17 1 90.44 767 ARG A CA 1
ATOM 6101 C C . ARG A 1 767 ? -29.281 -8.797 -4.055 1 90.44 767 ARG A C 1
ATOM 6103 O O . ARG A 1 767 ? -29.438 -8.312 -5.18 1 90.44 767 ARG A O 1
ATOM 6110 N N . LYS A 1 768 ? -30.047 -9.68 -3.553 1 87.62 768 LYS A N 1
ATOM 6111 C CA . LYS A 1 768 ? -31.219 -10.141 -4.293 1 87.62 768 LYS A CA 1
ATOM 6112 C C . LYS A 1 768 ? -32.281 -9.062 -4.34 1 87.62 768 LYS A C 1
ATOM 6114 O O . LYS A 1 768 ? -32.5 -8.344 -3.359 1 87.62 768 LYS A O 1
ATOM 6119 N N . GLN A 1 769 ? -32.969 -8.969 -5.504 1 89.94 769 GLN A N 1
ATOM 6120 C CA . GLN A 1 769 ? -34.031 -7.988 -5.676 1 89.94 769 GLN A CA 1
ATOM 6121 C C . GLN A 1 769 ? -35.344 -8.531 -5.176 1 89.94 769 GLN A C 1
ATOM 6123 O O . GLN A 1 769 ? -35.844 -9.57 -5.656 1 89.94 769 GLN A O 1
ATOM 6128 N N . HIS A 1 770 ? -35.906 -7.855 -4.199 1 91 770 HIS A N 1
ATOM 6129 C CA . HIS A 1 770 ? -37.25 -8.203 -3.727 1 91 770 HIS A CA 1
ATOM 6130 C C . HIS A 1 770 ? -38.312 -7.801 -4.742 1 91 770 HIS A C 1
ATOM 6132 O O . HIS A 1 770 ? -38.156 -6.805 -5.449 1 91 770 HIS A O 1
ATOM 6138 N N . PRO A 1 771 ? -39.344 -8.562 -4.816 1 93.31 771 PRO A N 1
ATOM 6139 C CA . PRO A 1 771 ? -40.438 -8.18 -5.742 1 93.31 771 PRO A CA 1
ATOM 6140 C C . PRO A 1 771 ? -41.031 -6.816 -5.41 1 93.31 771 PRO A C 1
ATOM 6142 O O . PRO A 1 771 ? -41.188 -6.48 -4.234 1 93.31 771 PRO A O 1
ATOM 6145 N N . PHE A 1 772 ? -41.281 -6.07 -6.527 1 94.12 772 PHE A N 1
ATOM 6146 C CA . PHE A 1 772 ? -41.781 -4.715 -6.336 1 94.12 772 PHE A CA 1
ATOM 6147 C C . PHE A 1 772 ? -42.969 -4.441 -7.266 1 94.12 772 PHE A C 1
ATOM 6149 O O . PHE A 1 772 ? -43.219 -5.207 -8.195 1 94.12 772 PHE A O 1
ATOM 6156 N N . GLY A 1 773 ? -43.75 -3.492 -6.934 1 93.06 773 GLY A N 1
ATOM 6157 C CA . GLY A 1 773 ? -44.875 -2.969 -7.711 1 93.06 773 GLY A CA 1
ATOM 6158 C C . GLY A 1 773 ? -45.062 -1.477 -7.535 1 93.06 773 GLY A C 1
ATOM 6159 O O . GLY A 1 773 ? -44.281 -0.811 -6.871 1 93.06 773 GLY A O 1
ATOM 6160 N N . GLU A 1 774 ? -46.031 -0.948 -8.211 1 94.69 774 GLU A N 1
ATOM 6161 C CA . GLU A 1 774 ? -46.344 0.472 -8.07 1 94.69 774 GLU A CA 1
ATOM 6162 C C . GLU A 1 774 ? -46.781 0.802 -6.641 1 94.69 774 GLU A C 1
ATOM 6164 O O . GLU A 1 774 ? -47.531 0.046 -6.02 1 94.69 774 GLU A O 1
ATOM 6169 N N . LEU A 1 775 ? -46.188 1.833 -6.148 1 93.81 775 LEU A N 1
ATOM 6170 C CA . LEU A 1 775 ? -46.438 2.203 -4.758 1 93.81 775 LEU A CA 1
ATOM 6171 C C . LEU A 1 775 ? -47.938 2.348 -4.492 1 93.81 775 LEU A C 1
ATOM 6173 O O . LEU A 1 775 ? -48.406 2.016 -3.404 1 93.81 775 LEU A O 1
ATOM 6177 N N . ALA A 1 776 ? -48.688 2.85 -5.445 1 90.56 776 ALA A N 1
ATOM 6178 C CA . ALA A 1 776 ? -50.125 3.041 -5.293 1 90.56 776 ALA A CA 1
ATOM 6179 C C . ALA A 1 776 ? -50.812 1.708 -5.078 1 90.56 776 ALA A C 1
ATOM 6181 O O . ALA A 1 776 ? -51.844 1.648 -4.395 1 90.56 776 ALA A O 1
ATOM 6182 N N . GLN A 1 777 ? -50.25 0.726 -5.535 1 92.75 777 GLN A N 1
ATOM 6183 C CA . GLN A 1 777 ? -50.844 -0.599 -5.426 1 92.75 777 GLN A CA 1
ATOM 6184 C C . GLN A 1 777 ? -50.406 -1.305 -4.152 1 92.75 777 GLN A C 1
ATOM 6186 O O . GLN A 1 777 ? -51.188 -1.929 -3.459 1 92.75 777 GLN A O 1
ATOM 6191 N N . VAL A 1 778 ? -49.156 -1.207 -3.816 1 92.88 778 VAL A N 1
ATOM 6192 C CA . VAL A 1 778 ? -48.594 -1.947 -2.699 1 92.88 778 VAL A CA 1
ATOM 6193 C C . VAL A 1 778 ? -48.781 -1.165 -1.402 1 92.88 778 VAL A C 1
ATOM 6195 O O . VAL A 1 778 ? -48.875 -1.754 -0.324 1 92.88 778 VAL A O 1
ATOM 6198 N N . GLY A 1 779 ? -48.875 0.116 -1.409 1 90.94 779 GLY A N 1
ATOM 6199 C CA . GLY A 1 779 ? -49.031 0.948 -0.224 1 90.94 779 GLY A CA 1
ATOM 6200 C C . GLY A 1 779 ? -47.688 1.341 0.394 1 90.94 779 GLY A C 1
ATOM 6201 O O . GLY A 1 779 ? -46.656 0.721 0.114 1 90.94 779 GLY A O 1
ATOM 6202 N N . GLU A 1 780 ? -47.75 2.26 1.269 1 92.62 780 GLU A N 1
ATOM 6203 C CA . GLU A 1 780 ? -46.562 2.709 1.977 1 92.62 780 GLU A CA 1
ATOM 6204 C C . GLU A 1 780 ? -46.156 1.733 3.086 1 92.62 780 GLU A C 1
ATOM 6206 O O . GLU A 1 780 ? -47.031 1.176 3.758 1 92.62 780 GLU A O 1
ATOM 6211 N N . PRO A 1 781 ? -44.875 1.524 3.203 1 93.5 781 PRO A N 1
ATOM 6212 C CA . PRO A 1 781 ? -44.438 0.624 4.27 1 93.5 781 PRO A CA 1
ATOM 6213 C C . PRO A 1 781 ? -44.688 1.18 5.664 1 93.5 781 PRO A C 1
ATOM 6215 O O . PRO A 1 781 ? -44.531 2.377 5.902 1 93.5 781 PRO A O 1
ATOM 6218 N N . VAL A 1 782 ? -45.125 0.279 6.551 1 92.62 782 VAL A N 1
ATOM 6219 C CA . VAL A 1 782 ? -45.438 0.662 7.926 1 92.62 782 VAL A CA 1
ATOM 6220 C C . VAL A 1 782 ? -44.5 -0.063 8.891 1 92.62 782 VAL A C 1
ATOM 6222 O O . VAL A 1 782 ? -44.062 -1.171 8.602 1 92.62 782 VAL A O 1
ATOM 6225 N N . GLY A 1 783 ? -44.062 0.649 9.883 1 92.44 783 GLY A N 1
ATOM 6226 C CA . GLY A 1 783 ? -43.219 0.075 10.922 1 92.44 783 GLY A CA 1
ATOM 6227 C C . GLY A 1 783 ? -43.25 0.847 12.227 1 92.44 783 GLY A C 1
ATOM 6228 O O . GLY A 1 783 ? -43.844 1.94 12.281 1 92.44 783 GLY A O 1
ATOM 6229 N N . ARG A 1 784 ? -42.844 0.18 13.383 1 91.5 784 ARG A N 1
ATOM 6230 C CA . ARG A 1 784 ? -42.844 0.808 14.703 1 91.5 784 ARG A CA 1
ATOM 6231 C C . ARG A 1 784 ? -41.594 0.399 15.492 1 91.5 784 ARG A C 1
ATOM 6233 O O . ARG A 1 784 ? -41 -0.649 15.227 1 91.5 784 ARG A O 1
ATOM 6240 N N . GLN A 1 785 ? -41.188 1.282 16.328 1 91.81 785 GLN A N 1
ATOM 6241 C CA . GLN A 1 785 ? -40.156 0.959 17.281 1 91.81 785 GLN A CA 1
ATOM 6242 C C . GLN A 1 785 ? -40.719 0.193 18.484 1 91.81 785 GLN A C 1
ATOM 6244 O O . GLN A 1 785 ? -41.75 0.549 19.016 1 91.81 785 GLN A O 1
ATOM 6249 N N . VAL A 1 786 ? -40.062 -0.873 18.875 1 88.12 786 VAL A N 1
ATOM 6250 C CA . VAL A 1 786 ? -40.531 -1.676 20.016 1 88.12 786 VAL A CA 1
ATOM 6251 C C . VAL A 1 786 ? -39.625 -1.449 21.219 1 88.12 786 VAL A C 1
ATOM 6253 O O . VAL A 1 786 ? -38.406 -1.3 21.062 1 88.12 786 VAL A O 1
ATOM 6256 N N . MET B 1 1 ? 45.031 -63.438 5.668 1 22.41 1 MET B N 1
ATOM 6257 C CA . MET B 1 1 ? 44.062 -62.844 6.555 1 22.41 1 MET B CA 1
ATOM 6258 C C . MET B 1 1 ? 44.719 -61.812 7.477 1 22.41 1 MET B C 1
ATOM 6260 O O . MET B 1 1 ? 44.094 -61.312 8.414 1 22.41 1 MET B O 1
ATOM 6264 N N . HIS B 1 2 ? 45.844 -61.562 7.402 1 23.47 2 HIS B N 1
ATOM 6265 C CA . HIS B 1 2 ? 46.875 -61.031 8.281 1 23.47 2 HIS B CA 1
ATOM 6266 C C . HIS B 1 2 ? 46.594 -59.562 8.609 1 23.47 2 HIS B C 1
ATOM 6268 O O . HIS B 1 2 ? 46.188 -58.781 7.738 1 23.47 2 HIS B O 1
ATOM 6274 N N . GLN B 1 3 ? 46.312 -59.219 9.914 1 22.36 3 GLN B N 1
ATOM 6275 C CA . GLN B 1 3 ? 45.656 -58.188 10.703 1 22.36 3 GLN B CA 1
ATOM 6276 C C . GLN B 1 3 ? 46.438 -56.875 10.656 1 22.36 3 GLN B C 1
ATOM 6278 O O . GLN B 1 3 ? 47.375 -56.656 11.43 1 22.36 3 GLN B O 1
ATOM 6283 N N . ASN B 1 4 ? 47.031 -56.562 9.586 1 23.17 4 ASN B N 1
ATOM 6284 C CA . ASN B 1 4 ? 48.062 -55.531 9.617 1 23.17 4 ASN B CA 1
ATOM 6285 C C . ASN B 1 4 ? 47.531 -54.219 10.164 1 23.17 4 ASN B C 1
ATOM 6287 O O . ASN B 1 4 ? 46.562 -53.656 9.641 1 23.17 4 ASN B O 1
ATOM 6291 N N . ASP B 1 5 ? 47.812 -53.812 11.398 1 22.19 5 ASP B N 1
ATOM 6292 C CA . ASP B 1 5 ? 47.438 -52.906 12.484 1 22.19 5 ASP B CA 1
ATOM 6293 C C . ASP B 1 5 ? 47.719 -51.438 12.117 1 22.19 5 ASP B C 1
ATOM 6295 O O . ASP B 1 5 ? 48.875 -51.031 12.078 1 22.19 5 ASP B O 1
ATOM 6299 N N . VAL B 1 6 ? 47.375 -50.969 10.984 1 25.22 6 VAL B N 1
ATOM 6300 C CA . VAL B 1 6 ? 47.875 -49.656 10.516 1 25.22 6 VAL B CA 1
ATOM 6301 C C . VAL B 1 6 ? 47.594 -48.594 11.562 1 25.22 6 VAL B C 1
ATOM 6303 O O . VAL B 1 6 ? 46.438 -48.375 11.945 1 25.22 6 VAL B O 1
ATOM 6306 N N . GLN B 1 7 ? 48.5 -48.25 12.406 1 21.59 7 GLN B N 1
ATOM 6307 C CA . GLN B 1 7 ? 48.594 -47.375 13.562 1 21.59 7 GLN B CA 1
ATOM 6308 C C . GLN B 1 7 ? 48.156 -45.938 13.203 1 21.59 7 GLN B C 1
ATOM 6310 O O . GLN B 1 7 ? 48.656 -45.375 12.227 1 21.59 7 GLN B O 1
ATOM 6315 N N . ALA B 1 8 ? 46.875 -45.5 13.562 1 23.77 8 ALA B N 1
ATOM 6316 C CA . ALA B 1 8 ? 46.062 -44.312 13.477 1 23.77 8 ALA B CA 1
ATOM 6317 C C . ALA B 1 8 ? 46.781 -43.094 14.031 1 23.77 8 ALA B C 1
ATOM 6319 O O . ALA B 1 8 ? 46.969 -42.969 15.242 1 23.77 8 ALA B O 1
ATOM 6320 N N . SER B 1 9 ? 48 -42.781 13.523 1 23.59 9 SER B N 1
ATOM 6321 C CA . SER B 1 9 ? 48.781 -41.719 14.117 1 23.59 9 SER B CA 1
ATOM 6322 C C . SER B 1 9 ? 47.906 -40.5 14.422 1 23.59 9 SER B C 1
ATOM 6324 O O . SER B 1 9 ? 47.281 -39.938 13.523 1 23.59 9 SER B O 1
ATOM 6326 N N . VAL B 1 10 ? 47.281 -40.438 15.555 1 24.42 10 VAL B N 1
ATOM 6327 C CA . VAL B 1 10 ? 46.469 -39.469 16.297 1 24.42 10 VAL B CA 1
ATOM 6328 C C . VAL B 1 10 ? 47.156 -38.125 16.359 1 24.42 10 VAL B C 1
ATOM 6330 O O . VAL B 1 10 ? 48.25 -38 16.938 1 24.42 10 VAL B O 1
ATOM 6333 N N . TYR B 1 11 ? 47.281 -37.5 15.219 1 26.05 11 TYR B N 1
ATOM 6334 C CA . TYR B 1 11 ? 48 -36.219 15.203 1 26.05 11 TYR B CA 1
ATOM 6335 C C . TYR B 1 11 ? 47.656 -35.375 16.422 1 26.05 11 TYR B C 1
ATOM 6337 O O . TYR B 1 11 ? 46.5 -35.281 16.797 1 26.05 11 TYR B O 1
ATOM 6345 N N . GLU B 1 12 ? 48.5 -35.312 17.375 1 22.67 12 GLU B N 1
ATOM 6346 C CA . GLU B 1 12 ? 48.531 -34.562 18.625 1 22.67 12 GLU B CA 1
ATOM 6347 C C . GLU B 1 12 ? 48.156 -33.094 18.406 1 22.67 12 GLU B C 1
ATOM 6349 O O . GLU B 1 12 ? 48.75 -32.406 17.609 1 22.67 12 GLU B O 1
ATOM 6354 N N . THR B 1 13 ? 46.875 -32.781 18.453 1 23.58 13 THR B N 1
ATOM 6355 C CA . THR B 1 13 ? 46.281 -31.469 18.438 1 23.58 13 THR B CA 1
ATOM 6356 C C . THR B 1 13 ? 46.969 -30.547 19.469 1 23.58 13 THR B C 1
ATOM 6358 O O . THR B 1 13 ? 46.844 -30.766 20.672 1 23.58 13 THR B O 1
ATOM 6361 N N . ALA B 1 14 ? 48.188 -30.203 19.188 1 24.89 14 ALA B N 1
ATOM 6362 C CA . ALA B 1 14 ? 48.875 -29.359 20.172 1 24.89 14 ALA B CA 1
ATOM 6363 C C . ALA B 1 14 ? 47.938 -28.297 20.734 1 24.89 14 ALA B C 1
ATOM 6365 O O . ALA B 1 14 ? 47.125 -27.75 20 1 24.89 14 ALA B O 1
ATOM 6366 N N . GLU B 1 15 ? 47.781 -28.297 22 1 26.31 15 GLU B N 1
ATOM 6367 C CA . GLU B 1 15 ? 47.062 -27.422 22.922 1 26.31 15 GLU B CA 1
ATOM 6368 C C . GLU B 1 15 ? 47.469 -25.969 22.703 1 26.31 15 GLU B C 1
ATOM 6370 O O . GLU B 1 15 ? 48.625 -25.578 22.953 1 26.31 15 GLU B O 1
ATOM 6375 N N . TYR B 1 16 ? 47.281 -25.438 21.547 1 26.38 16 TYR B N 1
ATOM 6376 C CA . TYR B 1 16 ? 47.688 -24.047 21.375 1 26.38 16 TYR B CA 1
ATOM 6377 C C . TYR B 1 16 ? 47.219 -23.188 22.547 1 26.38 16 TYR B C 1
ATOM 6379 O O . TYR B 1 16 ? 46.031 -23.047 22.781 1 26.38 16 TYR B O 1
ATOM 6387 N N . VAL B 1 17 ? 48 -23.203 23.594 1 28.14 17 VAL B N 1
ATOM 6388 C CA . VAL B 1 17 ? 47.812 -22.375 24.781 1 28.14 17 VAL B CA 1
ATOM 6389 C C . VAL B 1 17 ? 47.625 -20.922 24.375 1 28.14 17 VAL B C 1
ATOM 6391 O O . VAL B 1 17 ? 48.5 -20.312 23.781 1 28.14 17 VAL B O 1
ATOM 6394 N N . PRO B 1 18 ? 46.406 -20.578 24.094 1 27.61 18 PRO B N 1
ATOM 6395 C CA . PRO B 1 18 ? 46.219 -19.172 23.688 1 27.61 18 PRO B CA 1
ATOM 6396 C C . PRO B 1 18 ? 46.938 -18.188 24.609 1 27.61 18 PRO B C 1
ATOM 6398 O O . PRO B 1 18 ? 46.875 -18.344 25.828 1 27.61 18 PRO B O 1
ATOM 6401 N N . ASN B 1 19 ? 48.094 -17.859 24.297 1 26.22 19 ASN B N 1
ATOM 6402 C CA . ASN B 1 19 ? 48.719 -16.812 25.094 1 26.22 19 ASN B CA 1
ATOM 6403 C C . ASN B 1 19 ? 47.719 -15.734 25.5 1 26.22 19 ASN B C 1
ATOM 6405 O O . ASN B 1 19 ? 47.062 -15.141 24.641 1 26.22 19 ASN B O 1
ATOM 6409 N N . ALA B 1 20 ? 47.219 -15.859 26.625 1 28.8 20 ALA B N 1
ATOM 6410 C CA . ALA B 1 20 ? 46.375 -14.891 27.344 1 28.8 20 ALA B CA 1
ATOM 6411 C C . ALA B 1 20 ? 47 -13.492 27.281 1 28.8 20 ALA B C 1
ATOM 6413 O O . ALA B 1 20 ? 48.125 -13.281 27.719 1 28.8 20 ALA B O 1
ATOM 6414 N N . PRO B 1 21 ? 46.75 -12.766 26.172 1 29.48 21 PRO B N 1
ATOM 6415 C CA . PRO B 1 21 ? 47.406 -11.461 26.156 1 29.48 21 PRO B CA 1
ATOM 6416 C C . PRO B 1 21 ? 47.469 -10.812 27.531 1 29.48 21 PRO B C 1
ATOM 6418 O O . PRO B 1 21 ? 46.594 -11.062 28.375 1 29.48 21 PRO B O 1
ATOM 6421 N N . SER B 1 22 ? 48.594 -10.727 28.0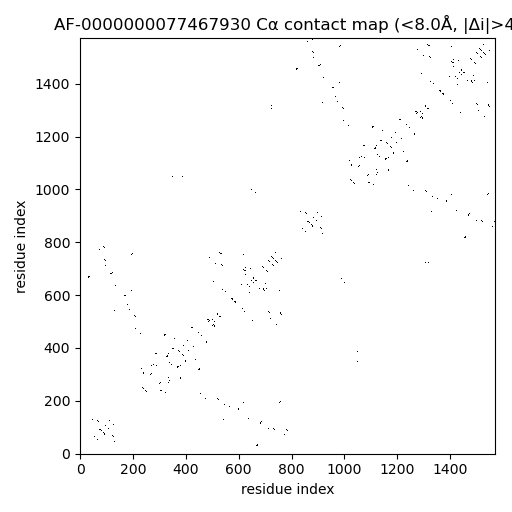78 1 27.36 22 SER B N 1
ATOM 6422 C CA . SER B 1 22 ? 48.844 -9.992 29.312 1 27.36 22 SER B CA 1
ATOM 6423 C C . SER B 1 22 ? 48.031 -8.719 29.406 1 27.36 22 SER B C 1
ATOM 6425 O O . SER B 1 22 ? 48.062 -7.887 28.5 1 27.36 22 SER B O 1
ATOM 6427 N N . HIS B 1 23 ? 46.906 -8.852 30 1 30.2 23 HIS B N 1
ATOM 6428 C CA . HIS B 1 23 ? 46 -7.797 30.453 1 30.2 23 HIS B CA 1
ATOM 6429 C C . HIS B 1 23 ? 46.781 -6.676 31.156 1 30.2 23 HIS B C 1
ATOM 6431 O O . HIS B 1 23 ? 46.188 -5.883 31.891 1 30.2 23 HIS B O 1
ATOM 6437 N N . GLY B 1 24 ? 48.094 -6.75 31.094 1 28.12 24 GLY B N 1
ATOM 6438 C CA . GLY B 1 24 ? 48.719 -5.707 31.875 1 28.12 24 GLY B CA 1
ATOM 6439 C C . GLY B 1 24 ? 48.344 -4.309 31.438 1 28.12 24 GLY B C 1
ATOM 6440 O O . GLY B 1 24 ? 49.062 -3.344 31.734 1 28.12 24 GLY B O 1
ATOM 6441 N N . HIS B 1 25 ? 47.812 -4.242 30.219 1 30.62 25 HIS B N 1
ATOM 6442 C CA . HIS B 1 25 ? 47.594 -2.805 30.094 1 30.62 25 HIS B CA 1
ATOM 6443 C C . HIS B 1 25 ? 46.844 -2.252 31.297 1 30.62 25 HIS B C 1
ATOM 6445 O O . HIS B 1 25 ? 45.781 -2.758 31.656 1 30.62 25 HIS B O 1
ATOM 6451 N N . GLY B 1 26 ? 47.531 -1.88 32.312 1 29.72 26 GLY B N 1
ATOM 6452 C CA . GLY B 1 26 ? 46.969 -1.126 33.438 1 29.72 26 GLY B CA 1
ATOM 6453 C C . GLY B 1 26 ? 45.781 -0.274 33.062 1 29.72 26 GLY B C 1
ATOM 6454 O O . GLY B 1 26 ? 45.812 0.435 32.031 1 29.72 26 GLY B O 1
ATOM 6455 N N . GLU B 1 27 ? 44.688 -0.855 33.281 1 33.28 27 GLU B N 1
ATOM 6456 C CA . GLU B 1 27 ? 43.438 -0.064 33.281 1 33.28 27 GLU B CA 1
ATOM 6457 C C . GLU B 1 27 ? 43.688 1.332 33.844 1 33.28 27 GLU B C 1
ATOM 6459 O O . GLU B 1 27 ? 44.094 1.477 35 1 33.28 27 GLU B O 1
ATOM 6464 N N . ASP B 1 28 ? 44.375 2.133 33.156 1 33.31 28 ASP B N 1
ATOM 6465 C CA . ASP B 1 28 ? 44.219 3.459 33.75 1 33.31 28 ASP B CA 1
ATOM 6466 C C . ASP B 1 28 ? 42.844 3.641 34.344 1 33.31 28 ASP B C 1
ATOM 6468 O O . ASP B 1 28 ? 41.844 3.455 33.656 1 33.31 28 ASP B O 1
ATOM 6472 N N . PRO B 1 29 ? 42.656 3.297 35.625 1 36.47 29 PRO B N 1
ATOM 6473 C CA . PRO B 1 29 ? 41.375 3.289 36.344 1 36.47 29 PRO B CA 1
ATOM 6474 C C . PRO B 1 29 ? 40.406 4.34 35.844 1 36.47 29 PRO B C 1
ATOM 6476 O O . PRO B 1 29 ? 39.188 4.133 35.906 1 36.47 29 PRO B O 1
ATOM 6479 N N . GLU B 1 30 ? 40.781 5.656 35.812 1 35.84 30 GLU B N 1
ATOM 6480 C CA . GLU B 1 30 ? 39.812 6.734 35.875 1 35.84 30 GLU B CA 1
ATOM 6481 C C . GLU B 1 30 ? 39.094 6.887 34.531 1 35.84 30 GLU B C 1
ATOM 6483 O O . GLU B 1 30 ? 38.406 7.898 34.281 1 35.84 30 GLU B O 1
ATOM 6488 N N . LYS B 1 31 ? 39.469 6.305 33.406 1 46.06 31 LYS B N 1
ATOM 6489 C CA . LYS B 1 31 ? 38.625 6.688 32.281 1 46.06 31 LYS B CA 1
ATOM 6490 C C . LYS B 1 31 ? 37.219 6.133 32.438 1 46.06 31 LYS B C 1
ATOM 6492 O O . LYS B 1 31 ? 37 4.918 32.375 1 46.06 31 LYS B O 1
ATOM 6497 N N . GLN B 1 32 ? 36.406 6.785 33.188 1 51.91 32 GLN B N 1
ATOM 6498 C CA . GLN B 1 32 ? 34.969 6.453 33.188 1 51.91 32 GLN B CA 1
ATOM 6499 C C . GLN B 1 32 ? 34.469 6.242 31.766 1 51.91 32 GLN B C 1
ATOM 6501 O O . GLN B 1 32 ? 34.719 7.062 30.875 1 51.91 32 GLN B O 1
ATOM 6506 N N . PRO B 1 33 ? 34.031 5.094 31.328 1 65.38 33 PRO B N 1
ATOM 6507 C CA . PRO B 1 33 ? 33.438 4.793 30.031 1 65.38 33 PRO B CA 1
ATOM 6508 C C . PRO B 1 33 ? 32.312 5.777 29.672 1 65.38 33 PRO B C 1
ATOM 6510 O O . PRO B 1 33 ? 31.578 6.234 30.547 1 65.38 33 PRO B O 1
ATOM 6513 N N . GLY B 1 34 ? 32.531 6.703 28.516 1 73.56 34 GLY B N 1
ATOM 6514 C CA . GLY B 1 34 ? 31.453 7.523 27.984 1 73.56 34 GLY B CA 1
ATOM 6515 C C . GLY B 1 34 ? 31.828 8.977 27.812 1 73.56 34 GLY B C 1
ATOM 6516 O O . GLY B 1 34 ? 31 9.805 27.438 1 73.56 34 GLY B O 1
ATOM 6517 N N . GLN B 1 35 ? 33.125 9.242 28.156 1 78.94 35 GLN B N 1
ATOM 6518 C CA . GLN B 1 35 ? 33.5 10.648 28.016 1 78.94 35 GLN B CA 1
ATOM 6519 C C . GLN B 1 35 ? 33.906 10.969 26.594 1 78.94 35 GLN B C 1
ATOM 6521 O O . GLN B 1 35 ? 34.625 10.195 25.953 1 78.94 35 GLN B O 1
ATOM 6526 N N . SER B 1 36 ? 33.5 12.125 26.125 1 86.5 36 SER B N 1
ATOM 6527 C CA . SER B 1 36 ? 33.781 12.562 24.75 1 86.5 36 SER B CA 1
ATOM 6528 C C . SER B 1 36 ? 35.281 12.836 24.562 1 86.5 36 SER B C 1
ATOM 6530 O O . SER B 1 36 ? 35.938 13.359 25.453 1 86.5 36 SER B O 1
ATOM 6532 N N . LEU B 1 37 ? 35.812 12.438 23.422 1 84.69 37 LEU B N 1
ATOM 6533 C CA . LEU B 1 37 ? 37.219 12.672 23.078 1 84.69 37 LEU B CA 1
ATOM 6534 C C . LEU B 1 37 ? 37.375 14.023 22.391 1 84.69 37 LEU B C 1
ATOM 6536 O O . LEU B 1 37 ? 38.5 14.477 22.172 1 84.69 37 LEU B O 1
ATOM 6540 N N . ILE B 1 38 ? 36.406 14.625 22.078 1 83.38 38 ILE B N 1
ATOM 6541 C CA . ILE B 1 38 ? 36.469 15.906 21.391 1 83.38 38 ILE B CA 1
ATOM 6542 C C . ILE B 1 38 ? 36.5 17.031 22.422 1 83.38 38 ILE B C 1
ATOM 6544 O O . ILE B 1 38 ? 37.25 18 22.25 1 83.38 38 ILE B O 1
ATOM 6548 N N . GLN B 1 39 ? 35.688 16.953 23.344 1 76.94 39 GLN B N 1
ATOM 6549 C CA . GLN B 1 39 ? 35.594 18.031 24.344 1 76.94 39 GLN B CA 1
ATOM 6550 C C . GLN B 1 39 ? 35.281 17.469 25.719 1 76.94 39 GLN B C 1
ATOM 6552 O O . GLN B 1 39 ? 34.438 16.578 25.844 1 76.94 39 GLN B O 1
ATOM 6557 N N . ARG B 1 40 ? 36.156 18.078 26.641 1 73 40 ARG B N 1
ATOM 6558 C CA . ARG B 1 40 ? 35.875 17.688 28.031 1 73 40 ARG B CA 1
ATOM 6559 C C . ARG B 1 40 ? 34.969 18.688 28.719 1 73 40 ARG B C 1
ATOM 6561 O O . ARG B 1 40 ? 35.344 19.844 28.922 1 73 40 ARG B O 1
ATOM 6568 N N . GLY B 1 41 ? 33.625 18.422 28.859 1 71.06 41 GLY B N 1
ATOM 6569 C CA . GLY B 1 41 ? 32.656 19.266 29.562 1 71.06 41 GLY B CA 1
ATOM 6570 C C . GLY B 1 41 ? 31.734 20 28.641 1 71.06 41 GLY B C 1
ATOM 6571 O O . GLY B 1 41 ? 31.766 19.812 27.422 1 71.06 41 GLY B O 1
ATOM 6572 N N . PRO B 1 42 ? 30.859 20.891 29.219 1 79.38 42 PRO B N 1
ATOM 6573 C CA . PRO B 1 42 ? 29.875 21.609 28.406 1 79.38 42 PRO B CA 1
ATOM 6574 C C . PRO B 1 42 ? 30.5 22.703 27.562 1 79.38 42 PRO B C 1
ATOM 6576 O O . PRO B 1 42 ? 31.438 23.375 28 1 79.38 42 PRO B O 1
ATOM 6579 N N . MET B 1 43 ? 30.031 22.828 26.406 1 82 43 MET B N 1
ATOM 6580 C CA . MET B 1 43 ? 30.531 23.812 25.453 1 82 43 MET B CA 1
ATOM 6581 C C . MET B 1 43 ? 29.875 25.172 25.672 1 82 43 MET B C 1
ATOM 6583 O O . MET B 1 43 ? 28.672 25.25 25.953 1 82 43 MET B O 1
ATOM 6587 N N . ARG B 1 44 ? 30.688 26.172 25.656 1 81.5 44 ARG B N 1
ATOM 6588 C CA . ARG B 1 44 ? 30.141 27.516 25.688 1 81.5 44 ARG B CA 1
ATOM 6589 C C . ARG B 1 44 ? 29.875 28.031 24.281 1 81.5 44 ARG B C 1
ATOM 6591 O O . ARG B 1 44 ? 30.797 28.203 23.484 1 81.5 44 ARG B O 1
ATOM 6598 N N . LEU B 1 45 ? 28.656 28.25 24.031 1 90.12 45 LEU B N 1
ATOM 6599 C CA . LEU B 1 45 ? 28.25 28.719 22.703 1 90.12 45 LEU B CA 1
ATOM 6600 C C . LEU B 1 45 ? 28.203 30.234 22.656 1 90.12 45 LEU B C 1
ATOM 6602 O O . LEU B 1 45 ? 27.812 30.891 23.625 1 90.12 45 LEU B O 1
ATOM 6606 N N . LYS B 1 46 ? 28.547 30.797 21.594 1 89.62 46 LYS B N 1
ATOM 6607 C CA . LYS B 1 46 ? 28.547 32.25 21.422 1 89.62 46 LYS B CA 1
ATOM 6608 C C . LYS B 1 46 ? 27.141 32.781 21.219 1 89.62 46 LYS B C 1
ATOM 6610 O O . LYS B 1 46 ? 26.828 33.906 21.594 1 89.62 46 LYS B O 1
ATOM 6615 N N . GLY B 1 47 ? 26.266 32.031 20.656 1 91.5 47 GLY B N 1
ATOM 6616 C CA . GLY B 1 47 ? 24.875 32.406 20.469 1 91.5 47 GLY B CA 1
ATOM 6617 C C . GLY B 1 47 ? 24.703 33.719 19.703 1 91.5 47 GLY B C 1
ATOM 6618 O O . GLY B 1 47 ? 25.25 33.844 18.609 1 91.5 47 GLY B O 1
ATOM 6619 N N . TYR B 1 48 ? 24.156 34.75 20.328 1 90.81 48 TYR B N 1
ATOM 6620 C CA . TYR B 1 48 ? 23.828 36 19.672 1 90.81 48 TYR B CA 1
ATOM 6621 C C . TYR B 1 48 ? 25.078 36.875 19.5 1 90.81 48 TYR B C 1
ATOM 6623 O O . TYR B 1 48 ? 25.047 37.906 18.797 1 90.81 48 TYR B O 1
ATOM 6631 N N . ALA B 1 49 ? 26.188 36.531 20 1 89.56 49 ALA B N 1
ATOM 6632 C CA . ALA B 1 49 ? 27.438 37.25 19.812 1 89.56 49 ALA B CA 1
ATOM 6633 C C . ALA B 1 49 ? 27.875 37.219 18.359 1 89.56 49 ALA B C 1
ATOM 6635 O O . ALA B 1 49 ? 28.656 38.062 17.906 1 89.56 49 ALA B O 1
ATOM 6636 N N . HIS B 1 50 ? 27.359 36.312 17.688 1 92.94 50 HIS B N 1
ATOM 6637 C CA . HIS B 1 50 ? 27.719 36.156 16.281 1 92.94 50 HIS B CA 1
ATOM 6638 C C . HIS B 1 50 ? 27.141 37.281 15.453 1 92.94 50 HIS B C 1
ATOM 6640 O O . HIS B 1 50 ? 27.531 37.5 14.305 1 92.94 50 HIS B O 1
ATOM 6646 N N . ILE B 1 51 ? 26.188 38.062 15.961 1 92.44 51 ILE B N 1
ATOM 6647 C CA . ILE B 1 51 ? 25.547 39.156 15.234 1 92.44 51 ILE B CA 1
ATOM 6648 C C . ILE B 1 51 ? 26.594 40.219 14.867 1 92.44 51 ILE B C 1
ATOM 6650 O O . ILE B 1 51 ? 26.469 40.875 13.836 1 92.44 51 ILE B O 1
ATOM 6654 N N . PHE B 1 52 ? 27.656 40.25 15.633 1 91.69 52 PHE B N 1
ATOM 6655 C CA . PHE B 1 52 ? 28.656 41.281 15.438 1 91.69 52 PHE B CA 1
ATOM 6656 C C . PHE B 1 52 ? 29.766 40.812 14.508 1 91.69 52 PHE B C 1
ATOM 6658 O O . PHE B 1 52 ? 30.688 41.562 14.18 1 91.69 52 PHE B O 1
ATOM 6665 N N . ALA B 1 53 ? 29.688 39.625 14.109 1 92.31 53 ALA B N 1
ATOM 6666 C CA . ALA B 1 53 ? 30.656 39.125 13.156 1 92.31 53 ALA B CA 1
ATOM 6667 C C . ALA B 1 53 ? 30.359 39.625 11.742 1 92.31 53 ALA B C 1
ATOM 6669 O O . ALA B 1 53 ? 29.203 39.75 11.359 1 92.31 53 ALA B O 1
ATOM 6670 N N . PRO B 1 54 ? 31.344 39.906 10.898 1 90.62 54 PRO B N 1
ATOM 6671 C CA . PRO B 1 54 ? 31.156 40.5 9.578 1 90.62 54 PRO B CA 1
ATOM 6672 C C . PRO B 1 54 ? 30.5 39.531 8.586 1 90.62 54 PRO B C 1
ATOM 6674 O O . PRO B 1 54 ? 29.938 39.969 7.582 1 90.62 54 PRO B O 1
ATOM 6677 N N . TYR B 1 55 ? 30.578 38.312 8.867 1 91.88 55 TYR B N 1
ATOM 6678 C CA . TYR B 1 55 ? 30.031 37.375 7.91 1 91.88 55 TYR B CA 1
ATOM 6679 C C . TYR B 1 55 ? 28.562 37.094 8.211 1 91.88 55 TYR B C 1
ATOM 6681 O O . TYR B 1 55 ? 27.906 36.344 7.469 1 91.88 55 TYR B O 1
ATOM 6689 N N . THR B 1 56 ? 27.984 37.594 9.25 1 94.25 56 THR B N 1
ATOM 6690 C CA . THR B 1 56 ? 26.594 37.375 9.602 1 94.25 56 THR B CA 1
ATOM 6691 C C . THR B 1 56 ? 25.703 38.438 8.93 1 94.25 56 THR B C 1
ATOM 6693 O O . THR B 1 56 ? 25.969 39.625 9.031 1 94.25 56 THR B O 1
ATOM 6696 N N . ASN B 1 57 ? 24.75 38 8.164 1 94.25 57 ASN B N 1
ATOM 6697 C CA . ASN B 1 57 ? 23.781 38.875 7.496 1 94.25 57 ASN B CA 1
ATOM 6698 C C . ASN B 1 57 ? 22.453 38.906 8.242 1 94.25 57 ASN B C 1
ATOM 6700 O O . ASN B 1 57 ? 22.172 38.031 9.055 1 94.25 57 ASN B O 1
ATOM 6704 N N . ALA B 1 58 ? 21.641 39.906 7.988 1 93.88 58 ALA B N 1
ATOM 6705 C CA . ALA B 1 58 ? 20.344 40.062 8.641 1 93.88 58 ALA B CA 1
ATOM 6706 C C . ALA B 1 58 ? 19.203 40.062 7.625 1 93.88 58 ALA B C 1
ATOM 6708 O O . ALA B 1 58 ? 19.375 40.562 6.5 1 93.88 58 ALA B O 1
ATOM 6709 N N . LYS B 1 59 ? 18.172 39.469 8.031 1 91 59 LYS B N 1
ATOM 6710 C CA . LYS B 1 59 ? 16.953 39.5 7.223 1 91 59 LYS B CA 1
ATOM 6711 C C . LYS B 1 59 ? 15.719 39.719 8.102 1 91 59 LYS B C 1
ATOM 6713 O O . LYS B 1 59 ? 15.797 39.562 9.328 1 91 59 LYS B O 1
ATOM 6718 N N . TRP B 1 60 ? 14.531 40 7.574 1 88.12 60 TRP B N 1
ATOM 6719 C CA . TRP B 1 60 ? 13.305 40.281 8.305 1 88.12 60 TRP B CA 1
ATOM 6720 C C . TRP B 1 60 ? 12.625 38.969 8.727 1 88.12 60 TRP B C 1
ATOM 6722 O O . TRP B 1 60 ? 12.055 38.875 9.82 1 88.12 60 TRP B O 1
ATOM 6732 N N . GLY B 1 61 ? 12.727 37.969 8.055 1 87.62 61 GLY B N 1
ATOM 6733 C CA . GLY B 1 61 ? 12.102 36.688 8.414 1 87.62 61 GLY B CA 1
ATOM 6734 C C . GLY B 1 61 ? 12.945 35.875 9.359 1 87.62 61 GLY B C 1
ATOM 6735 O O . GLY B 1 61 ? 14.172 35.969 9.367 1 87.62 61 GLY B O 1
ATOM 6736 N N . PHE B 1 62 ? 12.266 35.062 10.203 1 89.62 62 PHE B N 1
ATOM 6737 C CA . PHE B 1 62 ? 12.992 34.188 11.102 1 89.62 62 PHE B CA 1
ATOM 6738 C C . PHE B 1 62 ? 13.609 33.031 10.336 1 89.62 62 PHE B C 1
ATOM 6740 O O . PHE B 1 62 ? 12.953 32.406 9.484 1 89.62 62 PHE B O 1
ATOM 6747 N N . PRO B 1 63 ? 14.828 32.688 10.602 1 92.56 63 PRO B N 1
ATOM 6748 C CA . PRO B 1 63 ? 15.766 33.344 11.523 1 92.56 63 PRO B CA 1
ATOM 6749 C C . PRO B 1 63 ? 16.328 34.656 10.977 1 92.56 63 PRO B C 1
ATOM 6751 O O . PRO B 1 63 ? 16.75 34.688 9.82 1 92.56 63 PRO B O 1
ATOM 6754 N N . ASN B 1 64 ? 16.453 35.625 11.812 1 93.56 64 ASN B N 1
ATOM 6755 C CA . ASN B 1 64 ? 16.797 37 11.383 1 93.56 64 ASN B CA 1
ATOM 6756 C C . ASN B 1 64 ? 18.266 37.125 11.016 1 93.56 64 ASN B C 1
ATOM 6758 O O . ASN B 1 64 ? 18.656 38 10.234 1 93.56 64 ASN B O 1
ATOM 6762 N N . PHE B 1 65 ? 19.078 36.312 11.602 1 95.06 65 PHE B N 1
ATOM 6763 C CA . PHE B 1 65 ? 20.516 36.344 11.344 1 95.06 65 PHE B CA 1
ATOM 6764 C C . PHE B 1 65 ? 21 35.031 10.75 1 95.06 65 PHE B C 1
ATOM 6766 O O . PHE B 1 65 ? 20.672 33.969 11.25 1 95.06 65 PHE B O 1
ATOM 6773 N N . TYR B 1 66 ? 21.734 35.125 9.695 1 95.5 66 TYR B N 1
ATOM 6774 C CA . TYR B 1 66 ? 22.219 33.938 9 1 95.5 66 TYR B CA 1
ATOM 6775 C C . TYR B 1 66 ? 23.5 34.25 8.227 1 95.5 66 TYR B C 1
ATOM 6777 O O . TYR B 1 66 ? 23.891 35.406 8.102 1 95.5 66 TYR B O 1
ATOM 6785 N N . ARG B 1 67 ? 24.203 33.219 7.879 1 95.38 67 ARG B N 1
ATOM 6786 C CA . ARG B 1 67 ? 25.375 33.312 7.023 1 95.38 67 ARG B CA 1
ATOM 6787 C C . ARG B 1 67 ? 25.078 32.812 5.621 1 95.38 67 ARG B C 1
ATOM 6789 O O . ARG B 1 67 ? 24.531 31.719 5.457 1 95.38 67 ARG B O 1
ATOM 6796 N N . LYS B 1 68 ? 25.406 33.594 4.629 1 94.12 68 LYS B N 1
ATOM 6797 C CA . LYS B 1 68 ? 25.219 33.188 3.242 1 94.12 68 LYS B CA 1
ATOM 6798 C C . LYS B 1 68 ? 26.109 31.984 2.908 1 94.12 68 LYS B C 1
ATOM 6800 O O . LYS B 1 68 ? 27.188 31.828 3.488 1 94.12 68 LYS B O 1
ATOM 6805 N N . PRO B 1 69 ? 25.562 31.188 2.033 1 94.19 69 PRO B N 1
ATOM 6806 C CA . PRO B 1 69 ? 26.406 30.047 1.65 1 94.19 69 PRO B CA 1
ATOM 6807 C C . PRO B 1 69 ? 27.672 30.469 0.913 1 94.19 69 PRO B C 1
ATOM 6809 O O . PRO B 1 69 ? 27.672 31.469 0.197 1 94.19 69 PRO B O 1
ATOM 6812 N N . GLY B 1 70 ? 28.75 29.703 1.104 1 92.25 70 GLY B N 1
ATOM 6813 C CA . GLY B 1 70 ? 29.984 29.984 0.397 1 92.25 70 GLY B CA 1
ATOM 6814 C C . GLY B 1 70 ? 29.953 29.547 -1.057 1 92.25 70 GLY B C 1
ATOM 6815 O O . GLY B 1 70 ? 30.703 30.078 -1.882 1 92.25 70 GLY B O 1
ATOM 6816 N N . LEU B 1 71 ? 29.125 28.609 -1.265 1 95.31 71 LEU B N 1
ATOM 6817 C CA . LEU B 1 71 ? 29.016 28.062 -2.613 1 95.31 71 LEU B CA 1
ATOM 6818 C C . LEU B 1 71 ? 27.594 28.156 -3.127 1 95.31 71 LEU B C 1
ATOM 6820 O O . LEU B 1 71 ? 26.641 28.047 -2.352 1 95.31 71 LEU B O 1
ATOM 6824 N N . GLY B 1 72 ? 27.484 28.484 -4.426 1 94.12 72 GLY B N 1
ATOM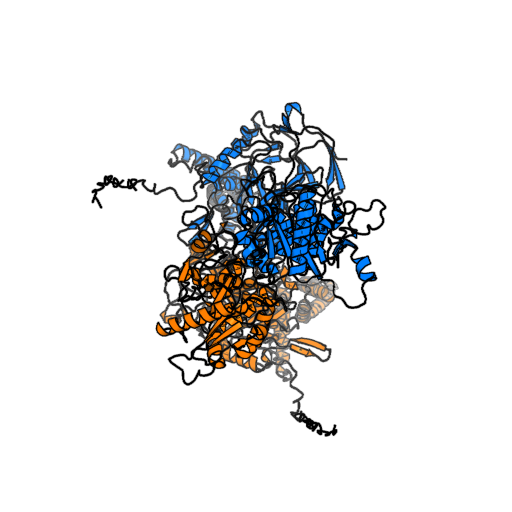 6825 C CA . GLY B 1 72 ? 26.188 28.547 -5.086 1 94.12 72 GLY B CA 1
ATOM 6826 C C . GLY B 1 72 ? 26.125 27.703 -6.344 1 94.12 72 GLY B C 1
ATOM 6827 O O . GLY B 1 72 ? 27.156 27.375 -6.938 1 94.12 72 GLY B O 1
ATOM 6828 N N . TYR B 1 73 ? 24.906 27.297 -6.672 1 94.88 73 TYR B N 1
ATOM 6829 C CA . TYR B 1 73 ? 24.703 26.516 -7.883 1 94.88 73 TYR B CA 1
ATOM 6830 C C . TYR B 1 73 ? 24.734 27.391 -9.125 1 94.88 73 TYR B C 1
ATOM 6832 O O . TYR B 1 73 ? 24.266 28.531 -9.094 1 94.88 73 TYR B O 1
ATOM 6840 N N . GLN B 1 74 ? 25.203 26.75 -10.203 1 93.44 74 GLN B N 1
ATOM 6841 C CA . GLN B 1 74 ? 25.203 27.453 -11.477 1 93.44 74 GLN B CA 1
ATOM 6842 C C . GLN B 1 74 ? 23.781 27.625 -12.008 1 93.44 74 GLN B C 1
ATOM 6844 O O . GLN B 1 74 ? 22.953 26.734 -11.867 1 93.44 74 GLN B O 1
ATOM 6849 N N . LYS B 1 75 ? 23.578 28.797 -12.562 1 92.5 75 LYS B N 1
ATOM 6850 C CA . LYS B 1 75 ? 22.25 29.094 -13.078 1 92.5 75 LYS B CA 1
ATOM 6851 C C . LYS B 1 75 ? 22.031 28.453 -14.445 1 92.5 75 LYS B C 1
ATOM 6853 O O . LYS B 1 75 ? 22.25 29.109 -15.477 1 92.5 75 LYS B O 1
ATOM 6858 N N . LEU B 1 76 ? 21.594 27.266 -14.469 1 87.81 76 LEU B N 1
ATOM 6859 C CA . LEU B 1 76 ? 21.438 26.516 -15.711 1 87.81 76 LEU B CA 1
ATOM 6860 C C . LEU B 1 76 ? 20.016 26.688 -16.25 1 87.81 76 LEU B C 1
ATOM 6862 O O . LEU B 1 76 ? 19.781 26.469 -17.453 1 87.81 76 LEU B O 1
ATOM 6866 N N . GLY B 1 77 ? 19.062 26.984 -15.453 1 88.5 77 GLY B N 1
ATOM 6867 C CA . GLY B 1 77 ? 17.688 27.125 -15.914 1 88.5 77 GLY B CA 1
ATOM 6868 C C . GLY B 1 77 ? 16.75 27.641 -14.844 1 88.5 77 GLY B C 1
ATOM 6869 O O . GLY B 1 77 ? 17.172 27.938 -13.727 1 88.5 77 GLY B O 1
ATOM 6870 N N . HIS B 1 78 ? 15.469 27.797 -15.297 1 91.38 78 HIS B N 1
ATOM 6871 C CA . HIS B 1 78 ? 14.391 28.219 -14.406 1 91.38 78 HIS B CA 1
ATOM 6872 C C . HIS B 1 78 ? 13.422 27.078 -14.125 1 91.38 78 HIS B C 1
ATOM 6874 O O . HIS B 1 78 ? 13.016 26.359 -15.047 1 91.38 78 HIS B O 1
ATOM 6880 N N . TYR B 1 79 ? 13.281 26.922 -12.875 1 94.5 79 TYR B N 1
ATOM 6881 C CA . TYR B 1 79 ? 12.484 25.766 -12.469 1 94.5 79 TYR B CA 1
ATOM 6882 C C . TYR B 1 79 ? 11.203 26.203 -11.773 1 94.5 79 TYR B C 1
ATOM 6884 O O . TYR B 1 79 ? 11.07 27.359 -11.375 1 94.5 79 TYR B O 1
ATOM 6892 N N . ARG B 1 80 ? 10.242 25.281 -11.711 1 95.5 80 ARG B N 1
ATOM 6893 C CA . ARG B 1 80 ? 8.93 25.547 -11.133 1 95.5 80 ARG B CA 1
ATOM 6894 C C . ARG B 1 80 ? 8.57 24.484 -10.094 1 95.5 80 ARG B C 1
ATOM 6896 O O . ARG B 1 80 ? 8.883 23.297 -10.266 1 95.5 80 ARG B O 1
ATOM 6903 N N . HIS B 1 81 ? 7.973 24.969 -8.961 1 95.5 81 HIS B N 1
ATOM 6904 C CA . HIS B 1 81 ? 7.484 24.078 -7.91 1 95.5 81 HIS B CA 1
ATOM 6905 C C . HIS B 1 81 ? 6.047 24.406 -7.531 1 95.5 81 HIS B C 1
ATOM 6907 O O . HIS B 1 81 ? 5.688 25.578 -7.406 1 95.5 81 HIS B O 1
ATOM 6913 N N . ARG B 1 82 ? 5.223 23.406 -7.48 1 94.69 82 ARG B N 1
ATOM 6914 C CA . ARG B 1 82 ? 3.844 23.531 -7.02 1 94.69 82 ARG B CA 1
ATOM 6915 C C . ARG B 1 82 ? 3.66 22.859 -5.66 1 94.69 82 ARG B C 1
ATOM 6917 O O . ARG B 1 82 ? 4.023 21.703 -5.477 1 94.69 82 ARG B O 1
ATOM 6924 N N . ASP B 1 83 ? 3.15 23.609 -4.715 1 93.44 83 ASP B N 1
ATOM 6925 C CA . ASP B 1 83 ? 3.004 23.062 -3.367 1 93.44 83 ASP B CA 1
ATOM 6926 C C . ASP B 1 83 ? 1.644 22.391 -3.189 1 93.44 83 ASP B C 1
ATOM 6928 O O . ASP B 1 83 ? 0.883 22.266 -4.148 1 93.44 83 ASP B O 1
ATOM 6932 N N . CYS B 1 84 ? 1.366 21.906 -1.972 1 89.5 84 CYS B N 1
ATOM 6933 C CA . CYS B 1 84 ? 0.169 21.125 -1.688 1 89.5 84 CYS B CA 1
ATOM 6934 C C . CYS B 1 84 ? -1.084 21.984 -1.791 1 89.5 84 CYS B C 1
ATOM 6936 O O . CYS B 1 84 ? -2.188 21.469 -1.958 1 89.5 84 CYS B O 1
ATOM 6938 N N . LEU B 1 85 ? -0.986 23.328 -1.7 1 88.56 85 LEU B N 1
ATOM 6939 C CA . LEU B 1 85 ? -2.123 24.234 -1.808 1 88.56 85 LEU B CA 1
ATOM 6940 C C . LEU B 1 85 ? -2.182 24.859 -3.193 1 88.56 85 LEU B C 1
ATOM 6942 O O . LEU B 1 85 ? -2.857 25.875 -3.389 1 88.56 85 LEU B O 1
ATOM 6946 N N . ASP B 1 86 ? -1.392 24.375 -4.129 1 88.81 86 ASP B N 1
ATOM 6947 C CA . ASP B 1 86 ? -1.396 24.734 -5.543 1 88.81 86 ASP B CA 1
ATOM 6948 C C . ASP B 1 86 ? -0.747 26.109 -5.77 1 88.81 86 ASP B C 1
ATOM 6950 O O . ASP B 1 86 ? -1.135 26.844 -6.68 1 88.81 86 ASP B O 1
ATOM 6954 N N . ARG B 1 87 ? 0.071 26.516 -4.941 1 91.38 87 ARG B N 1
ATOM 6955 C CA . ARG B 1 87 ? 0.874 27.703 -5.188 1 91.38 87 ARG B CA 1
ATOM 6956 C C . ARG B 1 87 ? 2.131 27.375 -5.984 1 91.38 87 ARG B C 1
ATOM 6958 O O . ARG B 1 87 ? 2.742 26.312 -5.77 1 91.38 87 ARG B O 1
ATOM 6965 N N . GLU B 1 88 ? 2.422 28.297 -6.754 1 94.31 88 GLU B N 1
ATOM 6966 C CA . GLU B 1 88 ? 3.555 28.031 -7.637 1 94.31 88 GLU B CA 1
ATOM 6967 C C . GLU B 1 88 ? 4.723 28.969 -7.336 1 94.31 88 GLU B C 1
ATOM 6969 O O . GLU B 1 88 ? 4.523 30.156 -7.094 1 94.31 88 GLU B O 1
ATOM 6974 N N . TRP B 1 89 ? 5.875 28.359 -7.207 1 95.5 89 TRP B N 1
ATOM 6975 C CA . TRP B 1 89 ? 7.133 29.078 -7.035 1 95.5 89 TRP B CA 1
ATOM 6976 C C . TRP B 1 89 ? 8.062 28.844 -8.219 1 95.5 89 TRP B C 1
ATOM 6978 O O . TRP B 1 89 ? 8.242 27.703 -8.656 1 95.5 89 TRP B O 1
ATOM 6988 N N . GLU B 1 90 ? 8.562 29.953 -8.828 1 95.88 90 GLU B N 1
ATOM 6989 C CA . GLU B 1 90 ? 9.523 29.875 -9.922 1 95.88 90 GLU B CA 1
ATOM 6990 C C . GLU B 1 90 ? 10.828 30.578 -9.562 1 95.88 90 GLU B C 1
ATOM 6992 O O . GLU B 1 90 ? 10.812 31.625 -8.922 1 95.88 90 GLU B O 1
ATOM 6997 N N . GLY B 1 91 ? 11.883 29.906 -9.906 1 95.44 91 GLY B N 1
ATOM 6998 C CA . GLY B 1 91 ? 13.156 30.547 -9.625 1 95.44 91 GLY B CA 1
ATOM 6999 C C . GLY B 1 91 ? 14.352 29.703 -10.016 1 95.44 91 GLY B C 1
ATOM 7000 O O . GLY B 1 91 ? 14.211 28.703 -10.742 1 95.44 91 GLY B O 1
ATOM 7001 N N . ASP B 1 92 ? 15.539 30.25 -9.609 1 95.25 92 ASP B N 1
ATOM 7002 C CA . ASP B 1 92 ? 16.797 29.531 -9.82 1 95.25 92 ASP B CA 1
ATOM 7003 C C . ASP B 1 92 ? 16.922 28.344 -8.859 1 95.25 92 ASP B C 1
ATOM 7005 O O . ASP B 1 92 ? 16.266 28.312 -7.812 1 95.25 92 ASP B O 1
ATOM 7009 N N . TYR B 1 93 ? 17.75 27.438 -9.336 1 94.94 93 TYR B N 1
ATOM 7010 C CA . TYR B 1 93 ? 17.969 26.25 -8.508 1 94.94 93 TYR B CA 1
ATOM 7011 C C . TYR B 1 93 ? 18.688 26.625 -7.219 1 94.94 93 TYR B C 1
ATOM 7013 O O . TYR B 1 93 ? 19.672 27.375 -7.238 1 94.94 93 TYR B O 1
ATOM 7021 N N . ASP B 1 94 ? 18.234 26.25 -6.086 1 94.75 94 ASP B N 1
ATOM 7022 C CA . ASP B 1 94 ? 18.844 26.406 -4.77 1 94.75 94 ASP B CA 1
ATOM 7023 C C . ASP B 1 94 ? 18.328 25.344 -3.797 1 94.75 94 ASP B C 1
ATOM 7025 O O . ASP B 1 94 ? 17.547 24.469 -4.18 1 94.75 94 ASP B O 1
ATOM 7029 N N . ASP B 1 95 ? 18.891 25.297 -2.57 1 95.62 95 ASP B N 1
ATOM 7030 C CA . ASP B 1 95 ? 18.453 24.344 -1.561 1 95.62 95 ASP B CA 1
ATOM 7031 C C . ASP B 1 95 ? 17.234 24.875 -0.805 1 95.62 95 ASP B C 1
ATOM 7033 O O . ASP B 1 95 ? 17.297 25.938 -0.184 1 95.62 95 ASP B O 1
ATOM 7037 N N . ARG B 1 96 ? 16.156 24.141 -0.886 1 96.06 96 ARG B N 1
ATOM 7038 C CA . ARG B 1 96 ? 14.906 24.547 -0.248 1 96.06 96 ARG B CA 1
ATOM 7039 C C . ARG B 1 96 ? 14.266 23.375 0.489 1 96.06 96 ARG B C 1
ATOM 7041 O O . ARG B 1 96 ? 14.703 22.234 0.358 1 96.06 96 ARG B O 1
ATOM 7048 N N . TYR B 1 97 ? 13.375 23.641 1.399 1 96.75 97 TYR B N 1
ATOM 7049 C CA . TYR B 1 97 ? 12.57 22.641 2.096 1 96.75 97 TYR B CA 1
ATOM 7050 C C . TYR B 1 97 ? 11.109 23.078 2.15 1 96.75 97 TYR B C 1
ATOM 7052 O O . TYR B 1 97 ? 10.773 24.219 1.835 1 96.75 97 TYR B O 1
ATOM 7060 N N . ILE B 1 98 ? 10.25 22.172 2.449 1 96.69 98 ILE B N 1
ATOM 7061 C CA . ILE B 1 98 ? 8.828 22.453 2.605 1 96.69 98 ILE B CA 1
ATOM 7062 C C . ILE B 1 98 ? 8.523 22.797 4.062 1 96.69 98 ILE B C 1
ATOM 7064 O O . ILE B 1 98 ? 8.742 21.984 4.957 1 96.69 98 ILE B O 1
ATOM 7068 N N . SER B 1 99 ? 8 23.922 4.23 1 94.56 99 SER B N 1
ATOM 7069 C CA . SER B 1 99 ? 7.695 24.359 5.59 1 94.56 99 SER B CA 1
ATOM 7070 C C . SER B 1 99 ? 6.457 23.641 6.133 1 94.56 99 SER B C 1
ATOM 7072 O O . SER B 1 99 ? 5.449 23.531 5.434 1 94.56 99 SER B O 1
ATOM 7074 N N . SER B 1 100 ? 6.559 23.219 7.383 1 92 100 SER B N 1
ATOM 7075 C CA . SER B 1 100 ? 5.434 22.531 8.023 1 92 100 SER B CA 1
ATOM 7076 C C . SER B 1 100 ? 4.379 23.531 8.484 1 92 100 SER B C 1
ATOM 7078 O O . SER B 1 100 ? 3.254 23.156 8.812 1 92 100 SER B O 1
ATOM 7080 N N . TRP B 1 101 ? 4.688 24.781 8.5 1 87 101 TRP B N 1
ATOM 7081 C CA . TRP B 1 101 ? 3.793 25.812 9.008 1 87 101 TRP B CA 1
ATOM 7082 C C . TRP B 1 101 ? 2.789 26.234 7.938 1 87 101 TRP B C 1
ATOM 7084 O O . TRP B 1 101 ? 1.596 26.375 8.219 1 87 101 TRP B O 1
ATOM 7094 N N . ASP B 1 102 ? 3.289 26.422 6.742 1 88 102 ASP B N 1
ATOM 7095 C CA . ASP B 1 102 ? 2.393 26.953 5.723 1 88 102 ASP B CA 1
ATOM 7096 C C . ASP B 1 102 ? 2.436 26.109 4.453 1 88 102 ASP B C 1
ATOM 7098 O O . ASP B 1 102 ? 1.672 26.344 3.514 1 88 102 ASP B O 1
ATOM 7102 N N . GLY B 1 103 ? 3.277 25.172 4.379 1 91.06 103 GLY B N 1
ATOM 7103 C CA . GLY B 1 103 ? 3.328 24.297 3.229 1 91.06 103 GLY B CA 1
ATOM 7104 C C . GLY B 1 103 ? 4.09 24.875 2.055 1 91.06 103 GLY B C 1
ATOM 7105 O O . GLY B 1 103 ? 4.191 24.25 0.998 1 91.06 103 GLY B O 1
ATOM 7106 N N . LYS B 1 104 ? 4.664 26.094 2.238 1 92.44 104 LYS B N 1
ATOM 7107 C CA . LYS B 1 104 ? 5.418 26.75 1.168 1 92.44 104 LYS B CA 1
ATOM 7108 C C . LYS B 1 104 ? 6.852 26.219 1.108 1 92.44 104 LYS B C 1
ATOM 7110 O O . LYS B 1 104 ? 7.359 25.688 2.092 1 92.44 104 LYS B O 1
ATOM 7115 N N . VAL B 1 105 ? 7.41 26.344 -0.068 1 95.06 105 VAL B N 1
ATOM 7116 C CA . VAL B 1 105 ? 8.82 26.016 -0.22 1 95.06 105 VAL B CA 1
ATOM 7117 C C . VAL B 1 105 ? 9.688 27.188 0.207 1 95.06 105 VAL B C 1
ATOM 7119 O O . VAL B 1 105 ? 9.516 28.312 -0.288 1 95.06 105 VAL B O 1
ATOM 7122 N N . SER B 1 106 ? 10.5 26.969 1.198 1 94.56 106 SER B N 1
ATOM 7123 C CA . SER B 1 106 ? 11.352 28.016 1.744 1 94.56 106 SER B CA 1
ATOM 7124 C C . SER B 1 106 ? 12.828 27.656 1.634 1 94.56 106 SER B C 1
ATOM 7126 O O . SER B 1 106 ? 13.172 26.484 1.451 1 94.56 106 SER B O 1
ATOM 7128 N N . LYS B 1 107 ? 13.672 28.703 1.693 1 95.12 107 LYS B N 1
ATOM 7129 C CA . LYS B 1 107 ? 15.109 28.469 1.644 1 95.12 107 LYS B CA 1
ATOM 7130 C C . LYS B 1 107 ? 15.586 27.672 2.859 1 95.12 107 LYS B C 1
ATOM 7132 O O . LYS B 1 107 ? 15.109 27.891 3.975 1 95.12 107 LYS B O 1
ATOM 7137 N N . LEU B 1 108 ? 16.469 26.75 2.598 1 96.81 108 LEU B N 1
ATOM 7138 C CA . LEU B 1 108 ? 16.969 25.891 3.662 1 96.81 108 LEU B CA 1
ATOM 7139 C C . LEU B 1 108 ? 18.016 26.609 4.508 1 96.81 108 LEU B C 1
ATOM 7141 O O . LEU B 1 108 ? 19.016 27.109 3.982 1 96.81 108 LEU B O 1
ATOM 7145 N N . VAL B 1 109 ? 17.766 26.828 5.773 1 97.44 109 VAL B N 1
ATOM 7146 C CA . VAL B 1 109 ? 18.688 27.406 6.75 1 97.44 109 VAL B CA 1
ATOM 7147 C C . VAL B 1 109 ? 18.984 26.375 7.84 1 97.44 109 VAL B C 1
ATOM 7149 O O . VAL B 1 109 ? 18.062 25.859 8.492 1 97.44 109 VAL B O 1
ATOM 7152 N N . VAL B 1 110 ? 20.188 26.047 8.039 1 97.94 110 VAL B N 1
ATOM 7153 C CA . VAL B 1 110 ? 20.594 25 8.969 1 97.94 110 VAL B CA 1
ATOM 7154 C C . VAL B 1 110 ? 21.406 25.609 10.109 1 97.94 110 VAL B C 1
ATOM 7156 O O . VAL B 1 110 ? 22.359 26.344 9.875 1 97.94 110 VAL B O 1
ATOM 7159 N N . GLN B 1 111 ? 21.016 25.391 11.352 1 97.88 111 GLN B N 1
ATOM 7160 C CA . GLN B 1 111 ? 21.828 25.844 12.477 1 97.88 111 GLN B CA 1
ATOM 7161 C C . GLN B 1 111 ? 23.062 24.969 12.664 1 97.88 111 GLN B C 1
ATOM 7163 O O . GLN B 1 111 ? 23 23.75 12.469 1 97.88 111 GLN B O 1
ATOM 7168 N N . ALA B 1 112 ? 24.141 25.609 12.922 1 97.38 112 ALA B N 1
ATOM 7169 C CA . ALA B 1 112 ? 25.422 24.906 13.055 1 97.38 112 ALA B CA 1
ATOM 7170 C C . ALA B 1 112 ? 26.156 25.359 14.32 1 97.38 112 ALA B C 1
ATOM 7172 O O . ALA B 1 112 ? 25.891 26.438 14.844 1 97.38 112 ALA B O 1
ATOM 7173 N N . VAL B 1 113 ? 27.016 24.516 14.789 1 96.06 113 VAL B N 1
ATOM 7174 C CA . VAL B 1 113 ? 27.859 24.828 15.938 1 96.06 113 VAL B CA 1
ATOM 7175 C C . VAL B 1 113 ? 28.844 25.938 15.57 1 96.06 113 VAL B C 1
ATOM 7177 O O . VAL B 1 113 ? 29.109 26.172 14.391 1 96.06 113 VAL B O 1
ATOM 7180 N N . ASP B 1 114 ? 29.484 26.547 16.531 1 94.75 114 ASP B N 1
ATOM 7181 C CA . ASP B 1 114 ? 30.297 27.734 16.359 1 94.75 114 ASP B CA 1
ATOM 7182 C C . ASP B 1 114 ? 31.484 27.453 15.438 1 94.75 114 ASP B C 1
ATOM 7184 O O . ASP B 1 114 ? 31.797 28.234 14.547 1 94.75 114 ASP B O 1
ATOM 7188 N N . ASP B 1 115 ? 32.188 26.359 15.609 1 92.5 115 ASP B N 1
ATOM 7189 C CA . ASP B 1 115 ? 33.344 26.016 14.828 1 92.5 115 ASP B CA 1
ATOM 7190 C C . ASP B 1 115 ? 33 25.906 13.344 1 92.5 115 ASP B C 1
ATOM 7192 O O . ASP B 1 115 ? 33.812 26.312 12.484 1 92.5 115 ASP B O 1
ATOM 7196 N N . ILE B 1 116 ? 31.938 25.328 13.062 1 95.19 116 ILE B N 1
ATOM 7197 C CA . ILE B 1 116 ? 31.5 25.156 11.68 1 95.19 116 ILE B CA 1
ATOM 7198 C C . ILE B 1 116 ? 30.953 26.469 11.133 1 95.19 116 ILE B C 1
ATOM 7200 O O . ILE B 1 116 ? 31.25 26.844 9.992 1 95.19 116 ILE B O 1
ATOM 7204 N N . TYR B 1 117 ? 30.219 27.203 11.922 1 95.38 117 TYR B N 1
ATOM 7205 C CA . TYR B 1 117 ? 29.641 28.469 11.516 1 95.38 117 TYR B CA 1
ATOM 7206 C C . TYR B 1 117 ? 30.719 29.484 11.172 1 95.38 117 TYR B C 1
ATOM 7208 O O . TYR B 1 117 ? 30.578 30.281 10.234 1 95.38 117 TYR B O 1
ATOM 7216 N N . GLU B 1 118 ? 31.859 29.453 11.852 1 93.62 118 GLU B N 1
ATOM 7217 C CA . GLU B 1 118 ? 32.906 30.469 11.695 1 93.62 118 GLU B CA 1
ATOM 7218 C C . GLU B 1 118 ? 33.906 30.062 10.609 1 93.62 118 GLU B C 1
ATOM 7220 O O . GLU B 1 118 ? 34.375 30.906 9.852 1 93.62 118 GLU B O 1
ATOM 7225 N N . HIS B 1 119 ? 34.156 28.766 10.453 1 90.44 119 HIS B N 1
ATOM 7226 C CA . HIS B 1 119 ? 35.344 28.406 9.695 1 90.44 119 HIS B CA 1
ATOM 7227 C C . HIS B 1 119 ? 34.969 27.656 8.422 1 90.44 119 HIS B C 1
ATOM 7229 O O . HIS B 1 119 ? 35.812 27.516 7.523 1 90.44 119 HIS B O 1
ATOM 7235 N N . ASN B 1 120 ? 33.906 27.172 8.312 1 88.31 120 ASN B N 1
ATOM 7236 C CA . ASN B 1 120 ? 33.562 26.359 7.148 1 88.31 120 ASN B CA 1
ATOM 7237 C C . ASN B 1 120 ? 32.625 27.109 6.191 1 88.31 120 ASN B C 1
ATOM 7239 O O . ASN B 1 120 ? 31.484 27.391 6.535 1 88.31 120 ASN B O 1
ATOM 7243 N N . THR B 1 121 ? 33.062 27.281 4.949 1 89.88 121 THR B N 1
ATOM 7244 C CA . THR B 1 121 ? 32.281 27.953 3.932 1 89.88 121 THR B CA 1
ATOM 7245 C C . THR B 1 121 ? 31.906 27 2.803 1 89.88 121 THR B C 1
ATOM 7247 O O . THR B 1 121 ? 31.453 27.422 1.74 1 89.88 121 THR B O 1
ATOM 7250 N N . GLY B 1 122 ? 32.094 25.766 3.068 1 91.06 122 GLY B N 1
ATOM 7251 C CA . GLY B 1 122 ? 31.875 24.781 2.012 1 91.06 122 GLY B CA 1
ATOM 7252 C C . GLY B 1 122 ? 30.453 24.266 1.948 1 91.06 122 GLY B C 1
ATOM 7253 O O . GLY B 1 122 ? 30.234 23.062 1.747 1 91.06 122 GLY B O 1
ATOM 7254 N N . SER B 1 123 ? 29.484 25.109 2.172 1 93.38 123 SER B N 1
ATOM 7255 C CA . SER B 1 123 ? 28.094 24.656 2.104 1 93.38 123 SER B CA 1
ATOM 7256 C C . SER B 1 123 ? 27.328 25.391 0.999 1 93.38 123 SER B C 1
ATOM 7258 O O . SER B 1 123 ? 27.734 26.469 0.574 1 93.38 123 SER B O 1
ATOM 7260 N N . THR B 1 124 ? 26.281 24.75 0.45 1 94.75 124 THR B N 1
ATOM 7261 C CA . THR B 1 124 ? 25.422 25.359 -0.566 1 94.75 124 THR B CA 1
ATOM 7262 C C . THR B 1 124 ? 24.141 25.906 0.058 1 94.75 124 THR B C 1
ATOM 7264 O O . THR B 1 124 ? 23.375 26.594 -0.609 1 94.75 124 THR B O 1
ATOM 7267 N N . TYR B 1 125 ? 23.906 25.594 1.288 1 95.75 125 TYR B N 1
ATOM 7268 C CA . TYR B 1 125 ? 22.75 26.109 2.006 1 95.75 125 TYR B CA 1
ATOM 7269 C C . TYR B 1 125 ? 23.172 27.156 3.039 1 95.75 125 TYR B C 1
ATOM 7271 O O . TYR B 1 125 ? 24.344 27.281 3.363 1 95.75 125 TYR B O 1
ATOM 7279 N N . ARG B 1 126 ? 22.219 27.906 3.525 1 96.38 126 ARG B N 1
ATOM 7280 C CA . ARG B 1 126 ? 22.484 28.938 4.527 1 96.38 126 ARG B CA 1
ATOM 7281 C C . ARG B 1 126 ? 22.656 28.328 5.914 1 96.38 126 ARG B C 1
ATOM 7283 O O . ARG B 1 126 ? 22.062 27.297 6.219 1 96.38 126 ARG B O 1
ATOM 7290 N N . ARG B 1 127 ? 23.516 28.953 6.672 1 97.12 127 ARG B N 1
ATOM 7291 C CA . ARG B 1 127 ? 23.734 28.5 8.047 1 97.12 127 ARG B CA 1
ATOM 7292 C C . ARG B 1 127 ? 23.344 29.594 9.039 1 97.12 127 ARG B C 1
ATOM 7294 O O . ARG B 1 127 ? 23.344 30.781 8.703 1 97.12 127 ARG B O 1
ATOM 7301 N N . THR B 1 128 ? 22.906 29.188 10.117 1 96.94 128 THR B N 1
ATOM 7302 C CA . THR B 1 128 ? 22.672 30.078 11.25 1 96.94 128 THR B CA 1
ATOM 7303 C C . THR B 1 128 ? 23.281 29.5 12.523 1 96.94 128 THR B C 1
ATOM 7305 O O . THR B 1 128 ? 23.797 28.375 12.523 1 96.94 128 THR B O 1
ATOM 7308 N N . PHE B 1 129 ? 23.453 30.312 13.562 1 96.12 129 PHE B N 1
ATOM 7309 C CA . PHE B 1 129 ? 24.047 29.844 14.812 1 96.12 129 PHE B CA 1
ATOM 7310 C C . PHE B 1 129 ? 22.984 29.328 15.766 1 96.12 129 PHE B C 1
ATOM 7312 O O . PHE B 1 129 ? 21.781 29.578 15.57 1 96.12 129 PHE B O 1
ATOM 7319 N N . ILE B 1 130 ? 23.359 28.516 16.734 1 96.5 130 ILE B N 1
ATOM 7320 C CA . ILE B 1 130 ? 22.438 27.922 17.688 1 96.5 130 ILE B CA 1
ATOM 7321 C C . ILE B 1 130 ? 22.062 28.938 18.766 1 96.5 130 ILE B C 1
ATOM 7323 O O . ILE B 1 130 ? 22.938 29.609 19.312 1 96.5 130 ILE B O 1
ATOM 7327 N N . ARG B 1 131 ? 20.781 29.031 18.984 1 94.25 131 ARG B N 1
ATOM 7328 C CA . ARG B 1 131 ? 20.266 29.984 19.969 1 94.25 131 ARG B CA 1
ATOM 7329 C C . ARG B 1 131 ? 19.703 29.266 21.188 1 94.25 131 ARG B C 1
ATOM 7331 O O . ARG B 1 131 ? 19.156 28.172 21.062 1 94.25 131 ARG B O 1
ATOM 7338 N N . ASN B 1 132 ? 19.875 29.906 22.281 1 91.25 132 ASN B N 1
ATOM 7339 C CA . ASN B 1 132 ? 19.297 29.391 23.516 1 91.25 132 ASN B CA 1
ATOM 7340 C C . ASN B 1 132 ? 17.797 29.703 23.594 1 91.25 132 ASN B C 1
ATOM 7342 O O . ASN B 1 132 ? 17.406 30.875 23.594 1 91.25 132 ASN B O 1
ATOM 7346 N N . VAL B 1 133 ? 17.031 28.672 23.641 1 92.25 133 VAL B N 1
ATOM 7347 C CA . VAL B 1 133 ? 15.578 28.875 23.625 1 92.25 133 VAL B CA 1
ATOM 7348 C C . VAL B 1 133 ? 14.992 28.484 24.984 1 92.25 133 VAL B C 1
ATOM 7350 O O . VAL B 1 133 ? 13.781 28.328 25.125 1 92.25 133 VAL B O 1
ATOM 7353 N N . SER B 1 134 ? 15.758 28.328 25.969 1 89.19 134 SER B N 1
ATOM 7354 C CA . SER B 1 134 ? 15.266 27.984 27.297 1 89.19 134 SER B CA 1
ATOM 7355 C C . SER B 1 134 ? 14.336 29.047 27.844 1 89.19 134 SER B C 1
ATOM 7357 O O . SER B 1 134 ? 14.406 30.219 27.422 1 89.19 134 SER B O 1
ATOM 7359 N N . PRO B 1 135 ? 13.438 28.609 28.656 1 85.12 135 PRO B N 1
ATOM 7360 C CA . PRO B 1 135 ? 12.516 29.594 29.219 1 85.12 135 PRO B CA 1
ATOM 7361 C C . PRO B 1 135 ? 13.234 30.734 29.922 1 85.12 135 PRO B C 1
ATOM 7363 O O . PRO B 1 135 ? 14.211 30.516 30.641 1 85.12 135 PRO B O 1
ATOM 7366 N N . VAL B 1 136 ? 12.703 31.953 29.781 1 83.19 136 VAL B N 1
ATOM 7367 C CA . VAL B 1 136 ? 13.344 33.156 30.281 1 83.19 136 VAL B CA 1
ATOM 7368 C C . VAL B 1 136 ? 13.422 33.125 31.797 1 83.19 136 VAL B C 1
ATOM 7370 O O . VAL B 1 136 ? 14.422 33.562 32.375 1 83.19 136 VAL B O 1
ATOM 7373 N N . TYR B 1 137 ? 12.43 32.594 32.438 1 82.44 137 TYR B N 1
ATOM 7374 C CA . TYR B 1 137 ? 12.422 32.562 33.906 1 82.44 137 TYR B CA 1
ATOM 7375 C C . TYR B 1 137 ? 13.508 31.625 34.406 1 82.44 137 TYR B C 1
ATOM 7377 O O . TYR B 1 137 ? 14.102 31.875 35.469 1 82.44 137 TYR B O 1
ATOM 7385 N N . MET B 1 138 ? 13.773 30.625 33.688 1 84.31 138 MET B N 1
ATOM 7386 C CA . MET B 1 138 ? 14.844 29.719 34.094 1 84.31 138 MET B CA 1
ATOM 7387 C C . MET B 1 138 ? 16.219 30.359 33.844 1 84.31 138 MET B C 1
ATOM 7389 O O . MET B 1 138 ? 17.156 30.109 34.594 1 84.31 138 MET B O 1
ATOM 7393 N N . ARG B 1 139 ? 16.328 31.109 32.906 1 85.25 139 ARG B N 1
ATOM 7394 C CA . ARG B 1 139 ? 17.594 31.797 32.625 1 85.25 139 ARG B CA 1
ATOM 7395 C C . ARG B 1 139 ? 17.906 32.812 33.719 1 85.25 139 ARG B C 1
ATOM 7397 O O . ARG B 1 139 ? 19.062 32.969 34.125 1 85.25 139 ARG B O 1
ATOM 7404 N N . ILE B 1 140 ? 16.828 33.469 34.125 1 83.81 140 ILE B N 1
ATOM 7405 C CA . ILE B 1 140 ? 17.016 34.438 35.188 1 83.81 140 ILE B CA 1
ATOM 7406 C C . ILE B 1 140 ? 17.359 33.75 36.5 1 83.81 140 ILE B C 1
ATOM 7408 O O . ILE B 1 140 ? 18.219 34.219 37.25 1 83.81 140 ILE B O 1
ATOM 7412 N N . ALA B 1 141 ? 16.734 32.656 36.688 1 84.12 141 ALA B N 1
ATOM 7413 C CA . ALA B 1 141 ? 16.984 31.938 37.906 1 84.12 141 ALA B CA 1
ATOM 7414 C C . ALA B 1 141 ? 18.391 31.359 37.938 1 84.12 141 ALA B C 1
ATOM 7416 O O . ALA B 1 141 ? 19 31.234 39 1 84.12 141 ALA B O 1
ATOM 7417 N N . ASN B 1 142 ? 18.938 31.031 36.812 1 85.06 142 ASN B N 1
ATOM 7418 C CA . ASN B 1 142 ? 20.25 30.406 36.75 1 85.06 142 ASN B CA 1
ATOM 7419 C C . ASN B 1 142 ? 21.344 31.438 36.5 1 85.06 142 ASN B C 1
ATOM 7421 O O . ASN B 1 142 ? 22.531 31.125 36.562 1 85.06 142 ASN B O 1
ATOM 7425 N N . TRP B 1 143 ? 21.016 32.594 36.281 1 83.81 143 TRP B N 1
ATOM 7426 C CA . TRP B 1 143 ? 21.969 33.656 35.938 1 83.81 143 TRP B CA 1
ATOM 7427 C C . TRP B 1 143 ? 22.984 33.844 37.062 1 83.81 143 TRP B C 1
ATOM 7429 O O . TRP B 1 143 ? 24.172 34.062 36.812 1 83.81 143 TRP B O 1
ATOM 7439 N N . PRO B 1 144 ? 22.578 33.656 38.281 1 83.25 144 PRO B N 1
ATOM 7440 C CA . PRO B 1 144 ? 23.547 33.844 39.344 1 83.25 144 PRO B CA 1
ATOM 7441 C C . PRO B 1 144 ? 24.656 32.812 39.344 1 83.25 144 PRO B C 1
ATOM 7443 O O . PRO B 1 144 ? 25.766 33.062 39.812 1 83.25 144 PRO B O 1
ATOM 7446 N N . PHE B 1 145 ? 24.359 31.703 38.75 1 78.44 145 PHE B N 1
ATOM 7447 C CA . PHE B 1 145 ? 25.328 30.609 38.719 1 78.44 145 PHE B CA 1
ATOM 7448 C C . PHE B 1 145 ? 26.094 30.578 37.406 1 78.44 145 PHE B C 1
ATOM 7450 O O . PHE B 1 145 ? 26.984 29.75 37.219 1 78.44 145 PHE B O 1
ATOM 7457 N N . ALA B 1 146 ? 25.859 31.422 36.5 1 74.62 146 ALA B N 1
ATOM 7458 C CA . ALA B 1 146 ? 26.375 31.344 35.125 1 74.62 146 ALA B CA 1
ATOM 7459 C C . ALA B 1 146 ? 27.891 31.578 35.125 1 74.62 146 ALA B C 1
ATOM 7461 O O . ALA B 1 146 ? 28.578 31.078 34.219 1 74.62 146 ALA B O 1
ATOM 7462 N N . HIS B 1 147 ? 28.375 32.281 36.094 1 69.5 147 HIS B N 1
ATOM 7463 C CA . HIS B 1 147 ? 29.797 32.594 36.062 1 69.5 147 HIS B CA 1
ATOM 7464 C C . HIS B 1 147 ? 30.609 31.5 36.75 1 69.5 147 HIS B C 1
ATOM 7466 O O . HIS B 1 147 ? 31.844 31.469 36.625 1 69.5 147 HIS B O 1
ATOM 7472 N N . LEU B 1 148 ? 29.875 30.594 37.406 1 68.56 148 LEU B N 1
ATOM 7473 C CA . LEU B 1 148 ? 30.609 29.531 38.125 1 68.56 148 LEU B CA 1
ATOM 7474 C C . LEU B 1 148 ? 30.984 28.406 37.156 1 68.56 148 LEU B C 1
ATOM 7476 O O . LEU B 1 148 ? 30.141 27.906 36.406 1 68.56 148 LEU B O 1
ATOM 7480 N N . ASP B 1 149 ? 32.188 28.359 36.656 1 59.66 149 ASP B N 1
ATOM 7481 C CA . ASP B 1 149 ? 32.688 27.281 35.812 1 59.66 149 ASP B CA 1
ATOM 7482 C C . ASP B 1 149 ? 32.75 25.969 36.562 1 59.66 149 ASP B C 1
ATOM 7484 O O . ASP B 1 149 ? 33.594 25.781 37.438 1 59.66 149 ASP B O 1
ATOM 7488 N N . TYR B 1 150 ? 31.656 25.219 36.562 1 54.34 150 TYR B N 1
ATOM 7489 C CA . TYR B 1 150 ? 31.594 23.969 37.281 1 54.34 150 TYR B CA 1
ATOM 7490 C C . TYR B 1 150 ? 32.562 22.953 36.719 1 54.34 150 TYR B C 1
ATOM 7492 O O . TYR B 1 150 ? 32.812 21.906 37.312 1 54.34 150 TYR B O 1
ATOM 7500 N N . THR B 1 151 ? 32.938 23.047 35.531 1 52.69 151 THR B N 1
ATOM 7501 C CA . THR B 1 151 ? 33.812 22.031 34.969 1 52.69 151 THR B CA 1
ATOM 7502 C C . THR B 1 151 ? 35.188 22.062 35.625 1 52.69 151 THR B C 1
ATOM 7504 O O . THR B 1 151 ? 35.938 21.078 35.625 1 52.69 151 THR B O 1
ATOM 7507 N N . SER B 1 152 ? 35.719 23.297 35.969 1 52.16 152 SER B N 1
ATOM 7508 C CA . SER B 1 152 ? 37.062 23.359 36.5 1 52.16 152 SER B CA 1
ATOM 7509 C C . SER B 1 152 ? 37.062 23.047 38 1 52.16 152 SER B C 1
ATOM 7511 O O . SER B 1 152 ? 36.125 23.391 38.719 1 52.16 152 SER B O 1
ATOM 7513 N N . ASN B 1 153 ? 37.562 21.906 38.375 1 50.19 153 ASN B N 1
ATOM 7514 C CA . ASN B 1 153 ? 37.812 21.547 39.781 1 50.19 153 ASN B CA 1
ATOM 7515 C C . ASN B 1 153 ? 38.219 22.75 40.625 1 50.19 153 ASN B C 1
ATOM 7517 O O . ASN B 1 153 ? 38.844 22.594 41.688 1 50.19 153 ASN B O 1
ATOM 7521 N N . ARG B 1 154 ? 38.188 23.875 40.125 1 57.69 154 ARG B N 1
ATOM 7522 C CA . ARG B 1 154 ? 38.688 24.969 40.938 1 57.69 154 ARG B CA 1
ATOM 7523 C C . ARG B 1 154 ? 37.625 25.5 41.906 1 57.69 154 ARG B C 1
ATOM 7525 O O . ARG B 1 154 ? 36.469 25.672 41.531 1 57.69 154 ARG B O 1
ATOM 7532 N N . GLN B 1 155 ? 37.844 25.359 43.125 1 65.12 155 GLN B N 1
ATOM 7533 C CA . GLN B 1 155 ? 37 25.922 44.188 1 65.12 155 GLN B CA 1
ATOM 7534 C C . GLN B 1 155 ? 36.656 27.375 43.906 1 65.12 155 GLN B C 1
ATOM 7536 O O . GLN B 1 155 ? 37.5 28.156 43.469 1 65.12 155 GLN B O 1
ATOM 7541 N N . PRO B 1 156 ? 35.312 27.734 43.844 1 74.06 156 PRO B N 1
ATOM 7542 C CA . PRO B 1 156 ? 34.906 29.125 43.594 1 74.06 156 PRO B CA 1
ATOM 7543 C C . PRO B 1 156 ? 35.656 30.125 44.5 1 74.06 156 PRO B C 1
ATOM 7545 O O . PRO B 1 156 ? 35.875 29.844 45.688 1 74.06 156 PRO B O 1
ATOM 7548 N N . SER B 1 157 ? 36.375 31.094 44.031 1 78.44 157 SER B N 1
ATOM 7549 C CA . SER B 1 157 ? 37.094 32.156 44.719 1 78.44 157 SER B CA 1
ATOM 7550 C C . SER B 1 157 ? 36.156 33.062 45.5 1 78.44 157 SER B C 1
ATOM 7552 O O . SER B 1 157 ? 34.938 33 45.312 1 78.44 157 SER B O 1
ATOM 7554 N N . SER B 1 158 ? 36.594 33.75 46.531 1 80.44 158 SER B N 1
ATOM 7555 C CA . SER B 1 158 ? 35.812 34.719 47.312 1 80.44 158 SER B CA 1
ATOM 7556 C C . SER B 1 158 ? 35.125 35.719 46.406 1 80.44 158 SER B C 1
ATOM 7558 O O . SER B 1 158 ? 34 36.156 46.688 1 80.44 158 SER B O 1
ATOM 7560 N N . GLN B 1 159 ? 35.75 36.062 45.312 1 81.44 159 GLN B N 1
ATOM 7561 C CA . GLN B 1 159 ? 35.156 37 44.375 1 81.44 159 GLN B CA 1
ATOM 7562 C C . GLN B 1 159 ? 33.938 36.375 43.656 1 81.44 159 GLN B C 1
ATOM 7564 O O . GLN B 1 159 ? 32.969 37.062 43.344 1 81.44 159 GLN B O 1
ATOM 7569 N N . ASP B 1 160 ? 34.031 35.125 43.531 1 84.12 160 ASP B N 1
ATOM 7570 C CA . ASP B 1 160 ? 32.938 34.406 42.875 1 84.12 160 ASP B CA 1
ATOM 7571 C C . ASP B 1 160 ? 31.703 34.406 43.75 1 84.12 160 ASP B C 1
ATOM 7573 O O . ASP B 1 160 ? 30.578 34.531 43.281 1 84.12 160 ASP B O 1
ATOM 7577 N N . TYR B 1 161 ? 31.922 34.344 44.969 1 84.19 161 TYR B N 1
ATOM 7578 C CA . TYR B 1 161 ? 30.797 34.344 45.906 1 84.19 161 TYR B CA 1
ATOM 7579 C C . TYR B 1 161 ? 30.156 35.719 46 1 84.19 161 TYR B C 1
ATOM 7581 O O . TYR B 1 161 ? 28.938 35.812 46.125 1 84.19 161 TYR B O 1
ATOM 7589 N N . MET B 1 162 ? 30.969 36.75 46 1 84 162 MET B N 1
ATOM 7590 C CA . MET B 1 162 ? 30.422 38.094 46.031 1 84 162 MET B CA 1
ATOM 7591 C C . MET B 1 162 ? 29.594 38.375 44.781 1 84 162 MET B C 1
ATOM 7593 O O . MET B 1 162 ? 28.531 39 44.875 1 84 162 MET B O 1
ATOM 7597 N N . MET B 1 163 ? 30.172 37.906 43.75 1 86.25 163 MET B N 1
ATOM 7598 C CA . MET B 1 163 ? 29.438 38.125 42.5 1 86.25 163 MET B CA 1
ATOM 7599 C C . MET B 1 163 ? 28.141 37.312 42.5 1 86.25 163 MET B C 1
ATOM 7601 O O . MET B 1 163 ? 27.125 37.75 41.969 1 86.25 163 MET B O 1
ATOM 7605 N N . LEU B 1 164 ? 28.156 36.188 43.062 1 86.25 164 LEU B N 1
ATOM 7606 C CA . LEU B 1 164 ? 26.953 35.344 43.188 1 86.25 164 LEU B CA 1
ATOM 7607 C C . LEU B 1 164 ? 25.891 36.062 44 1 86.25 164 LEU B C 1
ATOM 7609 O O . LEU B 1 164 ? 24.719 36.031 43.656 1 86.25 164 LEU B O 1
ATOM 7613 N N . GLY B 1 165 ? 26.328 36.719 45.062 1 86 165 GLY B N 1
ATOM 7614 C CA . GLY B 1 165 ? 25.391 37.469 45.906 1 86 165 GLY B CA 1
ATOM 7615 C C . GLY B 1 165 ? 24.766 38.656 45.188 1 86 165 GLY B C 1
ATOM 7616 O O . GLY B 1 165 ? 23.562 38.875 45.312 1 86 165 GLY B O 1
ATOM 7617 N N . LEU B 1 166 ? 25.625 39.344 44.469 1 87.88 166 LEU B N 1
ATOM 7618 C CA . LEU B 1 166 ? 25.125 40.5 43.75 1 87.88 166 LEU B CA 1
ATOM 7619 C C . LEU B 1 166 ? 24.141 40.094 42.656 1 87.88 166 LEU B C 1
ATOM 7621 O O . LEU B 1 166 ? 23.078 40.719 42.531 1 87.88 166 LEU B O 1
ATOM 7625 N N . LYS B 1 167 ? 24.484 39.125 41.969 1 89.75 167 LYS B N 1
ATOM 7626 C CA . LYS B 1 167 ? 23.594 38.656 40.875 1 89.75 167 LYS B CA 1
ATOM 7627 C C . LYS B 1 167 ? 22.312 38.062 41.469 1 89.75 167 LYS B C 1
ATOM 7629 O O . LYS B 1 167 ? 21.25 38.219 40.875 1 89.75 167 LYS B O 1
ATOM 7634 N N . TRP B 1 168 ? 22.438 37.406 42.531 1 88.56 168 TRP B N 1
ATOM 7635 C CA . TRP B 1 168 ? 21.281 36.844 43.219 1 88.56 168 TRP B CA 1
ATOM 7636 C C . TRP B 1 168 ? 20.297 37.938 43.625 1 88.56 168 TRP B C 1
ATOM 7638 O O . TRP B 1 168 ? 19.094 37.781 43.469 1 88.56 168 TRP B O 1
ATOM 7648 N N . PHE B 1 169 ? 20.875 39.062 44.156 1 87.56 169 PHE B N 1
ATOM 7649 C CA . PHE B 1 169 ? 20.062 40.188 44.562 1 87.56 169 PHE B CA 1
ATOM 7650 C C . PHE B 1 169 ? 19.328 40.812 43.375 1 87.56 169 PHE B C 1
ATOM 7652 O O . PHE B 1 169 ? 18.125 41.031 43.469 1 87.56 169 PHE B O 1
ATOM 7659 N N . LEU B 1 170 ? 20 40.938 42.344 1 87.5 170 LEU B N 1
ATOM 7660 C CA . LEU B 1 170 ? 19.391 41.531 41.156 1 87.5 170 LEU B CA 1
ATOM 7661 C C . LEU B 1 170 ? 18.328 40.625 40.562 1 87.5 170 LEU B C 1
ATOM 7663 O O . LEU B 1 170 ? 17.281 41.062 40.125 1 87.5 170 LEU B O 1
ATOM 7667 N N . ALA B 1 171 ? 18.641 39.344 40.531 1 89.5 171 ALA B N 1
ATOM 7668 C CA . ALA B 1 171 ? 17.672 38.375 40 1 89.5 171 ALA B CA 1
ATOM 7669 C C . ALA B 1 171 ? 16.406 38.344 40.844 1 89.5 171 ALA B C 1
ATOM 7671 O O . ALA B 1 171 ? 15.305 38.219 40.312 1 89.5 171 ALA B O 1
ATOM 7672 N N . SER B 1 172 ? 16.562 38.469 42.125 1 87.19 172 SER B N 1
ATOM 7673 C CA . SER B 1 172 ? 15.422 38.438 43.031 1 87.19 172 SER B CA 1
ATOM 7674 C C . SER B 1 172 ? 14.523 39.656 42.781 1 87.19 172 SER B C 1
ATOM 7676 O O . SER B 1 172 ? 13.297 39.531 42.844 1 87.19 172 SER B O 1
ATOM 7678 N N . CYS B 1 173 ? 15.102 40.75 42.5 1 82.44 173 CYS B N 1
ATOM 7679 C CA . CYS B 1 173 ? 14.328 41.938 42.219 1 82.44 173 CYS B CA 1
ATOM 7680 C C . CYS B 1 173 ? 13.562 41.812 40.906 1 82.44 173 CYS B C 1
ATOM 7682 O O . CYS B 1 173 ? 12.383 42.188 40.844 1 82.44 173 CYS B O 1
ATOM 7684 N N . VAL B 1 174 ? 14.227 41.25 39.969 1 84.38 174 VAL B N 1
ATOM 7685 C CA . VAL B 1 174 ? 13.609 41.125 38.656 1 84.38 174 VAL B CA 1
ATOM 7686 C C . VAL B 1 174 ? 12.445 40.125 38.719 1 84.38 174 VAL B C 1
ATOM 7688 O O . VAL B 1 174 ? 11.391 40.375 38.125 1 84.38 174 VAL B O 1
ATOM 7691 N N . ILE B 1 175 ? 12.586 39.062 39.406 1 84.19 175 ILE B N 1
ATOM 7692 C CA . ILE B 1 175 ? 11.57 38 39.5 1 84.19 175 ILE B CA 1
ATOM 7693 C C . ILE B 1 175 ? 10.328 38.562 40.219 1 84.19 175 ILE B C 1
ATOM 7695 O O . ILE B 1 175 ? 9.203 38.281 39.812 1 84.19 175 ILE B O 1
ATOM 7699 N N . THR B 1 176 ? 10.516 39.281 41.156 1 75.75 176 THR B N 1
ATOM 7700 C CA . THR B 1 176 ? 9.391 39.812 41.938 1 75.75 176 THR B CA 1
ATOM 7701 C C . THR B 1 176 ? 8.555 40.781 41.062 1 75.75 176 THR B C 1
ATOM 7703 O O . THR B 1 176 ? 7.328 40.781 41.156 1 75.75 176 THR B O 1
ATOM 7706 N N . PHE B 1 177 ? 9.156 41.406 40.188 1 72.44 177 PHE B N 1
ATOM 7707 C CA . PHE B 1 177 ? 8.43 42.375 39.375 1 72.44 177 PHE B CA 1
ATOM 7708 C C . PHE B 1 177 ? 7.82 41.688 38.156 1 72.44 177 PHE B C 1
ATOM 7710 O O . PHE B 1 177 ? 6.742 42.062 37.688 1 72.44 177 PHE B O 1
ATOM 7717 N N . CYS B 1 178 ? 8.438 40.625 37.625 1 73.88 178 CYS B N 1
ATOM 7718 C CA . CYS B 1 178 ? 8.023 40.062 36.344 1 73.88 178 CYS B CA 1
ATOM 7719 C C . CYS B 1 178 ? 7.02 38.906 36.562 1 73.88 178 CYS B C 1
ATOM 7721 O O . CYS B 1 178 ? 6.152 38.688 35.719 1 73.88 178 CYS B O 1
ATOM 7723 N N . ILE B 1 179 ? 7.105 38.094 37.5 1 70.44 179 ILE B N 1
ATOM 7724 C CA . ILE B 1 179 ? 6.32 36.875 37.625 1 70.44 179 ILE B CA 1
ATOM 7725 C C . ILE B 1 179 ? 4.879 37.219 37.969 1 70.44 179 ILE B C 1
ATOM 7727 O O . ILE B 1 179 ? 3.957 36.469 37.656 1 70.44 179 ILE B O 1
ATOM 7731 N N . SER B 1 180 ? 4.566 38.375 38.531 1 62.09 180 SER B N 1
ATOM 7732 C CA . SER B 1 180 ? 3.189 38.719 38.906 1 62.09 180 SER B CA 1
ATOM 7733 C C . SER B 1 180 ? 2.324 38.938 37.656 1 62.09 180 SER B C 1
ATOM 7735 O O . SER B 1 180 ? 1.099 39.031 37.75 1 62.09 180 SER B O 1
ATOM 7737 N N . SER B 1 181 ? 2.949 38.844 36.5 1 58 181 SER B N 1
ATOM 7738 C CA . SER B 1 181 ? 2.139 39.031 35.281 1 58 181 SER B CA 1
ATOM 7739 C C . SER B 1 181 ? 1.602 37.719 34.781 1 58 181 SER B C 1
ATOM 7741 O O . SER B 1 181 ? 2.293 36.688 34.812 1 58 181 SER B O 1
ATOM 7743 N N . PRO B 1 182 ? 0.22 37.594 34.594 1 56.03 182 PRO B N 1
ATOM 7744 C CA . PRO B 1 182 ? -0.464 36.375 34.188 1 56.03 182 PRO B CA 1
ATOM 7745 C C . PRO B 1 182 ? 0.033 35.844 32.812 1 56.03 182 PRO B C 1
ATOM 7747 O O . PRO B 1 182 ? -0.725 35.219 32.094 1 56.03 182 PRO B O 1
ATOM 7750 N N . SER B 1 183 ? 1.121 35.875 32.562 1 57.91 183 SER B N 1
ATOM 7751 C CA . SER B 1 183 ? 1.489 35.344 31.25 1 57.91 183 SER B CA 1
ATOM 7752 C C . SER B 1 183 ? 1.639 33.844 31.297 1 57.91 183 SER B C 1
ATOM 7754 O O . SER B 1 183 ? 2.119 33.281 32.281 1 57.91 183 SER B O 1
ATOM 7756 N N . PRO B 1 184 ? 0.805 33.156 30.438 1 58.91 184 PRO B N 1
ATOM 7757 C CA . PRO B 1 184 ? 0.972 31.703 30.438 1 58.91 184 PRO B CA 1
ATOM 7758 C C . PRO B 1 184 ? 2.422 31.266 30.203 1 58.91 184 PRO B C 1
ATOM 7760 O O . PRO B 1 184 ? 3.084 31.781 29.297 1 58.91 184 PRO B O 1
ATOM 7763 N N . ALA B 1 185 ? 3.092 30.953 31.188 1 61.66 185 ALA B N 1
ATOM 7764 C CA . ALA B 1 185 ? 4.496 30.562 31.141 1 61.66 185 ALA B CA 1
ATOM 7765 C C . ALA B 1 185 ? 4.715 29.406 30.188 1 61.66 185 ALA B C 1
ATOM 7767 O O . ALA B 1 185 ? 5.836 29.172 29.719 1 61.66 185 ALA B O 1
ATOM 7768 N N . GLU B 1 186 ? 3.553 28.688 29.844 1 68.38 186 GLU B N 1
ATOM 7769 C CA . GLU B 1 186 ? 3.752 27.484 29.031 1 68.38 186 GLU B CA 1
ATOM 7770 C C . GLU B 1 186 ? 3.244 27.688 27.609 1 68.38 186 GLU B C 1
ATOM 7772 O O . GLU B 1 186 ? 2.252 28.391 27.391 1 68.38 186 GLU B O 1
ATOM 7777 N N . THR B 1 187 ? 4.129 27.312 26.672 1 76.31 187 THR B N 1
ATOM 7778 C CA . THR B 1 187 ? 3.777 27.359 25.25 1 76.31 187 THR B CA 1
ATOM 7779 C C . THR B 1 187 ? 2.691 26.328 24.938 1 76.31 187 THR B C 1
ATOM 7781 O O . THR B 1 187 ? 2.641 25.266 25.547 1 76.31 187 THR B O 1
ATOM 7784 N N . ALA B 1 188 ? 1.798 26.719 24.109 1 79.56 188 ALA B N 1
ATOM 7785 C CA . ALA B 1 188 ? 0.718 25.828 23.703 1 79.56 188 ALA B CA 1
ATOM 7786 C C . ALA B 1 188 ? 1.247 24.703 22.828 1 79.56 188 ALA B C 1
ATOM 7788 O O . ALA B 1 188 ? 2.242 24.859 22.125 1 79.56 188 ALA B O 1
ATOM 7789 N N . SER B 1 189 ? 0.596 23.516 23 1 85.56 189 SER B N 1
ATOM 7790 C CA . SER B 1 189 ? 0.983 22.359 22.203 1 85.56 189 SER B CA 1
ATOM 7791 C C . SER B 1 189 ? 0.571 22.516 20.75 1 85.56 189 SER B C 1
ATOM 7793 O O . SER B 1 189 ? -0.445 23.141 20.453 1 85.56 189 SER B O 1
ATOM 7795 N N . ARG B 1 190 ? 1.445 22.047 19.938 1 85.69 190 ARG B N 1
ATOM 7796 C CA . ARG B 1 190 ? 1.188 22.031 18.5 1 85.69 190 ARG B CA 1
ATOM 7797 C C . ARG B 1 190 ? 0.788 20.641 18.016 1 85.69 190 ARG B C 1
ATOM 7799 O O . ARG B 1 190 ? 1.344 19.641 18.469 1 85.69 190 ARG B O 1
ATOM 7806 N N . ASN B 1 191 ? -0.159 20.531 17.047 1 87.38 191 ASN B N 1
ATOM 7807 C CA . ASN B 1 191 ? -0.601 19.266 16.453 1 87.38 191 ASN B CA 1
ATOM 7808 C C . ASN B 1 191 ? -0.942 18.234 17.531 1 87.38 191 ASN B C 1
ATOM 7810 O O . ASN B 1 191 ? -0.583 17.062 17.406 1 87.38 191 ASN B O 1
ATOM 7814 N N . ASN B 1 192 ? -1.445 18.641 18.609 1 85.94 192 ASN B N 1
ATOM 7815 C CA . ASN B 1 192 ? -1.845 17.766 19.703 1 85.94 192 ASN B CA 1
ATOM 7816 C C . ASN B 1 192 ? -0.649 17.031 20.297 1 85.94 192 ASN B C 1
ATOM 7818 O O . ASN B 1 192 ? -0.76 15.852 20.656 1 85.94 192 ASN B O 1
ATOM 7822 N N . GLY B 1 193 ? 0.521 17.625 20.234 1 91.81 193 GLY B N 1
ATOM 7823 C CA . GLY B 1 193 ? 1.711 17.047 20.828 1 91.81 193 GLY B CA 1
ATOM 7824 C C . GLY B 1 193 ? 2.463 16.125 19.875 1 91.81 193 GLY B C 1
ATOM 7825 O O . GLY B 1 193 ? 3.486 15.547 20.25 1 91.81 193 GLY B O 1
ATOM 7826 N N . ASN B 1 194 ? 1.983 15.945 18.656 1 95.25 194 ASN B N 1
ATOM 7827 C CA . ASN B 1 194 ? 2.621 15.07 17.672 1 95.25 194 ASN B CA 1
ATOM 7828 C C . ASN B 1 194 ? 3.686 15.812 16.875 1 95.25 194 ASN B C 1
ATOM 7830 O O . ASN B 1 194 ? 3.836 17.031 17 1 95.25 194 ASN B O 1
ATOM 7834 N N . TYR B 1 195 ? 4.516 15.023 16.156 1 97.12 195 TYR B N 1
ATOM 7835 C CA . TYR B 1 195 ? 5.543 15.617 15.32 1 97.12 195 TYR B CA 1
ATOM 7836 C C . TYR B 1 195 ? 4.918 16.484 14.227 1 97.12 195 TYR B C 1
ATOM 7838 O O . TYR B 1 195 ? 3.758 16.281 13.859 1 97.12 195 TYR B O 1
ATOM 7846 N N . ASP B 1 196 ? 5.652 17.438 13.719 1 95.38 196 ASP B N 1
ATOM 7847 C CA . ASP B 1 196 ? 5.188 18.234 12.594 1 95.38 196 ASP B CA 1
ATOM 7848 C C . ASP B 1 196 ? 5.059 17.391 11.328 1 95.38 196 ASP B C 1
ATOM 7850 O O . ASP B 1 196 ? 5.984 16.656 10.969 1 95.38 196 ASP B O 1
ATOM 7854 N N . GLY B 1 197 ? 3.965 17.516 10.711 1 93.81 197 GLY B N 1
ATOM 7855 C CA . GLY B 1 197 ? 3.721 16.734 9.508 1 93.81 197 GLY B CA 1
ATOM 7856 C C . GLY B 1 197 ? 4.441 17.266 8.289 1 93.81 197 GLY B C 1
ATOM 7857 O O . GLY B 1 197 ? 5.008 18.359 8.32 1 93.81 197 GLY B O 1
ATOM 7858 N N . LEU B 1 198 ? 4.484 16.484 7.215 1 95.69 198 LEU B N 1
ATOM 7859 C CA . LEU B 1 198 ? 5.086 16.844 5.938 1 95.69 198 LEU B CA 1
ATOM 7860 C C . LEU B 1 198 ? 4.016 17.172 4.902 1 95.69 198 LEU B C 1
ATOM 7862 O O . LEU B 1 198 ? 3.385 16.266 4.352 1 95.69 198 LEU B O 1
ATOM 7866 N N . PRO B 1 199 ? 3.793 18.453 4.625 1 94.31 199 PRO B N 1
ATOM 7867 C CA . PRO B 1 199 ? 2.818 18.812 3.596 1 94.31 199 PRO B CA 1
ATOM 7868 C C . PRO B 1 199 ? 3.361 18.625 2.18 1 94.31 199 PRO B C 1
ATOM 7870 O O . PRO B 1 199 ? 3.545 19.609 1.455 1 94.31 199 PRO B O 1
ATOM 7873 N N . TYR B 1 200 ? 3.623 17.469 1.76 1 95.81 200 TYR B N 1
ATOM 7874 C CA . TYR B 1 200 ? 4.156 17.078 0.462 1 95.81 200 TYR B CA 1
ATOM 7875 C C . TYR B 1 200 ? 3.064 16.453 -0.409 1 95.81 200 TYR B C 1
ATOM 7877 O O . TYR B 1 200 ? 2.193 15.742 0.089 1 95.81 200 TYR B O 1
ATOM 7885 N N . LYS B 1 201 ? 3.002 16.859 -1.616 1 92.69 201 LYS B N 1
ATOM 7886 C CA . LYS B 1 201 ? 2.121 16.25 -2.611 1 92.69 201 LYS B CA 1
ATOM 7887 C C . LYS B 1 201 ? 2.854 16.031 -3.93 1 92.69 201 LYS B C 1
ATOM 7889 O O . LYS B 1 201 ? 3.609 16.891 -4.383 1 92.69 201 LYS B O 1
ATOM 7894 N N . TYR B 1 202 ? 2.721 14.844 -4.449 1 93.56 202 TYR B N 1
ATOM 7895 C CA . TYR B 1 202 ? 3.307 14.523 -5.746 1 93.56 202 TYR B CA 1
ATOM 7896 C C . TYR B 1 202 ? 2.287 14.703 -6.863 1 93.56 202 TYR B C 1
ATOM 7898 O O . TYR B 1 202 ? 1.202 14.117 -6.828 1 93.56 202 TYR B O 1
ATOM 7906 N N . PHE B 1 203 ? 2.605 15.477 -7.934 1 93.25 203 PHE B N 1
ATOM 7907 C CA . PHE B 1 203 ? 1.65 15.812 -8.984 1 93.25 203 PHE B CA 1
ATOM 7908 C C . PHE B 1 203 ? 2.012 15.109 -10.289 1 93.25 203 PHE B C 1
ATOM 7910 O O . PHE B 1 203 ? 1.24 15.141 -11.25 1 93.25 203 PHE B O 1
ATOM 7917 N N . GLY B 1 204 ? 3.096 14.398 -10.352 1 90.94 204 GLY B N 1
ATOM 7918 C CA . GLY B 1 204 ? 3.572 13.875 -11.625 1 90.94 204 GLY B CA 1
ATOM 7919 C C . GLY B 1 204 ? 3.07 12.477 -11.922 1 90.94 204 GLY B C 1
ATOM 7920 O O . GLY B 1 204 ? 2.199 11.961 -11.219 1 90.94 204 GLY B O 1
ATOM 7921 N N . TYR B 1 205 ? 3.5 11.977 -13.164 1 90.75 205 TYR B N 1
ATOM 7922 C CA . TYR B 1 205 ? 3.211 10.617 -13.602 1 90.75 205 TYR B CA 1
ATOM 7923 C C . TYR B 1 205 ? 4.41 9.703 -13.383 1 90.75 205 TYR B C 1
ATOM 7925 O O . TYR B 1 205 ? 5.555 10.117 -13.578 1 90.75 205 TYR B O 1
ATOM 7933 N N . PRO B 1 206 ? 4.113 8.539 -12.891 1 91.31 206 PRO B N 1
ATOM 7934 C CA . PRO B 1 206 ? 5.195 7.555 -12.914 1 91.31 206 PRO B CA 1
ATOM 7935 C C . PRO B 1 206 ? 5.48 7.027 -14.32 1 91.31 206 PRO B C 1
ATOM 7937 O O . PRO B 1 206 ? 4.648 7.168 -15.211 1 91.31 206 PRO B O 1
ATOM 7940 N N . LYS B 1 207 ? 6.664 6.562 -14.578 1 91.44 207 LYS B N 1
ATOM 7941 C CA . LYS B 1 207 ? 6.961 5.895 -15.844 1 91.44 207 LYS B CA 1
ATOM 7942 C C . LYS B 1 207 ? 6.066 4.672 -16.047 1 91.44 207 LYS B C 1
ATOM 7944 O O . LYS B 1 207 ? 5.504 4.477 -17.125 1 91.44 207 LYS B O 1
ATOM 7949 N N . VAL B 1 208 ? 5.992 3.871 -14.945 1 92 208 VAL B N 1
ATOM 7950 C CA . VAL B 1 208 ? 5.105 2.715 -14.914 1 92 208 VAL B CA 1
ATOM 7951 C C . VAL B 1 208 ? 4.301 2.721 -13.609 1 92 208 VAL B C 1
ATOM 7953 O O . VAL B 1 208 ? 4.871 2.781 -12.523 1 92 208 VAL B O 1
ATOM 7956 N N . ALA B 1 209 ? 3 2.762 -13.773 1 91.69 209 ALA B N 1
ATOM 7957 C CA . ALA B 1 209 ? 2.127 2.725 -12.602 1 91.69 209 ALA B CA 1
ATOM 7958 C C . ALA B 1 209 ? 1.732 1.291 -12.258 1 91.69 209 ALA B C 1
ATOM 7960 O O . ALA B 1 209 ? 1.686 0.425 -13.133 1 91.69 209 ALA B O 1
ATOM 7961 N N . LYS B 1 210 ? 1.566 1.038 -11.023 1 90.38 210 LYS B N 1
ATOM 7962 C CA . LYS B 1 210 ? 1.109 -0.28 -10.594 1 90.38 210 LYS B CA 1
ATOM 7963 C C . LYS B 1 210 ? -0.314 -0.551 -11.07 1 90.38 210 LYS B C 1
ATOM 7965 O O . LYS B 1 210 ? -0.636 -1.671 -11.469 1 90.38 210 LYS B O 1
ATOM 7970 N N . ASN B 1 211 ? -1.164 0.446 -10.93 1 88.44 211 ASN B N 1
ATOM 7971 C CA . ASN B 1 211 ? -2.516 0.336 -11.469 1 88.44 211 ASN B CA 1
ATOM 7972 C C . ASN B 1 211 ? -2.607 0.915 -12.875 1 88.44 211 ASN B C 1
ATOM 7974 O O . ASN B 1 211 ? -2.178 2.045 -13.117 1 88.44 211 ASN B O 1
ATOM 7978 N N . MET B 1 212 ? -3.26 0.225 -13.766 1 85.75 212 MET B N 1
ATOM 7979 C CA . MET B 1 212 ? -3.318 0.571 -15.18 1 85.75 212 MET B CA 1
ATOM 7980 C C . MET B 1 212 ? -4.074 1.88 -15.391 1 85.75 212 MET B C 1
ATOM 7982 O O . MET B 1 212 ? -3.775 2.631 -16.328 1 85.75 212 MET B O 1
ATOM 7986 N N . LEU B 1 213 ? -5.004 2.191 -14.523 1 86.94 213 LEU B N 1
ATOM 7987 C CA . LEU B 1 213 ? -5.832 3.375 -14.719 1 86.94 213 LEU B CA 1
ATOM 7988 C C . LEU B 1 213 ? -5.047 4.645 -14.398 1 86.94 213 LEU B C 1
ATOM 7990 O O . LEU B 1 213 ? -5.48 5.75 -14.742 1 86.94 213 LEU B O 1
ATOM 7994 N N . GLU B 1 214 ? -3.926 4.523 -13.781 1 89.88 214 GLU B N 1
ATOM 7995 C CA . GLU B 1 214 ? -3.123 5.684 -13.414 1 89.88 214 GLU B CA 1
ATOM 7996 C C . GLU B 1 214 ? -2.021 5.941 -14.438 1 89.88 214 GLU B C 1
ATOM 7998 O O . GLU B 1 214 ? -1.233 6.879 -14.281 1 89.88 214 GLU B O 1
ATOM 8003 N N . THR B 1 215 ? -1.989 5.137 -15.5 1 87.69 215 THR B N 1
ATOM 8004 C CA . THR B 1 215 ? -0.976 5.305 -16.547 1 87.69 215 THR B CA 1
ATOM 8005 C C . THR B 1 215 ? -1.356 6.438 -17.484 1 87.69 215 THR B C 1
ATOM 8007 O O . THR B 1 215 ? -2.539 6.672 -17.75 1 87.69 215 THR B O 1
ATOM 8010 N N . SER B 1 216 ? -0.27 7.184 -17.906 1 81.5 216 SER B N 1
ATOM 8011 C CA . SER B 1 216 ? -0.482 8.32 -18.812 1 81.5 216 SER B CA 1
ATOM 8012 C C . SER B 1 216 ? -0.915 7.855 -20.188 1 81.5 216 SER B C 1
ATOM 8014 O O . SER B 1 216 ? -0.444 6.832 -20.688 1 81.5 216 SER B O 1
ATOM 8016 N N . ASN B 1 217 ? -2.115 8.281 -20.656 1 69.06 217 ASN B N 1
ATOM 8017 C CA . ASN B 1 217 ? -2.553 7.969 -22.016 1 69.06 217 ASN B CA 1
ATOM 8018 C C . ASN B 1 217 ? -2.461 9.188 -22.922 1 69.06 217 ASN B C 1
ATOM 8020 O O . ASN B 1 217 ? -2.947 10.266 -22.578 1 69.06 217 ASN B O 1
ATOM 8024 N N . ASN B 1 218 ? -1.439 9.234 -23.766 1 57.19 218 ASN B N 1
ATOM 8025 C CA . ASN B 1 218 ? -1.383 10.359 -24.703 1 57.19 218 ASN B CA 1
ATOM 8026 C C . ASN B 1 218 ? -2.74 10.625 -25.344 1 57.19 218 ASN B C 1
ATOM 8028 O O . ASN B 1 218 ? -3.061 11.766 -25.688 1 57.19 218 ASN B O 1
ATOM 8032 N N . THR B 1 219 ? -3.314 9.508 -25.875 1 50.62 219 THR B N 1
ATOM 8033 C CA . THR B 1 219 ? -4.527 9.812 -26.625 1 50.62 219 THR B CA 1
ATOM 8034 C C . THR B 1 219 ? -5.723 9.945 -25.688 1 50.62 219 THR B C 1
ATOM 8036 O O . THR B 1 219 ? -6.844 10.195 -26.141 1 50.62 219 THR B O 1
ATOM 8039 N N . GLY B 1 220 ? -5.422 10.281 -24.344 1 50.59 220 GLY B N 1
ATOM 8040 C CA . GLY B 1 220 ? -6.477 10.562 -23.391 1 50.59 220 GLY B CA 1
ATOM 8041 C C . GLY B 1 220 ? -7.316 9.344 -23.047 1 50.59 220 GLY B C 1
ATOM 8042 O O . GLY B 1 220 ? -8.172 9.398 -22.172 1 50.59 220 GLY B O 1
ATOM 8043 N N . ILE B 1 221 ? -7.383 8.32 -24 1 51.53 221 ILE B N 1
ATOM 8044 C CA . ILE B 1 221 ? -8.328 7.242 -23.734 1 51.53 221 ILE B CA 1
ATOM 8045 C C . ILE B 1 221 ? -7.664 6.176 -22.859 1 51.53 221 ILE B C 1
ATOM 8047 O O . ILE B 1 221 ? -6.785 6.484 -22.047 1 51.53 221 ILE B O 1
ATOM 8051 N N . VAL B 1 222 ? -8.156 5.145 -22.531 1 52.81 222 VAL B N 1
ATOM 8052 C CA . VAL B 1 222 ? -7.75 4.109 -21.578 1 52.81 222 VAL B CA 1
ATOM 8053 C C . VAL B 1 222 ? -6.578 3.316 -22.156 1 52.81 222 VAL B C 1
ATOM 8055 O O . VAL B 1 222 ? -6.617 2.881 -23.312 1 52.81 222 VAL B O 1
ATOM 8058 N N . SER B 1 223 ? -5.301 3.592 -21.609 1 55.88 223 SER B N 1
ATOM 8059 C CA . SER B 1 223 ? -4.18 2.738 -21.984 1 55.88 223 SER B CA 1
ATOM 8060 C C . SER B 1 223 ? -4.496 1.268 -21.734 1 55.88 223 SER B C 1
ATOM 8062 O O . SER B 1 223 ? -5.223 0.935 -20.797 1 55.88 223 SER B O 1
ATOM 8064 N N . SER B 1 224 ? -4.199 0.363 -22.609 1 60.41 224 SER B N 1
ATOM 8065 C CA . SER B 1 224 ? -4.559 -1.049 -22.531 1 60.41 224 SER B CA 1
ATOM 8066 C C . SER B 1 224 ? -3.73 -1.774 -21.469 1 60.41 224 SER B C 1
ATOM 8068 O O . SER B 1 224 ? -4.223 -2.697 -20.828 1 60.41 224 SER B O 1
ATOM 8070 N N . GLN B 1 225 ? -2.328 -1.348 -21.281 1 66.25 225 GLN B N 1
ATOM 8071 C CA . GLN B 1 225 ? -1.627 -2.098 -20.25 1 66.25 225 GLN B CA 1
ATOM 8072 C C . GLN B 1 225 ? -0.548 -1.245 -19.594 1 66.25 225 GLN B C 1
ATOM 8074 O O . GLN B 1 225 ? 0.176 -0.514 -20.266 1 66.25 225 GLN B O 1
ATOM 8079 N N . ALA B 1 226 ? -0.497 -1.095 -18.266 1 68.12 226 ALA B N 1
ATOM 8080 C CA . ALA B 1 226 ? 0.512 -0.349 -17.516 1 68.12 226 ALA B CA 1
ATOM 8081 C C . ALA B 1 226 ? 1.882 -1.01 -17.641 1 68.12 226 ALA B C 1
ATOM 8083 O O . ALA B 1 226 ? 2.865 -0.356 -18 1 68.12 226 ALA B O 1
ATOM 8084 N N . ASN B 1 227 ? 2.045 -2.205 -17.328 1 74.94 227 ASN B N 1
ATOM 8085 C CA . ASN B 1 227 ? 3.238 -3.039 -17.391 1 74.94 227 ASN B CA 1
ATOM 8086 C C . ASN B 1 227 ? 2.998 -4.293 -18.234 1 74.94 227 ASN B C 1
ATOM 8088 O O . ASN B 1 227 ? 2.783 -5.375 -17.688 1 74.94 227 ASN B O 1
ATOM 8092 N N . PRO B 1 228 ? 3.092 -4.094 -19.562 1 78.31 228 PRO B N 1
ATOM 8093 C CA . PRO B 1 228 ? 2.76 -5.242 -20.422 1 78.31 228 PRO B CA 1
ATOM 8094 C C . PRO B 1 228 ? 3.594 -6.477 -20.094 1 78.31 228 PRO B C 1
ATOM 8096 O O . PRO B 1 228 ? 4.773 -6.355 -19.734 1 78.31 228 PRO B O 1
ATOM 8099 N N . VAL B 1 229 ? 2.992 -7.598 -20.203 1 81.44 229 VAL B N 1
ATOM 8100 C CA . VAL B 1 229 ? 3.613 -8.859 -19.812 1 81.44 229 VAL B CA 1
ATOM 8101 C C . VAL B 1 229 ? 3.867 -9.711 -21.062 1 81.44 229 VAL B C 1
ATOM 8103 O O . VAL B 1 229 ? 3.018 -9.781 -21.953 1 81.44 229 VAL B O 1
ATOM 8106 N N . ALA B 1 230 ? 5.086 -10.258 -21.141 1 77.44 230 ALA B N 1
ATOM 8107 C CA . ALA B 1 230 ? 5.441 -11.18 -22.219 1 77.44 230 ALA B CA 1
ATOM 8108 C C . ALA B 1 230 ? 4.941 -12.586 -21.922 1 77.44 230 ALA B C 1
ATOM 8110 O O . ALA B 1 230 ? 5.152 -13.109 -20.828 1 77.44 230 ALA B O 1
ATOM 8111 N N . GLU B 1 231 ? 4.289 -13.133 -22.906 1 79.5 231 GLU B N 1
ATOM 8112 C CA . GLU B 1 231 ? 3.744 -14.469 -22.703 1 79.5 231 GLU B CA 1
ATOM 8113 C C . GLU B 1 231 ? 4.836 -15.531 -22.797 1 79.5 231 GLU B C 1
ATOM 8115 O O . GLU B 1 231 ? 5.812 -15.359 -23.531 1 79.5 231 GLU B O 1
ATOM 8120 N N . ARG B 1 232 ? 4.707 -16.531 -22.094 1 83.88 232 ARG B N 1
ATOM 8121 C CA . ARG B 1 232 ? 5.633 -17.656 -22.125 1 83.88 232 ARG B CA 1
ATOM 8122 C C . ARG B 1 232 ? 5.402 -18.531 -23.344 1 83.88 232 ARG B C 1
ATOM 8124 O O . ARG B 1 232 ? 4.273 -18.641 -23.828 1 83.88 232 ARG B O 1
ATOM 8131 N N . ILE B 1 233 ? 6.496 -19.078 -23.859 1 83.31 233 ILE B N 1
ATOM 8132 C CA . ILE B 1 233 ? 6.355 -19.953 -25.016 1 83.31 233 ILE B CA 1
ATOM 8133 C C . ILE B 1 233 ? 6.215 -21.406 -24.531 1 83.31 233 ILE B C 1
ATOM 8135 O O . ILE B 1 233 ? 6.859 -21.812 -23.562 1 83.31 233 ILE B O 1
ATOM 8139 N N . LEU B 1 234 ? 5.387 -22.078 -25.125 1 81.5 234 LEU B N 1
ATOM 8140 C CA . LEU B 1 234 ? 5.156 -23.469 -24.75 1 81.5 234 LEU B CA 1
ATOM 8141 C C . LEU B 1 234 ? 6.176 -24.391 -25.438 1 81.5 234 LEU B C 1
ATOM 8143 O O . LEU B 1 234 ? 6.672 -25.328 -24.812 1 81.5 234 LEU B O 1
ATOM 8147 N N . LEU B 1 235 ? 6.465 -24.047 -26.719 1 87.06 235 LEU B N 1
ATOM 8148 C CA . LEU B 1 235 ? 7.43 -24.781 -27.531 1 87.06 235 LEU B CA 1
ATOM 8149 C C . LEU B 1 235 ? 8.391 -23.844 -28.234 1 87.06 235 LEU B C 1
ATOM 8151 O O . LEU B 1 235 ? 8.031 -22.703 -28.547 1 87.06 235 LEU B O 1
ATOM 8155 N N . PRO B 1 236 ? 9.656 -24.375 -28.375 1 89.94 236 PRO B N 1
ATOM 8156 C CA . PRO B 1 236 ? 10.586 -23.531 -29.109 1 89.94 236 PRO B CA 1
ATOM 8157 C C . PRO B 1 236 ? 10.117 -23.25 -30.547 1 89.94 236 PRO B C 1
ATOM 8159 O O . PRO B 1 236 ? 9.398 -24.062 -31.125 1 89.94 236 PRO B O 1
ATOM 8162 N N . ARG B 1 237 ? 10.414 -22.141 -31.094 1 89.62 237 ARG B N 1
ATOM 8163 C CA . ARG B 1 237 ? 10.016 -21.766 -32.438 1 89.62 237 ARG B CA 1
ATOM 8164 C C . ARG B 1 237 ? 10.703 -22.641 -33.469 1 89.62 237 ARG B C 1
ATOM 8166 O O . ARG B 1 237 ? 10.086 -23.047 -34.469 1 89.62 237 ARG B O 1
ATOM 8173 N N . TYR B 1 238 ? 12.047 -22.859 -33.219 1 91.88 238 TYR B N 1
ATOM 8174 C CA . TYR B 1 238 ? 12.852 -23.656 -34.156 1 91.88 238 TYR B CA 1
ATOM 8175 C C . TYR B 1 238 ? 13.578 -24.766 -33.406 1 91.88 238 TYR B C 1
ATOM 8177 O O . TYR B 1 238 ? 13.906 -24.609 -32.219 1 91.88 238 TYR B O 1
ATOM 8185 N N . LEU B 1 239 ? 13.742 -25.828 -34.031 1 94.88 239 LEU B N 1
ATOM 8186 C CA . LEU B 1 239 ? 14.555 -26.938 -33.531 1 94.88 239 LEU B CA 1
ATOM 8187 C C . LEU B 1 239 ? 15.359 -27.547 -34.688 1 94.88 239 LEU B C 1
ATOM 8189 O O . LEU B 1 239 ? 15.016 -27.391 -35.844 1 94.88 239 LEU B O 1
ATOM 8193 N N . CYS B 1 240 ? 16.5 -28.062 -34.344 1 96.06 240 CYS B N 1
ATOM 8194 C CA . CYS B 1 240 ? 17.281 -28.859 -35.281 1 96.06 240 CYS B CA 1
ATOM 8195 C C . CYS B 1 240 ? 16.922 -30.328 -35.219 1 96.06 240 CYS B C 1
ATOM 8197 O O . CYS B 1 240 ? 17.328 -31.031 -34.281 1 96.06 240 CYS B O 1
ATOM 8199 N N . PHE B 1 241 ? 16.234 -30.828 -36.25 1 95 241 PHE B N 1
ATOM 8200 C CA . PHE B 1 241 ? 15.758 -32.219 -36.25 1 95 241 PHE B CA 1
ATOM 8201 C C . PHE B 1 241 ? 16.797 -33.156 -36.875 1 95 241 PHE B C 1
ATOM 8203 O O . PHE B 1 241 ? 17.375 -32.844 -37.906 1 95 241 PHE B O 1
ATOM 8210 N N . LEU B 1 242 ? 16.969 -34.219 -36.156 1 94.25 242 LEU B N 1
ATOM 8211 C CA . LEU B 1 242 ? 17.969 -35.219 -36.562 1 94.25 242 LEU B CA 1
ATOM 8212 C C . LEU B 1 242 ? 17.531 -35.938 -37.844 1 94.25 242 LEU B C 1
ATOM 8214 O O . LEU B 1 242 ? 16.328 -36.156 -38.031 1 94.25 242 LEU B O 1
ATOM 8218 N N . ARG B 1 243 ? 18.453 -36.125 -38.75 1 89.62 243 ARG B N 1
ATOM 8219 C CA . ARG B 1 243 ? 18.234 -36.906 -39.969 1 89.62 243 ARG B CA 1
ATOM 8220 C C . ARG B 1 243 ? 19.172 -38.094 -40 1 89.62 243 ARG B C 1
ATOM 8222 O O . ARG B 1 243 ? 20.281 -38.062 -39.469 1 89.62 243 ARG B O 1
ATOM 8229 N N . ASP B 1 244 ? 18.484 -39.219 -40.562 1 84.62 244 ASP B N 1
ATOM 8230 C CA . ASP B 1 244 ? 19.344 -40.375 -40.75 1 84.62 244 ASP B CA 1
ATOM 8231 C C . ASP B 1 244 ? 20.438 -40.125 -41.781 1 84.62 244 ASP B C 1
ATOM 8233 O O . ASP B 1 244 ? 20.141 -39.781 -42.938 1 84.62 244 ASP B O 1
ATOM 8237 N N . GLY B 1 245 ? 21.594 -40.25 -41.5 1 76.31 245 GLY B N 1
ATOM 8238 C CA . GLY B 1 245 ? 22.734 -40.188 -42.406 1 76.31 245 GLY B CA 1
ATOM 8239 C C . GLY B 1 245 ? 23.156 -38.781 -42.781 1 76.31 245 GLY B C 1
ATOM 8240 O O . GLY B 1 245 ? 23.953 -38.594 -43.688 1 76.31 245 GLY B O 1
ATOM 8241 N N . GLY B 1 246 ? 22.609 -37.688 -42.219 1 79.88 246 GLY B N 1
ATOM 8242 C CA . GLY B 1 246 ? 22.953 -36.312 -42.594 1 79.88 246 GLY B CA 1
ATOM 8243 C C . GLY B 1 246 ? 22.844 -35.344 -41.406 1 79.88 246 GLY B C 1
ATOM 8244 O O . GLY B 1 246 ? 22.562 -35.781 -40.281 1 79.88 246 GLY B O 1
ATOM 8245 N N . PRO B 1 247 ? 23.312 -34.062 -41.75 1 84.81 247 PRO B N 1
ATOM 8246 C CA . PRO B 1 247 ? 23.219 -33.031 -40.719 1 84.81 247 PRO B CA 1
ATOM 8247 C C . PRO B 1 247 ? 21.781 -32.688 -40.344 1 84.81 247 PRO B C 1
ATOM 8249 O O . PRO B 1 247 ? 20.859 -32.875 -41.156 1 84.81 247 PRO B O 1
ATOM 8252 N N . ALA B 1 248 ? 21.578 -32.312 -39.125 1 91.44 248 ALA B N 1
ATOM 8253 C CA . ALA B 1 248 ? 20.25 -31.953 -38.625 1 91.44 248 ALA B CA 1
ATOM 8254 C C . ALA B 1 248 ? 19.656 -30.812 -39.469 1 91.44 248 ALA B C 1
ATOM 8256 O O . ALA B 1 248 ? 20.391 -30.016 -40.031 1 91.44 248 ALA B O 1
ATOM 8257 N N . VAL B 1 249 ? 18.406 -30.75 -39.656 1 92.44 249 VAL B N 1
ATOM 8258 C CA . VAL B 1 249 ? 17.703 -29.719 -40.406 1 92.44 249 VAL B CA 1
ATOM 8259 C C . VAL B 1 249 ? 16.969 -28.781 -39.469 1 92.44 249 VAL B C 1
ATOM 8261 O O . VAL B 1 249 ? 16.234 -29.234 -38.594 1 92.44 249 VAL B O 1
ATOM 8264 N N . ILE B 1 250 ? 17.281 -27.547 -39.625 1 93.19 250 ILE B N 1
ATOM 8265 C CA . ILE B 1 250 ? 16.562 -26.531 -38.844 1 93.19 250 ILE B CA 1
ATOM 8266 C C . ILE B 1 250 ? 15.141 -26.391 -39.375 1 93.19 250 ILE B C 1
ATOM 8268 O O . ILE B 1 250 ? 14.93 -26.062 -40.531 1 93.19 250 ILE B O 1
ATOM 8272 N N . THR B 1 251 ? 14.164 -26.656 -38.5 1 93.06 251 THR B N 1
ATOM 8273 C CA . THR B 1 251 ? 12.758 -26.609 -38.875 1 93.06 251 THR B CA 1
ATOM 8274 C C . THR B 1 251 ? 11.938 -25.828 -37.875 1 93.06 251 THR B C 1
ATOM 8276 O O . THR B 1 251 ? 12.242 -25.859 -36.656 1 93.06 251 THR B O 1
ATOM 8279 N N . LYS B 1 252 ? 10.984 -25.188 -38.406 1 91.88 252 LYS B N 1
ATOM 8280 C CA . LYS B 1 252 ? 10.008 -24.562 -37.531 1 91.88 252 LYS B CA 1
ATOM 8281 C C . LYS B 1 252 ? 9.156 -25.625 -36.812 1 91.88 252 LYS B C 1
ATOM 8283 O O . LYS B 1 252 ? 8.602 -26.516 -37.469 1 91.88 252 LYS B O 1
ATOM 8288 N N . VAL B 1 253 ? 9.102 -25.516 -35.531 1 90.88 253 VAL B N 1
ATOM 8289 C CA . VAL B 1 253 ? 8.438 -26.547 -34.719 1 90.88 253 VAL B CA 1
ATOM 8290 C C . VAL B 1 253 ? 6.961 -26.625 -35.125 1 90.88 253 VAL B C 1
ATOM 8292 O O . VAL B 1 253 ? 6.395 -27.703 -35.219 1 90.88 253 VAL B O 1
ATOM 8295 N N . ASP B 1 254 ? 6.281 -25.5 -35.375 1 86 254 ASP B N 1
ATOM 8296 C CA . ASP B 1 254 ? 4.871 -25.469 -35.75 1 86 254 ASP B CA 1
ATOM 8297 C C . ASP B 1 254 ? 4.641 -26.234 -37.062 1 86 254 ASP B C 1
ATOM 8299 O O . ASP B 1 254 ? 3.635 -26.922 -37.219 1 86 254 ASP B O 1
ATOM 8303 N N . ASP B 1 255 ? 5.594 -26.047 -37.969 1 87 255 ASP B N 1
ATOM 8304 C CA . ASP B 1 255 ? 5.504 -26.734 -39.25 1 87 255 ASP B CA 1
ATOM 8305 C C . ASP B 1 255 ? 5.707 -28.234 -39.094 1 87 255 ASP B C 1
ATOM 8307 O O . ASP B 1 255 ? 5.043 -29.031 -39.75 1 87 255 ASP B O 1
ATOM 8311 N N . TRP B 1 256 ? 6.664 -28.516 -38.25 1 86.5 256 TRP B N 1
ATOM 8312 C CA . TRP B 1 256 ? 6.922 -29.922 -37.969 1 86.5 256 TRP B CA 1
ATOM 8313 C C . TRP B 1 256 ? 5.711 -30.594 -37.344 1 86.5 256 TRP B C 1
ATOM 8315 O O . TRP B 1 256 ? 5.34 -31.703 -37.719 1 86.5 256 TRP B O 1
ATOM 8325 N N . LEU B 1 257 ? 5.051 -30 -36.375 1 83.19 257 LEU B N 1
ATOM 8326 C CA . LEU B 1 257 ? 3.896 -30.547 -35.688 1 83.19 257 LEU B CA 1
ATOM 8327 C C . LEU B 1 257 ? 2.725 -30.75 -36.625 1 83.19 257 LEU B C 1
ATOM 8329 O O . LEU B 1 257 ? 1.947 -31.688 -36.469 1 83.19 257 LEU B O 1
ATOM 8333 N N . ALA B 1 258 ? 2.602 -29.812 -37.562 1 81 258 ALA B N 1
ATOM 8334 C CA . ALA B 1 258 ? 1.516 -29.891 -38.531 1 81 258 ALA B CA 1
ATOM 8335 C C . ALA B 1 258 ? 1.707 -31.094 -39.469 1 81 258 ALA B C 1
ATOM 8337 O O . ALA B 1 258 ? 0.732 -31.656 -39.969 1 81 258 ALA B O 1
ATOM 8338 N N . GLN B 1 259 ? 2.969 -31.453 -39.719 1 78.44 259 GLN B N 1
ATOM 8339 C CA . GLN B 1 259 ? 3.271 -32.531 -40.688 1 78.44 259 GLN B CA 1
ATOM 8340 C C . GLN B 1 259 ? 3.281 -33.875 -40 1 78.44 259 GLN B C 1
ATOM 8342 O O . GLN B 1 259 ? 3.141 -34.906 -40.656 1 78.44 259 GLN B O 1
ATOM 8347 N N . GLN B 1 260 ? 3.65 -33.906 -38.781 1 70.06 260 GLN B N 1
ATOM 8348 C CA . GLN B 1 260 ? 3.789 -35.188 -38.094 1 70.06 260 GLN B CA 1
ATOM 8349 C C . GLN B 1 260 ? 2.426 -35.75 -37.719 1 70.06 260 GLN B C 1
ATOM 8351 O O . GLN B 1 260 ? 1.489 -35.031 -37.438 1 70.06 260 GLN B O 1
ATOM 8356 N N . PRO B 1 261 ? 2.354 -37.031 -38.219 1 58.22 261 PRO B N 1
ATOM 8357 C CA . PRO B 1 261 ? 1.125 -37.688 -37.781 1 58.22 261 PRO B CA 1
ATOM 8358 C C . PRO B 1 261 ? 0.874 -37.531 -36.281 1 58.22 261 PRO B C 1
ATOM 8360 O O . PRO B 1 261 ? 1.812 -37.312 -35.531 1 58.22 261 PRO B O 1
ATOM 8363 N N . SER B 1 262 ? -0.392 -37.5 -35.844 1 53.41 262 SER B N 1
ATOM 8364 C CA . SER B 1 262 ? -0.977 -37.25 -34.5 1 53.41 262 SER B CA 1
ATOM 8365 C C . SER B 1 262 ? -0.354 -38.156 -33.469 1 53.41 262 SER B C 1
ATOM 8367 O O . SER B 1 262 ? -0.213 -39.375 -33.688 1 53.41 262 SER B O 1
ATOM 8369 N N . GLY B 1 263 ? 0.554 -37.688 -32.531 1 55.22 263 GLY B N 1
ATOM 8370 C CA . GLY B 1 263 ? 0.831 -38.469 -31.359 1 55.22 263 GLY B CA 1
ATOM 8371 C C . GLY B 1 263 ? 2.285 -38.438 -30.922 1 55.22 263 GLY B C 1
ATOM 8372 O O . GLY B 1 263 ? 2.646 -38.969 -29.875 1 55.22 263 GLY B O 1
ATOM 8373 N N . GLN B 1 264 ? 3.27 -38.094 -31.906 1 59.41 264 GLN B N 1
ATOM 8374 C CA . GLN B 1 264 ? 4.625 -38.25 -31.375 1 59.41 264 GLN B CA 1
ATOM 8375 C C . GLN B 1 264 ? 5.02 -37.031 -30.531 1 59.41 264 GLN B C 1
ATOM 8377 O O . GLN B 1 264 ? 4.926 -35.906 -30.984 1 59.41 264 GLN B O 1
ATOM 8382 N N . PRO B 1 265 ? 5.348 -37.375 -29.266 1 70.75 265 PRO B N 1
ATOM 8383 C CA . PRO B 1 265 ? 5.73 -36.25 -28.391 1 70.75 265 PRO B CA 1
ATOM 8384 C C . PRO B 1 265 ? 7.062 -35.625 -28.797 1 70.75 265 PRO B C 1
ATOM 8386 O O . PRO B 1 265 ? 8 -36.312 -29.172 1 70.75 265 PRO B O 1
ATOM 8389 N N . LEU B 1 266 ? 7.09 -34.375 -29.016 1 82.81 266 LEU B N 1
ATOM 8390 C CA . LEU B 1 266 ? 8.297 -33.625 -29.375 1 82.81 266 LEU B CA 1
ATOM 8391 C C . LEU B 1 266 ? 9.227 -33.5 -28.172 1 82.81 266 LEU B C 1
ATOM 8393 O O . LEU B 1 266 ? 8.812 -33.031 -27.094 1 82.81 266 LEU B O 1
ATOM 8397 N N . SER B 1 267 ? 10.344 -34.219 -28.188 1 87.25 267 SER B N 1
ATOM 8398 C CA . SER B 1 267 ? 11.383 -34.094 -27.172 1 87.25 267 SER B CA 1
ATOM 8399 C C . SER B 1 267 ? 12.703 -33.625 -27.781 1 87.25 267 SER B C 1
ATOM 8401 O O . SER B 1 267 ? 13.031 -34 -28.906 1 87.25 267 SER B O 1
ATOM 8403 N N . TYR B 1 268 ? 13.359 -32.781 -27.094 1 92.88 268 TYR B N 1
ATOM 8404 C CA . TYR B 1 268 ? 14.602 -32.219 -27.609 1 92.88 268 TYR B CA 1
ATOM 8405 C C . TYR B 1 268 ? 15.617 -32 -26.484 1 92.88 268 TYR B C 1
ATOM 8407 O O . TYR B 1 268 ? 15.258 -32.031 -25.312 1 92.88 268 TYR B O 1
ATOM 8415 N N . VAL B 1 269 ? 16.891 -31.875 -26.859 1 95.44 269 VAL B N 1
ATOM 8416 C CA . VAL B 1 269 ? 17.969 -31.547 -25.938 1 95.44 269 VAL B CA 1
ATOM 8417 C C . VAL B 1 269 ? 18.375 -30.078 -26.109 1 95.44 269 VAL B C 1
ATOM 8419 O O . VAL B 1 269 ? 18.422 -29.578 -27.234 1 95.44 269 VAL B O 1
ATOM 8422 N N . PHE B 1 270 ? 18.516 -29.422 -24.969 1 96.44 270 PHE B N 1
ATOM 8423 C CA . PHE B 1 270 ? 19.016 -28.062 -24.984 1 96.44 270 PHE B CA 1
ATOM 8424 C C . PHE B 1 270 ? 20.531 -28.031 -24.953 1 96.44 270 PHE B C 1
ATOM 8426 O O . PHE B 1 270 ? 21.141 -28.531 -24 1 96.44 270 PHE B O 1
ATOM 8433 N N . VAL B 1 271 ? 21.156 -27.391 -25.953 1 97.44 271 VAL B N 1
ATOM 8434 C CA . VAL B 1 271 ? 22.609 -27.344 -26.016 1 97.44 271 VAL B CA 1
ATOM 8435 C C . VAL B 1 271 ? 23.094 -25.922 -25.766 1 97.44 271 VAL B C 1
ATOM 8437 O O . VAL B 1 271 ? 22.797 -25 -26.531 1 97.44 271 VAL B O 1
ATOM 8440 N N . ALA B 1 272 ? 23.859 -25.797 -24.672 1 97 272 ALA B N 1
ATOM 8441 C CA . ALA B 1 272 ? 24.406 -24.5 -24.297 1 97 272 ALA B CA 1
ATOM 8442 C C . ALA B 1 272 ? 25.859 -24.375 -24.734 1 97 272 ALA B C 1
ATOM 8444 O O . ALA B 1 272 ? 26.578 -25.359 -24.812 1 97 272 ALA B O 1
ATOM 8445 N N . TYR B 1 273 ? 26.266 -23.156 -25.094 1 95.38 273 TYR B N 1
ATOM 8446 C CA . TYR B 1 273 ? 27.641 -22.844 -25.484 1 95.38 273 TYR B CA 1
ATOM 8447 C C . TYR B 1 273 ? 27.938 -21.375 -25.234 1 95.38 273 TYR B C 1
ATOM 8449 O O . TYR B 1 273 ? 27.078 -20.609 -24.781 1 95.38 273 TYR B O 1
ATOM 8457 N N . THR B 1 274 ? 29.156 -20.953 -25.281 1 93.06 274 THR B N 1
ATOM 8458 C CA . THR B 1 274 ? 29.531 -19.547 -25.172 1 93.06 274 THR B CA 1
ATOM 8459 C C . THR B 1 274 ? 30.281 -19.078 -26.422 1 93.06 274 THR B C 1
ATOM 8461 O O . THR B 1 274 ? 31.047 -19.844 -27.016 1 93.06 274 THR B O 1
ATOM 8464 N N . ALA B 1 275 ? 30.062 -17.859 -26.766 1 88.88 275 ALA B N 1
ATOM 8465 C CA . ALA B 1 275 ? 30.656 -17.281 -27.969 1 88.88 275 ALA B CA 1
ATOM 8466 C C . ALA B 1 275 ? 32.156 -17.109 -27.797 1 88.88 275 ALA B C 1
ATOM 8468 O O . ALA B 1 275 ? 32.906 -17.047 -28.766 1 88.88 275 ALA B O 1
ATOM 8469 N N . GLU B 1 276 ? 32.625 -17.094 -26.578 1 89.5 276 GLU B N 1
ATOM 8470 C CA . GLU B 1 276 ? 34.062 -16.953 -26.328 1 89.5 276 GLU B CA 1
ATOM 8471 C C . GLU B 1 276 ? 34.812 -18.203 -26.797 1 89.5 276 GLU B C 1
ATOM 8473 O O . GLU B 1 276 ? 35.969 -18.109 -27.188 1 89.5 276 GLU B O 1
ATOM 8478 N N . GLN B 1 277 ? 34.094 -19.297 -26.797 1 93.31 277 GLN B N 1
ATOM 8479 C CA . GLN B 1 277 ? 34.75 -20.562 -27.141 1 93.31 277 GLN B CA 1
ATOM 8480 C C . GLN B 1 277 ? 34.344 -21.016 -28.547 1 93.31 277 GLN B C 1
ATOM 8482 O O . GLN B 1 277 ? 35.125 -21.703 -29.219 1 93.31 277 GLN B O 1
ATOM 8487 N N . PHE B 1 278 ? 33.156 -20.656 -29.016 1 93.5 278 PHE B N 1
ATOM 8488 C CA . PHE B 1 278 ? 32.656 -20.984 -30.344 1 93.5 278 PHE B CA 1
ATOM 8489 C C . PHE B 1 278 ? 32.219 -19.734 -31.094 1 93.5 278 PHE B C 1
ATOM 8491 O O . PHE B 1 278 ? 31.172 -19.172 -30.797 1 93.5 278 PHE B O 1
ATOM 8498 N N . ASN B 1 279 ? 32.906 -19.203 -32.062 1 89.75 279 ASN B N 1
ATOM 8499 C CA . ASN B 1 279 ? 32.531 -17.953 -32.719 1 89.75 279 ASN B CA 1
ATOM 8500 C C . ASN B 1 279 ? 32.75 -18 -34.219 1 89.75 279 ASN B C 1
ATOM 8502 O O . ASN B 1 279 ? 32.312 -17.109 -34.938 1 89.75 279 ASN B O 1
ATOM 8506 N N . THR B 1 280 ? 33.375 -19.062 -34.719 1 90.44 280 THR B N 1
ATOM 8507 C CA . THR B 1 280 ? 33.656 -19.172 -36.156 1 90.44 280 THR B CA 1
ATOM 8508 C C . THR B 1 280 ? 32.75 -20.203 -36.812 1 90.44 280 THR B C 1
ATOM 8510 O O . THR B 1 280 ? 32.188 -21.062 -36.125 1 90.44 280 THR B O 1
ATOM 8513 N N . PRO B 1 281 ? 32.656 -20.078 -38.125 1 91.12 281 PRO B N 1
ATOM 8514 C CA . PRO B 1 281 ? 31.812 -21.062 -38.812 1 91.12 281 PRO B CA 1
ATOM 8515 C C . PRO B 1 281 ? 32.281 -22.5 -38.594 1 91.12 281 PRO B C 1
ATOM 8517 O O . PRO B 1 281 ? 31.469 -23.422 -38.531 1 91.12 281 PRO B O 1
ATOM 8520 N N . GLU B 1 282 ? 33.562 -22.594 -38.562 1 90.69 282 GLU B N 1
ATOM 8521 C CA . GLU B 1 282 ? 34.094 -23.922 -38.281 1 90.69 282 GLU B CA 1
ATOM 8522 C C . GLU B 1 282 ? 33.688 -24.391 -36.906 1 90.69 282 GLU B C 1
ATOM 8524 O O . GLU B 1 282 ? 33.375 -25.578 -36.688 1 90.69 282 GLU B O 1
ATOM 8529 N N . ASP B 1 283 ? 33.719 -23.406 -36.031 1 92 283 ASP B N 1
ATOM 8530 C CA . ASP B 1 283 ? 33.281 -23.719 -34.688 1 92 283 ASP B CA 1
ATOM 8531 C C . ASP B 1 283 ? 31.812 -24.188 -34.656 1 92 283 ASP B C 1
ATOM 8533 O O . ASP B 1 283 ? 31.469 -25.109 -33.938 1 92 283 ASP B O 1
ATOM 8537 N N . PHE B 1 284 ? 31 -23.625 -35.469 1 93.06 284 PHE B N 1
ATOM 8538 C CA . PHE B 1 284 ? 29.578 -23.938 -35.469 1 93.06 284 PHE B CA 1
ATOM 8539 C C . PHE B 1 284 ? 29.328 -25.328 -36.062 1 93.06 284 PHE B C 1
ATOM 8541 O O . PHE B 1 284 ? 28.406 -26.031 -35.656 1 93.06 284 PHE B O 1
ATOM 8548 N N . LYS B 1 285 ? 30.156 -25.672 -36.969 1 91.62 285 LYS B N 1
ATOM 8549 C CA . LYS B 1 285 ? 30.062 -27.016 -37.5 1 91.62 285 LYS B CA 1
ATOM 8550 C C . LYS B 1 285 ? 30.344 -28.062 -36.438 1 91.62 285 LYS B C 1
ATOM 8552 O O . LYS B 1 285 ? 29.609 -29.047 -36.312 1 91.62 285 LYS B O 1
ATOM 8557 N N . VAL B 1 286 ? 31.406 -27.766 -35.719 1 92.06 286 VAL B N 1
ATOM 8558 C CA . VAL B 1 286 ? 31.766 -28.672 -34.625 1 92.06 286 VAL B CA 1
ATOM 8559 C C . VAL B 1 286 ? 30.672 -28.672 -33.562 1 92.06 286 VAL B C 1
ATOM 8561 O O . VAL B 1 286 ? 30.344 -29.734 -33.031 1 92.06 286 VAL B O 1
ATOM 8564 N N . LEU B 1 287 ? 30.188 -27.547 -33.312 1 94.44 287 LEU B N 1
ATOM 8565 C CA . LEU B 1 287 ? 29.109 -27.406 -32.312 1 94.44 287 LEU B CA 1
ATOM 8566 C C . LEU B 1 287 ? 27.906 -28.25 -32.719 1 94.44 287 LEU B C 1
ATOM 8568 O O . LEU B 1 287 ? 27.312 -28.922 -31.875 1 94.44 287 LEU B O 1
ATOM 8572 N N . HIS B 1 288 ? 27.562 -28.219 -33.938 1 94.25 288 HIS B N 1
ATOM 8573 C CA . HIS B 1 288 ? 26.422 -29 -34.438 1 94.25 288 HIS B CA 1
ATOM 8574 C C . HIS B 1 288 ? 26.703 -30.484 -34.344 1 94.25 288 HIS B C 1
ATOM 8576 O O . HIS B 1 288 ? 25.781 -31.281 -34.125 1 94.25 288 HIS B O 1
ATOM 8582 N N . GLN B 1 289 ? 27.922 -30.844 -34.562 1 92 289 GLN B N 1
ATOM 8583 C CA . GLN B 1 289 ? 28.297 -32.25 -34.438 1 92 289 GLN B CA 1
ATOM 8584 C C . GLN B 1 289 ? 28.125 -32.719 -33 1 92 289 GLN B C 1
ATOM 8586 O O . GLN B 1 289 ? 27.594 -33.812 -32.781 1 92 289 GLN B O 1
ATOM 8591 N N . LEU B 1 290 ? 28.625 -31.922 -32.125 1 93.62 290 LEU B N 1
ATOM 8592 C CA . LEU B 1 290 ? 28.5 -32.25 -30.719 1 93.62 290 LEU B CA 1
ATOM 8593 C C . LEU B 1 290 ? 27.031 -32.312 -30.312 1 93.62 290 LEU B C 1
ATOM 8595 O O . LEU B 1 290 ? 26.625 -33.188 -29.547 1 93.62 290 LEU B O 1
ATOM 8599 N N . ALA B 1 291 ? 26.25 -31.359 -30.828 1 95.5 291 ALA B N 1
ATOM 8600 C CA . ALA B 1 291 ? 24.828 -31.281 -30.516 1 95.5 291 ALA B CA 1
ATOM 8601 C C . ALA B 1 291 ? 24.094 -32.5 -31.047 1 95.5 291 ALA B C 1
ATOM 8603 O O . ALA B 1 291 ? 23.203 -33.031 -30.391 1 95.5 291 ALA B O 1
ATOM 8604 N N . ASP B 1 292 ? 24.469 -32.906 -32.25 1 94 292 ASP B N 1
ATOM 8605 C CA . ASP B 1 292 ? 23.875 -34.094 -32.875 1 94 292 ASP B CA 1
ATOM 8606 C C . ASP B 1 292 ? 24.156 -35.312 -32.031 1 94 292 ASP B C 1
ATOM 8608 O O . ASP B 1 292 ? 23.266 -36.125 -31.781 1 94 292 ASP B O 1
ATOM 8612 N N . ASP B 1 293 ? 25.359 -35.406 -31.594 1 92.5 293 ASP B N 1
ATOM 8613 C CA . ASP B 1 293 ? 25.75 -36.531 -30.734 1 92.5 293 ASP B CA 1
ATOM 8614 C C . ASP B 1 293 ? 24.969 -36.531 -29.422 1 92.5 293 ASP B C 1
ATOM 8616 O O . ASP B 1 293 ? 24.562 -37.594 -28.938 1 92.5 293 ASP B O 1
ATOM 8620 N N . ALA B 1 294 ? 24.828 -35.406 -28.844 1 94.75 294 ALA B N 1
ATOM 8621 C CA . ALA B 1 294 ? 24.094 -35.281 -27.594 1 94.75 294 ALA B CA 1
ATOM 8622 C C . ALA B 1 294 ? 22.641 -35.719 -27.75 1 94.75 294 ALA B C 1
ATOM 8624 O O . ALA B 1 294 ? 22.094 -36.406 -26.875 1 94.75 294 ALA B O 1
ATOM 8625 N N . ALA B 1 295 ? 21.984 -35.312 -28.812 1 94.94 295 ALA B N 1
ATOM 8626 C CA . ALA B 1 295 ? 20.594 -35.656 -29.062 1 94.94 295 ALA B CA 1
ATOM 8627 C C . ALA B 1 295 ? 20.438 -37.156 -29.297 1 94.94 295 ALA B C 1
ATOM 8629 O O . ALA B 1 295 ? 19.516 -37.781 -28.766 1 94.94 295 ALA B O 1
ATOM 8630 N N . ARG B 1 296 ? 21.297 -37.781 -30.031 1 92.88 296 ARG B N 1
ATOM 8631 C CA . ARG B 1 296 ? 21.25 -39.188 -30.312 1 92.88 296 ARG B CA 1
ATOM 8632 C C . ARG B 1 296 ? 21.453 -40 -29.047 1 92.88 296 ARG B C 1
ATOM 8634 O O . ARG B 1 296 ? 20.781 -41.031 -28.828 1 92.88 296 ARG B O 1
ATOM 8641 N N . ARG B 1 297 ? 22.375 -39.594 -28.281 1 90.75 297 ARG B N 1
ATOM 8642 C CA . ARG B 1 297 ? 22.656 -40.281 -27.031 1 90.75 297 ARG B CA 1
ATOM 8643 C C . ARG B 1 297 ? 21.484 -40.188 -26.062 1 90.75 297 ARG B C 1
ATOM 8645 O O . ARG B 1 297 ? 21.203 -41.125 -25.312 1 90.75 297 ARG B O 1
ATOM 8652 N N . ALA B 1 298 ? 20.859 -39.031 -26.047 1 90.56 298 ALA B N 1
ATOM 8653 C CA . ALA B 1 298 ? 19.719 -38.844 -25.172 1 90.56 298 ALA B CA 1
ATOM 8654 C C . ALA B 1 298 ? 18.469 -39.531 -25.703 1 90.56 298 ALA B C 1
ATOM 8656 O O . ALA B 1 298 ? 17.484 -39.719 -24.984 1 90.56 298 ALA B O 1
ATOM 8657 N N . GLY B 1 299 ? 18.547 -39.938 -26.984 1 87.12 299 GLY B N 1
ATOM 8658 C CA . GLY B 1 299 ? 17.422 -40.656 -27.578 1 87.12 299 GLY B CA 1
ATOM 8659 C C . GLY B 1 299 ? 16.297 -39.75 -28 1 87.12 299 GLY B C 1
ATOM 8660 O O . GLY B 1 299 ? 15.125 -40.125 -27.938 1 87.12 299 GLY B O 1
ATOM 8661 N N . VAL B 1 300 ? 16.578 -38.5 -28.25 1 90.25 300 VAL B N 1
ATOM 8662 C CA . VAL B 1 300 ? 15.547 -37.562 -28.656 1 90.25 300 VAL B CA 1
ATOM 8663 C C . VAL B 1 300 ? 15.703 -37.219 -30.141 1 90.25 300 VAL B C 1
ATOM 8665 O O . VAL B 1 300 ? 16.75 -37.5 -30.734 1 90.25 300 VAL B O 1
ATOM 8668 N N . MET B 1 301 ? 14.68 -36.594 -30.703 1 89.31 301 MET B N 1
ATOM 8669 C CA . MET B 1 301 ? 14.625 -36.469 -32.156 1 89.31 301 MET B CA 1
ATOM 8670 C C . MET B 1 301 ? 15.211 -35.125 -32.594 1 89.31 301 MET B C 1
ATOM 8672 O O . MET B 1 301 ? 15.523 -34.938 -33.781 1 89.31 301 MET B O 1
ATOM 8676 N N . ALA B 1 302 ? 15.383 -34.219 -31.641 1 95.06 302 ALA B N 1
ATOM 8677 C CA . ALA B 1 302 ? 15.812 -32.875 -32 1 95.06 302 ALA B CA 1
ATOM 8678 C C . ALA B 1 302 ? 16.656 -32.25 -30.922 1 95.06 302 ALA B C 1
ATOM 8680 O O . ALA B 1 302 ? 16.75 -32.781 -29.812 1 95.06 302 ALA B O 1
ATOM 8681 N N . TYR B 1 303 ? 17.406 -31.234 -31.266 1 96.5 303 TYR B N 1
ATOM 8682 C CA . TYR B 1 303 ? 18.141 -30.422 -30.297 1 96.5 303 TYR B CA 1
ATOM 8683 C C . TYR B 1 303 ? 17.969 -28.938 -30.578 1 96.5 303 TYR B C 1
ATOM 8685 O O . TYR B 1 303 ? 17.609 -28.547 -31.703 1 96.5 303 TYR B O 1
ATOM 8693 N N . TRP B 1 304 ? 18.031 -28.141 -29.531 1 96.44 304 TRP B N 1
ATOM 8694 C CA . TRP B 1 304 ? 17.984 -26.688 -29.625 1 96.44 304 TRP B CA 1
ATOM 8695 C C . TRP B 1 304 ? 19.375 -26.078 -29.391 1 96.44 304 TRP B C 1
ATOM 8697 O O . TRP B 1 304 ? 20.047 -26.438 -28.406 1 96.44 304 TRP B O 1
ATOM 8707 N N . VAL B 1 305 ? 19.859 -25.234 -30.25 1 95.19 305 VAL B N 1
ATOM 8708 C CA . VAL B 1 305 ? 21.109 -24.516 -30.094 1 95.19 305 VAL B CA 1
ATOM 8709 C C . VAL B 1 305 ? 20.922 -23.062 -30.5 1 95.19 305 VAL B C 1
ATOM 8711 O O . VAL B 1 305 ? 20.312 -22.766 -31.531 1 95.19 305 VAL B O 1
ATOM 8714 N N . GLY B 1 306 ? 21.453 -22.125 -29.797 1 91.31 306 GLY B N 1
ATOM 8715 C CA . GLY B 1 306 ? 21.203 -20.703 -29.953 1 91.31 306 GLY B CA 1
ATOM 8716 C C . GLY B 1 306 ? 21.609 -20.156 -31.312 1 91.31 306 GLY B C 1
ATOM 8717 O O . GLY B 1 306 ? 20.922 -19.328 -31.891 1 91.31 306 GLY B O 1
ATOM 8718 N N . CYS B 1 307 ? 22.672 -20.594 -31.844 1 88.69 307 CYS B N 1
ATOM 8719 C CA . CYS B 1 307 ? 23.219 -20.047 -33.094 1 88.69 307 CYS B CA 1
ATOM 8720 C C . CYS B 1 307 ? 22.297 -20.359 -34.25 1 88.69 307 CYS B C 1
ATOM 8722 O O . CYS B 1 307 ? 22.266 -19.609 -35.25 1 88.69 307 CYS B O 1
ATOM 8724 N N . SER B 1 308 ? 21.484 -21.406 -34.156 1 88.19 308 SER B N 1
ATOM 8725 C CA . SER B 1 308 ? 20.672 -21.828 -35.281 1 88.19 308 SER B CA 1
ATOM 8726 C C . SER B 1 308 ? 19.188 -21.656 -35 1 88.19 308 SER B C 1
ATOM 8728 O O . SER B 1 308 ? 18.375 -21.531 -35.938 1 88.19 308 SER B O 1
ATOM 8730 N N . CYS B 1 309 ? 18.844 -21.656 -33.781 1 88.38 309 CYS B N 1
ATOM 8731 C CA . CYS B 1 309 ? 17.438 -21.688 -33.438 1 88.38 309 CYS B CA 1
ATOM 8732 C C . CYS B 1 309 ? 16.938 -20.297 -33.062 1 88.38 309 CYS B C 1
ATOM 8734 O O . CYS B 1 309 ? 15.797 -20.156 -32.594 1 88.38 309 CYS B O 1
ATOM 8736 N N . MET B 1 310 ? 17.734 -19.344 -33.125 1 85.38 310 MET B N 1
ATOM 8737 C CA . MET B 1 310 ? 17.359 -17.969 -32.875 1 85.38 310 MET B CA 1
ATOM 8738 C C . MET B 1 310 ? 17.703 -17.078 -34.062 1 85.38 310 MET B C 1
ATOM 8740 O O . MET B 1 310 ? 18.766 -16.453 -34.094 1 85.38 310 MET B O 1
ATOM 8744 N N . PRO B 1 311 ? 16.781 -17.047 -34.938 1 77.56 311 PRO B N 1
ATOM 8745 C CA . PRO B 1 311 ? 17.094 -16.234 -36.125 1 77.56 311 PRO B CA 1
ATOM 8746 C C . PRO B 1 311 ? 17.234 -14.742 -35.781 1 77.56 311 PRO B C 1
ATOM 8748 O O . PRO B 1 311 ? 16.672 -14.266 -34.812 1 77.56 311 PRO B O 1
ATOM 8751 N N . ASP B 1 312 ? 17.984 -14.039 -36.531 1 68.44 312 ASP B N 1
ATOM 8752 C CA . ASP B 1 312 ? 18.438 -12.672 -36.281 1 68.44 312 ASP B CA 1
ATOM 8753 C C . ASP B 1 312 ? 17.266 -11.695 -36.25 1 68.44 312 ASP B C 1
ATOM 8755 O O . ASP B 1 312 ? 17.297 -10.711 -35.5 1 68.44 312 ASP B O 1
ATOM 8759 N N . ASN B 1 313 ? 16.234 -11.93 -36.906 1 65.06 313 ASN B N 1
ATOM 8760 C CA . ASN B 1 313 ? 15.156 -10.945 -37 1 65.06 313 ASN B CA 1
ATOM 8761 C C . ASN B 1 313 ? 14.305 -10.922 -35.75 1 65.06 313 ASN B C 1
ATOM 8763 O O . ASN B 1 313 ? 13.547 -9.984 -35.5 1 65.06 313 ASN B O 1
ATOM 8767 N N . GLN B 1 314 ? 14.5 -11.891 -34.875 1 68.06 314 GLN B N 1
ATOM 8768 C CA . GLN B 1 314 ? 13.672 -11.969 -33.688 1 68.06 314 GLN B CA 1
ATOM 8769 C C . GLN B 1 314 ? 14.516 -12.258 -32.438 1 68.06 314 GLN B C 1
ATOM 8771 O O . GLN B 1 314 ? 14.031 -12.867 -31.484 1 68.06 314 GLN B O 1
ATOM 8776 N N . LEU B 1 315 ? 15.734 -11.844 -32.562 1 66.5 315 LEU B N 1
ATOM 8777 C CA . LEU B 1 315 ? 16.688 -12.195 -31.516 1 66.5 315 LEU B CA 1
ATOM 8778 C C . LEU B 1 315 ? 16.219 -11.672 -30.156 1 66.5 315 LEU B C 1
ATOM 8780 O O . LEU B 1 315 ? 16.297 -12.383 -29.156 1 66.5 315 LEU B O 1
ATOM 8784 N N . GLN B 1 316 ? 15.664 -10.492 -30.141 1 67.31 316 GLN B N 1
ATOM 8785 C CA . GLN B 1 316 ? 15.281 -9.891 -28.859 1 67.31 316 GLN B CA 1
ATOM 8786 C C . GLN B 1 316 ? 14.125 -10.656 -28.219 1 67.31 316 GLN B C 1
ATOM 8788 O O . GLN B 1 316 ? 14.094 -10.836 -27 1 67.31 316 GLN B O 1
ATOM 8793 N N . GLU B 1 317 ? 13.352 -11.141 -29.031 1 70.31 317 GLU B N 1
ATOM 8794 C CA . GLU B 1 317 ? 12.195 -11.852 -28.5 1 70.31 317 GLU B CA 1
ATOM 8795 C C . GLU B 1 317 ? 12.578 -13.25 -28.016 1 70.31 317 GLU B C 1
ATOM 8797 O O . GLU B 1 317 ? 12.039 -13.742 -27.031 1 70.31 317 GLU B O 1
ATOM 8802 N N . ASP B 1 318 ? 13.625 -13.773 -28.656 1 77.25 318 ASP B N 1
ATOM 8803 C CA . ASP B 1 318 ? 13.953 -15.172 -28.375 1 77.25 318 ASP B CA 1
ATOM 8804 C C . ASP B 1 318 ? 14.93 -15.281 -27.219 1 77.25 318 ASP B C 1
ATOM 8806 O O . ASP B 1 318 ? 14.859 -16.219 -26.422 1 77.25 318 ASP B O 1
ATOM 8810 N N . VAL B 1 319 ? 15.773 -14.305 -27.156 1 76.19 319 VAL B N 1
ATOM 8811 C CA . VAL B 1 319 ? 16.812 -14.391 -26.141 1 76.19 319 VAL B CA 1
ATOM 8812 C C . VAL B 1 319 ? 16.188 -14.422 -24.75 1 76.19 319 VAL B C 1
ATOM 8814 O O . VAL B 1 319 ? 16.625 -15.18 -23.875 1 76.19 319 VAL B O 1
ATOM 8817 N N . TYR B 1 320 ? 15.203 -13.695 -24.609 1 80.19 320 TYR B N 1
ATOM 8818 C CA . TYR B 1 320 ? 14.617 -13.555 -23.281 1 80.19 320 TYR B CA 1
ATOM 8819 C C . TYR B 1 320 ? 13.602 -14.656 -23.016 1 80.19 320 TYR B C 1
ATOM 8821 O O . TYR B 1 320 ? 13.031 -14.734 -21.922 1 80.19 320 TYR B O 1
ATOM 8829 N N . ARG B 1 321 ? 13.438 -15.562 -23.984 1 85.69 321 ARG B N 1
ATOM 8830 C CA . ARG B 1 321 ? 12.5 -16.672 -23.812 1 85.69 321 ARG B CA 1
ATOM 8831 C C . ARG B 1 321 ? 13.234 -18.016 -23.797 1 85.69 321 ARG B C 1
ATOM 8833 O O . ARG B 1 321 ? 12.609 -19.062 -23.828 1 85.69 321 ARG B O 1
ATOM 8840 N N . ILE B 1 322 ? 14.539 -17.906 -23.734 1 89.19 322 ILE B N 1
ATOM 8841 C CA . ILE B 1 322 ? 15.344 -19.125 -23.703 1 89.19 322 ILE B CA 1
ATOM 8842 C C . ILE B 1 322 ? 14.992 -19.938 -22.453 1 89.19 322 ILE B C 1
ATOM 8844 O O . ILE B 1 322 ? 15.047 -21.172 -22.469 1 89.19 322 ILE B O 1
ATOM 8848 N N . CYS B 1 323 ? 14.641 -19.234 -21.359 1 89.25 323 CYS B N 1
ATOM 8849 C CA . CYS B 1 323 ? 14.281 -19.906 -20.109 1 89.25 323 CYS B CA 1
ATOM 8850 C C . CYS B 1 323 ? 13.094 -20.844 -20.312 1 89.25 323 CYS B C 1
ATOM 8852 O O . CYS B 1 323 ? 13.039 -21.906 -19.703 1 89.25 323 CYS B O 1
ATOM 8854 N N . ASP B 1 324 ? 12.227 -20.5 -21.219 1 89.44 324 ASP B N 1
ATOM 8855 C CA . ASP B 1 324 ? 11.078 -21.359 -21.5 1 89.44 324 ASP B CA 1
ATOM 8856 C C . ASP B 1 324 ? 11.484 -22.594 -22.297 1 89.44 324 ASP B C 1
ATOM 8858 O O . ASP B 1 324 ? 10.922 -23.672 -22.125 1 89.44 324 ASP B O 1
ATOM 8862 N N . VAL B 1 325 ? 12.43 -22.391 -23.188 1 90.81 325 VAL B N 1
ATOM 8863 C CA . VAL B 1 325 ? 12.93 -23.5 -24 1 90.81 325 VAL B CA 1
ATOM 8864 C C . VAL B 1 325 ? 13.609 -24.531 -23.109 1 90.81 325 VAL B C 1
ATOM 8866 O O . VAL B 1 325 ? 13.391 -25.734 -23.281 1 90.81 325 VAL B O 1
ATOM 8869 N N . ILE B 1 326 ? 14.344 -24.031 -22.203 1 91.94 326 ILE B N 1
ATOM 8870 C CA . ILE B 1 326 ? 15.086 -24.953 -21.344 1 91.94 326 ILE B CA 1
ATOM 8871 C C . ILE B 1 326 ? 14.109 -25.688 -20.422 1 91.94 326 ILE B C 1
ATOM 8873 O O . ILE B 1 326 ? 14.312 -26.859 -20.109 1 91.94 326 ILE B O 1
ATOM 8877 N N . ARG B 1 327 ? 13.07 -25.078 -19.922 1 88.06 327 ARG B N 1
ATOM 8878 C CA . ARG B 1 327 ? 12.078 -25.688 -19.047 1 88.06 327 ARG B CA 1
ATOM 8879 C C . ARG B 1 327 ? 11.375 -26.844 -19.734 1 88.06 327 ARG B C 1
ATOM 8881 O O . ARG B 1 327 ? 10.961 -27.797 -19.078 1 88.06 327 ARG B O 1
ATOM 8888 N N . GLY B 1 328 ? 11.281 -26.672 -21.016 1 86 328 GLY B N 1
ATOM 8889 C CA . GLY B 1 328 ? 10.586 -27.703 -21.781 1 86 328 GLY B CA 1
ATOM 8890 C C . GLY B 1 328 ? 11.516 -28.766 -22.328 1 86 328 GLY B C 1
ATOM 8891 O O . GLY B 1 328 ? 11.062 -29.75 -22.922 1 86 328 GLY B O 1
ATOM 8892 N N . ALA B 1 329 ? 12.789 -28.688 -22.078 1 90.88 329 ALA B N 1
ATOM 8893 C CA . ALA B 1 329 ? 13.773 -29.594 -22.672 1 90.88 329 ALA B CA 1
ATOM 8894 C C . ALA B 1 329 ? 13.852 -30.906 -21.891 1 90.88 329 ALA B C 1
ATOM 8896 O O . ALA B 1 329 ? 13.555 -30.953 -20.703 1 90.88 329 ALA B O 1
ATOM 8897 N N . HIS B 1 330 ? 14.195 -31.922 -22.641 1 89 330 HIS B N 1
ATOM 8898 C CA . HIS B 1 330 ? 14.406 -33.25 -22.047 1 89 330 HIS B CA 1
ATOM 8899 C C . HIS B 1 330 ? 15.648 -33.25 -21.156 1 89 330 HIS B C 1
ATOM 8901 O O . HIS B 1 330 ? 15.641 -33.812 -20.062 1 89 330 HIS B O 1
ATOM 8907 N N . SER B 1 331 ? 16.688 -32.719 -21.609 1 92.12 331 SER B N 1
ATOM 8908 C CA . SER B 1 331 ? 17.969 -32.656 -20.906 1 92.12 331 SER B CA 1
ATOM 8909 C C . SER B 1 331 ? 18.812 -31.484 -21.438 1 92.12 331 SER B C 1
ATOM 8911 O O . SER B 1 331 ? 18.453 -30.844 -22.422 1 92.12 331 SER B O 1
ATOM 8913 N N . MET B 1 332 ? 19.828 -31.203 -20.641 1 96.12 332 MET B N 1
ATOM 8914 C CA . MET B 1 332 ? 20.719 -30.109 -21.016 1 96.12 332 MET B CA 1
ATOM 8915 C C . MET B 1 332 ? 22.125 -30.625 -21.297 1 96.12 332 MET B C 1
ATOM 8917 O O . MET B 1 332 ? 22.625 -31.5 -20.578 1 96.12 332 MET B O 1
ATOM 8921 N N . ALA B 1 333 ? 22.703 -30.188 -22.375 1 97.25 333 ALA B N 1
ATOM 8922 C CA . ALA B 1 333 ? 24.094 -30.469 -22.719 1 97.25 333 ALA B CA 1
ATOM 8923 C C . ALA B 1 333 ? 24.891 -29.172 -22.875 1 97.25 333 ALA B C 1
ATOM 8925 O O . ALA B 1 333 ? 24.344 -28.141 -23.297 1 97.25 333 ALA B O 1
ATOM 8926 N N . ILE B 1 334 ? 26.141 -29.172 -22.422 1 97.62 334 ILE B N 1
ATOM 8927 C CA . ILE B 1 334 ? 27.016 -28.016 -22.547 1 97.62 334 ILE B CA 1
ATOM 8928 C C . ILE B 1 334 ? 28.203 -28.375 -23.438 1 97.62 334 ILE B C 1
ATOM 8930 O O . ILE B 1 334 ? 28.891 -29.359 -23.203 1 97.62 334 ILE B O 1
ATOM 8934 N N . ALA B 1 335 ? 28.375 -27.609 -24.5 1 96.5 335 ALA B N 1
ATOM 8935 C CA . ALA B 1 335 ? 29.547 -27.75 -25.359 1 96.5 335 ALA B CA 1
ATOM 8936 C C . ALA B 1 335 ? 30.656 -26.781 -24.953 1 96.5 335 ALA B C 1
ATOM 8938 O O . ALA B 1 335 ? 30.422 -25.562 -24.859 1 96.5 335 ALA B O 1
ATOM 8939 N N . VAL B 1 336 ? 31.828 -27.344 -24.672 1 95.44 336 VAL B N 1
ATOM 8940 C CA . VAL B 1 336 ? 32.938 -26.484 -24.297 1 95.44 336 VAL B CA 1
ATOM 8941 C C . VAL B 1 336 ? 34.125 -26.75 -25.203 1 95.44 336 VAL B C 1
ATOM 8943 O O . VAL B 1 336 ? 34.25 -27.828 -25.812 1 95.44 336 VAL B O 1
ATOM 8946 N N . GLY B 1 337 ? 34.938 -25.703 -25.406 1 92.31 337 GLY B N 1
ATOM 8947 C CA . GLY B 1 337 ? 36.156 -25.75 -26.188 1 92.31 337 GLY B CA 1
ATOM 8948 C C . GLY B 1 337 ? 37.156 -24.703 -25.781 1 92.31 337 GLY B C 1
ATOM 8949 O O . GLY B 1 337 ? 36.844 -23.75 -25.078 1 92.31 337 GLY B O 1
ATOM 8950 N N . SER B 1 338 ? 38.406 -24.953 -26.141 1 90.75 338 SER B N 1
ATOM 8951 C CA . SER B 1 338 ? 39.438 -23.984 -25.844 1 90.75 338 SER B CA 1
ATOM 8952 C C . SER B 1 338 ? 39.25 -22.688 -26.625 1 90.75 338 SER B C 1
ATOM 8954 O O . SER B 1 338 ? 39.094 -22.734 -27.859 1 90.75 338 SER B O 1
ATOM 8956 N N . PRO B 1 339 ? 39.188 -21.594 -25.859 1 89.75 339 PRO B N 1
ATOM 8957 C CA . PRO B 1 339 ? 39.031 -20.328 -26.578 1 89.75 339 PRO B CA 1
ATOM 8958 C C . PRO B 1 339 ? 40.219 -19.984 -27.469 1 89.75 339 PRO B C 1
ATOM 8960 O O . PRO B 1 339 ? 41.344 -20.328 -27.156 1 89.75 339 PRO B O 1
ATOM 8963 N N . SER B 1 340 ? 39.969 -19.266 -28.547 1 82.38 340 SER B N 1
ATOM 8964 C CA . SER B 1 340 ? 41.031 -18.922 -29.5 1 82.38 340 SER B CA 1
ATOM 8965 C C . SER B 1 340 ? 42.031 -17.969 -28.906 1 82.38 340 SER B C 1
ATOM 8967 O O . SER B 1 340 ? 43.219 -18.047 -29.203 1 82.38 340 SER B O 1
ATOM 8969 N N . ASN B 1 341 ? 41.594 -17.062 -28.094 1 79.5 341 ASN B N 1
ATOM 8970 C CA . ASN B 1 341 ? 42.469 -16 -27.594 1 79.5 341 ASN B CA 1
ATOM 8971 C C . ASN B 1 341 ? 43.281 -16.469 -26.391 1 79.5 341 ASN B C 1
ATOM 8973 O O . ASN B 1 341 ? 44.25 -15.828 -26 1 79.5 341 ASN B O 1
ATOM 8977 N N . ASN B 1 342 ? 42.906 -17.453 -25.672 1 79.62 342 ASN B N 1
ATOM 8978 C CA . ASN B 1 342 ? 43.594 -17.859 -24.438 1 79.62 342 ASN B CA 1
ATOM 8979 C C . ASN B 1 342 ? 43.719 -19.375 -24.344 1 79.62 342 ASN B C 1
ATOM 8981 O O . ASN B 1 342 ? 43.469 -19.953 -23.281 1 79.62 342 ASN B O 1
ATOM 8985 N N . LYS B 1 343 ? 44.188 -20.016 -25.359 1 80 343 LYS B N 1
ATOM 8986 C CA . LYS B 1 343 ? 44.219 -21.469 -25.422 1 80 343 LYS B CA 1
ATOM 8987 C C . LYS B 1 343 ? 45.219 -22.031 -24.422 1 80 343 LYS B C 1
ATOM 8989 O O . LYS B 1 343 ? 45.031 -23.125 -23.891 1 80 343 LYS B O 1
ATOM 8994 N N . SER B 1 344 ? 46.156 -21.266 -24.156 1 80.06 344 SER B N 1
ATOM 8995 C CA . SER B 1 344 ? 47.219 -21.734 -23.281 1 80.06 344 SER B CA 1
ATOM 8996 C C . SER B 1 344 ? 46.781 -21.703 -21.812 1 80.06 344 SER B C 1
ATOM 8998 O O . SER B 1 344 ? 47.188 -22.562 -21.031 1 80.06 344 SER B O 1
ATOM 9000 N N . GLU B 1 345 ? 45.938 -20.75 -21.484 1 84.75 345 GLU B N 1
ATOM 9001 C CA . GLU B 1 345 ? 45.531 -20.609 -20.094 1 84.75 345 GLU B CA 1
ATOM 9002 C C . GLU B 1 345 ? 44.312 -21.484 -19.781 1 84.75 345 GLU B C 1
ATOM 9004 O O . GLU B 1 345 ? 44.219 -22.062 -18.688 1 84.75 345 GLU B O 1
ATOM 9009 N N . ILE B 1 346 ? 43.469 -21.625 -20.719 1 89.69 346 ILE B N 1
ATOM 9010 C CA . ILE B 1 346 ? 42.25 -22.438 -20.562 1 89.69 346 ILE B CA 1
ATOM 9011 C C . ILE B 1 346 ? 42.344 -23.688 -21.422 1 89.69 346 ILE B C 1
ATOM 9013 O O . ILE B 1 346 ? 41.906 -23.688 -22.578 1 89.69 346 ILE B O 1
ATOM 9017 N N . ASN B 1 347 ? 42.906 -24.766 -20.875 1 87.25 347 ASN B N 1
ATOM 9018 C CA . ASN B 1 347 ? 43.219 -25.938 -21.688 1 87.25 347 ASN B CA 1
ATOM 9019 C C . ASN B 1 347 ? 42.625 -27.219 -21.094 1 87.25 347 ASN B C 1
ATOM 9021 O O . ASN B 1 347 ? 42.812 -28.312 -21.625 1 87.25 347 ASN B O 1
ATOM 9025 N N . THR B 1 348 ? 41.969 -27.109 -19.953 1 90.19 348 THR B N 1
ATOM 9026 C CA . THR B 1 348 ? 41.312 -28.25 -19.344 1 90.19 348 THR B CA 1
ATOM 9027 C C . THR B 1 348 ? 39.781 -28.078 -19.422 1 90.19 348 THR B C 1
ATOM 9029 O O . THR B 1 348 ? 39.281 -26.953 -19.438 1 90.19 348 THR B O 1
ATOM 9032 N N . PRO B 1 349 ? 39.125 -29.141 -19.5 1 91.12 349 PRO B N 1
ATOM 9033 C CA . PRO B 1 349 ? 37.656 -29.062 -19.562 1 91.12 349 PRO B CA 1
ATOM 9034 C C . PRO B 1 349 ? 37.062 -28.312 -18.375 1 91.12 349 PRO B C 1
ATOM 9036 O O . PRO B 1 349 ? 36.062 -27.609 -18.516 1 91.12 349 PRO B O 1
ATOM 9039 N N . GLU B 1 350 ? 37.719 -28.453 -17.234 1 92.31 350 GLU B N 1
ATOM 9040 C CA . GLU B 1 350 ? 37.219 -27.766 -16.031 1 92.31 350 GLU B CA 1
ATOM 9041 C C . GLU B 1 350 ? 37.344 -26.25 -16.172 1 92.31 350 GLU B C 1
ATOM 9043 O O . GLU B 1 350 ? 36.406 -25.531 -15.828 1 92.31 350 GLU B O 1
ATOM 9048 N N . LEU B 1 351 ? 38.438 -25.812 -16.688 1 93.75 351 LEU B N 1
ATOM 9049 C CA . LEU B 1 351 ? 38.656 -24.391 -16.875 1 93.75 351 LEU B CA 1
ATOM 9050 C C . LEU B 1 351 ? 37.719 -23.844 -17.984 1 93.75 351 LEU B C 1
ATOM 9052 O O . LEU B 1 351 ? 37.25 -22.719 -17.891 1 93.75 351 LEU B O 1
ATOM 9056 N N . MET B 1 352 ? 37.531 -24.688 -19.047 1 94.94 352 MET B N 1
ATOM 9057 C CA . MET B 1 352 ? 36.625 -24.297 -20.109 1 94.94 352 MET B CA 1
ATOM 9058 C C . MET B 1 352 ? 35.219 -24.141 -19.578 1 94.94 352 MET B C 1
ATOM 9060 O O . MET B 1 352 ? 34.531 -23.172 -19.922 1 94.94 352 MET B O 1
ATOM 9064 N N . LEU B 1 353 ? 34.812 -25.062 -18.75 1 95.31 353 LEU B N 1
ATOM 9065 C CA . LEU B 1 353 ? 33.469 -25.031 -18.172 1 95.31 353 LEU B CA 1
ATOM 9066 C C . LEU B 1 353 ? 33.344 -23.844 -17.219 1 95.31 353 LEU B C 1
ATOM 9068 O O . LEU B 1 353 ? 32.25 -23.234 -17.156 1 95.31 353 LEU B O 1
ATOM 9072 N N . GLN B 1 354 ? 34.344 -23.5 -16.469 1 94.56 354 GLN B N 1
ATOM 9073 C CA . GLN B 1 354 ? 34.344 -22.344 -15.578 1 94.56 354 GLN B CA 1
ATOM 9074 C C . GLN B 1 354 ? 34.219 -21.031 -16.359 1 94.56 354 GLN B C 1
ATOM 9076 O O . GLN B 1 354 ? 33.5 -20.109 -15.938 1 94.56 354 GLN B O 1
ATOM 9081 N N . GLN B 1 355 ? 34.906 -21 -17.438 1 93.5 355 GLN B N 1
ATOM 9082 C CA . GLN B 1 355 ? 34.781 -19.812 -18.281 1 93.5 355 GLN B CA 1
ATOM 9083 C C . GLN B 1 355 ? 33.375 -19.672 -18.812 1 93.5 355 GLN B C 1
ATOM 9085 O O . GLN B 1 355 ? 32.812 -18.562 -18.844 1 93.5 355 GLN B O 1
ATOM 9090 N N . TRP B 1 356 ? 32.812 -20.812 -19.234 1 94.88 356 TRP B N 1
ATOM 9091 C CA . TRP B 1 356 ? 31.422 -20.797 -19.672 1 94.88 356 TRP B CA 1
ATOM 9092 C C . TRP B 1 356 ? 30.484 -20.344 -18.547 1 94.88 356 TRP B C 1
ATOM 9094 O O . TRP B 1 356 ? 29.578 -19.547 -18.781 1 94.88 356 TRP B O 1
ATOM 9104 N N . GLY B 1 357 ? 30.688 -20.781 -17.375 1 94.88 357 GLY B N 1
ATOM 9105 C CA . GLY B 1 357 ? 29.828 -20.531 -16.234 1 94.88 357 GLY B CA 1
ATOM 9106 C C . GLY B 1 357 ? 29.938 -19.109 -15.711 1 94.88 357 GLY B C 1
ATOM 9107 O O . GLY B 1 357 ? 29.094 -18.656 -14.93 1 94.88 357 GLY B O 1
ATOM 9108 N N . ARG B 1 358 ? 30.891 -18.344 -16.172 1 93.25 358 ARG B N 1
ATOM 9109 C CA . ARG B 1 358 ? 31.109 -16.984 -15.703 1 93.25 358 ARG B CA 1
ATOM 9110 C C . ARG B 1 358 ? 30.188 -16 -16.422 1 93.25 358 ARG B C 1
ATOM 9112 O O . ARG B 1 358 ? 30.016 -14.867 -15.977 1 93.25 358 ARG B O 1
ATOM 9119 N N . ARG B 1 359 ? 29.469 -16.5 -17.328 1 92.06 359 ARG B N 1
ATOM 9120 C CA . ARG B 1 359 ? 28.594 -15.625 -18.109 1 92.06 359 ARG B CA 1
ATOM 9121 C C . ARG B 1 359 ? 27.219 -15.508 -17.453 1 92.06 359 ARG B C 1
ATOM 9123 O O . ARG B 1 359 ? 26.703 -16.484 -16.922 1 92.06 359 ARG B O 1
ATOM 9130 N N . VAL B 1 360 ? 26.594 -14.344 -17.594 1 92.56 360 VAL B N 1
ATOM 9131 C CA . VAL B 1 360 ? 25.344 -14.008 -16.906 1 92.56 360 VAL B CA 1
ATOM 9132 C C . VAL B 1 360 ? 24.219 -14.898 -17.422 1 92.56 360 VAL B C 1
ATOM 9134 O O . VAL B 1 360 ? 23.375 -15.359 -16.641 1 92.56 360 VAL B O 1
ATOM 9137 N N . TRP B 1 361 ? 24.172 -15.266 -18.672 1 90.5 361 TRP B N 1
ATOM 9138 C CA . TRP B 1 361 ? 23.031 -15.953 -19.266 1 90.5 361 TRP B CA 1
ATOM 9139 C C . TRP B 1 361 ? 23.109 -17.453 -19.031 1 90.5 361 TRP B C 1
ATOM 9141 O O . TRP B 1 361 ? 22.109 -18.156 -19.141 1 90.5 361 TRP B O 1
ATOM 9151 N N . THR B 1 362 ? 24.266 -17.969 -18.781 1 93.44 362 THR B N 1
ATOM 9152 C CA . THR B 1 362 ? 24.438 -19.391 -18.578 1 93.44 362 THR B CA 1
ATOM 9153 C C . THR B 1 362 ? 23.969 -19.812 -17.188 1 93.44 362 THR B C 1
ATOM 9155 O O . THR B 1 362 ? 23.656 -20.984 -16.953 1 93.44 362 THR B O 1
ATOM 9158 N N . PHE B 1 363 ? 23.906 -18.812 -16.312 1 95 363 PHE B N 1
ATOM 9159 C CA . PHE B 1 363 ? 23.531 -19.078 -14.93 1 95 363 PHE B CA 1
ATOM 9160 C C . PHE B 1 363 ? 22.094 -19.578 -14.852 1 95 363 PHE B C 1
ATOM 9162 O O . PHE B 1 363 ? 21.828 -20.656 -14.312 1 95 363 PHE B O 1
ATOM 9169 N N . PRO B 1 364 ? 21.109 -18.859 -15.461 1 94 364 PRO B N 1
ATOM 9170 C CA . PRO B 1 364 ? 19.734 -19.359 -15.43 1 94 364 PRO B CA 1
ATOM 9171 C C . PRO B 1 364 ? 19.562 -20.672 -16.203 1 94 364 PRO B C 1
ATOM 9173 O O . PRO B 1 364 ? 18.672 -21.453 -15.883 1 94 364 PRO B O 1
ATOM 9176 N N . GLU B 1 365 ? 20.391 -20.906 -17.156 1 94.12 365 GLU B N 1
ATOM 9177 C CA . GLU B 1 365 ? 20.297 -22.141 -17.938 1 94.12 365 GLU B CA 1
ATOM 9178 C C . GLU B 1 365 ? 20.516 -23.375 -17.062 1 94.12 365 GLU B C 1
ATOM 9180 O O . GLU B 1 365 ? 19.781 -24.344 -17.156 1 94.12 365 GLU B O 1
ATOM 9185 N N . VAL B 1 366 ? 21.5 -23.219 -16.234 1 94.94 366 VAL B N 1
ATOM 9186 C CA . VAL B 1 366 ? 21.812 -24.359 -15.375 1 94.94 366 VAL B CA 1
ATOM 9187 C C . VAL B 1 366 ? 20.734 -24.5 -14.305 1 94.94 366 VAL B C 1
ATOM 9189 O O . VAL B 1 366 ? 20.312 -25.625 -13.992 1 94.94 366 VAL B O 1
ATOM 9192 N N . LEU B 1 367 ? 20.312 -23.391 -13.742 1 94.5 367 LEU B N 1
ATOM 9193 C CA . LEU B 1 367 ? 19.312 -23.422 -12.688 1 94.5 367 LEU B CA 1
ATOM 9194 C C . LEU B 1 367 ? 18.016 -24.078 -13.188 1 94.5 367 LEU B C 1
ATOM 9196 O O . LEU B 1 367 ? 17.359 -24.812 -12.445 1 94.5 367 LEU B O 1
ATOM 9200 N N . LEU B 1 368 ? 17.703 -23.859 -14.484 1 92.81 368 LEU B N 1
ATOM 9201 C CA . LEU B 1 368 ? 16.406 -24.281 -15.023 1 92.81 368 LEU B CA 1
ATOM 9202 C C . LEU B 1 368 ? 16.531 -25.625 -15.75 1 92.81 368 LEU B C 1
ATOM 9204 O O . LEU B 1 368 ? 15.547 -26.125 -16.281 1 92.81 368 LEU B O 1
ATOM 9208 N N . ALA B 1 369 ? 17.734 -26.156 -15.805 1 92.75 369 ALA B N 1
ATOM 9209 C CA . ALA B 1 369 ? 17.891 -27.5 -16.375 1 92.75 369 ALA B CA 1
ATOM 9210 C C . ALA B 1 369 ? 17 -28.5 -15.664 1 92.75 369 ALA B C 1
ATOM 9212 O O . ALA B 1 369 ? 16.672 -28.344 -14.492 1 92.75 369 ALA B O 1
ATOM 9213 N N . PRO B 1 370 ? 16.562 -29.5 -16.422 1 88.25 370 PRO B N 1
ATOM 9214 C CA . PRO B 1 370 ? 15.641 -30.484 -15.828 1 88.25 370 PRO B CA 1
ATOM 9215 C C . PRO B 1 370 ? 16.172 -31.062 -14.516 1 88.25 370 PRO B C 1
ATOM 9217 O O . PRO B 1 370 ? 17.344 -31.422 -14.422 1 88.25 370 PRO B O 1
ATOM 9220 N N . ALA B 1 371 ? 15.281 -31.141 -13.57 1 86.12 371 ALA B N 1
ATOM 9221 C CA . ALA B 1 371 ? 15.625 -31.594 -12.227 1 86.12 371 ALA B CA 1
ATOM 9222 C C . ALA B 1 371 ? 15.93 -33.094 -12.211 1 86.12 371 ALA B C 1
ATOM 9224 O O . ALA B 1 371 ? 15.266 -33.875 -12.898 1 86.12 371 ALA B O 1
ATOM 9225 N N . GLY B 1 372 ? 16.875 -33.469 -11.445 1 82.31 372 GLY B N 1
ATOM 9226 C CA . GLY B 1 372 ? 17.188 -34.875 -11.234 1 82.31 372 GLY B CA 1
ATOM 9227 C C . GLY B 1 372 ? 18.016 -35.469 -12.359 1 82.31 372 GLY B C 1
ATOM 9228 O O . GLY B 1 372 ? 18.312 -36.688 -12.344 1 82.31 372 GLY B O 1
ATOM 9229 N N . ARG B 1 373 ? 18.344 -34.688 -13.367 1 86.94 373 ARG B N 1
ATOM 9230 C CA . ARG B 1 373 ? 19.141 -35.188 -14.484 1 86.94 373 ARG B CA 1
ATOM 9231 C C . ARG B 1 373 ? 20.531 -34.562 -14.5 1 86.94 373 ARG B C 1
ATOM 9233 O O . ARG B 1 373 ? 20.688 -33.406 -14.141 1 86.94 373 ARG B O 1
ATOM 9240 N N . ASP B 1 374 ? 21.453 -35.344 -14.867 1 92.75 374 ASP B N 1
ATOM 9241 C CA . ASP B 1 374 ? 22.812 -34.812 -14.969 1 92.75 374 ASP B CA 1
ATOM 9242 C C . ASP B 1 374 ? 22.984 -33.938 -16.219 1 92.75 374 ASP B C 1
ATOM 9244 O O . ASP B 1 374 ? 22.281 -34.156 -17.219 1 92.75 374 ASP B O 1
ATOM 9248 N N . ILE B 1 375 ? 23.844 -33.031 -16.125 1 95.38 375 ILE B N 1
ATOM 9249 C CA . ILE B 1 375 ? 24.203 -32.188 -17.25 1 95.38 375 ILE B CA 1
ATOM 9250 C C . ILE B 1 375 ? 25.391 -32.812 -18 1 95.38 375 ILE B C 1
ATOM 9252 O O . ILE B 1 375 ? 26.406 -33.125 -17.391 1 95.38 375 ILE B O 1
ATOM 9256 N N . SER B 1 376 ? 25.25 -33 -19.297 1 95.75 376 SER B N 1
ATOM 9257 C CA . SER B 1 376 ? 26.297 -33.594 -20.109 1 95.75 376 SER B CA 1
ATOM 9258 C C . SER B 1 376 ? 27.219 -32.531 -20.719 1 95.75 376 SER B C 1
ATOM 9260 O O . SER B 1 376 ? 26.75 -31.672 -21.438 1 95.75 376 SER B O 1
ATOM 9262 N N . VAL B 1 377 ? 28.5 -32.656 -20.406 1 96.06 377 VAL B N 1
ATOM 9263 C CA . VAL B 1 377 ? 29.469 -31.719 -20.922 1 96.06 377 VAL B CA 1
ATOM 9264 C C . VAL B 1 377 ? 30.266 -32.375 -22.062 1 96.06 377 VAL B C 1
ATOM 9266 O O . VAL B 1 377 ? 30.953 -33.375 -21.859 1 96.06 377 VAL B O 1
ATOM 9269 N N . TYR B 1 378 ? 30.141 -31.797 -23.25 1 95.75 378 TYR B N 1
ATOM 9270 C CA . TYR B 1 378 ? 30.859 -32.25 -24.438 1 95.75 378 TYR B CA 1
ATOM 9271 C C . TYR B 1 378 ? 32.062 -31.375 -24.719 1 95.75 378 TYR B C 1
ATOM 9273 O O . TYR B 1 378 ? 31.922 -30.156 -24.859 1 95.75 378 TYR B O 1
ATOM 9281 N N . VAL B 1 379 ? 33.188 -31.969 -24.766 1 93.75 379 VAL B N 1
ATOM 9282 C CA . VAL B 1 379 ? 34.438 -31.219 -24.984 1 93.75 379 VAL B CA 1
ATOM 9283 C C . VAL B 1 379 ? 34.875 -31.359 -26.438 1 93.75 379 VAL B C 1
ATOM 9285 O O . VAL B 1 379 ? 34.938 -32.469 -26.969 1 93.75 379 VAL B O 1
ATOM 9288 N N . ARG B 1 380 ? 35.188 -30.188 -26.969 1 91.31 380 ARG B N 1
ATOM 9289 C CA . ARG B 1 380 ? 35.688 -30.172 -28.344 1 91.31 380 ARG B CA 1
ATOM 9290 C C . ARG B 1 380 ? 36.969 -31 -28.484 1 91.31 380 ARG B C 1
ATOM 9292 O O . ARG B 1 380 ? 37.844 -30.922 -27.641 1 91.31 380 ARG B O 1
ATOM 9299 N N . ASP B 1 381 ? 37.094 -31.781 -29.531 1 79.25 381 ASP B N 1
ATOM 9300 C CA . ASP B 1 381 ? 38.281 -32.531 -29.938 1 79.25 381 ASP B CA 1
ATOM 9301 C C . ASP B 1 381 ? 38.688 -33.562 -28.875 1 79.25 381 ASP B C 1
ATOM 9303 O O . ASP B 1 381 ? 39.844 -33.938 -28.766 1 79.25 381 ASP B O 1
ATOM 9307 N N . SER B 1 382 ? 37.75 -33.719 -27.938 1 76.94 382 SER B N 1
ATOM 9308 C CA . SER B 1 382 ? 38.062 -34.719 -26.906 1 76.94 382 SER B CA 1
ATOM 9309 C C . SER B 1 382 ? 37.906 -36.125 -27.422 1 76.94 382 SER B C 1
ATOM 9311 O O . SER B 1 382 ? 37 -36.406 -28.234 1 76.94 382 SER B O 1
ATOM 9313 N N . GLU B 1 383 ? 38.938 -36.969 -27.266 1 65.31 383 GLU B N 1
ATOM 9314 C CA . GLU B 1 383 ? 38.938 -38.375 -27.625 1 65.31 383 GLU B CA 1
ATOM 9315 C C . GLU B 1 383 ? 38 -39.188 -26.703 1 65.31 383 GLU B C 1
ATOM 9317 O O . GLU B 1 383 ? 37.875 -40.406 -26.844 1 65.31 383 GLU B O 1
ATOM 9322 N N . LEU B 1 384 ? 37.344 -38.531 -25.797 1 62.19 384 LEU B N 1
ATOM 9323 C CA . LEU B 1 384 ? 36.531 -39.281 -24.844 1 62.19 384 LEU B CA 1
ATOM 9324 C C . LEU B 1 384 ? 35.281 -39.812 -25.5 1 62.19 384 LEU B C 1
ATOM 9326 O O . LEU B 1 384 ? 34.562 -39.094 -26.203 1 62.19 384 LEU B O 1
ATOM 9330 N N . PRO B 1 385 ? 35.062 -41.094 -25.453 1 67.88 385 PRO B N 1
ATOM 9331 C CA . PRO B 1 385 ? 33.875 -41.719 -26.062 1 67.88 385 PRO B CA 1
ATOM 9332 C C . PRO B 1 385 ? 32.594 -41.25 -25.406 1 67.88 385 PRO B C 1
ATOM 9334 O O . PRO B 1 385 ? 31.531 -41.25 -26.047 1 67.88 385 PRO B O 1
ATOM 9337 N N . GLN B 1 386 ? 32.75 -40.75 -24.047 1 83.88 386 GLN B N 1
ATOM 9338 C CA . GLN B 1 386 ? 31.531 -40.344 -23.328 1 83.88 386 GLN B CA 1
ATOM 9339 C C . GLN B 1 386 ? 31.656 -38.906 -22.797 1 83.88 386 GLN B C 1
ATOM 9341 O O . GLN B 1 386 ? 32.75 -38.469 -22.453 1 83.88 386 GLN B O 1
ATOM 9346 N N . PRO B 1 387 ? 30.562 -38.219 -22.891 1 92.56 387 PRO B N 1
ATOM 9347 C CA . PRO B 1 387 ? 30.578 -36.875 -22.312 1 92.56 387 PRO B CA 1
ATOM 9348 C C . PRO B 1 387 ? 30.797 -36.875 -20.812 1 92.56 387 PRO B C 1
ATOM 9350 O O . PRO B 1 387 ? 30.625 -37.906 -20.156 1 92.56 387 PRO B O 1
ATOM 9353 N N . ILE B 1 388 ? 31.312 -35.812 -20.234 1 92.38 388 ILE B N 1
ATOM 9354 C CA . ILE B 1 388 ? 31.453 -35.656 -18.797 1 92.38 388 ILE B CA 1
ATOM 9355 C C . ILE B 1 388 ? 30.094 -35.375 -18.172 1 92.38 388 ILE B C 1
ATOM 9357 O O . ILE B 1 388 ? 29.406 -34.406 -18.562 1 92.38 388 ILE B O 1
ATOM 9361 N N . LEU B 1 389 ? 29.656 -36.188 -17.312 1 93.75 389 LEU B N 1
ATOM 9362 C CA . LEU B 1 389 ? 28.375 -36 -16.641 1 93.75 389 LEU B CA 1
ATOM 9363 C C . LEU B 1 389 ? 28.578 -35.25 -15.328 1 93.75 389 LEU B C 1
ATOM 9365 O O . LEU B 1 389 ? 29.359 -35.656 -14.477 1 93.75 389 LEU B O 1
ATOM 9369 N N . VAL B 1 390 ? 27.984 -34.062 -15.211 1 93.81 390 VAL B N 1
ATOM 9370 C CA . VAL B 1 390 ? 28.047 -33.25 -14.008 1 93.81 390 VAL B CA 1
ATOM 9371 C C . VAL B 1 390 ? 26.672 -33.156 -13.375 1 93.81 390 VAL B C 1
ATOM 9373 O O . VAL B 1 390 ? 25.719 -32.719 -14.008 1 93.81 390 VAL B O 1
ATOM 9376 N N . SER B 1 391 ? 26.641 -33.594 -12.117 1 93.25 391 SER B N 1
ATOM 9377 C CA . SER B 1 391 ? 25.375 -33.438 -11.414 1 93.25 391 SER B CA 1
ATOM 9378 C C . SER B 1 391 ? 25.047 -31.984 -11.133 1 93.25 391 SER B C 1
ATOM 9380 O O . SER B 1 391 ? 25.938 -31.203 -10.789 1 93.25 391 SER B O 1
ATOM 9382 N N . LYS B 1 392 ? 23.859 -31.625 -11.289 1 92.5 392 LYS B N 1
ATOM 9383 C CA . LYS B 1 392 ? 23.406 -30.25 -11.086 1 92.5 392 LYS B CA 1
ATOM 9384 C C . LYS B 1 392 ? 23.766 -29.766 -9.68 1 92.5 392 LYS B C 1
ATOM 9386 O O . LYS B 1 392 ? 24.141 -28.594 -9.5 1 92.5 392 LYS B O 1
ATOM 9391 N N . ASN B 1 393 ? 23.656 -30.625 -8.617 1 90.88 393 ASN B N 1
ATOM 9392 C CA . ASN B 1 393 ? 23.922 -30.25 -7.234 1 90.88 393 ASN B CA 1
ATOM 9393 C C . ASN B 1 393 ? 25.406 -30 -6.988 1 90.88 393 ASN B C 1
ATOM 9395 O O . ASN B 1 393 ? 25.781 -29.312 -6.035 1 90.88 393 ASN B O 1
ATOM 9399 N N . GLN B 1 394 ? 26.234 -30.531 -7.852 1 92.56 394 GLN B N 1
ATOM 9400 C CA . GLN B 1 394 ? 27.688 -30.375 -7.676 1 92.56 394 GLN B CA 1
ATOM 9401 C C . GLN B 1 394 ? 28.234 -29.297 -8.594 1 92.56 394 GLN B C 1
ATOM 9403 O O . GLN B 1 394 ? 29.422 -28.938 -8.5 1 92.56 394 GLN B O 1
ATOM 9408 N N . PHE B 1 395 ? 27.391 -28.797 -9.359 1 93.94 395 PHE B N 1
ATOM 9409 C CA . PHE B 1 395 ? 27.797 -27.844 -10.383 1 93.94 395 PHE B CA 1
ATOM 9410 C C . PHE B 1 395 ? 28.422 -26.594 -9.75 1 93.94 395 PHE B C 1
ATOM 9412 O O . PHE B 1 395 ? 29.453 -26.109 -10.211 1 93.94 395 PHE B O 1
ATOM 9419 N N . PRO B 1 396 ? 27.875 -26.016 -8.641 1 94.81 396 PRO B N 1
ATOM 9420 C CA . PRO B 1 396 ? 28.438 -24.797 -8.062 1 94.81 396 PRO B CA 1
ATOM 9421 C C . PRO B 1 396 ? 29.859 -24.984 -7.566 1 94.81 396 PRO B C 1
ATOM 9423 O O . PRO B 1 396 ? 30.703 -24.094 -7.742 1 94.81 396 PRO B O 1
ATOM 9426 N N . ALA B 1 397 ? 30.188 -26.078 -6.996 1 93.44 397 ALA B N 1
ATOM 9427 C CA . ALA B 1 397 ? 31.516 -26.344 -6.441 1 93.44 397 ALA B CA 1
ATOM 9428 C C . ALA B 1 397 ? 32.562 -26.469 -7.551 1 93.44 397 ALA B C 1
ATOM 9430 O O . ALA B 1 397 ? 33.719 -26.156 -7.348 1 93.44 397 ALA B O 1
ATOM 9431 N N . GLN B 1 398 ? 32.125 -26.844 -8.719 1 93.44 398 GLN B N 1
ATOM 9432 C CA . GLN B 1 398 ? 33.062 -27.109 -9.812 1 93.44 398 GLN B CA 1
ATOM 9433 C C . GLN B 1 398 ? 33.188 -25.891 -10.727 1 93.44 398 GLN B C 1
ATOM 9435 O O . GLN B 1 398 ? 34.25 -25.641 -11.281 1 93.44 398 GLN B O 1
ATOM 9440 N N . VAL B 1 399 ? 32.125 -25.203 -10.875 1 95.06 399 VAL B N 1
ATOM 9441 C CA . VAL B 1 399 ? 32.125 -24.219 -11.945 1 95.06 399 VAL B CA 1
ATOM 9442 C C . VAL B 1 399 ? 32.062 -22.812 -11.352 1 95.06 399 VAL B C 1
ATOM 9444 O O . VAL B 1 399 ? 32.75 -21.906 -11.828 1 95.06 399 VAL B O 1
ATOM 9447 N N . TRP B 1 400 ? 31.25 -22.562 -10.328 1 95.19 400 TRP B N 1
ATOM 9448 C CA . TRP B 1 400 ? 31.062 -21.234 -9.781 1 95.19 400 TRP B CA 1
ATOM 9449 C C . TRP B 1 400 ? 31.812 -21.062 -8.469 1 95.19 400 TRP B C 1
ATOM 9451 O O . TRP B 1 400 ? 31.203 -20.844 -7.418 1 95.19 400 TRP B O 1
ATOM 9461 N N . LEU B 1 401 ? 33.031 -20.875 -8.453 1 91.5 401 LEU B N 1
ATOM 9462 C CA . LEU B 1 401 ? 33.906 -20.953 -7.293 1 91.5 401 LEU B CA 1
ATOM 9463 C C . LEU B 1 401 ? 33.75 -19.719 -6.414 1 91.5 401 LEU B C 1
ATOM 9465 O O . LEU B 1 401 ? 33.812 -19.812 -5.188 1 91.5 401 LEU B O 1
ATOM 9469 N N . ASP B 1 402 ? 33.5 -18.547 -6.918 1 90 402 ASP B N 1
ATOM 9470 C CA . ASP B 1 402 ? 33.469 -17.281 -6.168 1 90 402 ASP B CA 1
ATOM 9471 C C . ASP B 1 402 ? 32.188 -17.203 -5.305 1 90 402 ASP B C 1
ATOM 9473 O O . ASP B 1 402 ? 32.219 -16.578 -4.242 1 90 402 ASP B O 1
ATOM 9477 N N . ASP B 1 403 ? 31.078 -17.781 -5.785 1 93.75 403 ASP B N 1
ATOM 9478 C CA . ASP B 1 403 ? 29.812 -17.703 -5.043 1 93.75 403 ASP B CA 1
ATOM 9479 C C . ASP B 1 403 ? 29.141 -19.078 -4.961 1 93.75 403 ASP B C 1
ATOM 9481 O O . ASP B 1 403 ? 27.922 -19.172 -5.031 1 93.75 403 ASP B O 1
ATOM 9485 N N . ALA B 1 404 ? 29.906 -20.062 -4.816 1 94.62 404 ALA B N 1
ATOM 9486 C CA . ALA B 1 404 ? 29.422 -21.453 -4.836 1 94.62 404 ALA B CA 1
ATOM 9487 C C . ALA B 1 404 ? 28.406 -21.688 -3.73 1 94.62 404 ALA B C 1
ATOM 9489 O O . ALA B 1 404 ? 27.391 -22.359 -3.947 1 94.62 404 ALA B O 1
ATOM 9490 N N . HIS B 1 405 ? 28.656 -21.078 -2.57 1 93.31 405 HIS B N 1
ATOM 9491 C CA . HIS B 1 405 ? 27.797 -21.312 -1.422 1 93.31 405 HIS B CA 1
ATOM 9492 C C . HIS B 1 405 ? 26.391 -20.75 -1.661 1 93.31 405 HIS B C 1
ATOM 9494 O O . HIS B 1 405 ? 25.406 -21.406 -1.324 1 93.31 405 HIS B O 1
ATOM 9500 N N . VAL B 1 406 ? 26.344 -19.609 -2.211 1 94.12 406 VAL B N 1
ATOM 9501 C CA . VAL B 1 406 ? 25.062 -18.984 -2.48 1 94.12 406 VAL B CA 1
ATOM 9502 C C . VAL B 1 406 ? 24.391 -19.656 -3.678 1 94.12 406 VAL B C 1
ATOM 9504 O O . VAL B 1 406 ? 23.188 -19.922 -3.662 1 94.12 406 VAL B O 1
ATOM 9507 N N . ALA B 1 407 ? 25.125 -20.016 -4.703 1 96.12 407 ALA B N 1
ATOM 9508 C CA . ALA B 1 407 ? 24.594 -20.656 -5.902 1 96.12 407 ALA B CA 1
ATOM 9509 C C . ALA B 1 407 ? 24.016 -22.031 -5.578 1 96.12 407 ALA B C 1
ATOM 9511 O O . ALA B 1 407 ? 23.031 -22.453 -6.188 1 96.12 407 ALA B O 1
ATOM 9512 N N . ARG B 1 408 ? 24.578 -22.703 -4.613 1 95.56 408 ARG B N 1
ATOM 9513 C CA . ARG B 1 408 ? 24.078 -24.016 -4.219 1 95.56 408 ARG B CA 1
ATOM 9514 C C . ARG B 1 408 ? 22.672 -23.922 -3.658 1 95.56 408 ARG B C 1
ATOM 9516 O O . ARG B 1 408 ? 21.844 -24.812 -3.891 1 95.56 408 ARG B O 1
ATOM 9523 N N . GLN B 1 409 ? 22.438 -22.891 -2.949 1 94.75 409 GLN B N 1
ATOM 9524 C CA . GLN B 1 409 ? 21.094 -22.703 -2.4 1 94.75 409 GLN B CA 1
ATOM 9525 C C . GLN B 1 409 ? 20.062 -22.547 -3.512 1 94.75 409 GLN B C 1
ATOM 9527 O O . GLN B 1 409 ? 18.938 -23.047 -3.396 1 94.75 409 GLN B O 1
ATOM 9532 N N . LEU B 1 410 ? 20.469 -21.891 -4.531 1 95.25 410 LEU B N 1
ATOM 9533 C CA . LEU B 1 410 ? 19.562 -21.719 -5.664 1 95.25 410 LEU B CA 1
ATOM 9534 C C . LEU B 1 410 ? 19.328 -23.047 -6.387 1 95.25 410 LEU B C 1
ATOM 9536 O O . LEU B 1 410 ? 18.219 -23.344 -6.793 1 95.25 410 LEU B O 1
ATOM 9540 N N . ILE B 1 411 ? 20.375 -23.828 -6.527 1 94.69 411 ILE B N 1
ATOM 9541 C CA . ILE B 1 411 ? 20.266 -25.141 -7.148 1 94.69 411 ILE B CA 1
ATOM 9542 C C . ILE B 1 411 ? 19.328 -26.031 -6.32 1 94.69 411 ILE B C 1
ATOM 9544 O O . ILE B 1 411 ? 18.453 -26.703 -6.871 1 94.69 411 ILE B O 1
ATOM 9548 N N . ASP B 1 412 ? 19.484 -25.922 -5.02 1 92.56 412 ASP B N 1
ATOM 9549 C CA . ASP B 1 412 ? 18.656 -26.734 -4.133 1 92.56 412 ASP B CA 1
ATOM 9550 C C . ASP B 1 412 ? 17.188 -26.328 -4.238 1 92.56 412 ASP B C 1
ATOM 9552 O O . ASP B 1 412 ? 16.297 -27.156 -4.094 1 92.56 412 ASP B O 1
ATOM 9556 N N . HIS B 1 413 ? 17 -25.094 -4.461 1 93.88 413 HIS B N 1
ATOM 9557 C CA . HIS B 1 413 ? 15.648 -24.609 -4.66 1 93.88 413 HIS B CA 1
ATOM 9558 C C . HIS B 1 413 ? 15.008 -25.25 -5.887 1 93.88 413 HIS B C 1
ATOM 9560 O O . HIS B 1 413 ? 13.875 -25.75 -5.82 1 93.88 413 HIS B O 1
ATOM 9566 N N . TYR B 1 414 ? 15.711 -25.328 -7.012 1 92.12 414 TYR B N 1
ATOM 9567 C CA . TYR B 1 414 ? 15.148 -25.828 -8.258 1 92.12 414 TYR B CA 1
ATOM 9568 C C . TYR B 1 414 ? 15.148 -27.359 -8.273 1 92.12 414 TYR B C 1
ATOM 9570 O O . TYR B 1 414 ? 14.438 -27.969 -9.07 1 92.12 414 TYR B O 1
ATOM 9578 N N . GLU B 1 415 ? 15.906 -27.984 -7.395 1 89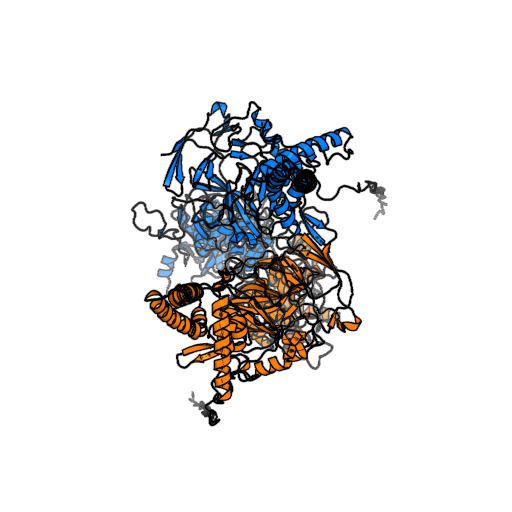 415 GLU B N 1
ATOM 9579 C CA . GLU B 1 415 ? 15.875 -29.422 -7.242 1 89 415 GLU B CA 1
ATOM 9580 C C . GLU B 1 415 ? 14.781 -29.859 -6.27 1 89 415 GLU B C 1
ATOM 9582 O O . GLU B 1 415 ? 14.422 -31.031 -6.207 1 89 415 GLU B O 1
ATOM 9587 N N . GLY B 1 416 ? 14.211 -28.891 -5.504 1 85.75 416 GLY B N 1
ATOM 9588 C CA . GLY B 1 416 ? 13.102 -29.188 -4.609 1 85.75 416 GLY B CA 1
ATOM 9589 C C . GLY B 1 416 ? 13.539 -29.578 -3.217 1 85.75 416 GLY B C 1
ATOM 9590 O O . GLY B 1 416 ? 12.727 -30.031 -2.406 1 85.75 416 GLY B O 1
ATOM 9591 N N . ASN B 1 417 ? 14.828 -29.406 -2.844 1 82.25 417 ASN B N 1
ATOM 9592 C CA . ASN B 1 417 ? 15.344 -29.812 -1.54 1 82.25 417 ASN B CA 1
ATOM 9593 C C . ASN B 1 417 ? 15.273 -28.672 -0.531 1 82.25 417 ASN B C 1
ATOM 9595 O O . ASN B 1 417 ? 15.258 -28.906 0.679 1 82.25 417 ASN B O 1
ATOM 9599 N N . LEU B 1 418 ? 15.344 -27.562 -1.031 1 82.44 418 LEU B N 1
ATOM 9600 C CA . LEU B 1 418 ? 15.242 -26.328 -0.244 1 82.44 418 LEU B CA 1
ATOM 9601 C C . LEU B 1 418 ? 14.414 -25.281 -0.978 1 82.44 418 LEU B C 1
ATOM 9603 O O . LEU B 1 418 ? 14.883 -24.688 -1.949 1 82.44 418 LEU B O 1
ATOM 9607 N N . ILE B 1 419 ? 13.281 -25.141 -0.528 1 87.88 419 ILE B N 1
ATOM 9608 C CA . ILE B 1 419 ? 12.414 -24.188 -1.223 1 87.88 419 ILE B CA 1
ATOM 9609 C C . ILE B 1 419 ? 12.578 -22.797 -0.622 1 87.88 419 ILE B C 1
ATOM 9611 O O . ILE B 1 419 ? 12.359 -22.609 0.575 1 87.88 419 ILE B O 1
ATOM 9615 N N . LEU B 1 420 ? 12.992 -21.875 -1.455 1 90.75 420 LEU B N 1
ATOM 9616 C CA . LEU B 1 420 ? 13.203 -20.5 -1.049 1 90.75 420 LEU B CA 1
ATOM 9617 C C . LEU B 1 420 ? 11.938 -19.672 -1.251 1 90.75 420 LEU B C 1
ATOM 9619 O O . LEU B 1 420 ? 11.141 -19.953 -2.148 1 90.75 420 LEU B O 1
ATOM 9623 N N . SER B 1 421 ? 11.734 -18.672 -0.336 1 89.06 421 SER B N 1
ATOM 9624 C CA . SER B 1 421 ? 10.688 -17.688 -0.587 1 89.06 421 SER B CA 1
ATOM 9625 C C . SER B 1 421 ? 11.023 -16.828 -1.799 1 89.06 421 SER B C 1
ATOM 9627 O O . SER B 1 421 ? 12.156 -16.828 -2.277 1 89.06 421 SER B O 1
ATOM 9629 N N . GLN B 1 422 ? 10.07 -16.203 -2.32 1 90.19 422 GLN B N 1
ATOM 9630 C CA . GLN B 1 422 ? 10.297 -15.352 -3.48 1 90.19 422 GLN B CA 1
ATOM 9631 C C . GLN B 1 422 ? 11.32 -14.258 -3.168 1 90.19 422 GLN B C 1
ATOM 9633 O O . GLN B 1 422 ? 12.164 -13.93 -4.008 1 90.19 422 GLN B O 1
ATOM 9638 N N . LEU B 1 423 ? 11.227 -13.68 -2.018 1 90.81 423 LEU B N 1
ATOM 9639 C CA . LEU B 1 423 ? 12.164 -12.641 -1.608 1 90.81 423 LEU B CA 1
ATOM 9640 C C . LEU B 1 423 ? 13.594 -13.18 -1.574 1 90.81 423 LEU B C 1
ATOM 9642 O O . LEU B 1 423 ? 14.516 -12.539 -2.074 1 90.81 423 LEU B O 1
ATOM 9646 N N . GLU B 1 424 ? 13.758 -14.305 -0.963 1 92 424 GLU B N 1
ATOM 9647 C CA . GLU B 1 424 ? 15.078 -14.922 -0.894 1 92 424 GLU B CA 1
ATOM 9648 C C . GLU B 1 424 ? 15.586 -15.297 -2.283 1 92 424 GLU B C 1
ATOM 9650 O O . GLU B 1 424 ? 16.766 -15.094 -2.598 1 92 424 GLU B O 1
ATOM 9655 N N . LEU B 1 425 ? 14.703 -15.859 -3.074 1 93.88 425 LEU B N 1
ATOM 9656 C CA . LEU B 1 425 ? 15.07 -16.297 -4.418 1 93.88 425 LEU B CA 1
ATOM 9657 C C . LEU B 1 425 ? 15.586 -15.125 -5.242 1 93.88 425 LEU B C 1
ATOM 9659 O O . LEU B 1 425 ? 16.656 -15.211 -5.844 1 93.88 425 LEU B O 1
ATOM 9663 N N . VAL B 1 426 ? 14.859 -14.031 -5.246 1 93.31 426 VAL B N 1
ATOM 9664 C CA . VAL B 1 426 ? 15.219 -12.883 -6.078 1 93.31 426 VAL B CA 1
ATOM 9665 C C . VAL B 1 426 ? 16.5 -12.242 -5.551 1 93.31 426 VAL B C 1
ATOM 9667 O O . VAL B 1 426 ? 17.375 -11.867 -6.328 1 93.31 426 VAL B O 1
ATOM 9670 N N . THR B 1 427 ? 16.641 -12.117 -4.246 1 92.38 427 THR B N 1
ATOM 9671 C CA . THR B 1 427 ? 17.797 -11.477 -3.648 1 92.38 427 THR B CA 1
ATOM 9672 C C . THR B 1 427 ? 19.062 -12.289 -3.924 1 92.38 427 THR B C 1
ATOM 9674 O O . THR B 1 427 ? 20.094 -11.734 -4.34 1 92.38 427 THR B O 1
ATOM 9677 N N . LEU B 1 428 ? 19.031 -13.57 -3.719 1 93.88 428 LEU B N 1
ATOM 9678 C CA . LEU B 1 428 ? 20.188 -14.43 -3.934 1 93.88 428 LEU B CA 1
ATOM 9679 C C . LEU B 1 428 ? 20.516 -14.531 -5.418 1 93.88 428 LEU B C 1
ATOM 9681 O O . LEU B 1 428 ? 21.703 -14.531 -5.793 1 93.88 428 LEU B O 1
ATOM 9685 N N . ALA B 1 429 ? 19.5 -14.656 -6.238 1 95.25 429 ALA B N 1
ATOM 9686 C CA . ALA B 1 429 ? 19.734 -14.727 -7.676 1 95.25 429 ALA B CA 1
ATOM 9687 C C . ALA B 1 429 ? 20.391 -13.453 -8.195 1 95.25 429 ALA B C 1
ATOM 9689 O O . ALA B 1 429 ? 21.312 -13.516 -9.008 1 95.25 429 ALA B O 1
ATOM 9690 N N . LEU B 1 430 ? 19.875 -12.328 -7.715 1 93.38 430 LEU B N 1
ATOM 9691 C CA . LEU B 1 430 ? 20.438 -11.055 -8.141 1 93.38 430 LEU B CA 1
ATOM 9692 C C . LEU B 1 430 ? 21.906 -10.93 -7.695 1 93.38 430 LEU B C 1
ATOM 9694 O O . LEU B 1 430 ? 22.734 -10.43 -8.445 1 93.38 430 LEU B O 1
ATOM 9698 N N . GLU B 1 431 ? 22.203 -11.328 -6.488 1 91.75 431 GLU B N 1
ATOM 9699 C CA . GLU B 1 431 ? 23.578 -11.312 -5.98 1 91.75 431 GLU B CA 1
ATOM 9700 C C . GLU B 1 431 ? 24.5 -12.141 -6.863 1 91.75 431 GLU B C 1
ATOM 9702 O O . GLU B 1 431 ? 25.609 -11.711 -7.203 1 91.75 431 GLU B O 1
ATOM 9707 N N . CYS B 1 432 ? 24.047 -13.297 -7.273 1 94.69 432 CYS B N 1
ATOM 9708 C CA . CYS B 1 432 ? 24.859 -14.18 -8.109 1 94.69 432 CYS B CA 1
ATOM 9709 C C . CYS B 1 432 ? 25 -13.617 -9.516 1 94.69 432 CYS B C 1
ATOM 9711 O O . CYS B 1 432 ? 26.078 -13.711 -10.109 1 94.69 432 CYS B O 1
ATOM 9713 N N . LEU B 1 433 ? 23.969 -13.047 -10.047 1 94.56 433 LEU B N 1
ATOM 9714 C CA . LEU B 1 433 ? 24 -12.531 -11.414 1 94.56 433 LEU B CA 1
ATOM 9715 C C . LEU B 1 433 ? 24.953 -11.344 -11.523 1 94.56 433 LEU B C 1
ATOM 9717 O O . LEU B 1 433 ? 25.625 -11.188 -12.539 1 94.56 433 LEU B O 1
ATOM 9721 N N . HIS B 1 434 ? 24.984 -10.547 -10.523 1 91.56 434 HIS B N 1
ATOM 9722 C CA . HIS B 1 434 ? 25.844 -9.367 -10.578 1 91.56 434 HIS B CA 1
ATOM 9723 C C . HIS B 1 434 ? 27.312 -9.742 -10.359 1 91.56 434 HIS B C 1
ATOM 9725 O O . HIS B 1 434 ? 28.203 -8.914 -10.57 1 91.56 434 HIS B O 1
ATOM 9731 N N . LYS B 1 435 ? 27.609 -10.922 -9.984 1 90.44 435 LYS B N 1
ATOM 9732 C CA . LYS B 1 435 ? 28.984 -11.406 -9.867 1 90.44 435 LYS B CA 1
ATOM 9733 C C . LYS B 1 435 ? 29.453 -12.039 -11.172 1 90.44 435 LYS B C 1
ATOM 9735 O O . LYS B 1 435 ? 30.609 -12.453 -11.281 1 90.44 435 LYS B O 1
ATOM 9740 N N . ARG B 1 436 ? 28.672 -12.039 -12.156 1 93.25 436 ARG B N 1
ATOM 9741 C CA . ARG B 1 436 ? 28.984 -12.648 -13.445 1 93.25 436 ARG B CA 1
ATOM 9742 C C . ARG B 1 436 ? 29.281 -11.586 -14.492 1 93.25 436 ARG B C 1
ATOM 9744 O O . ARG B 1 436 ? 28.906 -10.422 -14.336 1 93.25 436 ARG B O 1
ATOM 9751 N N . ASP B 1 437 ? 29.906 -12.039 -15.492 1 87.75 437 ASP B N 1
ATOM 9752 C CA . ASP B 1 437 ? 30.312 -11.133 -16.562 1 87.75 437 ASP B CA 1
ATOM 9753 C C . ASP B 1 437 ? 29.219 -11.008 -17.625 1 87.75 437 ASP B C 1
ATOM 9755 O O . ASP B 1 437 ? 28.422 -11.938 -17.812 1 87.75 437 ASP B O 1
ATOM 9759 N N . THR B 1 438 ? 29.031 -9.805 -18.016 1 83.25 438 THR B N 1
ATOM 9760 C CA . THR B 1 438 ? 28.062 -9.602 -19.094 1 83.25 438 THR B CA 1
ATOM 9761 C C . THR B 1 438 ? 28.609 -8.633 -20.125 1 83.25 438 THR B C 1
ATOM 9763 O O . THR B 1 438 ? 29.359 -7.715 -19.797 1 83.25 438 THR B O 1
ATOM 9766 N N . THR B 1 439 ? 28.484 -9.039 -21.406 1 81.19 439 THR B N 1
ATOM 9767 C CA . THR B 1 439 ? 28.609 -8.039 -22.453 1 81.19 439 THR B CA 1
ATOM 9768 C C . THR B 1 439 ? 27.328 -7.227 -22.594 1 81.19 439 THR B C 1
ATOM 9770 O O . THR B 1 439 ? 26.312 -7.75 -23.031 1 81.19 439 THR B O 1
ATOM 9773 N N . GLN B 1 440 ? 27.375 -6.07 -22.094 1 82.12 440 GLN B N 1
ATOM 9774 C CA . GLN B 1 440 ? 26.188 -5.25 -21.938 1 82.12 440 GLN B CA 1
ATOM 9775 C C . GLN B 1 440 ? 25.547 -4.961 -23.297 1 82.12 440 GLN B C 1
ATOM 9777 O O . GLN B 1 440 ? 26.188 -4.383 -24.188 1 82.12 440 GLN B O 1
ATOM 9782 N N . TYR B 1 441 ? 24.453 -5.5 -23.547 1 82.56 441 TYR B N 1
ATOM 9783 C CA . TYR B 1 441 ? 23.609 -5.148 -24.688 1 82.56 441 TYR B CA 1
ATOM 9784 C C . TYR B 1 441 ? 22.594 -4.082 -24.297 1 82.56 441 TYR B C 1
ATOM 9786 O O . TYR B 1 441 ? 22.438 -3.08 -25 1 82.56 441 TYR B O 1
ATOM 9794 N N . LEU B 1 442 ? 21.953 -4.266 -23.219 1 87.75 442 LEU B N 1
ATOM 9795 C CA . LEU B 1 442 ? 21.062 -3.297 -22.594 1 87.75 442 LEU B CA 1
ATOM 9796 C C . LEU B 1 442 ? 21.438 -3.057 -21.141 1 87.75 442 LEU B C 1
ATOM 9798 O O . LEU B 1 442 ? 22 -3.939 -20.484 1 87.75 442 LEU B O 1
ATOM 9802 N N . PRO B 1 443 ? 21.094 -1.889 -20.688 1 88.75 443 PRO B N 1
ATOM 9803 C CA . PRO B 1 443 ? 21.422 -1.612 -19.281 1 88.75 443 PRO B CA 1
ATOM 9804 C C . PRO B 1 443 ? 20.703 -2.551 -18.312 1 88.75 443 PRO B C 1
ATOM 9806 O O . PRO B 1 443 ? 21.203 -2.805 -17.203 1 88.75 443 PRO B O 1
ATOM 9809 N N . GLY B 1 444 ? 19.641 -3.078 -18.703 1 88.81 444 GLY B N 1
ATOM 9810 C CA . GLY B 1 444 ? 18.844 -3.926 -17.828 1 88.81 444 GLY B CA 1
ATOM 9811 C C . GLY B 1 444 ? 19.125 -5.406 -18.016 1 88.81 444 GLY B C 1
ATOM 9812 O O . GLY B 1 444 ? 18.312 -6.25 -17.625 1 88.81 444 GLY B O 1
ATOM 9813 N N . ASP B 1 445 ? 20.25 -5.82 -18.469 1 88.5 445 ASP B N 1
ATOM 9814 C CA . ASP B 1 445 ? 20.531 -7.207 -18.828 1 88.5 445 ASP B CA 1
ATOM 9815 C C . ASP B 1 445 ? 20.484 -8.109 -17.594 1 88.5 445 ASP B C 1
ATOM 9817 O O . ASP B 1 445 ? 19.953 -9.219 -17.641 1 88.5 445 ASP B O 1
ATOM 9821 N N . HIS B 1 446 ? 21.047 -7.602 -16.516 1 91.25 446 HIS B N 1
ATOM 9822 C CA . HIS B 1 446 ? 21.016 -8.406 -15.297 1 91.25 446 HIS B CA 1
ATOM 9823 C C . HIS B 1 446 ? 19.578 -8.688 -14.859 1 91.25 446 HIS B C 1
ATOM 9825 O O . HIS B 1 446 ? 19.266 -9.805 -14.438 1 91.25 446 HIS B O 1
ATOM 9831 N N . SER B 1 447 ? 18.75 -7.711 -14.992 1 91.44 447 SER B N 1
ATOM 9832 C CA . SER B 1 447 ? 17.344 -7.879 -14.617 1 91.44 447 SER B CA 1
ATOM 9833 C C . SER B 1 447 ? 16.609 -8.789 -15.594 1 91.44 447 SER B C 1
ATOM 9835 O O . SER B 1 447 ? 15.719 -9.547 -15.195 1 91.44 447 SER B O 1
ATOM 9837 N N . TYR B 1 448 ? 16.984 -8.711 -16.797 1 90.19 448 TYR B N 1
ATOM 9838 C CA . TYR B 1 448 ? 16.328 -9.539 -17.797 1 90.19 448 TYR B CA 1
ATOM 9839 C C . TYR B 1 448 ? 16.734 -11 -17.641 1 90.19 448 TYR B C 1
ATOM 9841 O O . TYR B 1 448 ? 15.953 -11.906 -17.938 1 90.19 448 TYR B O 1
ATOM 9849 N N . ALA B 1 449 ? 17.953 -11.211 -17.25 1 91.44 449 ALA B N 1
ATOM 9850 C CA . ALA B 1 449 ? 18.359 -12.578 -16.938 1 91.44 449 ALA B CA 1
ATOM 9851 C C . ALA B 1 449 ? 17.594 -13.125 -15.734 1 91.44 449 ALA B C 1
ATOM 9853 O O . ALA B 1 449 ? 17.219 -14.297 -15.711 1 91.44 449 ALA B O 1
ATOM 9854 N N . LEU B 1 450 ? 17.359 -12.258 -14.758 1 92.69 450 LEU B N 1
ATOM 9855 C CA . LEU B 1 450 ? 16.594 -12.617 -13.57 1 92.69 450 LEU B CA 1
ATOM 9856 C C . LEU B 1 450 ? 15.141 -12.898 -13.938 1 92.69 450 LEU B C 1
ATOM 9858 O O . LEU B 1 450 ? 14.5 -13.766 -13.336 1 92.69 450 LEU B O 1
ATOM 9862 N N . MET B 1 451 ? 14.648 -12.242 -14.891 1 92 451 MET B N 1
ATOM 9863 C CA . MET B 1 451 ? 13.258 -12.328 -15.336 1 92 451 MET B CA 1
ATOM 9864 C C . MET B 1 451 ? 12.906 -13.766 -15.727 1 92 451 MET B C 1
ATOM 9866 O O . MET B 1 451 ? 11.781 -14.219 -15.484 1 92 451 MET B O 1
ATOM 9870 N N . GLY B 1 452 ? 13.828 -14.492 -16.219 1 89.75 452 GLY B N 1
ATOM 9871 C CA . GLY B 1 452 ? 13.586 -15.875 -16.625 1 89.75 452 GLY B CA 1
ATOM 9872 C C . GLY B 1 452 ? 13.297 -16.797 -15.453 1 89.75 452 GLY B C 1
ATOM 9873 O O . GLY B 1 452 ? 12.664 -17.828 -15.617 1 89.75 452 GLY B O 1
ATOM 9874 N N . LEU B 1 453 ? 13.711 -16.406 -14.297 1 91.38 453 LEU B N 1
ATOM 9875 C CA . LEU B 1 453 ? 13.57 -17.234 -13.109 1 91.38 453 LEU B CA 1
ATOM 9876 C C . LEU B 1 453 ? 12.25 -16.953 -12.398 1 91.38 453 LEU B C 1
ATOM 9878 O O . LEU B 1 453 ? 11.852 -17.703 -11.508 1 91.38 453 LEU B O 1
ATOM 9882 N N . LEU B 1 454 ? 11.57 -15.914 -12.867 1 90.75 454 LEU B N 1
ATOM 9883 C CA . LEU B 1 454 ? 10.352 -15.508 -12.18 1 90.75 454 LEU B CA 1
ATOM 9884 C C . LEU B 1 454 ? 9.117 -15.812 -13.016 1 90.75 454 LEU B C 1
ATOM 9886 O O . LEU B 1 454 ? 9.234 -16.219 -14.18 1 90.75 454 LEU B O 1
ATOM 9890 N N . ARG B 1 455 ? 7.953 -15.68 -12.469 1 89.56 455 ARG B N 1
ATOM 9891 C CA . ARG B 1 455 ? 6.703 -16.062 -13.117 1 89.56 455 ARG B CA 1
ATOM 9892 C C . ARG B 1 455 ? 6.293 -15.039 -14.172 1 89.56 455 ARG B C 1
ATOM 9894 O O . ARG B 1 455 ? 6.07 -15.398 -15.328 1 89.56 455 ARG B O 1
ATOM 9901 N N . ILE B 1 456 ? 6.141 -13.789 -13.703 1 89.69 456 ILE B N 1
ATOM 9902 C CA . ILE B 1 456 ? 5.672 -12.742 -14.602 1 89.69 456 ILE B CA 1
ATOM 9903 C C . ILE B 1 456 ? 6.871 -12.016 -15.219 1 89.69 456 ILE B C 1
ATOM 9905 O O . ILE B 1 456 ? 7.797 -11.617 -14.5 1 89.69 456 ILE B O 1
ATOM 9909 N N . ARG B 1 457 ? 6.844 -11.812 -16.516 1 90 457 ARG B N 1
ATOM 9910 C CA . ARG B 1 457 ? 7.93 -11.164 -17.25 1 90 457 ARG B CA 1
ATOM 9911 C C . ARG B 1 457 ? 7.441 -9.922 -17.969 1 90 457 ARG B C 1
ATOM 9913 O O . ARG B 1 457 ? 6.777 -10.023 -19 1 90 457 ARG B O 1
ATOM 9920 N N . PRO B 1 458 ? 7.812 -8.781 -17.469 1 89.62 458 PRO B N 1
ATOM 9921 C CA . PRO B 1 458 ? 7.477 -7.566 -18.203 1 89.62 458 PRO B CA 1
ATOM 9922 C C . PRO B 1 458 ? 8.164 -7.504 -19.578 1 89.62 458 PRO B C 1
ATOM 9924 O O . PRO B 1 458 ? 9.258 -8.039 -19.75 1 89.62 458 PRO B O 1
ATOM 9927 N N . GLN B 1 459 ? 7.531 -6.875 -20.531 1 89.12 459 GLN B N 1
ATOM 9928 C CA . GLN B 1 459 ? 8.148 -6.695 -21.844 1 89.12 459 GLN B CA 1
ATOM 9929 C C . GLN B 1 459 ? 9.391 -5.812 -21.75 1 89.12 459 GLN B C 1
ATOM 9931 O O . GLN B 1 459 ? 9.4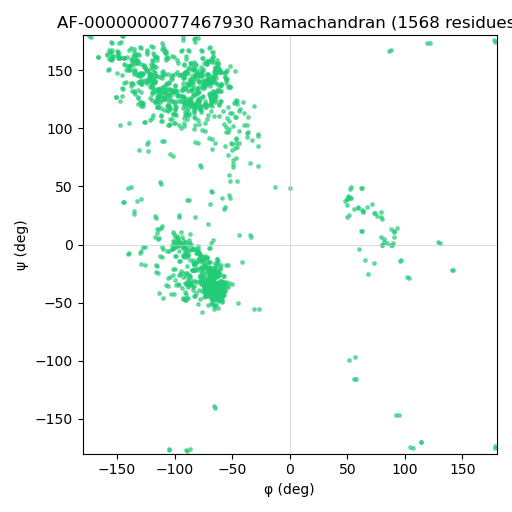14 -4.848 -20.984 1 89.12 459 GLN B O 1
ATOM 9936 N N . ILE B 1 460 ? 10.32 -6.113 -22.531 1 89.06 460 ILE B N 1
ATOM 9937 C CA . ILE B 1 460 ? 11.602 -5.41 -22.5 1 89.06 460 ILE B CA 1
ATOM 9938 C C . ILE B 1 460 ? 11.414 -3.973 -22.984 1 89.06 460 ILE B C 1
ATOM 9940 O O . ILE B 1 460 ? 10.734 -3.734 -23.984 1 89.06 460 ILE B O 1
ATOM 9944 N N . ASP B 1 461 ? 11.805 -3.045 -22.219 1 88.38 461 ASP B N 1
ATOM 9945 C CA . ASP B 1 461 ? 11.883 -1.633 -22.578 1 88.38 461 ASP B CA 1
ATOM 9946 C C . ASP B 1 461 ? 13.336 -1.176 -22.672 1 88.38 461 ASP B C 1
ATOM 9948 O O . ASP B 1 461 ? 14.023 -1.044 -21.656 1 88.38 461 ASP B O 1
ATOM 9952 N N . PRO B 1 462 ? 13.836 -0.978 -23.844 1 88 462 PRO B N 1
ATOM 9953 C CA . PRO B 1 462 ? 15.25 -0.617 -24.031 1 88 462 PRO B CA 1
ATOM 9954 C C . PRO B 1 462 ? 15.602 0.727 -23.391 1 88 462 PRO B C 1
ATOM 9956 O O . PRO B 1 462 ? 16.781 1.025 -23.188 1 88 462 PRO B O 1
ATOM 9959 N N . THR B 1 463 ? 14.609 1.507 -23.062 1 89.62 463 THR B N 1
ATOM 9960 C CA . THR B 1 463 ? 14.875 2.816 -22.484 1 89.62 463 THR B CA 1
ATOM 9961 C C . THR B 1 463 ? 15.086 2.707 -20.984 1 89.62 463 THR B C 1
ATOM 9963 O O . THR B 1 463 ? 15.5 3.67 -20.328 1 89.62 463 THR B O 1
ATOM 9966 N N . ASP B 1 464 ? 14.93 1.531 -20.438 1 92.06 464 ASP B N 1
ATOM 9967 C CA . ASP B 1 464 ? 15.016 1.338 -19 1 92.06 464 ASP B CA 1
ATOM 9968 C C . ASP B 1 464 ? 16.469 1.373 -18.531 1 92.06 464 ASP B C 1
ATOM 9970 O O . ASP B 1 464 ? 17.359 0.855 -19.203 1 92.06 464 ASP B O 1
ATOM 9974 N N . SER B 1 465 ? 16.672 2.104 -17.438 1 92.75 465 SER B N 1
ATOM 9975 C CA . SER B 1 465 ? 17.922 1.906 -16.703 1 92.75 465 SER B CA 1
ATOM 9976 C C . SER B 1 465 ? 17.953 0.546 -16.016 1 92.75 465 SER B C 1
ATOM 9978 O O . SER B 1 465 ? 16.969 -0.185 -16.031 1 92.75 465 SER B O 1
ATOM 9980 N N . ALA B 1 466 ? 19.156 0.171 -15.477 1 92.25 466 ALA B N 1
ATOM 9981 C CA . ALA B 1 466 ? 19.266 -1.098 -14.766 1 92.25 466 ALA B CA 1
ATOM 9982 C C . ALA B 1 466 ? 18.281 -1.166 -13.602 1 92.25 466 ALA B C 1
ATOM 9984 O O . ALA B 1 466 ? 17.641 -2.197 -13.375 1 92.25 466 ALA B O 1
ATOM 9985 N N . PHE B 1 467 ? 18.234 -0.078 -12.93 1 93.62 467 PHE B N 1
ATOM 9986 C CA . PHE B 1 467 ? 17.328 -0.062 -11.789 1 93.62 467 PHE B CA 1
ATOM 9987 C C . PHE B 1 467 ? 15.875 -0.09 -12.25 1 93.62 467 PHE B C 1
ATOM 9989 O O . PHE B 1 467 ? 15.039 -0.776 -11.648 1 93.62 467 PHE B O 1
ATOM 9996 N N . GLN B 1 468 ? 15.516 0.663 -13.211 1 94.44 468 GLN B N 1
ATOM 9997 C CA . GLN B 1 468 ? 14.148 0.702 -13.711 1 94.44 468 GLN B CA 1
ATOM 9998 C C . GLN B 1 468 ? 13.688 -0.679 -14.18 1 94.44 468 GLN B C 1
ATOM 10000 O O . GLN B 1 468 ? 12.555 -1.085 -13.914 1 94.44 468 GLN B O 1
ATOM 10005 N N . ALA B 1 469 ? 14.523 -1.39 -14.875 1 94.06 469 ALA B N 1
ATOM 10006 C CA . ALA B 1 469 ? 14.195 -2.74 -15.32 1 94.06 469 ALA B CA 1
ATOM 10007 C C . ALA B 1 469 ? 13.93 -3.662 -14.133 1 94.06 469 ALA B C 1
ATOM 10009 O O . ALA B 1 469 ? 12.977 -4.445 -14.141 1 94.06 469 ALA B O 1
ATOM 10010 N N . PHE B 1 470 ? 14.773 -3.504 -13.156 1 93.75 470 PHE B N 1
ATOM 10011 C CA . PHE B 1 470 ? 14.602 -4.312 -11.953 1 93.75 470 PHE B CA 1
ATOM 10012 C C . PHE B 1 470 ? 13.312 -3.938 -11.227 1 93.75 470 PHE B C 1
ATOM 10014 O O . PHE B 1 470 ? 12.586 -4.809 -10.75 1 93.75 470 PHE B O 1
ATOM 10021 N N . ALA B 1 471 ? 13.102 -2.66 -11.102 1 94.75 471 ALA B N 1
ATOM 10022 C CA . ALA B 1 471 ? 11.906 -2.182 -10.414 1 94.75 471 ALA B CA 1
ATOM 10023 C C . ALA B 1 471 ? 10.641 -2.666 -11.117 1 94.75 471 ALA B C 1
ATOM 10025 O O . ALA B 1 471 ? 9.672 -3.049 -10.461 1 94.75 471 ALA B O 1
ATOM 10026 N N . ARG B 1 472 ? 10.602 -2.586 -12.367 1 93.38 472 ARG B N 1
ATOM 10027 C CA . ARG B 1 472 ? 9.453 -3.064 -13.125 1 93.38 472 ARG B CA 1
ATOM 10028 C C . ARG B 1 472 ? 9.234 -4.559 -12.906 1 93.38 472 ARG B C 1
ATOM 10030 O O . ARG B 1 472 ? 8.102 -5.02 -12.812 1 93.38 472 ARG B O 1
ATOM 10037 N N . LEU B 1 473 ? 10.32 -5.277 -12.898 1 92.62 473 LEU B N 1
ATOM 10038 C CA . LEU B 1 473 ? 10.25 -6.715 -12.648 1 92.62 473 LEU B CA 1
ATOM 10039 C C . LEU B 1 473 ? 9.695 -7 -11.258 1 92.62 473 LEU B C 1
ATOM 10041 O O . LEU B 1 473 ? 8.836 -7.871 -11.094 1 92.62 473 LEU B O 1
ATOM 10045 N N . SER B 1 474 ? 10.188 -6.273 -10.305 1 92.06 474 SER B N 1
ATOM 10046 C CA . SER B 1 474 ? 9.727 -6.441 -8.93 1 92.06 474 SER B CA 1
ATOM 10047 C C . SER B 1 474 ? 8.25 -6.082 -8.797 1 92.06 474 SER B C 1
ATOM 10049 O O . SER B 1 474 ? 7.508 -6.75 -8.07 1 92.06 474 SER B O 1
ATOM 10051 N N . LEU B 1 475 ? 7.867 -5.066 -9.453 1 90.69 475 LEU B N 1
ATOM 10052 C CA . LEU B 1 475 ? 6.48 -4.613 -9.398 1 90.69 475 LEU B CA 1
ATOM 10053 C C . LEU B 1 475 ? 5.543 -5.66 -9.984 1 90.69 475 LEU B C 1
ATOM 10055 O O . LEU B 1 475 ? 4.434 -5.855 -9.484 1 90.69 475 LEU B O 1
ATOM 10059 N N . ALA B 1 476 ? 5.949 -6.27 -11.016 1 89.06 476 ALA B N 1
ATOM 10060 C CA . ALA B 1 476 ? 5.113 -7.246 -11.711 1 89.06 476 ALA B CA 1
ATOM 10061 C C . ALA B 1 476 ? 4.945 -8.516 -10.883 1 89.06 476 ALA B C 1
ATOM 10063 O O . ALA B 1 476 ? 3.879 -9.133 -10.883 1 89.06 476 ALA B O 1
ATOM 10064 N N . ASN B 1 477 ? 5.922 -8.914 -10.148 1 86.44 477 ASN B N 1
ATOM 10065 C CA . ASN B 1 477 ? 5.887 -10.188 -9.43 1 86.44 477 ASN B CA 1
ATOM 10066 C C . ASN B 1 477 ? 5.539 -9.992 -7.961 1 86.44 477 ASN B C 1
ATOM 10068 O O . ASN B 1 477 ? 5.246 -10.961 -7.254 1 86.44 477 ASN B O 1
ATOM 10072 N N . GLY B 1 478 ? 5.359 -8.758 -7.445 1 76.25 478 GLY B N 1
ATOM 10073 C CA . GLY B 1 478 ? 5.035 -8.508 -6.051 1 76.25 478 GLY B CA 1
ATOM 10074 C C . GLY B 1 478 ? 6.148 -8.906 -5.098 1 76.25 478 GLY B C 1
ATOM 10075 O O . GLY B 1 478 ? 6.086 -8.617 -3.902 1 76.25 478 GLY B O 1
ATOM 10076 N N . SER B 1 479 ? 7.184 -9.664 -5.469 1 68.69 479 SER B N 1
ATOM 10077 C CA . SER B 1 479 ? 8.344 -10.227 -4.781 1 68.69 479 SER B CA 1
ATOM 10078 C C . SER B 1 479 ? 8.344 -9.852 -3.301 1 68.69 479 SER B C 1
ATOM 10080 O O . SER B 1 479 ? 9.352 -9.375 -2.775 1 68.69 479 SER B O 1
ATOM 10082 N N . ASP B 1 480 ? 7.172 -10.055 -2.613 1 79.56 480 ASP B N 1
ATOM 10083 C CA . ASP B 1 480 ? 7.012 -9.773 -1.19 1 79.56 480 ASP B CA 1
ATOM 10084 C C . ASP B 1 480 ? 7.48 -8.359 -0.858 1 79.56 480 ASP B C 1
ATOM 10086 O O . ASP B 1 480 ? 8.234 -8.156 0.094 1 79.56 480 ASP B O 1
ATOM 10090 N N . GLN B 1 481 ? 7.18 -7.465 -1.66 1 89.81 481 GLN B N 1
ATOM 10091 C CA . GLN B 1 481 ? 7.461 -6.051 -1.421 1 89.81 481 GLN B CA 1
ATOM 10092 C C . GLN B 1 481 ? 8.961 -5.801 -1.323 1 89.81 481 GLN B C 1
ATOM 10094 O O . GLN B 1 481 ? 9.43 -5.152 -0.385 1 89.81 481 GLN B O 1
ATOM 10099 N N . LEU B 1 482 ? 9.703 -6.297 -2.234 1 92.19 482 LEU B N 1
ATOM 10100 C CA . LEU B 1 482 ? 11.164 -6.211 -2.234 1 92.19 482 LEU B CA 1
ATOM 10101 C C . LEU B 1 482 ? 11.625 -4.758 -2.342 1 92.19 482 LEU B C 1
ATOM 10103 O O . LEU B 1 482 ? 12.531 -4.336 -1.623 1 92.19 482 LEU B O 1
ATOM 10107 N N . LEU B 1 483 ? 11.055 -3.943 -3.203 1 92.62 483 LEU B N 1
ATOM 10108 C CA . LEU B 1 483 ? 11.477 -2.561 -3.4 1 92.62 483 LEU B CA 1
ATOM 10109 C C . LEU B 1 483 ? 11.227 -1.73 -2.146 1 92.62 483 LEU B C 1
ATOM 10111 O O . LEU B 1 483 ? 12.023 -0.854 -1.807 1 92.62 483 LEU B O 1
ATOM 10115 N N . GLU B 1 484 ? 10.094 -1.991 -1.493 1 93.38 484 GLU B N 1
ATOM 10116 C CA . GLU B 1 484 ? 9.789 -1.3 -0.246 1 93.38 484 GLU B CA 1
ATOM 10117 C C . GLU B 1 484 ? 10.852 -1.567 0.813 1 93.38 484 GLU B C 1
ATOM 10119 O O . GLU B 1 484 ? 11.203 -0.676 1.59 1 93.38 484 GLU B O 1
ATOM 10124 N N . ARG B 1 485 ? 11.312 -2.764 0.835 1 94.94 485 ARG B N 1
ATOM 10125 C CA . ARG B 1 485 ? 12.344 -3.154 1.787 1 94.94 485 ARG B CA 1
ATOM 10126 C C . ARG B 1 485 ? 13.695 -2.562 1.399 1 94.94 485 ARG B C 1
ATOM 10128 O O . ARG B 1 485 ? 14.461 -2.123 2.264 1 94.94 485 ARG B O 1
ATOM 10135 N N . LEU B 1 486 ? 13.961 -2.547 0.122 1 94.5 486 LEU B N 1
ATOM 10136 C CA . LEU B 1 486 ? 15.25 -2.084 -0.385 1 94.5 486 LEU B CA 1
ATOM 10137 C C . LEU B 1 486 ? 15.453 -0.606 -0.07 1 94.5 486 LEU B C 1
ATOM 10139 O O . LEU B 1 486 ? 16.562 -0.191 0.268 1 94.5 486 LEU B O 1
ATOM 10143 N N . ILE B 1 487 ? 14.414 0.201 -0.15 1 94.25 487 ILE B N 1
ATOM 10144 C CA . ILE B 1 487 ? 14.547 1.64 0.051 1 94.25 487 ILE B CA 1
ATOM 10145 C C . ILE B 1 487 ? 14.844 1.931 1.521 1 94.25 487 ILE B C 1
ATOM 10147 O O . ILE B 1 487 ? 15.344 3.004 1.861 1 94.25 487 ILE B O 1
ATOM 10151 N N . CYS B 1 488 ? 14.555 1.004 2.412 1 95.88 488 CYS B N 1
ATOM 10152 C CA . CYS B 1 488 ? 14.758 1.178 3.846 1 95.88 488 CYS B CA 1
ATOM 10153 C C . CYS B 1 488 ? 16.188 0.846 4.238 1 95.88 488 CYS B C 1
ATOM 10155 O O . CYS B 1 488 ? 16.594 1.036 5.391 1 95.88 488 CYS B O 1
ATOM 10157 N N . MET B 1 489 ? 17.031 0.401 3.355 1 95.44 489 MET B N 1
ATOM 10158 C CA . MET B 1 489 ? 18.406 0.022 3.664 1 95.44 489 MET B CA 1
ATOM 10159 C C . MET B 1 489 ? 19.328 1.232 3.604 1 95.44 489 MET B C 1
ATOM 10161 O O . MET B 1 489 ? 19.109 2.141 2.799 1 95.44 489 MET B O 1
ATOM 10165 N N . LEU B 1 490 ? 20.203 1.271 4.512 1 96.38 490 LEU B N 1
ATOM 10166 C CA . LEU B 1 490 ? 21.266 2.268 4.5 1 96.38 490 LEU B CA 1
ATOM 10167 C C . LEU B 1 490 ? 22.562 1.668 3.963 1 96.38 490 LEU B C 1
ATOM 10169 O O . LEU B 1 490 ? 23.125 0.748 4.566 1 96.38 490 LEU B O 1
ATOM 10173 N N . PRO B 1 491 ? 23.047 2.178 2.836 1 94.75 491 PRO B N 1
ATOM 10174 C CA . PRO B 1 491 ? 24.297 1.656 2.307 1 94.75 491 PRO B CA 1
ATOM 10175 C C . PRO B 1 491 ? 25.469 1.871 3.26 1 94.75 491 PRO B C 1
ATOM 10177 O O . PRO B 1 491 ? 25.516 2.873 3.979 1 94.75 491 PRO B O 1
ATOM 10180 N N . LYS B 1 492 ? 26.453 1.04 3.209 1 94.06 492 LYS B N 1
ATOM 10181 C CA . LYS B 1 492 ? 27.641 1.154 4.043 1 94.06 492 LYS B CA 1
ATOM 10182 C C . LYS B 1 492 ? 28.531 2.316 3.586 1 94.06 492 LYS B C 1
ATOM 10184 O O . LYS B 1 492 ? 29.141 2.988 4.41 1 94.06 492 LYS B O 1
ATOM 10189 N N . SER B 1 493 ? 28.516 2.488 2.318 1 91.75 493 SER B N 1
ATOM 10190 C CA . SER B 1 493 ? 29.188 3.629 1.718 1 91.75 493 SER B CA 1
ATOM 10191 C C . SER B 1 493 ? 28.281 4.383 0.762 1 91.75 493 SER B C 1
ATOM 10193 O O . SER B 1 493 ? 27.359 3.797 0.182 1 91.75 493 SER B O 1
ATOM 10195 N N . PRO B 1 494 ? 28.5 5.668 0.719 1 88.44 494 PRO B N 1
ATOM 10196 C CA . PRO B 1 494 ? 27.609 6.457 -0.138 1 88.44 494 PRO B CA 1
ATOM 10197 C C . PRO B 1 494 ? 27.672 6.035 -1.604 1 88.44 494 PRO B C 1
ATOM 10199 O O . PRO B 1 494 ? 26.734 6.277 -2.363 1 88.44 494 PRO B O 1
ATOM 10202 N N . SER B 1 495 ? 28.734 5.355 -2.051 1 88.44 495 SER B N 1
ATOM 10203 C CA . SER B 1 495 ? 28.906 4.973 -3.447 1 88.44 495 SER B CA 1
ATOM 10204 C C . SER B 1 495 ? 28.469 3.531 -3.686 1 88.44 495 SER B C 1
ATOM 10206 O O . SER B 1 495 ? 28.578 3.021 -4.801 1 88.44 495 SER B O 1
ATOM 10208 N N . GLN B 1 496 ? 27.953 2.938 -2.713 1 91.56 496 GLN B N 1
ATOM 10209 C CA . GLN B 1 496 ? 27.469 1.564 -2.852 1 91.56 496 GLN B CA 1
ATOM 10210 C C . GLN B 1 496 ? 26.312 1.48 -3.836 1 91.56 496 GLN B C 1
ATOM 10212 O O . GLN B 1 496 ? 25.344 2.25 -3.738 1 91.56 496 GLN B O 1
ATOM 10217 N N . PRO B 1 497 ? 26.453 0.58 -4.793 1 90.19 497 PRO B N 1
ATOM 10218 C CA . PRO B 1 497 ? 25.328 0.43 -5.727 1 90.19 497 PRO B CA 1
ATOM 10219 C C . PRO B 1 497 ? 24.094 -0.169 -5.074 1 90.19 497 PRO B C 1
ATOM 10221 O O . PRO B 1 497 ? 24.203 -0.859 -4.055 1 90.19 497 PRO B O 1
ATOM 10224 N N . TRP B 1 498 ? 22.922 0.027 -5.668 1 88.38 498 TRP B N 1
ATOM 10225 C CA . TRP B 1 498 ? 21.641 -0.4 -5.09 1 88.38 498 TRP B CA 1
ATOM 10226 C C . TRP B 1 498 ? 21.547 -1.922 -5.062 1 88.38 498 TRP B C 1
ATOM 10228 O O . TRP B 1 498 ? 20.859 -2.488 -4.211 1 88.38 498 TRP B O 1
ATOM 10238 N N . HIS B 1 499 ? 22.219 -2.686 -5.953 1 88.19 499 HIS B N 1
ATOM 10239 C CA . HIS B 1 499 ? 22.047 -4.125 -6.09 1 88.19 499 HIS B CA 1
ATOM 10240 C C . HIS B 1 499 ? 22.859 -4.879 -5.051 1 88.19 499 HIS B C 1
ATOM 10242 O O . HIS B 1 499 ? 22.672 -6.082 -4.855 1 88.19 499 HIS B O 1
ATOM 10248 N N . SER B 1 500 ? 23.875 -4.273 -4.344 1 85.12 500 SER B N 1
ATOM 10249 C CA . SER B 1 500 ? 24.641 -4.941 -3.303 1 85.12 500 SER B CA 1
ATOM 10250 C C . SER B 1 500 ? 23.781 -5.273 -2.094 1 85.12 500 SER B C 1
ATOM 10252 O O . SER B 1 500 ? 23.938 -6.328 -1.475 1 85.12 500 SER B O 1
ATOM 10254 N N . MET B 1 501 ? 22.812 -4.629 -1.806 1 84.06 501 MET B N 1
ATOM 10255 C CA . MET B 1 501 ? 21.797 -4.805 -0.768 1 84.06 501 MET B CA 1
ATOM 10256 C C . MET B 1 501 ? 22.453 -5 0.598 1 84.06 501 MET B C 1
ATOM 10258 O O . MET B 1 501 ? 21.891 -5.656 1.472 1 84.06 501 MET B O 1
ATOM 10262 N N . ASP B 1 502 ? 23.688 -4.484 0.769 1 90.56 502 ASP B N 1
ATOM 10263 C CA . ASP B 1 502 ? 24.312 -4.465 2.088 1 90.56 502 ASP B CA 1
ATOM 10264 C C . ASP B 1 502 ? 23.797 -3.291 2.92 1 90.56 502 ASP B C 1
ATOM 10266 O O . ASP B 1 502 ? 23.656 -2.178 2.412 1 90.56 502 ASP B O 1
ATOM 10270 N N . ASP B 1 503 ? 23.5 -3.639 4.105 1 95.19 503 ASP B N 1
ATOM 10271 C CA . ASP B 1 503 ? 22.938 -2.645 5.012 1 95.19 503 ASP B CA 1
ATOM 10272 C C . ASP B 1 503 ? 23.953 -2.227 6.074 1 95.19 503 ASP B C 1
ATOM 10274 O O . ASP B 1 503 ? 24.672 -3.066 6.613 1 95.19 503 ASP B O 1
ATOM 10278 N N . ALA B 1 504 ? 24.016 -0.94 6.371 1 96.19 504 ALA B N 1
ATOM 10279 C CA . ALA B 1 504 ? 24.922 -0.431 7.395 1 96.19 504 ALA B CA 1
ATOM 10280 C C . ALA B 1 504 ? 24.578 -1.002 8.766 1 96.19 504 ALA B C 1
ATOM 10282 O O . ALA B 1 504 ? 25.438 -1.09 9.641 1 96.19 504 ALA B O 1
ATOM 10283 N N . TYR B 1 505 ? 23.344 -1.362 9.016 1 96.19 505 TYR B N 1
ATOM 10284 C CA . TYR B 1 505 ? 22.922 -1.98 10.266 1 96.19 505 TYR B CA 1
ATOM 10285 C C . TYR B 1 505 ? 23.125 -3.492 10.219 1 96.19 505 TYR B C 1
ATOM 10287 O O . TYR B 1 505 ? 22.75 -4.199 11.156 1 96.19 505 TYR B O 1
ATOM 10295 N N . ASN B 1 506 ? 23.625 -4.066 9.125 1 93.94 506 ASN B N 1
ATOM 10296 C CA . ASN B 1 506 ? 23.875 -5.484 8.898 1 93.94 506 ASN B CA 1
ATOM 10297 C C . ASN B 1 506 ? 22.594 -6.301 8.93 1 93.94 506 ASN B C 1
ATOM 10299 O O . ASN B 1 506 ? 22.562 -7.406 9.477 1 93.94 506 ASN B O 1
ATOM 10303 N N . ALA B 1 507 ? 21.547 -5.664 8.555 1 94.38 507 ALA B N 1
ATOM 10304 C CA . ALA B 1 507 ? 20.281 -6.355 8.375 1 94.38 507 ALA B CA 1
ATOM 10305 C C . ALA B 1 507 ? 20.125 -6.848 6.941 1 94.38 507 ALA B C 1
ATOM 10307 O O . ALA B 1 507 ? 20.703 -6.285 6.016 1 94.38 507 ALA B O 1
ATOM 10308 N N . LYS B 1 508 ? 19.422 -7.953 6.832 1 92.69 508 LYS B N 1
ATOM 10309 C CA . LYS B 1 508 ? 19.094 -8.453 5.504 1 92.69 508 LYS B CA 1
ATOM 10310 C C . LYS B 1 508 ? 17.719 -7.957 5.059 1 92.69 508 LYS B C 1
ATOM 10312 O O . LYS B 1 508 ? 16.938 -7.445 5.871 1 92.69 508 LYS B O 1
ATOM 10317 N N . LEU B 1 509 ? 17.406 -8.086 3.811 1 93.06 509 LEU B N 1
ATOM 10318 C CA . LEU B 1 509 ? 16.156 -7.574 3.268 1 93.06 509 LEU B CA 1
ATOM 10319 C C . LEU B 1 509 ? 14.961 -8.258 3.92 1 93.06 509 LEU B C 1
ATOM 10321 O O . LEU B 1 509 ? 13.93 -7.625 4.145 1 93.06 509 LEU B O 1
ATOM 10325 N N . TRP B 1 510 ? 15.039 -9.555 4.27 1 91.12 510 TRP B N 1
ATOM 10326 C CA . TRP B 1 510 ? 13.906 -10.281 4.82 1 91.12 510 TRP B CA 1
ATOM 10327 C C . TRP B 1 510 ? 13.711 -9.953 6.297 1 91.12 510 TRP B C 1
ATOM 10329 O O . TRP B 1 510 ? 12.703 -10.344 6.898 1 91.12 510 TRP B O 1
ATOM 10339 N N . ASP B 1 511 ? 14.68 -9.188 6.883 1 93.31 511 ASP B N 1
ATOM 10340 C CA . ASP B 1 511 ? 14.516 -8.742 8.266 1 93.31 511 ASP B CA 1
ATOM 10341 C C . ASP B 1 511 ? 13.648 -7.488 8.336 1 93.31 511 ASP B C 1
ATOM 10343 O O . ASP B 1 511 ? 13.18 -7.113 9.414 1 93.31 511 ASP B O 1
ATOM 10347 N N . ILE B 1 512 ? 13.484 -6.84 7.266 1 95.44 512 ILE B N 1
ATOM 10348 C CA . ILE B 1 512 ? 12.734 -5.586 7.223 1 95.44 512 ILE B CA 1
ATOM 10349 C C . ILE B 1 512 ? 11.305 -5.855 6.766 1 95.44 512 ILE B C 1
ATOM 10351 O O . ILE B 1 512 ? 11.086 -6.516 5.75 1 95.44 512 ILE B O 1
ATOM 10355 N N . LEU B 1 513 ? 10.312 -5.367 7.52 1 93.38 513 LEU B N 1
ATOM 10356 C CA . LEU B 1 513 ? 8.898 -5.512 7.188 1 93.38 513 LEU B CA 1
ATOM 10357 C C . LEU B 1 513 ? 8.289 -4.168 6.82 1 93.38 513 LEU B C 1
ATOM 10359 O O . LEU B 1 513 ? 8.195 -3.271 7.664 1 93.38 513 LEU B O 1
ATOM 10363 N N . PRO B 1 514 ? 7.891 -3.844 5.582 1 90.81 514 PRO B N 1
ATOM 10364 C CA . PRO B 1 514 ? 7.316 -2.557 5.18 1 90.81 514 PRO B CA 1
ATOM 10365 C C . PRO B 1 514 ? 5.91 -2.342 5.73 1 90.81 514 PRO B C 1
ATOM 10367 O O . PRO B 1 514 ? 5.445 -1.202 5.824 1 90.81 514 PRO B O 1
ATOM 10370 N N . GLN B 1 515 ? 5.172 -3.295 6.23 1 82.25 515 GLN B N 1
ATOM 10371 C CA . GLN B 1 515 ? 3.846 -3.23 6.832 1 82.25 515 GLN B CA 1
ATOM 10372 C C . GLN B 1 515 ? 2.861 -2.504 5.922 1 82.25 515 GLN B C 1
ATOM 10374 O O . GLN B 1 515 ? 2.561 -2.975 4.824 1 82.25 515 GLN B O 1
ATOM 10379 N N . ASP B 1 516 ? 2.525 -1.091 6.156 1 83.38 516 ASP B N 1
ATOM 10380 C CA . ASP B 1 516 ? 1.465 -0.384 5.441 1 83.38 516 ASP B CA 1
ATOM 10381 C C . ASP B 1 516 ? 2.031 0.429 4.281 1 83.38 516 ASP B C 1
ATOM 10383 O O . ASP B 1 516 ? 1.3 1.166 3.615 1 83.38 516 ASP B O 1
ATOM 10387 N N . VAL B 1 517 ? 3.229 0.272 4.016 1 92 517 VAL B N 1
ATOM 10388 C CA . VAL B 1 517 ? 3.857 1.046 2.951 1 92 517 VAL B CA 1
ATOM 10389 C C . VAL B 1 517 ? 3.877 0.228 1.66 1 92 517 VAL B C 1
ATOM 10391 O O . VAL B 1 517 ? 4.16 -0.972 1.684 1 92 517 VAL B O 1
ATOM 10394 N N . GLY B 1 518 ? 3.418 0.761 0.557 1 90.75 518 GLY B N 1
ATOM 10395 C CA . GLY B 1 518 ? 3.418 0.114 -0.745 1 90.75 518 GLY B CA 1
ATOM 10396 C C . GLY B 1 518 ? 3.992 0.986 -1.845 1 90.75 518 GLY B C 1
ATOM 10397 O O . GLY B 1 518 ? 4.273 2.166 -1.625 1 90.75 518 GLY B O 1
ATOM 10398 N N . ILE B 1 519 ? 4.219 0.426 -2.986 1 93.38 519 ILE B N 1
ATOM 10399 C CA . ILE B 1 519 ? 4.73 1.146 -4.148 1 93.38 519 ILE B CA 1
ATOM 10400 C C . ILE B 1 519 ? 3.586 1.438 -5.117 1 93.38 519 ILE B C 1
ATOM 10402 O O . ILE B 1 519 ? 2.789 0.552 -5.43 1 93.38 519 ILE B O 1
ATOM 10406 N N . ALA B 1 520 ? 3.506 2.656 -5.539 1 93.31 520 ALA B N 1
ATOM 10407 C CA . ALA B 1 520 ? 2.473 3.068 -6.484 1 93.31 520 ALA B CA 1
ATOM 10408 C C . ALA B 1 520 ? 2.994 3.027 -7.918 1 93.31 520 ALA B C 1
ATOM 10410 O O . ALA B 1 520 ? 2.217 2.9 -8.867 1 93.31 520 ALA B O 1
ATOM 10411 N N . GLY B 1 521 ? 4.27 3.162 -8.07 1 93.69 521 GLY B N 1
ATOM 10412 C CA . GLY B 1 521 ? 4.844 3.156 -9.406 1 93.69 521 GLY B CA 1
ATOM 10413 C C . GLY B 1 521 ? 6.344 3.383 -9.406 1 93.69 521 GLY B C 1
ATOM 10414 O O . GLY B 1 521 ? 6.957 3.537 -8.352 1 93.69 521 GLY B O 1
ATOM 10415 N N . VAL B 1 522 ? 6.91 3.291 -10.648 1 94.38 522 VAL B N 1
ATOM 10416 C CA . VAL B 1 522 ? 8.328 3.529 -10.875 1 94.38 522 VAL B CA 1
ATOM 10417 C C . VAL B 1 522 ? 8.523 4.852 -11.617 1 94.38 522 VAL B C 1
ATOM 10419 O O . VAL B 1 522 ? 7.805 5.141 -12.578 1 94.38 522 VAL B O 1
ATOM 10422 N N . GLY B 1 523 ? 9.422 5.668 -11.07 1 92.69 523 GLY B N 1
ATOM 10423 C CA . GLY B 1 523 ? 9.656 6.969 -11.664 1 92.69 523 GLY B CA 1
ATOM 10424 C C . GLY B 1 523 ? 10.609 6.918 -12.852 1 92.69 523 GLY B C 1
ATOM 10425 O O . GLY B 1 523 ? 11.195 5.871 -13.141 1 92.69 523 GLY B O 1
ATOM 10426 N N . GLU B 1 524 ? 10.836 8.047 -13.602 1 88.56 524 GLU B N 1
ATOM 10427 C CA . GLU B 1 524 ? 11.68 8.156 -14.781 1 88.56 524 GLU B CA 1
ATOM 10428 C C . GLU B 1 524 ? 13.148 8.336 -14.398 1 88.56 524 GLU B C 1
ATOM 10430 O O . GLU B 1 524 ? 14.039 8.031 -15.195 1 88.56 524 GLU B O 1
ATOM 10435 N N . ASP B 1 525 ? 13.492 8.781 -13.258 1 89.56 525 ASP B N 1
ATOM 10436 C CA . ASP B 1 525 ? 14.859 9.062 -12.82 1 89.56 525 ASP B CA 1
ATOM 10437 C C . ASP B 1 525 ? 15.297 8.078 -11.727 1 89.56 525 ASP B C 1
ATOM 10439 O O . ASP B 1 525 ? 15.797 8.492 -10.688 1 89.56 525 ASP B O 1
ATOM 10443 N N . ASP B 1 526 ? 15.18 6.789 -11.914 1 90.69 526 ASP B N 1
ATOM 10444 C CA . ASP B 1 526 ? 15.547 5.754 -10.953 1 90.69 526 ASP B CA 1
ATOM 10445 C C . ASP B 1 526 ? 14.945 6.039 -9.578 1 90.69 526 ASP B C 1
ATOM 10447 O O . ASP B 1 526 ? 15.656 6.027 -8.57 1 90.69 526 ASP B O 1
ATOM 10451 N N . SER B 1 527 ? 13.766 6.496 -9.602 1 94.88 527 SER B N 1
ATOM 10452 C CA . SER B 1 527 ? 13 6.762 -8.391 1 94.88 527 SER B CA 1
ATOM 10453 C C . SER B 1 527 ? 11.773 5.855 -8.297 1 94.88 527 SER B C 1
ATOM 10455 O O . SER B 1 527 ? 11.43 5.172 -9.266 1 94.88 527 SER B O 1
ATOM 10457 N N . ILE B 1 528 ? 11.359 5.738 -7.176 1 95.56 528 ILE B N 1
ATOM 10458 C CA . ILE B 1 528 ? 10.141 4.984 -6.93 1 95.56 528 ILE B CA 1
ATOM 10459 C C . ILE B 1 528 ? 9.109 5.879 -6.238 1 95.56 528 ILE B C 1
ATOM 10461 O O . ILE B 1 528 ? 9.469 6.875 -5.609 1 95.56 528 ILE B O 1
ATOM 10465 N N . ILE B 1 529 ? 7.895 5.633 -6.438 1 96.25 529 ILE B N 1
ATOM 10466 C CA . ILE B 1 529 ? 6.82 6.355 -5.766 1 96.25 529 ILE B CA 1
ATOM 10467 C C . ILE B 1 529 ? 6.254 5.504 -4.633 1 96.25 529 ILE B C 1
ATOM 10469 O O . ILE B 1 529 ? 5.562 4.512 -4.875 1 96.25 529 ILE B O 1
ATOM 10473 N N . LEU B 1 530 ? 6.57 5.918 -3.447 1 95.12 530 LEU B N 1
ATOM 10474 C CA . LEU B 1 530 ? 6.105 5.234 -2.246 1 95.12 530 LEU B CA 1
ATOM 10475 C C . LEU B 1 530 ? 4.742 5.762 -1.812 1 95.12 530 LEU B C 1
ATOM 10477 O O . LEU B 1 530 ? 4.414 6.926 -2.061 1 95.12 530 LEU B O 1
ATOM 10481 N N . ASP B 1 531 ? 4 4.871 -1.154 1 93.5 531 ASP B N 1
ATOM 10482 C CA . ASP B 1 531 ? 2.693 5.285 -0.65 1 93.5 531 ASP B CA 1
ATOM 10483 C C . ASP B 1 531 ? 2.449 4.738 0.755 1 93.5 531 ASP B C 1
ATOM 10485 O O . ASP B 1 531 ? 2.805 3.598 1.054 1 93.5 531 ASP B O 1
ATOM 10489 N N . GLY B 1 532 ? 1.902 5.672 1.588 1 91.5 532 GLY B N 1
ATOM 10490 C CA . GLY B 1 532 ? 1.443 5.23 2.895 1 91.5 532 GLY B CA 1
ATOM 10491 C C . GLY B 1 532 ? 2.494 5.383 3.979 1 91.5 532 GLY B C 1
ATOM 10492 O O . GLY B 1 532 ? 2.35 4.832 5.074 1 91.5 532 GLY B O 1
ATOM 10493 N N . CYS B 1 533 ? 3.512 6.09 3.746 1 94.44 533 CYS B N 1
ATOM 10494 C CA . CYS B 1 533 ? 4.531 6.309 4.766 1 94.44 533 CYS B CA 1
ATOM 10495 C C . CYS B 1 533 ? 4.078 7.355 5.777 1 94.44 533 CYS B C 1
ATOM 10497 O O . CYS B 1 533 ? 3.242 8.203 5.465 1 94.44 533 CYS B O 1
ATOM 10499 N N . ARG B 1 534 ? 4.512 7.141 6.98 1 96.56 534 ARG B N 1
ATOM 10500 C CA . ARG B 1 534 ? 4.402 8.219 7.961 1 96.56 534 ARG B CA 1
ATOM 10501 C C . ARG B 1 534 ? 5.613 9.141 7.895 1 96.56 534 ARG B C 1
ATOM 10503 O O . ARG B 1 534 ? 6.727 8.695 7.602 1 96.56 534 ARG B O 1
ATOM 10510 N N . ALA B 1 535 ? 5.387 10.367 8.039 1 97.12 535 ALA B N 1
ATOM 10511 C CA . ALA B 1 535 ? 6.488 11.305 7.84 1 97.12 535 ALA B CA 1
ATOM 10512 C C . ALA B 1 535 ? 6.469 12.406 8.898 1 97.12 535 ALA B C 1
ATOM 10514 O O . ALA B 1 535 ? 5.426 12.688 9.492 1 97.12 535 ALA B O 1
ATOM 10515 N N . ALA B 1 536 ? 7.637 12.969 9.164 1 97.69 536 ALA B N 1
ATOM 10516 C CA . ALA B 1 536 ? 7.836 14.102 10.062 1 97.69 536 ALA B CA 1
ATOM 10517 C C . ALA B 1 536 ? 8.93 15.031 9.547 1 97.69 536 ALA B C 1
ATOM 10519 O O . ALA B 1 536 ? 9.938 14.57 9.008 1 97.69 536 ALA B O 1
ATOM 10520 N N . ASN B 1 537 ? 8.664 16.297 9.688 1 97.75 537 ASN B N 1
ATOM 10521 C CA . ASN B 1 537 ? 9.641 17.297 9.273 1 97.75 537 ASN B CA 1
ATOM 10522 C C . ASN B 1 537 ? 10.688 17.547 10.359 1 97.75 537 ASN B C 1
ATOM 10524 O O . ASN B 1 537 ? 10.414 17.359 11.547 1 97.75 537 ASN B O 1
ATOM 10528 N N . ILE B 1 538 ? 11.82 17.938 9.93 1 98 538 ILE B N 1
ATOM 10529 C CA . ILE B 1 538 ? 12.891 18.328 10.836 1 98 538 ILE B CA 1
ATOM 10530 C C . ILE B 1 538 ? 13 19.859 10.883 1 98 538 ILE B C 1
ATOM 10532 O O . ILE B 1 538 ? 12.984 20.516 9.844 1 98 538 ILE B O 1
ATOM 10536 N N . ARG B 1 539 ? 13.078 20.391 12.055 1 97.56 539 ARG B N 1
ATOM 10537 C CA . ARG B 1 539 ? 13.305 21.828 12.203 1 97.56 539 ARG B CA 1
ATOM 10538 C C . ARG B 1 539 ? 14.797 22.141 12.281 1 97.56 539 ARG B C 1
ATOM 10540 O O . ARG B 1 539 ? 15.43 21.906 13.312 1 97.56 539 ARG B O 1
ATOM 10547 N N . TRP B 1 540 ? 15.312 22.766 11.281 1 97.62 540 TRP B N 1
ATOM 10548 C CA . TRP B 1 540 ? 16.734 23.062 11.18 1 97.62 540 TRP B CA 1
ATOM 10549 C C . TRP B 1 540 ? 17.016 24.5 11.586 1 97.62 540 TRP B C 1
ATOM 10551 O O . TRP B 1 540 ? 18.156 24.844 11.914 1 97.62 540 TRP B O 1
ATOM 10561 N N . LYS B 1 541 ? 16.094 25.359 11.555 1 95.31 541 LYS B N 1
ATOM 10562 C CA . LYS B 1 541 ? 16.328 26.781 11.711 1 95.31 541 LYS B CA 1
ATOM 10563 C C . LYS B 1 541 ? 16.641 27.141 13.156 1 95.31 541 LYS B C 1
ATOM 10565 O O . LYS B 1 541 ? 17.391 28.078 13.422 1 95.31 541 LYS B O 1
ATOM 10570 N N . SER B 1 542 ? 15.938 26.562 14.086 1 95.69 542 SER B N 1
ATOM 10571 C CA . SER B 1 542 ? 16.188 26.828 15.5 1 95.69 542 SER B CA 1
ATOM 10572 C C . SER B 1 542 ? 15.492 25.812 16.391 1 95.69 542 SER B C 1
ATOM 10574 O O . SER B 1 542 ? 14.602 25.078 15.938 1 95.69 542 SER B O 1
ATOM 10576 N N . PHE B 1 543 ? 15.992 25.781 17.578 1 96 543 PHE B N 1
ATOM 10577 C CA . PHE B 1 543 ? 15.195 25.109 18.594 1 96 543 PHE B CA 1
ATOM 10578 C C . PHE B 1 543 ? 13.977 25.938 18.969 1 96 543 PHE B C 1
ATOM 10580 O O . PHE B 1 543 ? 13.891 27.125 18.609 1 96 543 PHE B O 1
ATOM 10587 N N . THR B 1 544 ? 13.016 25.344 19.422 1 93.12 544 THR B N 1
ATOM 10588 C CA . THR B 1 544 ? 11.828 26 19.953 1 93.12 544 THR B CA 1
ATOM 10589 C C . THR B 1 544 ? 11.477 25.453 21.344 1 93.12 544 THR B C 1
ATOM 10591 O O . THR B 1 544 ? 11.805 24.312 21.656 1 93.12 544 THR B O 1
ATOM 10594 N N . PRO B 1 545 ? 10.938 26.375 22.141 1 91.56 545 PRO B N 1
ATOM 10595 C CA . PRO B 1 545 ? 10.531 25.859 23.438 1 91.56 545 PRO B CA 1
ATOM 10596 C C . PRO B 1 545 ? 9.57 24.672 23.344 1 91.56 545 PRO B C 1
ATOM 10598 O O . PRO B 1 545 ? 8.68 24.672 22.484 1 91.56 545 PRO B O 1
ATOM 10601 N N . VAL B 1 546 ? 9.812 23.719 24.203 1 92.25 546 VAL B N 1
ATOM 10602 C CA . VAL B 1 546 ? 9.055 22.469 24.156 1 92.25 546 VAL B CA 1
ATOM 10603 C C . VAL B 1 546 ? 7.93 22.516 25.188 1 92.25 546 VAL B C 1
ATOM 10605 O O . VAL B 1 546 ? 8.164 22.75 26.375 1 92.25 546 VAL B O 1
ATOM 10608 N N . ALA B 1 547 ? 6.742 22.328 24.688 1 91.38 547 ALA B N 1
ATOM 10609 C CA . ALA B 1 547 ? 5.605 22.219 25.594 1 91.38 547 ALA B CA 1
ATOM 10610 C C . ALA B 1 547 ? 5.637 20.891 26.359 1 91.38 547 ALA B C 1
ATOM 10612 O O . ALA B 1 547 ? 6.027 19.859 25.797 1 91.38 547 ALA B O 1
ATOM 10613 N N . TYR B 1 548 ? 5.336 20.859 27.594 1 88.25 548 TYR B N 1
ATOM 10614 C CA . TYR B 1 548 ? 5.34 19.641 28.391 1 88.25 548 TYR B CA 1
ATOM 10615 C C . TYR B 1 548 ? 4.141 19.609 29.328 1 88.25 548 TYR B C 1
ATOM 10617 O O . TYR B 1 548 ? 3.49 20.625 29.562 1 88.25 548 TYR B O 1
ATOM 10625 N N . VAL B 1 549 ? 3.783 18.422 29.656 1 84.69 549 VAL B N 1
ATOM 10626 C CA . VAL B 1 549 ? 2.717 18.172 30.625 1 84.69 549 VAL B CA 1
ATOM 10627 C C . VAL B 1 549 ? 3.303 17.578 31.906 1 84.69 549 VAL B C 1
ATOM 10629 O O . VAL B 1 549 ? 4.117 16.656 31.844 1 84.69 549 VAL B O 1
ATOM 10632 N N . ARG B 1 550 ? 2.975 18.234 33 1 83.5 550 ARG B N 1
ATOM 10633 C CA . ARG B 1 550 ? 3.381 17.719 34.312 1 83.5 550 ARG B CA 1
ATOM 10634 C C . ARG B 1 550 ? 2.17 17.484 35.188 1 83.5 550 ARG B C 1
ATOM 10636 O O . ARG B 1 550 ? 1.169 18.188 35.094 1 83.5 550 ARG B O 1
ATOM 10643 N N . ARG B 1 551 ? 2.365 16.438 36 1 81.31 551 ARG B N 1
ATOM 10644 C CA . ARG B 1 551 ? 1.316 16.203 37 1 81.31 551 ARG B CA 1
ATOM 10645 C C . ARG B 1 551 ? 1.459 17.156 38.188 1 81.31 551 ARG B C 1
ATOM 10647 O O . ARG B 1 551 ? 2.574 17.469 38.594 1 81.31 551 ARG B O 1
ATOM 10654 N N . GLU B 1 552 ? 0.412 17.672 38.719 1 81.25 552 GLU B N 1
ATOM 10655 C CA . GLU B 1 552 ? 0.432 18.625 39.844 1 81.25 552 GLU B CA 1
ATOM 10656 C C . GLU B 1 552 ? 0.922 17.969 41.125 1 81.25 552 GLU B C 1
ATOM 10658 O O . GLU B 1 552 ? 0.555 16.828 41.438 1 81.25 552 GLU B O 1
ATOM 10663 N N . ALA B 1 553 ? 2.049 18.531 41.625 1 83.56 553 ALA B N 1
ATOM 10664 C CA . ALA B 1 553 ? 2.57 18.094 42.938 1 83.56 553 ALA B CA 1
ATOM 10665 C C . ALA B 1 553 ? 2.539 19.234 43.938 1 83.56 553 ALA B C 1
ATOM 10667 O O . ALA B 1 553 ? 2.635 20.406 43.562 1 83.56 553 ALA B O 1
ATOM 10668 N N . TRP B 1 554 ? 2.436 18.969 45.219 1 82.62 554 TRP B N 1
ATOM 10669 C CA . TRP B 1 554 ? 2.371 19.969 46.281 1 82.62 554 TRP B CA 1
ATOM 10670 C C . TRP B 1 554 ? 3.678 20.75 46.375 1 82.62 554 TRP B C 1
ATOM 10672 O O . TRP B 1 554 ? 3.672 21.953 46.656 1 82.62 554 TRP B O 1
ATOM 10682 N N . LYS B 1 555 ? 4.73 20.062 46.125 1 83.44 555 LYS B N 1
ATOM 10683 C CA . LYS B 1 555 ? 6.039 20.719 46.219 1 83.44 555 LYS B CA 1
ATOM 10684 C C . LYS B 1 555 ? 6.172 21.828 45.188 1 83.44 555 LYS B C 1
ATOM 10686 O O . LYS B 1 555 ? 6.949 22.766 45.344 1 83.44 555 LYS B O 1
ATOM 10691 N N . ARG B 1 556 ? 5.453 21.766 44.156 1 85.25 556 ARG B N 1
ATOM 10692 C CA . ARG B 1 556 ? 5.508 22.781 43.125 1 85.25 556 ARG B CA 1
ATOM 10693 C C . ARG B 1 556 ? 4.363 23.781 43.25 1 85.25 556 ARG B C 1
ATOM 10695 O O . ARG B 1 556 ? 4.508 24.953 42.906 1 85.25 556 ARG B O 1
ATOM 10702 N N . LEU B 1 557 ? 3.232 23.312 43.75 1 85.75 557 LEU B N 1
ATOM 10703 C CA . LEU B 1 557 ? 2.062 24.172 43.906 1 85.75 557 LEU B CA 1
ATOM 10704 C C . LEU B 1 557 ? 2.322 25.281 44.906 1 85.75 557 LEU B C 1
ATOM 10706 O O . LEU B 1 557 ? 1.903 26.422 44.719 1 85.75 557 LEU B O 1
ATOM 10710 N N . LEU B 1 558 ? 3.023 25.031 45.969 1 85.88 558 LEU B N 1
ATOM 10711 C CA . LEU B 1 558 ? 3.256 26 47.031 1 85.88 558 LEU B CA 1
ATOM 10712 C C . LEU B 1 558 ? 4.156 27.125 46.531 1 85.88 558 LEU B C 1
ATOM 10714 O O . LEU B 1 558 ? 3.824 28.312 46.719 1 85.88 558 LEU B O 1
ATOM 10718 N N . PRO B 1 559 ? 5.281 26.719 45.938 1 84.56 559 PRO B N 1
ATOM 10719 C CA . PRO B 1 559 ? 6.098 27.797 45.406 1 84.56 559 PRO B CA 1
ATOM 10720 C C . PRO B 1 559 ? 5.375 28.594 44.312 1 84.56 559 PRO B C 1
ATOM 10722 O O . PRO B 1 559 ? 5.574 29.812 44.188 1 84.56 559 PRO B O 1
ATOM 10725 N N . LYS B 1 560 ? 4.633 27.984 43.531 1 84.75 560 LYS B N 1
ATOM 10726 C CA . LYS B 1 560 ? 3.881 28.688 42.5 1 84.75 560 LYS B CA 1
ATOM 10727 C C . LYS B 1 560 ? 2.939 29.719 43.125 1 84.75 560 LYS B C 1
ATOM 10729 O O . LYS B 1 560 ? 2.881 30.875 42.656 1 84.75 560 LYS B O 1
ATOM 10734 N N . LEU B 1 561 ? 2.275 29.359 44.125 1 84.12 561 LEU B N 1
ATOM 10735 C CA . LEU B 1 561 ? 1.344 30.266 44.812 1 84.12 561 LEU B CA 1
ATOM 10736 C C . LEU B 1 561 ? 2.092 31.375 45.531 1 84.12 561 LEU B C 1
ATOM 10738 O O . LEU B 1 561 ? 1.663 32.531 45.531 1 84.12 561 LEU B O 1
ATOM 10742 N N . ALA B 1 562 ? 3.154 30.969 46.094 1 83.69 562 ALA B N 1
ATOM 10743 C CA . ALA B 1 562 ? 3.949 31.938 46.844 1 83.69 562 ALA B CA 1
ATOM 10744 C C . ALA B 1 562 ? 4.516 33 45.938 1 83.69 562 ALA B C 1
ATOM 10746 O O . ALA B 1 562 ? 4.492 34.188 46.281 1 83.69 562 ALA B O 1
ATOM 10747 N N . LEU B 1 563 ? 4.957 32.562 44.844 1 83.75 563 LEU B N 1
ATOM 10748 C CA . LEU B 1 563 ? 5.578 33.5 43.906 1 83.75 563 LEU B CA 1
ATOM 10749 C C . LEU B 1 563 ? 4.523 34.375 43.219 1 83.75 563 LEU B C 1
ATOM 10751 O O . LEU B 1 563 ? 4.75 35.562 43 1 83.75 563 LEU B O 1
ATOM 10755 N N . ARG B 1 564 ? 3.434 33.844 42.938 1 82.69 564 ARG B N 1
ATOM 10756 C CA . ARG B 1 564 ? 2.387 34.625 42.281 1 82.69 564 ARG B CA 1
ATOM 10757 C C . ARG B 1 564 ? 1.782 35.656 43.219 1 82.69 564 ARG B C 1
ATOM 10759 O O . ARG B 1 564 ? 1.384 36.719 42.812 1 82.69 564 ARG B O 1
ATOM 10766 N N . LEU B 1 565 ? 1.778 35.312 44.469 1 81.44 565 LEU B N 1
ATOM 10767 C CA . LEU B 1 565 ? 1.162 36.219 45.469 1 81.44 565 LEU B CA 1
ATOM 10768 C C . LEU B 1 565 ? 2.178 37.219 46 1 81.44 565 LEU B C 1
ATOM 10770 O O . LEU B 1 565 ? 1.812 38.125 46.719 1 81.44 565 LEU B O 1
ATOM 10774 N N . SER B 1 566 ? 3.406 37 45.656 1 82 566 SER B N 1
ATOM 10775 C CA . SER B 1 566 ? 4.465 37.844 46.219 1 82 566 SER B CA 1
ATOM 10776 C C . SER B 1 566 ? 4.242 39.312 45.875 1 82 566 SER B C 1
ATOM 10778 O O . SER B 1 566 ? 4.457 40.188 46.719 1 82 566 SER B O 1
ATOM 10780 N N . GLY B 1 567 ? 3.83 39.594 44.656 1 77.56 567 GLY B N 1
ATOM 10781 C CA . GLY B 1 567 ? 3.57 40.969 44.281 1 77.56 567 GLY B CA 1
ATOM 10782 C C . GLY B 1 567 ? 2.412 41.562 45.062 1 77.56 567 GLY B C 1
ATOM 10783 O O . GLY B 1 567 ? 2.492 42.719 45.5 1 77.56 567 GLY B O 1
ATOM 10784 N N . VAL B 1 568 ? 1.479 40.781 45.281 1 80.75 568 VAL B N 1
ATOM 10785 C CA . VAL B 1 568 ? 0.302 41.25 46 1 80.75 568 VAL B CA 1
ATOM 10786 C C . VAL B 1 568 ? 0.647 41.469 47.469 1 80.75 568 VAL B C 1
ATOM 10788 O O . VAL B 1 568 ? 0.214 42.469 48.062 1 80.75 568 VAL B O 1
ATOM 10791 N N . VAL B 1 569 ? 1.418 40.625 48.031 1 83.94 569 VAL B N 1
ATOM 10792 C CA . VAL B 1 569 ? 1.797 40.719 49.438 1 83.94 569 VAL B CA 1
ATOM 10793 C C . VAL B 1 569 ? 2.674 41.969 49.625 1 83.94 569 VAL B C 1
ATOM 10795 O O . VAL B 1 569 ? 2.559 42.656 50.656 1 83.94 569 VAL B O 1
ATOM 10798 N N . TRP B 1 570 ? 3.477 42.281 48.656 1 84.88 570 TRP B N 1
ATOM 10799 C CA . TRP B 1 570 ? 4.328 43.469 48.719 1 84.88 570 TRP B CA 1
ATOM 10800 C C . TRP B 1 570 ? 3.49 44.719 48.719 1 84.88 570 TRP B C 1
ATOM 10802 O O . TRP B 1 570 ? 3.777 45.656 49.469 1 84.88 570 TRP B O 1
ATOM 10812 N N . LEU B 1 571 ? 2.453 44.75 48 1 83.94 571 LEU B N 1
ATOM 10813 C CA . LEU B 1 571 ? 1.591 45.938 47.938 1 83.94 571 LEU B CA 1
ATOM 10814 C C . LEU B 1 571 ? 0.806 46.094 49.219 1 83.94 571 LEU B C 1
ATOM 10816 O O . LEU B 1 571 ? 0.65 47.219 49.719 1 83.94 571 LEU B O 1
ATOM 10820 N N . ILE B 1 572 ? 0.401 44.969 49.688 1 87.31 572 ILE B N 1
ATOM 10821 C CA . ILE B 1 572 ? -0.333 45 50.938 1 87.31 572 ILE B CA 1
ATOM 10822 C C . ILE B 1 572 ? 0.596 45.469 52.062 1 87.31 572 ILE B C 1
ATOM 10824 O O . ILE B 1 572 ? 0.188 46.219 52.938 1 87.31 572 ILE B O 1
ATOM 10828 N N . THR B 1 573 ? 1.807 45 52.031 1 88.44 573 THR B N 1
ATOM 10829 C CA . THR B 1 573 ? 2.797 45.375 53.031 1 88.44 573 THR B CA 1
ATOM 10830 C C . THR B 1 573 ? 3.047 46.875 53.031 1 88.44 573 THR B C 1
ATOM 10832 O O . THR B 1 573 ? 3.086 47.531 54.094 1 88.44 573 THR B O 1
ATOM 10835 N N . ILE B 1 574 ? 3.15 47.469 51.875 1 86.69 574 ILE B N 1
ATOM 10836 C CA . ILE B 1 574 ? 3.4 48.906 51.75 1 86.69 574 ILE B CA 1
ATOM 10837 C C . ILE B 1 574 ? 2.201 49.688 52.281 1 86.69 574 ILE B C 1
ATOM 10839 O O . ILE B 1 574 ? 2.365 50.688 52.969 1 86.69 574 ILE B O 1
ATOM 10843 N N . ALA B 1 575 ? 1.065 49.156 52.031 1 89.25 575 ALA B N 1
ATOM 10844 C CA . ALA B 1 575 ? -0.153 49.812 52.469 1 89.25 575 ALA B CA 1
ATOM 10845 C C . ALA B 1 575 ? -0.278 49.781 54 1 89.25 575 ALA B C 1
ATOM 10847 O O . ALA B 1 575 ? -0.693 50.75 54.625 1 89.25 575 ALA B O 1
ATOM 10848 N N . LEU B 1 576 ? 0.167 48.688 54.562 1 89.81 576 LEU B N 1
ATOM 10849 C CA . LEU B 1 576 ? 0.012 48.5 56 1 89.81 576 LEU B CA 1
ATOM 10850 C C . LEU B 1 576 ? 1.068 49.312 56.75 1 89.81 576 LEU B C 1
ATOM 10852 O O . LEU B 1 576 ? 0.833 49.75 57.875 1 89.81 576 LEU B O 1
ATOM 10856 N N . LEU B 1 577 ? 2.186 49.562 56.188 1 88.25 577 LEU B N 1
ATOM 10857 C CA . LEU B 1 577 ? 3.287 50.25 56.844 1 88.25 577 LEU B CA 1
ATOM 10858 C C . LEU B 1 577 ? 2.984 51.75 56.969 1 88.25 577 LEU B C 1
ATOM 10860 O O . LEU B 1 577 ? 3.57 52.438 57.812 1 88.25 577 LEU B O 1
ATOM 10864 N N . VAL B 1 578 ? 2.041 52.219 56.188 1 87.12 578 VAL B N 1
ATOM 10865 C CA . VAL B 1 578 ? 1.71 53.656 56.188 1 87.12 578 VAL B CA 1
ATOM 10866 C C . VAL B 1 578 ? 0.81 53.969 57.406 1 87.12 578 VAL B C 1
ATOM 10868 O O . VAL B 1 578 ? 0.8 55.094 57.906 1 87.12 578 VAL B O 1
ATOM 10871 N N . PHE B 1 579 ? 0.166 52.969 57.906 1 86.5 579 PHE B N 1
ATOM 10872 C CA . PHE B 1 579 ? -0.776 53.219 59 1 86.5 579 PHE B CA 1
ATOM 10873 C C . PHE B 1 579 ? -0.093 53.062 60.344 1 86.5 579 PHE B C 1
ATOM 10875 O O . PHE B 1 579 ? 0.75 52.156 60.531 1 86.5 579 PHE B O 1
ATOM 10882 N N . PRO B 1 580 ? -0.301 54 61.25 1 82.38 580 PRO B N 1
ATOM 10883 C CA . PRO B 1 580 ? 0.332 53.906 62.562 1 82.38 580 PRO B CA 1
ATOM 10884 C C . PRO B 1 580 ? -0.314 52.875 63.469 1 82.38 580 PRO B C 1
ATOM 10886 O O . PRO B 1 580 ? -1.394 52.344 63.156 1 82.38 580 PRO B O 1
ATOM 10889 N N . GLY B 1 581 ? 0.399 52.375 64.562 1 85.12 581 GLY B N 1
ATOM 10890 C CA . GLY B 1 581 ? -0.146 51.5 65.562 1 85.12 581 GLY B CA 1
ATOM 10891 C C . GLY B 1 581 ? 0.098 50.031 65.312 1 85.12 581 GLY B C 1
ATOM 10892 O O . GLY B 1 581 ? 1.1 49.656 64.688 1 85.12 581 GLY B O 1
ATOM 10893 N N . PRO B 1 582 ? -0.8 49.188 65.688 1 85.62 582 PRO B N 1
ATOM 10894 C CA . PRO B 1 582 ? -0.676 47.719 65.562 1 85.62 582 PRO B CA 1
ATOM 10895 C C . PRO B 1 582 ? -0.725 47.281 64.062 1 85.62 582 PRO B C 1
ATOM 10897 O O . PRO B 1 582 ? -0.176 46.25 63.719 1 85.62 582 PRO B O 1
ATOM 10900 N N . ILE B 1 583 ? -1.294 48.062 63.312 1 87.69 583 ILE B N 1
ATOM 10901 C CA . ILE B 1 583 ? -1.367 47.75 61.875 1 87.69 583 ILE B CA 1
ATOM 10902 C C . ILE B 1 583 ? 0.02 47.906 61.25 1 87.69 583 ILE B C 1
ATOM 10904 O O . ILE B 1 583 ? 0.375 47.125 60.344 1 87.69 583 ILE B O 1
ATOM 10908 N N . ARG B 1 584 ? 0.805 48.656 61.75 1 87.88 584 ARG B N 1
ATOM 10909 C CA . ARG B 1 584 ? 2.176 48.812 61.281 1 87.88 584 ARG B CA 1
ATOM 10910 C C . ARG B 1 584 ? 3.018 47.594 61.625 1 87.88 584 ARG B C 1
ATOM 10912 O O . ARG B 1 584 ? 3.887 47.188 60.844 1 87.88 584 ARG B O 1
ATOM 10919 N N . THR B 1 585 ? 2.703 47.125 62.875 1 88.81 585 THR B N 1
ATOM 10920 C CA . THR B 1 585 ? 3.434 45.938 63.281 1 88.81 585 THR B CA 1
ATOM 10921 C C . THR B 1 585 ? 3.119 44.75 62.344 1 88.81 585 THR B C 1
ATOM 10923 O O . THR B 1 585 ? 4.004 43.969 62 1 88.81 585 THR B O 1
ATOM 10926 N N . ALA B 1 586 ? 1.878 44.688 62.094 1 89.31 586 ALA B N 1
ATOM 10927 C CA . ALA B 1 586 ? 1.501 43.656 61.094 1 89.31 586 ALA B CA 1
ATOM 10928 C C . ALA B 1 586 ? 2.184 43.906 59.75 1 89.31 586 ALA B C 1
ATOM 10930 O O . ALA B 1 586 ? 2.596 42.969 59.094 1 89.31 586 ALA B O 1
ATOM 10931 N N . GLY B 1 587 ? 2.326 45.062 59.344 1 88.38 587 GLY B N 1
ATOM 10932 C CA . GLY B 1 587 ? 3.037 45.406 58.125 1 88.38 587 GLY B CA 1
ATOM 10933 C C . GLY B 1 587 ? 4.512 45.062 58.156 1 88.38 587 GLY B C 1
ATOM 10934 O O . GLY B 1 587 ? 5.07 44.594 57.156 1 88.38 587 GLY B O 1
ATOM 10935 N N . VAL B 1 588 ? 5.094 45.188 59.344 1 88.94 588 VAL B N 1
ATOM 10936 C CA . VAL B 1 588 ? 6.508 44.875 59.5 1 88.94 588 VAL B CA 1
ATOM 10937 C C . VAL B 1 588 ? 6.703 43.344 59.375 1 88.94 588 VAL B C 1
ATOM 10939 O O . VAL B 1 588 ? 7.672 42.875 58.781 1 88.94 588 VAL B O 1
ATOM 10942 N N . ILE B 1 589 ? 5.832 42.688 59.969 1 89.81 589 ILE B N 1
ATOM 10943 C CA . ILE B 1 589 ? 5.91 41.25 59.875 1 89.81 589 ILE B CA 1
ATOM 10944 C C . ILE B 1 589 ? 5.77 40.812 58.406 1 89.81 589 ILE B C 1
ATOM 10946 O O . ILE B 1 589 ? 6.512 39.938 57.938 1 89.81 589 ILE B O 1
ATOM 10950 N N . LEU B 1 590 ? 4.84 41.375 57.75 1 90.12 590 LEU B N 1
ATOM 10951 C CA . LEU B 1 590 ? 4.629 41.031 56.375 1 90.12 590 LEU B CA 1
ATOM 10952 C C . LEU B 1 590 ? 5.805 41.469 55.5 1 90.12 590 LEU B C 1
ATOM 10954 O O . LEU B 1 590 ? 6.113 40.875 54.5 1 90.12 590 LEU B O 1
ATOM 10958 N N . LEU B 1 591 ? 6.395 42.531 55.969 1 89.56 591 LEU B N 1
ATOM 10959 C CA . LEU B 1 591 ? 7.582 43 55.25 1 89.56 591 LEU B CA 1
ATOM 10960 C C . LEU B 1 591 ? 8.719 41.969 55.375 1 89.56 591 LEU B C 1
ATOM 10962 O O . LEU B 1 591 ? 9.414 41.688 54.375 1 89.56 591 LEU B O 1
ATOM 10966 N N . ILE B 1 592 ? 8.906 41.5 56.562 1 89.69 592 ILE B N 1
ATOM 10967 C CA . ILE B 1 592 ? 9.938 40.5 56.75 1 89.69 592 ILE B CA 1
ATOM 10968 C C . ILE B 1 592 ? 9.617 39.25 55.906 1 89.69 592 ILE B C 1
ATOM 10970 O O . ILE B 1 592 ? 10.508 38.688 55.281 1 89.69 592 ILE B O 1
ATOM 10974 N N . TYR B 1 593 ? 8.422 38.938 55.938 1 87.06 593 TYR B N 1
ATOM 10975 C CA . TYR B 1 593 ? 7.977 37.812 55.125 1 87.06 593 TYR B CA 1
ATOM 10976 C C . TYR B 1 593 ? 8.242 38.094 53.625 1 87.06 593 TYR B C 1
ATOM 10978 O O . TYR B 1 593 ? 8.734 37.188 52.938 1 87.06 593 TYR B O 1
ATOM 10986 N N . SER B 1 594 ? 7.902 39.156 53.219 1 86.69 594 SER B N 1
ATOM 10987 C CA . SER B 1 594 ? 8.086 39.5 51.812 1 86.69 594 SER B CA 1
ATOM 10988 C C . SER B 1 594 ? 9.562 39.562 51.438 1 86.69 594 SER B C 1
ATOM 10990 O O . SER B 1 594 ? 9.945 39.188 50.312 1 86.69 594 SER B O 1
ATOM 10992 N N . LEU B 1 595 ? 10.336 40.031 52.312 1 88.12 595 LEU B N 1
ATOM 10993 C CA . LEU B 1 595 ? 11.766 40.094 52.062 1 88.12 595 LEU B CA 1
ATOM 10994 C C . LEU B 1 595 ? 12.375 38.719 52 1 88.12 595 LEU B C 1
ATOM 10996 O O . LEU B 1 595 ? 13.258 38.438 51.156 1 88.12 595 LEU B O 1
ATOM 11000 N N . VAL B 1 596 ? 11.914 37.875 52.781 1 88.12 596 VAL B N 1
ATOM 11001 C CA . VAL B 1 596 ? 12.383 36.5 52.781 1 88.12 596 VAL B CA 1
ATOM 11002 C C . VAL B 1 596 ? 11.953 35.812 51.5 1 88.12 596 VAL B C 1
ATOM 11004 O O . VAL B 1 596 ? 12.734 35.094 50.875 1 88.12 596 VAL B O 1
ATOM 11007 N N . LEU B 1 597 ? 10.82 36.031 51.125 1 86.38 597 LEU B N 1
ATOM 11008 C CA . LEU B 1 597 ? 10.312 35.438 49.906 1 86.38 597 LEU B CA 1
ATOM 11009 C C . LEU B 1 597 ? 11.055 35.969 48.688 1 86.38 597 LEU B C 1
ATOM 11011 O O . LEU B 1 597 ? 11.32 35.219 47.75 1 86.38 597 LEU B O 1
ATOM 11015 N N . THR B 1 598 ? 11.289 37.188 48.688 1 86.56 598 THR B N 1
ATOM 11016 C CA . THR B 1 598 ? 12.031 37.781 47.594 1 86.56 598 THR B CA 1
ATOM 11017 C C . THR B 1 598 ? 13.453 37.25 47.531 1 86.56 598 THR B C 1
ATOM 11019 O O . THR B 1 598 ? 13.984 36.969 46.469 1 86.56 598 THR B O 1
ATOM 11022 N N . ALA B 1 599 ? 13.977 37.062 48.688 1 87.12 599 ALA B N 1
ATOM 11023 C CA . ALA B 1 599 ? 15.336 36.5 48.719 1 87.12 599 ALA B CA 1
ATOM 11024 C C . ALA B 1 599 ? 15.352 35.062 48.25 1 87.12 599 ALA B C 1
ATOM 11026 O O . ALA B 1 599 ? 16.344 34.594 47.656 1 87.12 599 ALA B O 1
ATOM 11027 N N . LEU B 1 600 ? 14.281 34.344 48.406 1 88.12 600 LEU B N 1
ATOM 11028 C CA . LEU B 1 600 ? 14.211 32.938 48.062 1 88.12 600 LEU B CA 1
ATOM 11029 C C . LEU B 1 600 ? 13.633 32.781 46.656 1 88.12 600 LEU B C 1
ATOM 11031 O O . LEU B 1 600 ? 13.547 31.656 46.125 1 88.12 600 LEU B O 1
ATOM 11035 N N . SER B 1 601 ? 13.32 33.781 46.031 1 86.44 601 SER B N 1
ATOM 11036 C CA . SER B 1 601 ? 12.555 33.719 44.781 1 86.44 601 SER B CA 1
ATOM 11037 C C . SER B 1 601 ? 13.32 33 43.688 1 86.44 601 SER B C 1
ATOM 11039 O O . SER B 1 601 ? 12.75 32.188 42.969 1 86.44 601 SER B O 1
ATOM 11041 N N . PRO B 1 602 ? 14.633 33.156 43.531 1 86.25 602 PRO B N 1
ATOM 11042 C CA . PRO B 1 602 ? 15.32 32.406 42.469 1 86.25 602 PRO B CA 1
ATOM 11043 C C . PRO B 1 602 ? 15.328 30.891 42.75 1 86.25 602 PRO B C 1
ATOM 11045 O O . PRO B 1 602 ? 15.227 30.094 41.812 1 86.25 602 PRO B O 1
ATOM 11048 N N . TRP B 1 603 ? 15.398 30.594 43.906 1 86.5 603 TRP B N 1
ATOM 11049 C CA . TRP B 1 603 ? 15.375 29.188 44.25 1 86.5 603 TRP B CA 1
ATOM 11050 C C . TRP B 1 603 ? 13.984 28.578 44.062 1 86.5 603 TRP B C 1
ATOM 11052 O O . TRP B 1 603 ? 13.852 27.469 43.562 1 86.5 603 TRP B O 1
ATOM 11062 N N . LEU B 1 604 ? 13.031 29.266 44.469 1 86.31 604 LEU B N 1
ATOM 11063 C CA . LEU B 1 604 ? 11.664 28.797 44.281 1 86.31 604 LEU B CA 1
ATOM 11064 C C . LEU B 1 604 ? 11.312 28.688 42.812 1 86.31 604 LEU B C 1
ATOM 11066 O O . LEU B 1 604 ? 10.594 27.781 42.406 1 86.31 604 LEU B O 1
ATOM 11070 N N . LEU B 1 605 ? 11.781 29.594 42.094 1 83.38 605 LEU B N 1
ATOM 11071 C CA . LEU B 1 605 ? 11.531 29.562 40.656 1 83.38 605 LEU B CA 1
ATOM 11072 C C . LEU B 1 605 ? 12.219 28.359 40 1 83.38 605 LEU B C 1
ATOM 11074 O O . LEU B 1 605 ? 11.672 27.734 39.094 1 83.38 605 LEU B O 1
ATOM 11078 N N . ARG B 1 606 ? 13.352 28.062 40.406 1 83.81 606 ARG B N 1
ATOM 11079 C CA . ARG B 1 606 ? 14.055 26.891 39.906 1 83.81 606 ARG B CA 1
ATOM 11080 C C . ARG B 1 606 ? 13.312 25.609 40.25 1 83.81 606 ARG B C 1
ATOM 11082 O O . ARG B 1 606 ? 13.266 24.672 39.469 1 83.81 606 ARG B O 1
ATOM 11089 N N . LEU B 1 607 ? 12.766 25.625 41.406 1 83.5 607 LEU B N 1
ATOM 11090 C CA . LEU B 1 607 ? 12.016 24.453 41.844 1 83.5 607 LEU B CA 1
ATOM 11091 C C . LEU B 1 607 ? 10.781 24.234 41 1 83.5 607 LEU B C 1
ATOM 11093 O O . LEU B 1 607 ? 10.352 23.094 40.781 1 83.5 607 LEU B O 1
ATOM 11097 N N . LEU B 1 608 ? 10.289 25.266 40.5 1 82.06 608 LEU B N 1
ATOM 11098 C CA . LEU B 1 608 ? 9.102 25.156 39.625 1 82.06 608 LEU B CA 1
ATOM 11099 C C . LEU B 1 608 ? 9.445 24.484 38.312 1 82.06 608 LEU B C 1
ATOM 11101 O O . LEU B 1 608 ? 8.594 23.828 37.719 1 82.06 608 LEU B O 1
ATOM 11105 N N . TYR B 1 609 ? 10.656 24.625 37.875 1 81.06 609 TYR B N 1
ATOM 11106 C CA . TYR B 1 609 ? 11.008 24.125 36.562 1 81.06 609 TYR B CA 1
ATOM 11107 C C . TYR B 1 609 ? 11.773 22.797 36.656 1 81.06 609 TYR B C 1
ATOM 11109 O O . TYR B 1 609 ? 12.062 22.156 35.656 1 81.06 609 TYR B O 1
ATOM 11117 N N . LEU B 1 610 ? 12.008 22.453 37.844 1 79.5 610 LEU B N 1
ATOM 11118 C CA . LEU B 1 610 ? 12.68 21.172 38.062 1 79.5 610 LEU B CA 1
ATOM 11119 C C . LEU B 1 610 ? 11.68 20.016 38.031 1 79.5 610 LEU B C 1
ATOM 11121 O O . LEU B 1 610 ? 10.461 20.25 38.031 1 79.5 610 LEU B O 1
ATOM 11125 N N . GLY B 1 611 ? 12.117 18.781 37.75 1 78.38 611 GLY B N 1
ATOM 11126 C CA . GLY B 1 611 ? 11.258 17.609 37.719 1 78.38 611 GLY B CA 1
ATOM 11127 C C . GLY B 1 611 ? 11.203 16.922 36.375 1 78.38 611 GLY B C 1
ATOM 11128 O O . GLY B 1 611 ? 11.703 17.453 35.375 1 78.38 611 GLY B O 1
ATOM 11129 N N . LYS B 1 612 ? 10.508 15.773 36.438 1 82.94 612 LYS B N 1
ATOM 11130 C CA . LYS B 1 612 ? 10.398 14.953 35.25 1 82.94 612 LYS B CA 1
ATOM 11131 C C . LYS B 1 612 ? 9.109 15.242 34.5 1 82.94 612 LYS B C 1
ATOM 11133 O O . LYS B 1 612 ? 8.117 15.672 35.094 1 82.94 612 LYS B O 1
ATOM 11138 N N . PHE B 1 613 ? 9.18 15.148 33.25 1 87.81 613 PHE B N 1
ATOM 11139 C CA . PHE B 1 613 ? 8.023 15.391 32.375 1 87.81 613 PHE B CA 1
ATOM 11140 C C . PHE B 1 613 ? 7.203 14.117 32.219 1 87.81 613 PHE B C 1
ATOM 11142 O O . PHE B 1 613 ? 7.766 13.031 32.062 1 87.81 613 PHE B O 1
ATOM 11149 N N . TRP B 1 614 ? 5.871 14.211 32.281 1 85.38 614 TRP B N 1
ATOM 11150 C CA . TRP B 1 614 ? 4.969 13.102 31.969 1 85.38 614 TRP B CA 1
ATOM 11151 C C . TRP B 1 614 ? 4.832 12.93 30.469 1 85.38 614 TRP B C 1
ATOM 11153 O O . TRP B 1 614 ? 4.77 11.805 29.969 1 85.38 614 TRP B O 1
ATOM 11163 N N . ASP B 1 615 ? 4.602 14.016 29.703 1 88.94 615 ASP B N 1
ATOM 11164 C CA . ASP B 1 615 ? 4.516 14.047 28.25 1 88.94 615 ASP B CA 1
ATOM 11165 C C . ASP B 1 615 ? 5.082 15.352 27.688 1 88.94 615 ASP B C 1
ATOM 11167 O O . ASP B 1 615 ? 5.16 16.359 28.406 1 88.94 615 ASP B O 1
ATOM 11171 N N . GLN B 1 616 ? 5.66 15.242 26.562 1 92 616 GLN B N 1
ATOM 11172 C CA . GLN B 1 616 ? 6.234 16.422 25.922 1 92 616 GLN B CA 1
ATOM 11173 C C . GLN B 1 616 ? 5.844 16.5 24.438 1 92 616 GLN B C 1
ATOM 11175 O O . GLN B 1 616 ? 5.48 15.484 23.844 1 92 616 GLN B O 1
ATOM 11180 N N . GLN B 1 617 ? 5.895 17.703 23.953 1 94.81 617 GLN B N 1
ATOM 11181 C CA . GLN B 1 617 ? 5.711 17.922 22.516 1 94.81 617 GLN B CA 1
ATOM 11182 C C . GLN B 1 617 ? 6.836 17.281 21.719 1 94.81 617 GLN B C 1
ATOM 11184 O O . GLN B 1 617 ? 8.016 17.453 22.047 1 94.81 617 GLN B O 1
ATOM 11189 N N . CYS B 1 618 ? 6.418 16.484 20.688 1 96.25 618 CYS B N 1
ATOM 11190 C CA . CYS B 1 618 ? 7.41 15.828 19.844 1 96.25 618 CYS B CA 1
ATOM 11191 C C . CYS B 1 618 ? 7.953 16.781 18.781 1 96.25 618 CYS B C 1
ATOM 11193 O O . CYS B 1 618 ? 7.184 17.375 18.016 1 96.25 618 CYS B O 1
ATOM 11195 N N . TRP B 1 619 ? 9.258 16.984 18.844 1 96.75 619 TRP B N 1
ATOM 11196 C CA . TRP B 1 619 ? 9.969 17.766 17.844 1 96.75 619 TRP B CA 1
ATOM 11197 C C . TRP B 1 619 ? 11.188 17.016 17.312 1 96.75 619 TRP B C 1
ATOM 11199 O O . TRP B 1 619 ? 11.859 16.297 18.078 1 96.75 619 TRP B O 1
ATOM 11209 N N . PHE B 1 620 ? 11.438 17.125 16.047 1 98.06 620 PHE B N 1
ATOM 11210 C CA . PHE B 1 620 ? 12.75 16.797 15.5 1 98.06 620 PHE B CA 1
ATOM 11211 C C . PHE B 1 620 ? 13.555 18.078 15.266 1 98.06 620 PHE B C 1
ATOM 11213 O O . PHE B 1 620 ? 13.305 18.812 14.305 1 98.06 620 PHE B O 1
ATOM 11220 N N . PHE B 1 621 ? 14.492 18.297 16.156 1 98.31 621 PHE B N 1
ATOM 11221 C CA . PHE B 1 621 ? 15.438 19.391 15.969 1 98.31 621 PHE B CA 1
ATOM 11222 C C . PHE B 1 621 ? 16.75 18.875 15.367 1 98.31 621 PHE B C 1
ATOM 11224 O O . PHE B 1 621 ? 17.25 17.828 15.766 1 98.31 621 PHE B O 1
ATOM 11231 N N . GLY B 1 622 ? 17.188 19.547 14.375 1 98.25 622 GLY B N 1
ATOM 11232 C CA . GLY B 1 622 ? 18.484 19.188 13.797 1 98.25 622 GLY B CA 1
ATOM 11233 C C . GLY B 1 622 ? 19.484 20.328 13.812 1 98.25 622 GLY B C 1
ATOM 11234 O O . GLY B 1 622 ? 19.109 21.5 13.766 1 98.25 622 GLY B O 1
ATOM 11235 N N . PHE B 1 623 ? 20.75 20.047 14.008 1 98.19 623 PHE B N 1
ATOM 11236 C CA . PHE B 1 623 ? 21.844 21 13.82 1 98.19 623 PHE B CA 1
ATOM 11237 C C . PHE B 1 623 ? 23.078 20.312 13.25 1 98.19 623 PHE B C 1
ATOM 11239 O O . PHE B 1 623 ? 23.203 19.078 13.336 1 98.19 623 PHE B O 1
ATOM 11246 N N . GLU B 1 624 ? 23.859 21.078 12.594 1 98.12 624 GLU B N 1
ATOM 11247 C CA . GLU B 1 624 ? 25.078 20.562 11.984 1 98.12 624 GLU B CA 1
ATOM 11248 C C . GLU B 1 624 ? 26.25 20.594 12.961 1 98.12 624 GLU B C 1
ATOM 11250 O O . GLU B 1 624 ? 26.578 21.641 13.516 1 98.12 624 GLU B O 1
ATOM 11255 N N . GLY B 1 625 ? 26.781 19.422 13.188 1 96.56 625 GLY B N 1
ATOM 11256 C CA . GLY B 1 625 ? 27.922 19.312 14.086 1 96.56 625 GLY B CA 1
ATOM 11257 C C . GLY B 1 625 ? 27.609 18.531 15.344 1 96.56 625 GLY B C 1
ATOM 11258 O O . GLY B 1 625 ? 26.609 17.797 15.398 1 96.56 625 GLY B O 1
ATOM 11259 N N . TYR B 1 626 ? 28.594 18.609 16.281 1 95.94 626 TYR B N 1
ATOM 11260 C CA . TYR B 1 626 ? 28.5 17.844 17.531 1 95.94 626 TYR B CA 1
ATOM 11261 C C . TYR B 1 626 ? 28.484 18.781 18.734 1 95.94 626 TYR B C 1
ATOM 11263 O O . TYR B 1 626 ? 29.156 19.812 18.75 1 95.94 626 TYR B O 1
ATOM 11271 N N . MET B 1 627 ? 27.594 18.5 19.594 1 94.25 627 MET B N 1
ATOM 11272 C CA . MET B 1 627 ? 27.547 19.094 20.938 1 94.25 627 MET B CA 1
ATOM 11273 C C . MET B 1 627 ? 27.297 18.016 22 1 94.25 627 MET B C 1
ATOM 11275 O O . MET B 1 627 ? 26.609 17.031 21.734 1 94.25 627 MET B O 1
ATOM 11279 N N . ASP B 1 628 ? 27.844 18.281 23.125 1 92.69 628 ASP B N 1
ATOM 11280 C CA . ASP B 1 628 ? 27.562 17.344 24.219 1 92.69 628 ASP B CA 1
ATOM 11281 C C . ASP B 1 628 ? 26.109 17.438 24.672 1 92.69 628 ASP B C 1
ATOM 11283 O O . ASP B 1 628 ? 25.453 18.453 24.453 1 92.69 628 ASP B O 1
ATOM 11287 N N . ILE B 1 629 ? 25.656 16.359 25.297 1 93.31 629 ILE B N 1
ATOM 11288 C CA . ILE B 1 629 ? 24.25 16.234 25.656 1 93.31 629 ILE B CA 1
ATOM 11289 C C . ILE B 1 629 ? 23.891 17.297 26.688 1 93.31 629 ILE B C 1
ATOM 11291 O O . ILE B 1 629 ? 22.766 17.812 26.703 1 93.31 629 ILE B O 1
ATOM 11295 N N . GLU B 1 630 ? 24.766 17.625 27.625 1 90.94 630 GLU B N 1
ATOM 11296 C CA . GLU B 1 630 ? 24.5 18.641 28.641 1 90.94 630 GLU B CA 1
ATOM 11297 C C . GLU B 1 630 ? 24.312 20.016 28 1 90.94 630 GLU B C 1
ATOM 11299 O O . GLU B 1 630 ? 23.453 20.797 28.422 1 90.94 630 GLU B O 1
ATOM 11304 N N . THR B 1 631 ? 25.141 20.328 27.062 1 92.5 631 THR B N 1
ATOM 11305 C CA . THR B 1 631 ? 25.016 21.594 26.344 1 92.5 631 THR B CA 1
ATOM 11306 C C . THR B 1 631 ? 23.672 21.688 25.625 1 92.5 631 THR B C 1
ATOM 11308 O O . THR B 1 631 ? 23.031 22.734 25.625 1 92.5 631 THR B O 1
ATOM 11311 N N . ILE B 1 632 ? 23.25 20.594 25 1 94.94 632 ILE B N 1
ATOM 11312 C CA . ILE B 1 632 ? 21.984 20.562 24.297 1 94.94 632 ILE B CA 1
ATOM 11313 C C . ILE B 1 632 ? 20.844 20.828 25.281 1 94.94 632 ILE B C 1
ATOM 11315 O O . ILE B 1 632 ? 19.953 21.625 25.016 1 94.94 632 ILE B O 1
ATOM 11319 N N . GLU B 1 633 ? 20.859 20.172 26.391 1 93.06 633 GLU B N 1
ATOM 11320 C CA . GLU B 1 633 ? 19.812 20.328 27.391 1 93.06 633 GLU B CA 1
ATOM 11321 C C . GLU B 1 633 ? 19.766 21.766 27.922 1 93.06 633 GLU B C 1
ATOM 11323 O O . GLU B 1 633 ? 18.688 22.297 28.203 1 93.06 633 GLU B O 1
ATOM 11328 N N . ARG B 1 634 ? 20.875 22.375 28.109 1 90 634 ARG B N 1
ATOM 11329 C CA . ARG B 1 634 ? 20.953 23.734 28.609 1 90 634 ARG B CA 1
ATOM 11330 C C . ARG B 1 634 ? 20.359 24.719 27.594 1 90 634 ARG B C 1
ATOM 11332 O O . ARG B 1 634 ? 19.75 25.719 27.984 1 90 634 ARG B O 1
ATOM 11339 N N . GLN B 1 635 ? 20.594 24.453 26.375 1 92.38 635 GLN B N 1
ATOM 11340 C CA . GLN B 1 635 ? 20.094 25.344 25.328 1 92.38 635 GLN B CA 1
ATOM 11341 C C . GLN B 1 635 ? 18.594 25.234 25.188 1 92.38 635 GLN B C 1
ATOM 11343 O O . GLN B 1 635 ? 17.922 26.188 24.75 1 92.38 635 GLN B O 1
ATOM 11348 N N . ILE B 1 636 ? 17.984 24.078 25.484 1 93.12 636 ILE B N 1
ATOM 11349 C CA . ILE B 1 636 ? 16.562 23.875 25.266 1 93.12 636 ILE B CA 1
ATOM 11350 C C . ILE B 1 636 ? 15.797 24.031 26.562 1 93.12 636 ILE B C 1
ATOM 11352 O O . ILE B 1 636 ? 14.75 24.688 26.609 1 93.12 636 ILE B O 1
ATOM 11356 N N . PHE B 1 637 ? 16.391 23.422 27.672 1 89.81 637 PHE B N 1
ATOM 11357 C CA . PHE B 1 637 ? 15.641 23.391 28.922 1 89.81 637 PHE B CA 1
ATOM 11358 C C . PHE B 1 637 ? 16.297 24.297 29.969 1 89.81 637 PHE B C 1
ATOM 11360 O O . PHE B 1 637 ? 15.742 24.516 31.047 1 89.81 637 PHE B O 1
ATOM 11367 N N . GLY B 1 638 ? 17.516 24.812 29.734 1 85.88 638 GLY B N 1
ATOM 11368 C CA . GLY B 1 638 ? 18.125 25.812 30.578 1 85.88 638 GLY B CA 1
ATOM 11369 C C . GLY B 1 638 ? 19.172 25.25 31.531 1 85.88 638 GLY B C 1
ATOM 11370 O O . GLY B 1 638 ? 20 26 32.062 1 85.88 638 GLY B O 1
ATOM 11371 N N . ALA B 1 639 ? 19.062 24 31.938 1 83.19 639 ALA B N 1
ATOM 11372 C CA . ALA B 1 639 ? 20.016 23.391 32.844 1 83.19 639 ALA B CA 1
ATOM 11373 C C . ALA B 1 639 ? 20.156 21.891 32.594 1 83.19 639 ALA B C 1
ATOM 11375 O O . ALA B 1 639 ? 19.438 21.328 31.766 1 83.19 639 ALA B O 1
ATOM 11376 N N . ARG B 1 640 ? 21.297 21.406 33.219 1 83.38 640 ARG B N 1
ATOM 11377 C CA . ARG B 1 640 ? 21.453 19.969 33.156 1 83.38 640 ARG B CA 1
ATOM 11378 C C . ARG B 1 640 ? 20.469 19.266 34.094 1 83.38 640 ARG B C 1
ATOM 11380 O O . ARG B 1 640 ? 20.75 19.109 35.281 1 83.38 640 ARG B O 1
ATOM 11387 N N . LEU B 1 641 ? 19.438 18.828 33.625 1 82.88 641 LEU B N 1
ATOM 11388 C CA . LEU B 1 641 ? 18.391 18.234 34.406 1 82.88 641 LEU B CA 1
ATOM 11389 C C . LEU B 1 641 ? 18.359 16.719 34.219 1 82.88 641 LEU B C 1
ATOM 11391 O O . LEU B 1 641 ? 17.609 16.016 34.906 1 82.88 641 LEU B O 1
ATOM 11395 N N . GLY B 1 642 ? 19.188 16.203 33.312 1 86.62 642 GLY B N 1
ATOM 11396 C CA . GLY B 1 642 ? 19.266 14.773 33.094 1 86.62 642 GLY B CA 1
ATOM 11397 C C . GLY B 1 642 ? 18.047 14.234 32.344 1 86.62 642 GLY B C 1
ATOM 11398 O O . GLY B 1 642 ? 17.641 13.094 32.562 1 86.62 642 GLY B O 1
ATOM 11399 N N . ARG B 1 643 ? 17.469 15 31.609 1 90.25 643 ARG B N 1
ATOM 11400 C CA . ARG B 1 643 ? 16.266 14.602 30.875 1 90.25 643 ARG B CA 1
ATOM 11401 C C . ARG B 1 643 ? 16.625 13.938 29.547 1 90.25 643 ARG B C 1
ATOM 11403 O O . ARG B 1 643 ? 15.969 12.984 29.125 1 90.25 643 ARG B O 1
ATOM 11410 N N . MET B 1 644 ? 17.656 14.375 28.953 1 93.75 644 MET B N 1
ATOM 11411 C CA . MET B 1 644 ? 18.031 13.891 27.609 1 93.75 644 MET B CA 1
ATOM 11412 C C . MET B 1 644 ? 19.172 12.891 27.688 1 93.75 644 MET B C 1
ATOM 11414 O O . MET B 1 644 ? 20.047 13 28.562 1 93.75 644 MET B O 1
ATOM 11418 N N . LYS B 1 645 ? 19.156 11.93 26.844 1 94.94 645 LYS B N 1
ATOM 11419 C CA . LYS B 1 645 ? 20.203 10.914 26.719 1 94.94 645 LYS B CA 1
ATOM 11420 C C . LYS B 1 645 ? 20.516 10.648 25.25 1 94.94 645 LYS B C 1
ATOM 11422 O O . LYS B 1 645 ? 19.734 11.016 24.359 1 94.94 645 LYS B O 1
ATOM 11427 N N . TRP B 1 646 ? 21.672 10.125 25.016 1 96.19 646 TRP B N 1
ATOM 11428 C CA . TRP B 1 646 ? 22 9.664 23.672 1 96.19 646 TRP B CA 1
ATOM 11429 C C . TRP B 1 646 ? 21.203 8.406 23.312 1 96.19 646 TRP B C 1
ATOM 11431 O O . TRP B 1 646 ? 20.703 7.711 24.219 1 96.19 646 TRP B O 1
ATOM 11441 N N . THR B 1 647 ? 21.047 8.133 22.016 1 96.44 647 THR B N 1
ATOM 11442 C CA . THR B 1 647 ? 20.406 6.891 21.594 1 96.44 647 THR B CA 1
ATOM 11443 C C . THR B 1 647 ? 21.391 5.73 21.609 1 96.44 647 THR B C 1
ATOM 11445 O O . THR B 1 647 ? 22.562 5.902 21.266 1 96.44 647 THR B O 1
ATOM 11448 N N . ALA B 1 648 ? 20.891 4.59 21.953 1 95 648 ALA B N 1
ATOM 11449 C CA . ALA B 1 648 ? 21.734 3.406 22.016 1 95 648 ALA B CA 1
ATOM 11450 C C . ALA B 1 648 ? 21.875 2.756 20.641 1 95 648 ALA B C 1
ATOM 11452 O O . ALA B 1 648 ? 22.906 2.146 20.344 1 95 648 ALA B O 1
ATOM 11453 N N . ALA B 1 649 ? 20.828 2.793 19.891 1 95.19 649 ALA B N 1
ATOM 11454 C CA . ALA B 1 649 ? 20.844 2.08 18.609 1 95.19 649 ALA B CA 1
ATOM 11455 C C . ALA B 1 649 ? 20.078 2.854 17.547 1 95.19 649 ALA B C 1
ATOM 11457 O O . ALA B 1 649 ? 19.406 2.256 16.703 1 95.19 649 ALA B O 1
ATOM 11458 N N . GLY B 1 650 ? 20.156 4.156 17.547 1 95.88 650 GLY B N 1
ATOM 11459 C CA . GLY B 1 650 ? 19.422 4.969 16.594 1 95.88 650 GLY B CA 1
ATOM 11460 C C . GLY B 1 650 ? 20.141 5.156 15.281 1 95.88 650 GLY B C 1
ATOM 11461 O O . GLY B 1 650 ? 19.516 5.414 14.25 1 95.88 650 GLY B O 1
ATOM 11462 N N . SER B 1 651 ? 21.375 5.207 15.32 1 97.5 651 SER B N 1
ATOM 11463 C CA . SER B 1 651 ? 22.234 5.328 14.148 1 97.5 651 SER B CA 1
ATOM 11464 C C . SER B 1 651 ? 23.406 4.355 14.219 1 97.5 651 SER B C 1
ATOM 11466 O O . SER B 1 651 ? 23.672 3.781 15.273 1 97.5 651 SER B O 1
ATOM 11468 N N . PRO B 1 652 ? 24.047 4.133 13.008 1 96.25 652 PRO B N 1
ATOM 11469 C CA . PRO B 1 652 ? 25.234 3.266 13.047 1 96.25 652 PRO B CA 1
ATOM 11470 C C . PRO B 1 652 ? 26.359 3.844 13.891 1 96.25 652 PRO B C 1
ATOM 11472 O O . PRO B 1 652 ? 27.281 3.121 14.266 1 96.25 652 PRO B O 1
ATOM 11475 N N . LEU B 1 653 ? 26.281 5.133 14.281 1 97 653 LEU B N 1
ATOM 11476 C CA . LEU B 1 653 ? 27.312 5.785 15.078 1 97 653 LEU B CA 1
ATOM 11477 C C . LEU B 1 653 ? 27.016 5.672 16.562 1 97 653 LEU B C 1
ATOM 11479 O O . LEU B 1 653 ? 27.859 5.965 17.406 1 97 653 LEU B O 1
ATOM 11483 N N . SER B 1 654 ? 25.812 5.219 16.906 1 96.88 654 SER B N 1
ATOM 11484 C CA . SER B 1 654 ? 25.438 5.125 18.297 1 96.88 654 SER B CA 1
ATOM 11485 C C . SER B 1 654 ? 26.25 4.07 19.031 1 96.88 654 SER B C 1
ATOM 11487 O O . SER B 1 654 ? 26.672 3.074 18.438 1 96.88 654 SER B O 1
ATOM 11489 N N . ARG B 1 655 ? 26.562 4.371 20.312 1 95.88 655 ARG B N 1
ATOM 11490 C CA . ARG B 1 655 ? 27.312 3.457 21.156 1 95.88 655 ARG B CA 1
ATOM 11491 C C . ARG B 1 655 ? 26.625 3.236 22.5 1 95.88 655 ARG B C 1
ATOM 11493 O O . ARG B 1 655 ? 25.906 4.113 22.984 1 95.88 655 ARG B O 1
ATOM 11500 N N . HIS B 1 656 ? 26.766 2.08 23.016 1 95.12 656 HIS B N 1
ATOM 11501 C CA . HIS B 1 656 ? 26.188 1.729 24.312 1 95.12 656 HIS B CA 1
ATOM 11502 C C . HIS B 1 656 ? 27.047 0.688 25.031 1 95.12 656 HIS B C 1
ATOM 11504 O O . HIS B 1 656 ? 27.969 0.113 24.438 1 95.12 656 HIS B O 1
ATOM 11510 N N . TYR B 1 657 ? 26.859 0.601 26.328 1 93.25 657 TYR B N 1
ATOM 11511 C CA . TYR B 1 657 ? 27.562 -0.423 27.109 1 93.25 657 TYR B CA 1
ATOM 11512 C C . TYR B 1 657 ? 26.672 -0.956 28.234 1 93.25 657 TYR B C 1
ATOM 11514 O O . TYR B 1 657 ? 25.625 -0.373 28.531 1 93.25 657 TYR B O 1
ATOM 11522 N N . ARG B 1 658 ? 27.031 -2.127 28.719 1 93.81 658 ARG B N 1
ATOM 11523 C CA . ARG B 1 658 ? 26.344 -2.746 29.844 1 93.81 658 ARG B CA 1
ATOM 11524 C C . ARG B 1 658 ? 26.875 -2.225 31.172 1 93.81 658 ARG B C 1
ATOM 11526 O O . ARG B 1 658 ? 28.062 -2.4 31.484 1 93.81 658 ARG B O 1
ATOM 11533 N N . ASN B 1 659 ? 26 -1.598 31.922 1 91.31 659 ASN B N 1
ATOM 11534 C CA . ASN B 1 659 ? 26.438 -1.062 33.219 1 91.31 659 ASN B CA 1
ATOM 11535 C C . ASN B 1 659 ? 26.5 -2.148 34.281 1 91.31 659 ASN B C 1
ATOM 11537 O O . ASN B 1 659 ? 26.156 -3.305 34 1 91.31 659 ASN B O 1
ATOM 11541 N N . ALA B 1 660 ? 26.953 -1.73 35.531 1 90.75 660 ALA B N 1
ATOM 11542 C CA . ALA B 1 660 ? 27.125 -2.662 36.656 1 90.75 660 ALA B CA 1
ATOM 11543 C C . ALA B 1 660 ? 25.812 -3.324 37.031 1 90.75 660 ALA B C 1
ATOM 11545 O O . ALA B 1 660 ? 25.781 -4.453 37.531 1 90.75 660 ALA B O 1
ATOM 11546 N N . LYS B 1 661 ? 24.75 -2.715 36.75 1 95 661 LYS B N 1
ATOM 11547 C CA . LYS B 1 661 ? 23.422 -3.246 37.062 1 95 661 LYS B CA 1
ATOM 11548 C C . LYS B 1 661 ? 22.844 -4.023 35.906 1 95 661 LYS B C 1
ATOM 11550 O O . LYS B 1 661 ? 21.656 -4.34 35.875 1 95 661 LYS B O 1
ATOM 11555 N N . ASN B 1 662 ? 23.469 -4.305 34.844 1 93.19 662 ASN B N 1
ATOM 11556 C CA . ASN B 1 662 ? 23.094 -5.074 33.656 1 93.19 662 ASN B CA 1
ATOM 11557 C C . ASN B 1 662 ? 22.078 -4.32 32.812 1 93.19 662 ASN B C 1
ATOM 11559 O O . ASN B 1 662 ? 21.125 -4.918 32.281 1 93.19 662 ASN B O 1
ATOM 11563 N N . GLU B 1 663 ? 22.234 -3.057 32.812 1 95 663 GLU B N 1
ATOM 11564 C CA . GLU B 1 663 ? 21.375 -2.221 31.984 1 95 663 GLU B CA 1
ATOM 11565 C C . GLU B 1 663 ? 22.141 -1.649 30.797 1 95 663 GLU B C 1
ATOM 11567 O O . GLU B 1 663 ? 23.359 -1.48 30.859 1 95 663 GLU B O 1
ATOM 11572 N N . CYS B 1 664 ? 21.359 -1.507 29.688 1 94.38 664 CYS B N 1
ATOM 11573 C CA . CYS B 1 664 ? 21.953 -0.87 28.516 1 94.38 664 CYS B CA 1
ATOM 11574 C C . CYS B 1 664 ? 22.016 0.643 28.688 1 94.38 664 CYS B C 1
ATOM 11576 O O . CYS B 1 664 ? 20.969 1.3 28.812 1 94.38 664 CYS B O 1
ATOM 11578 N N . THR B 1 665 ? 23.156 1.195 28.734 1 93.12 665 THR B N 1
ATOM 11579 C CA . THR B 1 665 ? 23.328 2.635 28.906 1 93.12 665 THR B CA 1
ATOM 11580 C C . THR B 1 665 ? 23.969 3.256 27.656 1 93.12 665 THR B C 1
ATOM 11582 O O . THR B 1 665 ? 25.078 2.9 27.281 1 93.12 665 THR B O 1
ATOM 11585 N N . PRO B 1 666 ? 23.234 4.137 27.047 1 95.31 666 PRO B N 1
ATOM 11586 C CA . PRO B 1 666 ? 23.828 4.844 25.922 1 95.31 666 PRO B CA 1
ATOM 11587 C C . PRO B 1 666 ? 24.953 5.781 26.344 1 95.31 666 PRO B C 1
ATOM 11589 O O . PRO B 1 666 ? 24.891 6.379 27.422 1 95.31 666 PRO B O 1
ATOM 11592 N N . ILE B 1 667 ? 25.953 5.883 25.562 1 93.5 667 ILE B N 1
ATOM 11593 C CA . ILE B 1 667 ? 27.078 6.781 25.844 1 93.5 667 ILE B CA 1
ATOM 11594 C C . ILE B 1 667 ? 27.266 7.723 24.656 1 93.5 667 ILE B C 1
ATOM 11596 O O . ILE B 1 667 ? 26.688 7.527 23.594 1 93.5 667 ILE B O 1
ATOM 11600 N N . ASP B 1 668 ? 28.016 8.766 24.922 1 94.75 668 ASP B N 1
ATOM 11601 C CA . ASP B 1 668 ? 28.359 9.703 23.859 1 94.75 668 ASP B CA 1
ATOM 11602 C C . ASP B 1 668 ? 29.109 9.008 22.734 1 94.75 668 ASP B C 1
ATOM 11604 O O . ASP B 1 668 ? 30.141 8.375 22.969 1 94.75 668 ASP B O 1
ATOM 11608 N N . PRO B 1 669 ? 28.625 9.078 21.531 1 95.62 669 PRO B N 1
ATOM 11609 C CA . PRO B 1 669 ? 29.234 8.383 20.406 1 95.62 669 PRO B CA 1
ATOM 11610 C C . PRO B 1 669 ? 30.703 8.789 20.188 1 95.62 669 PRO B C 1
ATOM 11612 O O . PRO B 1 669 ? 31.484 8.008 19.656 1 95.62 669 PRO B O 1
ATOM 11615 N N . THR B 1 670 ? 31.062 9.969 20.578 1 94.81 670 THR B N 1
ATOM 11616 C CA . THR B 1 670 ? 32.406 10.461 20.328 1 94.81 670 THR B CA 1
ATOM 11617 C C . THR B 1 670 ? 33.406 9.883 21.344 1 94.81 670 THR B C 1
ATOM 11619 O O . THR B 1 670 ? 34.594 10.18 21.297 1 94.81 670 THR B O 1
ATOM 11622 N N . SER B 1 671 ? 32.875 9.07 22.266 1 93.06 671 SER B N 1
ATOM 11623 C CA . SER B 1 671 ? 33.812 8.32 23.125 1 93.06 671 SER B CA 1
ATOM 11624 C C . SER B 1 671 ? 34.562 7.277 22.328 1 93.06 671 SER B C 1
ATOM 11626 O O . SER B 1 671 ? 35.656 6.84 22.734 1 93.06 671 SER B O 1
ATOM 11628 N N . ASP B 1 672 ? 34.031 6.863 21.25 1 93.88 672 ASP B N 1
ATOM 11629 C CA . ASP B 1 672 ? 34.688 6.008 20.281 1 93.88 672 ASP B CA 1
ATOM 11630 C C . ASP B 1 672 ? 35.656 6.82 19.391 1 93.88 672 ASP B C 1
ATOM 11632 O O . ASP B 1 672 ? 35.219 7.773 18.734 1 93.88 672 ASP B O 1
ATOM 11636 N N . PRO B 1 673 ? 36.875 6.473 19.344 1 93.94 673 PRO B N 1
ATOM 11637 C CA . PRO B 1 673 ? 37.875 7.242 18.578 1 93.94 673 PRO B CA 1
ATOM 11638 C C . PRO B 1 673 ? 37.531 7.293 17.078 1 93.94 673 PRO B C 1
ATOM 11640 O O . PRO B 1 673 ? 37.812 8.297 16.422 1 93.94 673 PRO B O 1
ATOM 11643 N N . ALA B 1 674 ? 36.969 6.227 16.578 1 94.44 674 ALA B N 1
ATOM 11644 C CA . ALA B 1 674 ? 36.625 6.227 15.164 1 94.44 674 ALA B CA 1
ATOM 11645 C C . ALA B 1 674 ? 35.562 7.285 14.867 1 94.44 674 ALA B C 1
ATOM 11647 O O . ALA B 1 674 ? 35.594 7.957 13.836 1 94.44 674 ALA B O 1
ATOM 11648 N N . VAL B 1 675 ? 34.625 7.406 15.781 1 95.69 675 VAL B N 1
ATOM 11649 C CA . VAL B 1 675 ? 33.562 8.383 15.609 1 95.69 675 VAL B CA 1
ATOM 11650 C C . VAL B 1 675 ? 34.125 9.797 15.82 1 95.69 675 VAL B C 1
ATOM 11652 O O . VAL B 1 675 ? 33.719 10.734 15.117 1 95.69 675 VAL B O 1
ATOM 11655 N N . ALA B 1 676 ? 34.938 9.969 16.781 1 95.44 676 ALA B N 1
ATOM 11656 C CA . ALA B 1 676 ? 35.562 11.266 17.031 1 95.44 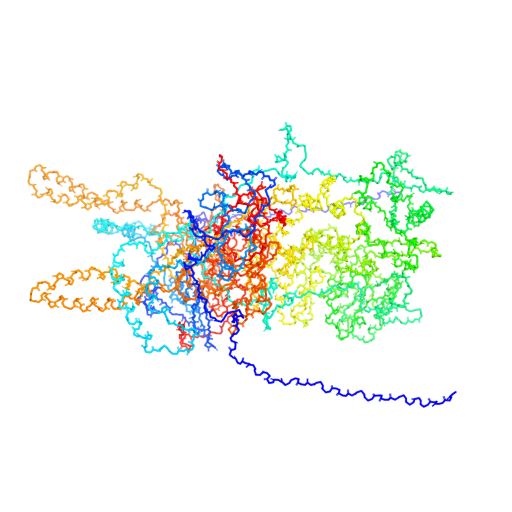676 ALA B CA 1
ATOM 11657 C C . ALA B 1 676 ? 36.344 11.742 15.812 1 95.44 676 ALA B C 1
ATOM 11659 O O . ALA B 1 676 ? 36.312 12.93 15.484 1 95.44 676 ALA B O 1
ATOM 11660 N N . ALA B 1 677 ? 37 10.812 15.211 1 94.94 677 ALA B N 1
ATOM 11661 C CA . ALA B 1 677 ? 37.75 11.156 14.008 1 94.94 677 ALA B CA 1
ATOM 11662 C C . ALA B 1 677 ? 36.844 11.586 12.883 1 94.94 677 ALA B C 1
ATOM 11664 O O . ALA B 1 677 ? 37.156 12.477 12.094 1 94.94 677 ALA B O 1
ATOM 11665 N N . LEU B 1 678 ? 35.75 10.961 12.812 1 95.06 678 LEU B N 1
ATOM 11666 C CA . LEU B 1 678 ? 34.781 11.305 11.797 1 95.06 678 LEU B CA 1
ATOM 11667 C C . LEU B 1 678 ? 34.219 12.719 12.023 1 95.06 678 LEU B C 1
ATOM 11669 O O . LEU B 1 678 ? 34 13.461 11.062 1 95.06 678 LEU B O 1
ATOM 11673 N N . VAL B 1 679 ? 33.969 13.062 13.25 1 95.69 679 VAL B N 1
ATOM 11674 C CA . VAL B 1 679 ? 33.438 14.383 13.602 1 95.69 679 VAL B CA 1
ATOM 11675 C C . VAL B 1 679 ? 34.469 15.453 13.242 1 95.69 679 VAL B C 1
ATOM 11677 O O . VAL B 1 679 ? 34.094 16.516 12.719 1 95.69 679 VAL B O 1
ATOM 11680 N N . GLU B 1 680 ? 35.688 15.203 13.484 1 94.69 680 GLU B N 1
ATOM 11681 C CA . GLU B 1 680 ? 36.75 16.156 13.172 1 94.69 680 GLU B CA 1
ATOM 11682 C C . GLU B 1 680 ? 36.906 16.344 11.672 1 94.69 680 GLU B C 1
ATOM 11684 O O . GLU B 1 680 ? 37.094 17.469 11.188 1 94.69 680 GLU B O 1
ATOM 11689 N N . LYS B 1 681 ? 36.844 15.312 11.023 1 93.81 681 LYS B N 1
ATOM 11690 C CA . LYS B 1 681 ? 36.969 15.367 9.57 1 93.81 681 LYS B CA 1
ATOM 11691 C C . LYS B 1 681 ? 35.781 16.109 8.945 1 93.81 681 LYS B C 1
ATOM 11693 O O . LYS B 1 681 ? 35.938 16.812 7.945 1 93.81 681 LYS B O 1
ATOM 11698 N N . ALA B 1 682 ? 34.656 15.977 9.492 1 94.75 682 ALA B N 1
ATOM 11699 C CA . ALA B 1 682 ? 33.406 16.531 8.945 1 94.75 682 ALA B CA 1
ATOM 11700 C C . ALA B 1 682 ? 33.375 18.047 9.117 1 94.75 682 ALA B C 1
ATOM 11702 O O . ALA B 1 682 ? 32.562 18.734 8.469 1 94.75 682 ALA B O 1
ATOM 11703 N N . LYS B 1 683 ? 34.25 18.656 9.883 1 94.19 683 LYS B N 1
ATOM 11704 C CA . LYS B 1 683 ? 34.281 20.094 10.125 1 94.19 683 LYS B CA 1
ATOM 11705 C C . LYS B 1 683 ? 34.656 20.859 8.859 1 94.19 683 LYS B C 1
ATOM 11707 O O . LYS B 1 683 ? 34.281 22.016 8.68 1 94.19 683 LYS B O 1
ATOM 11712 N N . SER B 1 684 ? 35.375 20.219 7.988 1 93.25 684 SER B N 1
ATOM 11713 C CA . SER B 1 684 ? 35.812 20.875 6.766 1 93.25 684 SER B CA 1
ATOM 11714 C C . SER B 1 684 ? 35.219 20.219 5.531 1 93.25 684 SER B C 1
ATOM 11716 O O . SER B 1 684 ? 35.781 20.328 4.434 1 93.25 684 SER B O 1
ATOM 11718 N N . ALA B 1 685 ? 34.188 19.578 5.656 1 93.88 685 ALA B N 1
ATOM 11719 C CA . ALA B 1 685 ? 33.562 18.844 4.559 1 93.88 685 ALA B CA 1
ATOM 11720 C C . ALA B 1 685 ? 32.969 19.812 3.523 1 93.88 685 ALA B C 1
ATOM 11722 O O . ALA B 1 685 ? 32.438 20.859 3.875 1 93.88 685 ALA B O 1
ATOM 11723 N N . GLY B 1 686 ? 33.125 19.5 2.232 1 91.31 686 GLY B N 1
ATOM 11724 C CA . GLY B 1 686 ? 32.562 20.234 1.124 1 91.31 686 GLY B CA 1
ATOM 11725 C C . GLY B 1 686 ? 31.375 19.531 0.48 1 91.31 686 GLY B C 1
ATOM 11726 O O . GLY B 1 686 ? 30.906 18.516 0.992 1 91.31 686 GLY B O 1
ATOM 11727 N N . PRO B 1 687 ? 30.906 20.188 -0.619 1 91.62 687 PRO B N 1
ATOM 11728 C CA . PRO B 1 687 ? 29.781 19.547 -1.301 1 91.62 687 PRO B CA 1
ATOM 11729 C C . PRO B 1 687 ? 30.125 18.156 -1.817 1 91.62 687 PRO B C 1
ATOM 11731 O O . PRO B 1 687 ? 31.188 17.953 -2.404 1 91.62 687 PRO B O 1
ATOM 11734 N N . GLY B 1 688 ? 29.188 17.172 -1.506 1 89.88 688 GLY B N 1
ATOM 11735 C CA . GLY B 1 688 ? 29.406 15.805 -1.938 1 89.88 688 GLY B CA 1
ATOM 11736 C C . GLY B 1 688 ? 30.031 14.938 -0.864 1 89.88 688 GLY B C 1
ATOM 11737 O O . GLY B 1 688 ? 30.016 13.711 -0.964 1 89.88 688 GLY B O 1
ATOM 11738 N N . GLU B 1 689 ? 30.516 15.531 0.123 1 93.5 689 GLU B N 1
ATOM 11739 C CA . GLU B 1 689 ? 31.141 14.781 1.215 1 93.5 689 GLU B CA 1
ATOM 11740 C C . GLU B 1 689 ? 30.172 14.594 2.375 1 93.5 689 GLU B C 1
ATOM 11742 O O . GLU B 1 689 ? 29.188 15.336 2.504 1 93.5 689 GLU B O 1
ATOM 11747 N N . GLN B 1 690 ? 30.5 13.586 3.145 1 95 690 GLN B N 1
ATOM 11748 C CA . GLN B 1 690 ? 29.656 13.289 4.297 1 95 690 GLN B CA 1
ATOM 11749 C C . GLN B 1 690 ? 29.891 14.297 5.422 1 95 690 GLN B C 1
ATOM 11751 O O . GLN B 1 690 ? 31.016 14.688 5.684 1 95 690 GLN B O 1
ATOM 11756 N N . ARG B 1 691 ? 28.797 14.703 5.988 1 97.06 691 ARG B N 1
ATOM 11757 C CA . ARG B 1 691 ? 28.812 15.609 7.133 1 97.06 691 ARG B CA 1
ATOM 11758 C C . ARG B 1 691 ? 28.188 14.953 8.359 1 97.06 691 ARG B C 1
ATOM 11760 O O . ARG B 1 691 ? 27.531 13.914 8.25 1 97.06 691 ARG B O 1
ATOM 11767 N N . VAL B 1 692 ? 28.5 15.578 9.492 1 97.44 692 VAL B N 1
ATOM 11768 C CA . VAL B 1 692 ? 27.938 15.062 10.734 1 97.44 692 VAL B CA 1
ATOM 11769 C C . VAL B 1 692 ? 26.797 15.969 11.203 1 97.44 692 VAL B C 1
ATOM 11771 O O . VAL B 1 692 ? 26.969 17.188 11.289 1 97.44 692 VAL B O 1
ATOM 11774 N N . PHE B 1 693 ? 25.688 15.398 11.414 1 98.44 693 PHE B N 1
ATOM 11775 C CA . PHE B 1 693 ? 24.516 16.094 11.945 1 98.44 693 PHE B CA 1
ATOM 11776 C C . PHE B 1 693 ? 24.062 15.453 13.258 1 98.44 693 PHE B C 1
ATOM 11778 O O . PHE B 1 693 ? 24.375 14.289 13.523 1 98.44 693 PHE B O 1
ATOM 11785 N N . THR B 1 694 ? 23.391 16.203 14.086 1 98.44 694 THR B N 1
ATOM 11786 C CA . THR B 1 694 ? 22.781 15.695 15.312 1 98.44 694 THR B CA 1
ATOM 11787 C C . THR B 1 694 ? 21.281 15.938 15.312 1 98.44 694 THR B C 1
ATOM 11789 O O . THR B 1 694 ? 20.812 17.047 15.062 1 98.44 694 THR B O 1
ATOM 11792 N N . LEU B 1 695 ? 20.547 14.93 15.508 1 98.56 695 LEU B N 1
ATOM 11793 C CA . LEU B 1 695 ? 19.094 15.008 15.625 1 98.56 695 LEU B CA 1
ATOM 11794 C C . LEU B 1 695 ? 18.656 14.977 17.094 1 98.56 695 LEU B C 1
ATOM 11796 O O . LEU B 1 695 ? 19.016 14.055 17.828 1 98.56 695 LEU B O 1
ATOM 11800 N N . VAL B 1 696 ? 18.016 16 17.531 1 98.38 696 VAL B N 1
ATOM 11801 C CA . VAL B 1 696 ? 17.453 16.062 18.875 1 98.38 696 VAL B CA 1
ATOM 11802 C C . VAL B 1 696 ? 15.953 15.742 18.812 1 98.38 696 VAL B C 1
ATOM 11804 O O . VAL B 1 696 ? 15.172 16.516 18.25 1 98.38 696 VAL B O 1
ATOM 11807 N N . ASP B 1 697 ? 15.609 14.664 19.344 1 97.75 697 ASP B N 1
ATOM 11808 C CA . ASP B 1 697 ? 14.219 14.234 19.391 1 97.75 697 ASP B CA 1
ATOM 11809 C C . ASP B 1 697 ? 13.617 14.484 20.766 1 97.75 697 ASP B C 1
ATOM 11811 O O . ASP B 1 697 ? 13.93 13.781 21.734 1 97.75 697 ASP B O 1
ATOM 11815 N N . THR B 1 698 ? 12.695 15.367 20.891 1 96.5 698 THR B N 1
ATOM 11816 C CA . THR B 1 698 ? 12.117 15.695 22.188 1 96.5 698 THR B CA 1
ATOM 11817 C C . THR B 1 698 ? 11.008 14.719 22.562 1 96.5 698 THR B C 1
ATOM 11819 O O . THR B 1 698 ? 10.555 14.688 23.703 1 96.5 698 THR B O 1
ATOM 11822 N N . GLY B 1 699 ? 10.531 13.977 21.578 1 94.19 699 GLY B N 1
ATOM 11823 C CA . GLY B 1 699 ? 9.578 12.938 21.922 1 94.19 699 GLY B CA 1
ATOM 11824 C C . GLY B 1 699 ? 10.156 11.852 22.797 1 94.19 699 GLY B C 1
ATOM 11825 O O . GLY B 1 699 ? 9.648 11.586 23.891 1 94.19 699 GLY B O 1
ATOM 11826 N N . SER B 1 700 ? 11.242 11.352 22.312 1 93.88 700 SER B N 1
ATOM 11827 C CA . SER B 1 700 ? 11.93 10.328 23.094 1 93.88 700 SER B CA 1
ATOM 11828 C C . SER B 1 700 ? 12.969 10.945 24.016 1 93.88 700 SER B C 1
ATOM 11830 O O . SER B 1 700 ? 13.586 10.242 24.828 1 93.88 700 SER B O 1
ATOM 11832 N N . MET B 1 701 ? 13.164 12.18 24 1 95.25 701 MET B N 1
ATOM 11833 C CA . MET B 1 701 ? 14.172 12.891 24.797 1 95.25 701 MET B CA 1
ATOM 11834 C C . MET B 1 701 ? 15.555 12.281 24.578 1 95.25 701 MET B C 1
ATOM 11836 O O . MET B 1 701 ? 16.25 11.977 25.547 1 95.25 701 MET B O 1
ATOM 11840 N N . THR B 1 702 ? 15.852 12.133 23.297 1 96.94 702 THR B N 1
ATOM 11841 C CA . THR B 1 702 ? 17.141 11.562 22.922 1 96.94 702 THR B CA 1
ATOM 11842 C C . THR B 1 702 ? 17.797 12.383 21.828 1 96.94 702 THR B C 1
ATOM 11844 O O . THR B 1 702 ? 17.141 13.203 21.172 1 96.94 702 THR B O 1
ATOM 11847 N N . ALA B 1 703 ? 19.094 12.242 21.734 1 97.88 703 ALA B N 1
ATOM 11848 C CA . ALA B 1 703 ? 19.891 12.82 20.641 1 97.88 703 ALA B CA 1
ATOM 11849 C C . ALA B 1 703 ? 20.594 11.734 19.844 1 97.88 703 ALA B C 1
ATOM 11851 O O . ALA B 1 703 ? 21.062 10.742 20.422 1 97.88 703 ALA B O 1
ATOM 11852 N N . THR B 1 704 ? 20.609 11.898 18.547 1 98.25 704 THR B N 1
ATOM 11853 C CA . THR B 1 704 ? 21.219 10.906 17.672 1 98.25 704 THR B CA 1
ATOM 11854 C C . THR B 1 704 ? 22.203 11.578 16.703 1 98.25 704 THR B C 1
ATOM 11856 O O . THR B 1 704 ? 21.828 12.5 15.977 1 98.25 704 THR B O 1
ATOM 11859 N N . LEU B 1 705 ? 23.422 11.125 16.75 1 98 705 LEU B N 1
ATOM 11860 C CA . LEU B 1 705 ? 24.438 11.562 15.797 1 98 705 LEU B CA 1
ATOM 11861 C C . LEU B 1 705 ? 24.391 10.719 14.531 1 98 705 LEU B C 1
ATOM 11863 O O . LEU B 1 705 ? 24.266 9.492 14.594 1 98 705 LEU B O 1
ATOM 11867 N N . PHE B 1 706 ? 24.422 11.367 13.359 1 97.94 706 PHE B N 1
ATOM 11868 C CA . PHE B 1 706 ? 24.359 10.586 12.125 1 97.94 706 PHE B CA 1
ATOM 11869 C C . PHE B 1 706 ? 25.125 11.281 11.008 1 97.94 706 PHE B C 1
ATOM 11871 O O . PHE B 1 706 ? 25.516 12.438 11.141 1 97.94 706 PHE B O 1
ATOM 11878 N N . LEU B 1 707 ? 25.391 10.555 9.969 1 97.5 707 LEU B N 1
ATOM 11879 C CA . LEU B 1 707 ? 26.109 11.039 8.789 1 97.5 707 LEU B CA 1
ATOM 11880 C C . LEU B 1 707 ? 25.141 11.234 7.617 1 97.5 707 LEU B C 1
ATOM 11882 O O . LEU B 1 707 ? 24.219 10.445 7.426 1 97.5 707 LEU B O 1
ATOM 11886 N N . ALA B 1 708 ? 25.297 12.289 6.887 1 97.12 708 ALA B N 1
ATOM 11887 C CA . ALA B 1 708 ? 24.562 12.562 5.656 1 97.12 708 ALA B CA 1
ATOM 11888 C C . ALA B 1 708 ? 25.312 13.555 4.777 1 97.12 708 ALA B C 1
ATOM 11890 O O . ALA B 1 708 ? 26.125 14.336 5.27 1 97.12 708 ALA B O 1
ATOM 11891 N N . GLU B 1 709 ? 25.141 13.453 3.539 1 95.75 709 GLU B N 1
ATOM 11892 C CA . GLU B 1 709 ? 25.766 14.406 2.619 1 95.75 709 GLU B CA 1
ATOM 11893 C C . GLU B 1 709 ? 25.062 15.758 2.678 1 95.75 709 GLU B C 1
ATOM 11895 O O . GLU B 1 709 ? 25.719 16.797 2.68 1 95.75 709 GLU B O 1
ATOM 11900 N N . ARG B 1 710 ? 23.797 15.75 2.684 1 96.5 710 ARG B N 1
ATOM 11901 C CA . ARG B 1 710 ? 22.938 16.922 2.811 1 96.5 710 ARG B CA 1
ATOM 11902 C C . ARG B 1 710 ? 22 16.797 4.016 1 96.5 710 ARG B C 1
ATOM 11904 O O . ARG B 1 710 ? 21.656 15.68 4.418 1 96.5 710 ARG B O 1
ATOM 11911 N N . PRO B 1 711 ? 21.672 17.891 4.645 1 97.56 711 PRO B N 1
ATOM 11912 C CA . PRO B 1 711 ? 20.734 17.797 5.766 1 97.56 711 PRO B CA 1
ATOM 11913 C C . PRO B 1 711 ? 19.359 17.266 5.352 1 97.56 711 PRO B C 1
ATOM 11915 O O . PRO B 1 711 ? 18.703 17.844 4.488 1 97.56 711 PRO B O 1
ATOM 11918 N N . PRO B 1 712 ? 18.969 16.156 5.945 1 98.19 712 PRO B N 1
ATOM 11919 C CA . PRO B 1 712 ? 17.625 15.656 5.645 1 98.19 712 PRO B CA 1
ATOM 11920 C C . PRO B 1 712 ? 16.516 16.609 6.098 1 98.19 712 PRO B C 1
ATOM 11922 O O . PRO B 1 712 ? 16.531 17.078 7.238 1 98.19 712 PRO B O 1
ATOM 11925 N N . VAL B 1 713 ? 15.602 16.891 5.266 1 97.88 713 VAL B N 1
ATOM 11926 C CA . VAL B 1 713 ? 14.562 17.859 5.578 1 97.88 713 VAL B CA 1
ATOM 11927 C C . VAL B 1 713 ? 13.383 17.172 6.25 1 97.88 713 VAL B C 1
ATOM 11929 O O . VAL B 1 713 ? 12.594 17.797 6.953 1 97.88 713 VAL B O 1
ATOM 11932 N N . CYS B 1 714 ? 13.25 15.898 6 1 98.12 714 CYS B N 1
ATOM 11933 C CA . CYS B 1 714 ? 12.172 15.133 6.605 1 98.12 714 CYS B CA 1
ATOM 11934 C C . CYS B 1 714 ? 12.594 13.688 6.848 1 98.12 714 CYS B C 1
ATOM 11936 O O . CYS B 1 714 ? 13.625 13.25 6.336 1 98.12 714 CYS B O 1
ATOM 11938 N N . PHE B 1 715 ? 11.883 13.039 7.703 1 98.31 715 PHE B N 1
ATOM 11939 C CA . PHE B 1 715 ? 12.031 11.609 7.922 1 98.31 715 PHE B CA 1
ATOM 11940 C C . PHE B 1 715 ? 10.773 10.859 7.48 1 98.31 715 PHE B C 1
ATOM 11942 O O . PHE B 1 715 ? 9.656 11.25 7.832 1 98.31 715 PHE B O 1
ATOM 11949 N N . LEU B 1 716 ? 10.969 9.852 6.66 1 97.62 716 LEU B N 1
ATOM 11950 C CA . LEU B 1 716 ? 9.898 8.961 6.234 1 97.62 716 LEU B CA 1
ATOM 11951 C C . LEU B 1 716 ? 10 7.613 6.941 1 97.62 716 LEU B C 1
ATOM 11953 O O . LEU B 1 716 ? 11.031 6.934 6.848 1 97.62 716 LEU B O 1
ATOM 11957 N N . MET B 1 717 ? 8.984 7.297 7.676 1 96.94 717 MET B N 1
ATOM 11958 C CA . MET B 1 717 ? 8.938 5.988 8.328 1 96.94 717 MET B CA 1
ATOM 11959 C C . MET B 1 717 ? 8.414 4.922 7.367 1 96.94 717 MET B C 1
ATOM 11961 O O . MET B 1 717 ? 7.242 4.945 6.988 1 96.94 717 MET B O 1
ATOM 11965 N N . ALA B 1 718 ? 9.219 3.928 6.926 1 92.81 718 ALA B N 1
ATOM 11966 C CA . ALA B 1 718 ? 8.805 3.033 5.844 1 92.81 718 ALA B CA 1
ATOM 11967 C C . ALA B 1 718 ? 8.914 1.571 6.273 1 92.81 718 ALA B C 1
ATOM 11969 O O . ALA B 1 718 ? 8.328 0.689 5.641 1 92.81 718 ALA B O 1
ATOM 11970 N N . GLY B 1 719 ? 9.625 1.171 7.293 1 94.06 719 GLY B N 1
ATOM 11971 C CA . GLY B 1 719 ? 9.766 -0.239 7.617 1 94.06 719 GLY B CA 1
ATOM 11972 C C . GLY B 1 719 ? 10.055 -0.487 9.086 1 94.06 719 GLY B C 1
ATOM 11973 O O . GLY B 1 719 ? 10.469 0.425 9.805 1 94.06 719 GLY B O 1
ATOM 11974 N N . SER B 1 720 ? 9.758 -1.714 9.469 1 95.75 720 SER B N 1
ATOM 11975 C CA . SER B 1 720 ? 10.078 -2.201 10.805 1 95.75 720 SER B CA 1
ATOM 11976 C C . SER B 1 720 ? 11.195 -3.242 10.766 1 95.75 720 SER B C 1
ATOM 11978 O O . SER B 1 720 ? 11.227 -4.086 9.867 1 95.75 720 SER B O 1
ATOM 11980 N N . GLU B 1 721 ? 12.117 -3.119 11.656 1 95.12 721 GLU B N 1
ATOM 11981 C CA . GLU B 1 721 ? 13.242 -4.043 11.719 1 95.12 721 GLU B CA 1
ATOM 11982 C C . GLU B 1 721 ? 13.719 -4.246 13.156 1 95.12 721 GLU B C 1
ATOM 11984 O O . GLU B 1 721 ? 14.016 -3.279 13.859 1 95.12 721 GLU B O 1
ATOM 11989 N N . GLY B 1 722 ? 13.773 -5.387 13.648 1 92.5 722 GLY B N 1
ATOM 11990 C CA . GLY B 1 722 ? 14.344 -5.719 14.945 1 92.5 722 GLY B CA 1
ATOM 11991 C C . GLY B 1 722 ? 13.664 -4.996 16.094 1 92.5 722 GLY B C 1
ATOM 11992 O O . GLY B 1 722 ? 14.328 -4.512 17.016 1 92.5 722 GLY B O 1
ATOM 11993 N N . GLY B 1 723 ? 12.508 -4.754 15.992 1 91.69 723 GLY B N 1
ATOM 11994 C CA . GLY B 1 723 ? 11.766 -4.129 17.078 1 91.69 723 GLY B CA 1
ATOM 11995 C C . GLY B 1 723 ? 11.773 -2.615 17.016 1 91.69 723 GLY B C 1
ATOM 11996 O O . GLY B 1 723 ? 11.305 -1.944 17.938 1 91.69 723 GLY B O 1
ATOM 11997 N N . MET B 1 724 ? 12.383 -2.027 16.031 1 96.25 724 MET B N 1
ATOM 11998 C CA . MET B 1 724 ? 12.414 -0.584 15.812 1 96.25 724 MET B CA 1
ATOM 11999 C C . MET B 1 724 ? 11.898 -0.235 14.422 1 96.25 724 MET B C 1
ATOM 12001 O O . MET B 1 724 ? 11.625 -1.125 13.617 1 96.25 724 MET B O 1
ATOM 12005 N N . LYS B 1 725 ? 11.672 1.003 14.266 1 96.94 725 LYS B N 1
ATOM 12006 C CA . LYS B 1 725 ? 11.211 1.484 12.961 1 96.94 725 LYS B CA 1
ATOM 12007 C C . LYS B 1 725 ? 12.336 2.197 12.211 1 96.94 725 LYS B C 1
ATOM 12009 O O . LYS B 1 725 ? 13.148 2.895 12.82 1 96.94 725 LYS B O 1
ATOM 12014 N N . ARG B 1 726 ? 12.422 1.979 10.914 1 97.75 726 ARG B N 1
ATOM 12015 C CA . ARG B 1 726 ? 13.406 2.641 10.062 1 97.75 726 ARG B CA 1
ATOM 12016 C C . ARG B 1 726 ? 12.891 3.988 9.57 1 97.75 726 ARG B C 1
ATOM 12018 O O . ARG B 1 726 ? 11.812 4.066 8.969 1 97.75 726 ARG B O 1
ATOM 12025 N N . LEU B 1 727 ? 13.625 5.035 9.812 1 97.81 727 LEU B N 1
ATOM 12026 C CA . LEU B 1 727 ? 13.344 6.391 9.359 1 97.81 727 LEU B CA 1
ATOM 12027 C C . LEU B 1 727 ? 14.289 6.789 8.227 1 97.81 727 LEU B C 1
ATOM 12029 O O . LEU B 1 727 ? 15.492 6.938 8.445 1 97.81 727 LEU B O 1
ATOM 12033 N N . ILE B 1 728 ? 13.727 7.004 7.125 1 98 728 ILE B N 1
ATOM 12034 C CA . ILE B 1 728 ? 14.547 7.422 5.992 1 98 728 ILE B CA 1
ATOM 12035 C C . ILE B 1 728 ? 14.664 8.945 5.973 1 98 728 ILE B C 1
ATOM 12037 O O . ILE B 1 728 ? 13.664 9.648 5.793 1 98 728 ILE B O 1
ATOM 12041 N N . GLY B 1 729 ? 15.852 9.453 6.234 1 98.25 729 GLY B N 1
ATOM 12042 C CA . GLY B 1 729 ? 16.094 10.883 6.086 1 98.25 729 GLY B CA 1
ATOM 12043 C C . GLY B 1 729 ? 16.328 11.305 4.648 1 98.25 729 GLY B C 1
ATOM 12044 O O . GLY B 1 729 ? 17.234 10.781 3.979 1 98.25 729 GLY B O 1
ATOM 12045 N N . CYS B 1 730 ? 15.5 12.281 4.211 1 98.06 730 CYS B N 1
ATOM 12046 C CA . CYS B 1 730 ? 15.547 12.617 2.791 1 98.06 730 CYS B CA 1
ATOM 12047 C C . CYS B 1 730 ? 15.836 14.102 2.588 1 98.06 730 CYS B C 1
ATOM 12049 O O . CYS B 1 730 ? 15.359 14.938 3.355 1 98.06 730 CYS B O 1
ATOM 12051 N N . SER B 1 731 ? 16.672 14.383 1.609 1 97.5 731 SER B N 1
ATOM 12052 C CA . SER B 1 731 ? 16.781 15.734 1.076 1 97.5 731 SER B CA 1
ATOM 12053 C C . SER B 1 731 ? 15.742 15.992 -0.008 1 97.5 731 SER B C 1
ATOM 12055 O O . SER B 1 731 ? 15.188 15.047 -0.571 1 97.5 731 SER B O 1
ATOM 12057 N N . TYR B 1 732 ? 15.406 17.219 -0.216 1 97.5 732 TYR B N 1
ATOM 12058 C CA . TYR B 1 732 ? 14.305 17.531 -1.114 1 97.5 732 TYR B CA 1
ATOM 12059 C C . TYR B 1 732 ? 14.797 18.281 -2.346 1 97.5 732 TYR B C 1
ATOM 12061 O O . TYR B 1 732 ? 15.43 19.328 -2.229 1 97.5 732 TYR B O 1
ATOM 12069 N N . ASP B 1 733 ? 14.609 17.688 -3.52 1 96.44 733 ASP B N 1
ATOM 12070 C CA . ASP B 1 733 ? 14.766 18.391 -4.785 1 96.44 733 ASP B CA 1
ATOM 12071 C C . ASP B 1 733 ? 13.43 18.984 -5.25 1 96.44 733 ASP B C 1
ATOM 12073 O O . ASP B 1 733 ? 12.617 18.281 -5.852 1 96.44 733 ASP B O 1
ATOM 12077 N N . TRP B 1 734 ? 13.25 20.281 -5.066 1 95.31 734 TRP B N 1
ATOM 12078 C CA . TRP B 1 734 ? 11.961 20.938 -5.285 1 95.31 734 TRP B CA 1
ATOM 12079 C C . TRP B 1 734 ? 11.664 21.062 -6.773 1 95.31 734 TRP B C 1
ATOM 12081 O O . TRP B 1 734 ? 10.516 21.281 -7.168 1 95.31 734 TRP B O 1
ATOM 12091 N N . THR B 1 735 ? 12.633 20.906 -7.688 1 93.62 735 THR B N 1
ATOM 12092 C CA . THR B 1 735 ? 12.422 21.047 -9.125 1 93.62 735 THR B CA 1
ATOM 12093 C C . THR B 1 735 ? 11.703 19.828 -9.688 1 93.62 735 THR B C 1
ATOM 12095 O O . THR B 1 735 ? 10.938 19.938 -10.648 1 93.62 735 THR B O 1
ATOM 12098 N N . THR B 1 736 ? 11.93 18.656 -9.141 1 92.88 736 THR B N 1
ATOM 12099 C CA . THR B 1 736 ? 11.312 17.422 -9.602 1 92.88 736 THR B CA 1
ATOM 12100 C C . THR B 1 736 ? 10.383 16.859 -8.531 1 92.88 736 THR B C 1
ATOM 12102 O O . THR B 1 736 ? 9.836 15.766 -8.703 1 92.88 736 THR B O 1
ATOM 12105 N N . GLU B 1 737 ? 10.203 17.562 -7.457 1 94.19 737 GLU B N 1
ATOM 12106 C CA . GLU B 1 737 ? 9.398 17.109 -6.328 1 94.19 737 GLU B CA 1
ATOM 12107 C C . GLU B 1 737 ? 9.852 15.727 -5.859 1 94.19 737 GLU B C 1
ATOM 12109 O O . GLU B 1 737 ? 9.023 14.844 -5.637 1 94.19 737 GLU B O 1
ATOM 12114 N N . THR B 1 738 ? 11.156 15.461 -5.828 1 96.56 738 THR B N 1
ATOM 12115 C CA . THR B 1 738 ? 11.695 14.148 -5.48 1 96.56 738 THR B CA 1
ATOM 12116 C C . THR B 1 738 ? 12.438 14.203 -4.148 1 96.56 738 THR B C 1
ATOM 12118 O O . THR B 1 738 ? 13.219 15.125 -3.906 1 96.56 738 THR B O 1
ATOM 12121 N N . MET B 1 739 ? 12.133 13.305 -3.271 1 97.5 739 MET B N 1
ATOM 12122 C CA . MET B 1 739 ? 12.898 13.102 -2.043 1 97.5 739 MET B CA 1
ATOM 12123 C C . MET B 1 739 ? 14.039 12.117 -2.266 1 97.5 739 MET B C 1
ATOM 12125 O O . MET B 1 739 ? 13.844 11.07 -2.889 1 97.5 739 MET B O 1
ATOM 12129 N N . TYR B 1 740 ? 15.211 12.477 -1.825 1 97.06 740 TYR B N 1
ATOM 12130 C CA . TYR B 1 740 ? 16.359 11.586 -1.979 1 97.06 740 TYR B CA 1
ATOM 12131 C C . TYR B 1 740 ? 16.844 11.094 -0.623 1 97.06 740 TYR B C 1
ATOM 12133 O O . TYR B 1 740 ? 16.984 11.875 0.319 1 97.06 740 TYR B O 1
ATOM 12141 N N . ARG B 1 741 ? 17.078 9.828 -0.506 1 96.69 741 ARG B N 1
ATOM 12142 C CA . ARG B 1 741 ? 17.547 9.234 0.739 1 96.69 741 ARG B CA 1
ATOM 12143 C C . ARG B 1 741 ? 18.969 9.695 1.068 1 96.69 741 ARG B C 1
ATOM 12145 O O . ARG B 1 741 ? 19.875 9.539 0.257 1 96.69 741 ARG B O 1
ATOM 12152 N N . GLU B 1 742 ? 19.188 10.273 2.207 1 97 742 GLU B N 1
ATOM 12153 C CA . GLU B 1 742 ? 20.5 10.695 2.686 1 97 742 GLU B CA 1
ATOM 12154 C C . GLU B 1 742 ? 21 9.789 3.801 1 97 742 GLU B C 1
ATOM 12156 O O . GLU B 1 742 ? 22.203 9.562 3.93 1 97 742 GLU B O 1
ATOM 12161 N N . THR B 1 743 ? 20.078 9.344 4.59 1 97.5 743 THR B N 1
ATOM 12162 C CA . THR B 1 743 ? 20.406 8.484 5.719 1 97.5 743 THR B CA 1
ATOM 12163 C C . THR B 1 743 ? 19.172 7.695 6.164 1 97.5 743 THR B C 1
ATOM 12165 O O . THR B 1 743 ? 18.078 7.902 5.648 1 97.5 743 THR B O 1
ATOM 12168 N N . VAL B 1 744 ? 19.422 6.66 6.938 1 97.94 744 VAL B N 1
ATOM 12169 C CA . VAL B 1 744 ? 18.359 5.883 7.551 1 97.94 744 VAL B CA 1
ATOM 12170 C C . VAL B 1 744 ? 18.625 5.73 9.047 1 97.94 744 VAL B C 1
ATOM 12172 O O . VAL B 1 744 ? 19.672 5.234 9.453 1 97.94 744 VAL B O 1
ATOM 12175 N N . LEU B 1 745 ? 17.719 6.219 9.828 1 98.31 745 LEU B N 1
ATOM 12176 C CA . LEU B 1 745 ? 17.812 6.102 11.281 1 98.31 745 LEU B CA 1
ATOM 12177 C C . LEU B 1 745 ? 16.766 5.121 11.812 1 98.31 745 LEU B C 1
ATOM 12179 O O . LEU B 1 745 ? 15.898 4.672 11.07 1 98.31 745 LEU B O 1
ATOM 12183 N N . ARG B 1 746 ? 16.938 4.77 13.07 1 97.38 746 ARG B N 1
ATOM 12184 C CA . ARG B 1 746 ? 15.992 3.887 13.75 1 97.38 746 ARG B CA 1
ATOM 12185 C C . ARG B 1 746 ? 15.328 4.602 14.922 1 97.38 746 ARG B C 1
ATOM 12187 O O . ARG B 1 746 ? 15.961 5.391 15.617 1 97.38 746 ARG B O 1
ATOM 12194 N N . ILE B 1 747 ? 14.094 4.391 15.117 1 97 747 ILE B N 1
ATOM 12195 C CA . ILE B 1 747 ? 13.352 4.996 16.219 1 97 747 ILE B CA 1
ATOM 12196 C C . ILE B 1 747 ? 12.438 3.949 16.859 1 97 747 ILE B C 1
ATOM 12198 O O . ILE B 1 747 ? 12.133 2.926 16.25 1 97 747 ILE B O 1
ATOM 12202 N N . GLY B 1 748 ? 12.086 4.152 18.109 1 95.81 748 GLY B N 1
ATOM 12203 C CA . GLY B 1 748 ? 11.188 3.234 18.797 1 95.81 748 GLY B CA 1
ATOM 12204 C C . GLY B 1 748 ? 9.828 3.133 18.141 1 95.81 748 GLY B C 1
ATOM 12205 O O . GLY B 1 748 ? 9.305 4.125 17.625 1 95.81 748 GLY B O 1
ATOM 12206 N N . THR B 1 749 ? 9.18 1.993 18.219 1 94.56 749 THR B N 1
ATOM 12207 C CA . THR B 1 749 ? 7.91 1.708 17.562 1 94.56 749 THR B CA 1
ATOM 12208 C C . THR B 1 749 ? 6.785 2.535 18.172 1 94.56 749 THR B C 1
ATOM 12210 O O . THR B 1 749 ? 5.77 2.791 17.516 1 94.56 749 THR B O 1
ATOM 12213 N N . GLU B 1 750 ? 6.918 2.947 19.375 1 93.06 750 GLU B N 1
ATOM 12214 C CA . GLU B 1 750 ? 5.863 3.68 20.078 1 93.06 750 GLU B CA 1
ATOM 12215 C C . GLU B 1 750 ? 5.609 5.035 19.422 1 93.06 750 GLU B C 1
ATOM 12217 O O . GLU B 1 750 ? 4.547 5.633 19.609 1 93.06 750 GLU B O 1
ATOM 12222 N N . PHE B 1 751 ? 6.527 5.5 18.656 1 94.5 751 PHE B N 1
ATOM 12223 C CA . PHE B 1 751 ? 6.387 6.832 18.078 1 94.5 751 PHE B CA 1
ATOM 12224 C C . PHE B 1 751 ? 5.73 6.754 16.703 1 94.5 751 PHE B C 1
ATOM 12226 O O . PHE B 1 751 ? 5.594 7.77 16.016 1 94.5 751 PHE B O 1
ATOM 12233 N N . GLU B 1 752 ? 5.359 5.598 16.328 1 93.25 752 GLU B N 1
ATOM 12234 C CA . GLU B 1 752 ? 4.668 5.418 15.047 1 93.25 752 GLU B CA 1
ATOM 12235 C C . GLU B 1 752 ? 3.363 6.211 15.016 1 93.25 752 GLU B C 1
ATOM 12237 O O . GLU B 1 752 ? 3.035 6.836 14.008 1 93.25 752 GLU B O 1
ATOM 12242 N N . ASP B 1 753 ? 2.635 6.254 16.125 1 91.5 753 ASP B N 1
ATOM 12243 C CA . ASP B 1 753 ? 1.333 6.91 16.188 1 91.5 753 ASP B CA 1
ATOM 12244 C C . ASP B 1 753 ? 1.487 8.422 16.344 1 91.5 753 ASP B C 1
ATOM 12246 O O . ASP B 1 753 ? 0.503 9.156 16.281 1 91.5 753 ASP B O 1
ATOM 12250 N N . LYS B 1 754 ? 2.693 8.883 16.547 1 95.88 754 LYS B N 1
ATOM 12251 C CA . LYS B 1 754 ? 2.914 10.312 16.75 1 95.88 754 LYS B CA 1
ATOM 12252 C C . LYS B 1 754 ? 3.318 10.992 15.445 1 95.88 754 LYS B C 1
ATOM 12254 O O . LYS B 1 754 ? 3.602 12.195 15.422 1 95.88 754 LYS B O 1
ATOM 12259 N N . MET B 1 755 ? 3.35 10.242 14.43 1 95.25 755 MET B N 1
ATOM 12260 C CA . MET B 1 755 ? 3.637 10.789 13.109 1 95.25 755 MET B CA 1
ATOM 12261 C C . MET B 1 755 ? 2.436 10.648 12.188 1 95.25 755 MET B C 1
ATOM 12263 O O . MET B 1 755 ? 1.709 9.648 12.258 1 95.25 755 MET B O 1
ATOM 12267 N N . SER B 1 756 ? 2.264 11.609 11.336 1 93 756 SER B N 1
ATOM 12268 C CA . SER B 1 756 ? 1.121 11.586 10.43 1 93 756 SER B CA 1
ATOM 12269 C C . SER B 1 756 ? 1.474 10.898 9.117 1 93 756 SER B C 1
ATOM 12271 O O . SER B 1 756 ? 2.635 10.891 8.703 1 93 756 SER B O 1
ATOM 12273 N N . ARG B 1 757 ? 0.436 10.367 8.461 1 93.44 757 ARG B N 1
ATOM 12274 C CA . ARG B 1 757 ? 0.615 9.672 7.191 1 93.44 757 ARG B CA 1
ATOM 12275 C C . ARG B 1 757 ? 0.654 10.656 6.031 1 93.44 757 ARG B C 1
ATOM 12277 O O . ARG B 1 757 ? -0.039 11.68 6.051 1 93.44 757 ARG B O 1
ATOM 12284 N N . VAL B 1 758 ? 1.5 10.266 5.098 1 93 758 VAL B N 1
ATOM 12285 C CA . VAL B 1 758 ? 1.603 11.07 3.883 1 93 758 VAL B CA 1
ATOM 12286 C C . VAL B 1 758 ? 1.192 10.234 2.672 1 93 758 VAL B C 1
ATOM 12288 O O . VAL B 1 758 ? 1.349 9.008 2.672 1 93 758 VAL B O 1
ATOM 12291 N N . GLY B 1 759 ? 0.583 10.82 1.727 1 91.25 759 GLY B N 1
ATOM 12292 C CA . GLY B 1 759 ? 0.212 10.125 0.504 1 91.25 759 GLY B CA 1
ATOM 12293 C C . GLY B 1 759 ? 1.408 9.688 -0.32 1 91.25 759 GLY B C 1
ATOM 12294 O O . GLY B 1 759 ? 2.406 9.211 0.227 1 91.25 759 GLY B O 1
ATOM 12295 N N . ARG B 1 760 ? 1.386 9.812 -1.589 1 94.19 760 ARG B N 1
ATOM 12296 C CA . ARG B 1 760 ? 2.43 9.391 -2.516 1 94.19 760 ARG B CA 1
ATOM 12297 C C . ARG B 1 760 ? 3.664 10.281 -2.393 1 94.19 760 ARG B C 1
ATOM 12299 O O . ARG B 1 760 ? 3.547 11.508 -2.334 1 94.19 760 ARG B O 1
ATOM 12306 N N . VAL B 1 761 ? 4.77 9.609 -2.254 1 96.5 761 VAL B N 1
ATOM 12307 C CA . VAL B 1 761 ? 6.039 10.328 -2.176 1 96.5 761 VAL B CA 1
ATOM 12308 C C . VAL B 1 761 ? 7.02 9.75 -3.193 1 96.5 761 VAL B C 1
ATOM 12310 O O . VAL B 1 761 ? 7.273 8.539 -3.205 1 96.5 761 VAL B O 1
ATOM 12313 N N . LYS B 1 762 ? 7.488 10.562 -4.082 1 97.06 762 LYS B N 1
ATOM 12314 C CA . LYS B 1 762 ? 8.539 10.156 -5.008 1 97.06 762 LYS B CA 1
ATOM 12315 C C . LYS B 1 762 ? 9.906 10.156 -4.328 1 97.06 762 LYS B C 1
ATOM 12317 O O . LYS B 1 762 ? 10.344 11.18 -3.799 1 97.06 762 LYS B O 1
ATOM 12322 N N . ILE B 1 763 ? 10.594 9.023 -4.258 1 97.06 763 ILE B N 1
ATOM 12323 C CA . ILE B 1 763 ? 11.852 8.906 -3.529 1 97.06 763 ILE B CA 1
ATOM 12324 C C . ILE B 1 763 ? 12.914 8.266 -4.422 1 97.06 763 ILE B C 1
ATOM 12326 O O . ILE B 1 763 ? 12.609 7.355 -5.195 1 97.06 763 ILE B O 1
ATOM 12330 N N . GLY B 1 764 ? 14.109 8.766 -4.391 1 94.94 764 GLY B N 1
ATOM 12331 C CA . GLY B 1 764 ? 15.266 8.227 -5.098 1 94.94 764 GLY B CA 1
ATOM 12332 C C . GLY B 1 764 ? 16.391 7.812 -4.172 1 94.94 764 GLY B C 1
ATOM 12333 O O . GLY B 1 764 ? 16.375 8.141 -2.98 1 94.94 764 GLY B O 1
ATOM 12334 N N . PHE B 1 765 ? 17.438 7.109 -4.703 1 90.81 765 PHE B N 1
ATOM 12335 C CA . PHE B 1 765 ? 18.531 6.59 -3.904 1 90.81 765 PHE B CA 1
ATOM 12336 C C . PHE B 1 765 ? 19.656 7.613 -3.797 1 90.81 765 PHE B C 1
ATOM 12338 O O . PHE B 1 765 ? 20.203 7.84 -2.713 1 90.81 765 PHE B O 1
ATOM 12345 N N . LYS B 1 766 ? 20 8.148 -4.914 1 88.31 766 LYS B N 1
ATOM 12346 C CA . LYS B 1 766 ? 21.125 9.086 -4.906 1 88.31 766 LYS B CA 1
ATOM 12347 C C . LYS B 1 766 ? 20.781 10.359 -5.664 1 88.31 766 LYS B C 1
ATOM 12349 O O . LYS B 1 766 ? 20.328 10.312 -6.812 1 88.31 766 LYS B O 1
ATOM 12354 N N . ARG B 1 767 ? 20.984 11.398 -4.973 1 90.38 767 ARG B N 1
ATOM 12355 C CA . ARG B 1 767 ? 20.766 12.703 -5.586 1 90.38 767 ARG B CA 1
ATOM 12356 C C . ARG B 1 767 ? 21.969 13.156 -6.391 1 90.38 767 ARG B C 1
ATOM 12358 O O . ARG B 1 767 ? 23.094 13.164 -5.875 1 90.38 767 ARG B O 1
ATOM 12365 N N . LYS B 1 768 ? 21.75 13.523 -7.574 1 87.75 768 LYS B N 1
ATOM 12366 C CA . LYS B 1 768 ? 22.844 14.031 -8.406 1 87.75 768 LYS B CA 1
ATOM 12367 C C . LYS B 1 768 ? 23.281 15.422 -7.953 1 87.75 768 LYS B C 1
ATOM 12369 O O . LYS B 1 768 ? 22.438 16.25 -7.574 1 87.75 768 LYS B O 1
ATOM 12374 N N . GLN B 1 769 ? 24.594 15.656 -7.992 1 90.12 769 GLN B N 1
ATOM 12375 C CA . GLN B 1 769 ? 25.141 16.953 -7.598 1 90.12 769 GLN B CA 1
ATOM 12376 C C . GLN B 1 769 ? 25.125 17.938 -8.766 1 90.12 769 GLN B C 1
ATOM 12378 O O . GLN B 1 769 ? 25.719 17.672 -9.812 1 90.12 769 GLN B O 1
ATOM 12383 N N . HIS B 1 770 ? 24.422 19 -8.578 1 91.12 770 HIS B N 1
ATOM 12384 C CA . HIS B 1 770 ? 24.422 20.078 -9.57 1 91.12 770 HIS B CA 1
ATOM 12385 C C . HIS B 1 770 ? 25.75 20.828 -9.57 1 91.12 770 HIS B C 1
ATOM 12387 O O . HIS B 1 770 ? 26.375 20.969 -8.523 1 91.12 770 HIS B O 1
ATOM 12393 N N . PRO B 1 771 ? 26.156 21.281 -10.742 1 93.44 771 PRO B N 1
ATOM 12394 C CA . PRO B 1 771 ? 27.391 22.062 -10.766 1 93.44 771 PRO B CA 1
ATOM 12395 C C . PRO B 1 771 ? 27.312 23.328 -9.906 1 93.44 771 PRO B C 1
ATOM 12397 O O . PRO B 1 771 ? 26.266 23.984 -9.875 1 93.44 771 PRO B O 1
ATOM 12400 N N . PHE B 1 772 ? 28.469 23.531 -9.18 1 94.38 772 PHE B N 1
ATOM 12401 C CA . PHE B 1 772 ? 28.469 24.672 -8.258 1 94.38 772 PHE B CA 1
ATOM 12402 C C . PHE B 1 772 ? 29.75 25.484 -8.414 1 94.38 772 PHE B C 1
ATOM 12404 O O . PHE B 1 772 ? 30.703 25.031 -9.062 1 94.38 772 PHE B O 1
ATOM 12411 N N . GLY B 1 773 ? 29.766 26.719 -8.023 1 93.19 773 GLY B N 1
ATOM 12412 C CA . GLY B 1 773 ? 30.875 27.641 -7.961 1 93.19 773 GLY B CA 1
ATOM 12413 C C . GLY B 1 773 ? 30.797 28.594 -6.777 1 93.19 773 GLY B C 1
ATOM 12414 O O . GLY B 1 773 ? 29.906 28.469 -5.93 1 93.19 773 GLY B O 1
ATOM 12415 N N . GLU B 1 774 ? 31.766 29.438 -6.645 1 94.56 774 GLU B N 1
ATOM 12416 C CA . GLU B 1 774 ? 31.766 30.422 -5.57 1 94.56 774 GLU B CA 1
ATOM 12417 C C . GLU B 1 774 ? 30.562 31.375 -5.695 1 94.56 774 GLU B C 1
ATOM 12419 O O . GLU B 1 774 ? 30.234 31.812 -6.801 1 94.56 774 GLU B O 1
ATOM 12424 N N . LEU B 1 775 ? 29.938 31.562 -4.578 1 93.69 775 LEU B N 1
ATOM 12425 C CA . LEU B 1 775 ? 28.719 32.375 -4.582 1 93.69 775 LEU B CA 1
ATOM 12426 C C . LEU B 1 775 ? 28.969 33.75 -5.195 1 93.69 775 LEU B C 1
ATOM 12428 O O . LEU B 1 775 ? 28.109 34.281 -5.867 1 93.69 775 LEU B O 1
ATOM 12432 N N . ALA B 1 776 ? 30.125 34.281 -4.965 1 90.81 776 ALA B N 1
ATOM 12433 C CA . ALA B 1 776 ? 30.469 35.594 -5.484 1 90.81 776 ALA B CA 1
ATOM 12434 C C . ALA B 1 776 ? 30.484 35.594 -7.012 1 90.81 776 ALA B C 1
ATOM 12436 O O . ALA B 1 776 ? 30.188 36.625 -7.645 1 90.81 776 ALA B O 1
ATOM 12437 N N . GLN B 1 777 ? 30.719 34.531 -7.547 1 92.31 777 GLN B N 1
ATOM 12438 C CA . GLN B 1 777 ? 30.797 34.406 -9 1 92.31 777 GLN B CA 1
ATOM 12439 C C . GLN B 1 777 ? 29.438 34.062 -9.602 1 92.31 777 GLN B C 1
ATOM 12441 O O . GLN B 1 777 ? 29.047 34.625 -10.625 1 92.31 777 GLN B O 1
ATOM 12446 N N . VAL B 1 778 ? 28.719 33.219 -8.977 1 92.5 778 VAL B N 1
ATOM 12447 C CA . VAL B 1 778 ? 27.453 32.719 -9.531 1 92.5 778 VAL B CA 1
ATOM 12448 C C . VAL B 1 778 ? 26.312 33.656 -9.141 1 92.5 778 VAL B C 1
ATOM 12450 O O . VAL B 1 778 ? 25.328 33.781 -9.867 1 92.5 778 VAL B O 1
ATOM 12453 N N . GLY B 1 779 ? 26.391 34.375 -8.078 1 90.94 779 GLY B N 1
ATOM 12454 C CA . GLY B 1 779 ? 25.328 35.25 -7.613 1 90.94 779 GLY B CA 1
ATOM 12455 C C . GLY B 1 779 ? 24.297 34.562 -6.754 1 90.94 779 GLY B C 1
ATOM 12456 O O . GLY B 1 779 ? 24.219 33.312 -6.762 1 90.94 779 GLY B O 1
ATOM 12457 N N . GLU B 1 780 ? 23.484 35.312 -6.09 1 92.62 780 GLU B N 1
ATOM 12458 C CA . GLU B 1 780 ? 22.422 34.75 -5.25 1 92.62 780 GLU B CA 1
ATOM 12459 C C . GLU B 1 780 ? 21.219 34.312 -6.094 1 92.62 780 GLU B C 1
ATOM 12461 O O . GLU B 1 780 ? 20.875 34.938 -7.086 1 92.62 780 GLU B O 1
ATOM 12466 N N . PRO B 1 781 ? 20.672 33.188 -5.688 1 93.44 781 PRO B N 1
ATOM 12467 C CA . PRO B 1 781 ? 19.5 32.688 -6.426 1 93.44 781 PRO B CA 1
ATOM 12468 C C . PRO B 1 781 ? 18.281 33.625 -6.277 1 93.44 781 PRO B C 1
ATOM 12470 O O . PRO B 1 781 ? 18.016 34.125 -5.184 1 93.44 781 PRO B O 1
ATOM 12473 N N . VAL B 1 782 ? 17.547 33.781 -7.395 1 92.88 782 VAL B N 1
ATOM 12474 C CA . VAL B 1 782 ? 16.359 34.656 -7.414 1 92.88 782 VAL B CA 1
ATOM 12475 C C . VAL B 1 782 ? 15.125 33.844 -7.766 1 92.88 782 VAL B C 1
ATOM 12477 O O . VAL B 1 782 ? 15.227 32.812 -8.469 1 92.88 782 VAL B O 1
ATOM 12480 N N . GLY B 1 783 ? 14.055 34.125 -7.098 1 92.38 783 GLY B N 1
ATOM 12481 C CA . GLY B 1 783 ? 12.789 33.469 -7.379 1 92.38 783 GLY B CA 1
ATOM 12482 C C . GLY B 1 783 ? 11.586 34.312 -6.949 1 92.38 783 GLY B C 1
ATOM 12483 O O . GLY B 1 783 ? 11.734 35.312 -6.266 1 92.38 783 GLY B O 1
ATOM 12484 N N . ARG B 1 784 ? 10.359 33.969 -7.52 1 90.88 784 ARG B N 1
ATOM 12485 C CA . ARG B 1 784 ? 9.125 34.656 -7.188 1 90.88 784 ARG B CA 1
ATOM 12486 C C . ARG B 1 784 ? 7.953 33.688 -7.117 1 90.88 784 ARG B C 1
ATOM 12488 O O . ARG B 1 784 ? 7.996 32.594 -7.715 1 90.88 784 ARG B O 1
ATOM 12495 N N . GLN B 1 785 ? 7.074 34.094 -6.293 1 90.5 785 GLN B N 1
ATOM 12496 C CA . GLN B 1 785 ? 5.812 33.375 -6.254 1 90.5 785 GLN B CA 1
ATOM 12497 C C . GLN B 1 785 ? 4.887 33.812 -7.383 1 90.5 785 GLN B C 1
ATOM 12499 O O . GLN B 1 785 ? 4.762 35 -7.652 1 90.5 785 GLN B O 1
ATOM 12504 N N . VAL B 1 786 ? 4.285 32.844 -8.125 1 84.12 786 VAL B N 1
ATOM 12505 C CA . VAL B 1 786 ? 3.365 33.156 -9.211 1 84.12 786 VAL B CA 1
ATOM 12506 C C . VAL B 1 786 ? 1.933 32.844 -8.781 1 84.12 786 VAL B C 1
ATOM 12508 O O . VAL B 1 786 ? 1.688 31.875 -8.07 1 84.12 786 VAL B O 1
#

Nearest PDB structures (foldseek):
  2f4n-assembly1_A  TM=3.016E-01  e=4.605E+00  Methanocaldococcus jannaschii
  2f4n-assembly1_A  TM=3.413E-01  e=8.223E+00  Methanocaldococcus jannaschii

Solvent-accessible surface area (backbone atoms only — not comparable to full-atom values): 85791 Å² total; per-residue (Å²): 128,82,78,76,73,75,72,70,77,72,71,75,75,72,76,73,68,73,78,67,70,78,80,63,67,63,68,69,80,76,73,61,90,43,55,45,72,81,50,90,64,70,69,86,76,67,40,76,62,48,68,77,38,88,70,43,43,77,52,90,54,88,67,40,54,33,26,75,37,40,28,21,48,56,84,81,58,79,40,56,34,66,42,66,85,67,45,37,40,37,27,43,67,73,54,41,37,72,37,66,86,77,29,46,81,38,78,40,43,36,13,22,41,67,70,40,63,72,69,41,52,44,36,65,42,31,35,23,62,55,58,74,35,27,54,66,69,50,46,48,43,42,48,39,53,66,80,58,60,78,82,51,89,58,75,81,51,74,66,51,53,52,50,29,51,54,40,42,54,53,38,20,53,49,46,51,69,55,55,49,49,89,62,75,85,66,61,76,67,53,78,89,29,24,37,48,43,56,60,67,60,64,86,79,74,42,70,33,24,71,50,46,87,62,34,78,37,92,84,73,53,85,52,91,62,40,71,51,67,51,80,83,59,85,65,56,65,33,32,33,34,64,46,91,94,51,78,57,45,79,38,46,38,68,61,50,58,72,70,47,71,93,80,74,80,90,46,31,27,32,43,45,72,43,64,73,42,42,79,47,75,69,39,52,52,52,50,49,51,52,43,53,50,51,14,56,75,72,69,36,57,19,28,36,40,65,90,75,42,43,55,80,93,46,38,76,68,44,64,69,42,45,54,40,42,39,61,65,24,67,40,40,34,37,50,36,38,58,24,82,90,43,43,85,80,29,72,46,72,59,50,27,44,25,60,48,51,39,30,43,71,47,46,57,51,61,55,45,34,44,67,96,46,57,36,36,36,40,56,62,93,51,85,62,92,61,62,42,56,38,47,62,82,51,39,25,74,69,37,37,69,91,52,21,75,64,47,40,52,53,38,30,29,60,62,33,77,38,78,64,54,61,50,54,47,53,53,53,49,49,49,56,44,71,73,30,48,72,84,82,83,48,66,24,48,67,38,53,50,51,34,54,81,47,91,51,30,58,54,89,57,88,84,34,45,44,60,43,40,36,49,52,38,42,65,64,54,51,34,78,54,48,67,58,29,54,70,61,51,32,58,77,43,95,82,54,61,82,80,71,62,55,26,55,64,70,51,53,63,87,55,39,44,34,83,72,37,46,72,52,25,34,36,84,78,63,24,34,25,37,29,52,29,29,24,30,38,45,37,27,59,55,70,68,66,71,24,69,42,68,79,92,46,69,84,41,51,52,46,51,51,50,52,48,41,44,44,55,49,48,51,50,20,57,58,28,53,73,39,77,68,70,51,22,53,54,12,49,53,43,41,53,50,46,51,52,49,36,70,42,36,38,60,43,53,47,55,60,70,54,79,78,73,76,43,47,32,25,42,42,33,40,35,41,43,84,74,52,69,55,35,53,34,29,30,47,66,46,44,79,75,76,71,62,43,48,33,41,65,28,27,87,55,36,30,46,38,70,45,97,82,53,29,61,42,46,25,46,38,34,42,39,67,72,48,32,51,51,53,61,56,27,51,70,37,39,85,87,33,60,30,43,32,29,38,38,29,45,56,78,30,28,36,39,55,45,62,26,58,55,78,47,45,32,33,38,40,43,30,36,41,49,45,24,27,33,27,36,20,20,32,55,42,62,70,75,58,32,32,21,49,42,36,51,35,42,43,64,44,46,52,58,82,38,37,42,75,32,61,55,40,38,37,31,64,74,73,81,81,73,64,66,42,49,21,88,75,57,43,79,76,55,67,49,78,101,135,82,80,78,76,78,77,74,78,70,75,76,75,73,77,74,70,71,74,69,73,75,72,66,66,68,68,69,75,77,70,63,90,47,53,45,71,80,50,92,64,72,69,86,75,68,40,76,62,49,67,76,39,89,69,43,44,77,52,91,54,87,67,40,54,32,29,77,37,42,27,23,49,55,83,81,56,80,40,56,33,65,39,65,86,70,45,35,39,36,27,42,65,74,55,41,40,70,35,67,85,78,30,46,80,38,77,39,43,36,13,22,40,68,71,40,62,75,69,42,52,45,36,64,44,29,36,23,61,54,58,73,38,26,55,66,68,51,47,52,42,44,49,39,53,65,79,60,61,77,79,52,89,58,74,81,51,74,66,51,52,53,50,31,52,53,40,42,53,52,38,20,55,50,48,53,67,55,55,52,50,88,62,76,87,66,61,78,69,52,79,87,31,25,36,47,44,57,59,66,58,64,52,62,67,47,70,34,25,64,36,34,72,66,37,83,27,89,84,54,54,82,56,90,63,42,69,50,66,52,79,81,58,82,64,56,66,32,31,33,33,66,42,90,94,52,75,57,44,80,39,47,38,70,60,49,60,70,67,44,71,90,68,74,62,90,45,30,27,34,44,46,71,44,61,74,42,44,77,44,72,70,39,49,54,52,49,49,50,54,44,50,51,50,16,57,74,71,68,36,58,18,28,37,39,66,89,76,43,44,55,78,92,45,37,75,68,43,63,67,41,45,53,37,43,38,62,61,26,68,40,40,34,38,51,38,39,58,26,81,90,44,43,84,80,29,73,44,71,62,50,29,45,25,59,48,51,39,30,41,71,49,47,56,51,61,53,44,34,45,64,96,44,58,36,35,36,40,57,62,93,52,86,61,92,63,63,49,74,40,46,62,85,52,39,26,75,68,35,38,68,93,51,21,75,63,48,39,54,54,38,30,27,37,62,61,79,37,78,65,53,60,50,55,45,54,53,54,51,50,51,55,43,71,72,32,49,73,85,80,83,50,67,24,47,69,39,51,50,50,36,53,77,47,89,52,31,58,55,89,57,89,85,36,45,42,62,42,38,37,49,52,40,42,63,66,56,45,34,81,51,50,68,57,28,56,72,62,50,31,57,73,42,96,84,57,61,82,78,70,64,55,25,55,83,72,50,53,64,89,56,39,44,31,82,75,35,43,59,24,26,33,36,83,77,63,23,36,25,37,14,40,28,28,24,30,36,45,38,28,59,54,71,66,69,70,28,68,43,67,79,92,46,69,83,39,49,51,42,52,51,51,53,48,42,43,45,55,51,47,52,50,21,57,58,28,52,72,39,77,67,71,51,21,53,53,13,50,53,43,40,54,50,46,52,50,48,37,71,42,37,37,59,42,53,45,53,60,71,54,80,78,73,76,45,48,32,24,40,42,33,38,37,41,43,85,75,52,71,55,36,53,35,28,30,49,66,48,43,79,75,78,71,64,43,49,32,48,71,27,28,90,57,35,30,59,47,75,45,98,83,73,40,85,41,47,28,47,38,33,42,39,65,72,48,32,50,49,53,61,56,27,51,70,36,40,84,86,32,60,28,41,32,28,39,38,30,45,58,79,30,28,35,40,53,46,62,25,56,53,77,46,45,30,34,36,41,43,31,34,42,92,79,24,26,34,27,36,21,19,31,56,43,60,68,74,57,32,31,21,48,43,35,51,34,40,43,64,56,81,54,58,82,38,36,41,60,30,42,55,39,39,36,32,65,73,72,83,84,73,65,64,42,50,22,88,76,56,42,80,74,54,69,49,79,101

pLDDT: mean 86.75, std 14.86, range [19.28, 98.62]

Foldseek 3Di:
DDPPPPVPPPPPPPPPVPPPPDPPPPPPPPPDPFAFPQDGDFDDACACVCVPPPQWDADDDPVGIWGAAQWEFFFPDKFWFAWLVGWIWIWGFAFWDQDLPPRDIGFDEFEAGPLLRPPARFDRGMYDHAFFFAQPLLQLLCVLCVPPPPSPPDDQDPVNVVSSVVSLLVSLVVLLVPVLDPDPSFDDFDPNLFFRFNRADDDDQFQAFLDQQRHDDPVPDRDPDRFAFDDADQEQQWWFFDDPPDFTDIDGPVVVVVPDPPDDDAAEEEEDEDCQFAVDPVSVVLSSVQRNVVCVVLVGGTYDDCVRRQDPVCNVVVLLNVLNHQLRHPFYEYEFEQGPVPNPPQPDLLSRLLVSCLALQVLSSLLSTDAPAWYFYHYGPDPDPGTDTHRSLCCLVRHVPVCSPLSNQSSCCSNPNHPDQLLSNLLSLLVSSVSGDYDDPAQQVSLSSSQSVADTHTDDDSLDHNLRSNVSSCSRRVSVQQVLLLLLAFDCDLPDDSSVQQHLLRDHSVQKAQVQKHWGHHHPPQWTKIFWWFKHFEDRSHDHAKGFDDDDDPLQVVLSVLSNCLNVLVVVLVVQCPDDDVSNVVSVVSVVVSVVCSSCNSVSSVSNLADATPFIRKHKYKHFADGDLQNVCCSHHNGRRVQAFADQAFESLWHWDQDPVRDTHTHHSSSDVVVVVVRVVQSHDHQPDKTWMKIQIVRNRYIYIYIFRDFFRMWIFGIDGPQWTKTFGWGARSSNQETEGGGITTHHPVSSVSTDIDGIHIYHHDDDDRDMDGCVVSDDMDMDID/DDPPCPPPPPPPPPPPPPPPPPPPPPPPPPPDPFAFPVDGDFDDACACVCVPPPQWAADDDPVGIWGAAQWEFFFPDKFWFAWLVGWIWIWGFAFWAQDLPPRDIGFDEFEAGPLLRPPARFDRGMYDHAFFFAQPLLCLLCVLVVPPPPSPPDDQDPVNVVSSVVSLLVSLVVLLVPLLDPDPSFDDFDPNLFFRFNRADDDDAAQAFLDQQRHDDPVPDRDPDRFAFDDADQEQQWWFFDDVPDFTDIDGVVVVVVPDDPDDDAAEEEEDEDCQFAVDPVSVVLSSVLRNVVCVVLVGGTYDDCVRRQDPVCNQVVLLNVLRNQLRHPFYEYEFEQGPVPCPPQPDLLSRLLVSCLALQVLSSLLNHDAPAWYFYHYPPDPDPGTDTHRSLCCLVRHVPVCSPLSNQSSCCSNVNHPDQLLSNLLSLLVSSVSGDYPDPAQQVSLSSSQSVADTHGDDDRLDHNLRSNVSSCSRRVSVQQVLLLLLADDCDLPDDSSVSQHLLRDHSVQKAQVQKHWGHHHPPSWTKIFWWFKHFEDRSHDHAKGFDDDDDPLLVVLSVLSNCLNVLVVCLVVQCVDDDVSNVVSVVSVVVSVVCSSCNSVSSVSNLADATPFMRKHKYKHFADGDLQNVCCSHNNGRRVQAFADQAWESLWHWDQDPVRDTGTHDSSSDVVVVVVRVVQSHDHQPDKTWMKIQTVRNRYIYIYIFRDFFGMWIFRIDGPQWTKTFGWGARSSNQETEGGGITTHHPVSSVSTDIDGIHIYHHDDDDRDMDGCVVSDDMDMDID

Organism: Curvularia clavata (NCBI:txid95742)